Protein AF-0000000074617019 (afdb_homodimer)

Secondary structure (DSSP, 8-state):
--HHHHHHHHHHHT--HHHHHHHHHHHHHHHHTT----TTS------------THHHHHS-GGG-SSHHHHHHHHT--HHHHHHHHHHTSSEEEEEE-EE---HHHHHHHHHHHHHTB-GGGTTT--PBP--TTEEEEEEEEEESS-SEEEEEE-TTSPPP--EES-GGG--EEEEEEEEE--EE-TTS-EEE--EEEEEE-EEEEE-SS-BTTB-TT-EEEEE-----HHHHHHHIIIIIHHHHHHHSPTTS-SEEEEEE---TTSPPTT-HHHHHHHTSTT-EEEEEEPPTT-GGG-TIIIIIHHHHHHHHTTS---SHHHHHHHHHHHHHHS-HHHHHHHHHHHHHHHHHHHHTTT-S--------HHHHHHTT----TT-TT-----/--HHHHHHHHHHHT--HHHHHHHHHHHHHHHHTT----TTS------------THHHHHS-GGG-SSHHHHHHHHT--HHHHHHHHHHTSSEEEEEE-EE---HHHHHHHHHHHHTTB-GGGTTT--PBP--TTEEEEEEEEEESS-SEEEEEE-TTSPPP--EES-GGG--EEEEEEEEE--EE-TTS-EEE--EEEEEE-EEEEE-SS-BTTB-TT-EEEEE-----HHHHHHHIIIIIHHHHHHHSPTTS-SEEEEEE---TTSPPTT-HHHHHHHTSTT-EEEEEEPPTT-GGG-TIIIIIHHHHHHHHTTS---SHHHHHHHHHHHHHHS-HHHHHHHHHHHHHHHHHHHHTTT-S--------HHHHHHTT----TT-TT-----

Structure (mmCIF, N/CA/C/O backbone):
data_AF-0000000074617019-model_v1
#
loop_
_entity.id
_entity.type
_entity.pdbx_description
1 polymer Transposase
#
loop_
_atom_site.group_PDB
_atom_site.id
_atom_site.type_symbol
_atom_site.label_atom_id
_atom_site.label_alt_id
_atom_site.label_comp_id
_atom_site.label_asym_id
_atom_site.label_entity_id
_atom_site.label_seq_id
_atom_site.pdbx_PDB_ins_code
_atom_site.Cartn_x
_atom_site.Cartn_y
_atom_site.Cartn_z
_atom_site.occupancy
_atom_site.B_iso_or_equiv
_atom_site.auth_seq_id
_atom_site.auth_comp_id
_atom_site.auth_asym_id
_atom_site.auth_atom_id
_atom_site.pdbx_PDB_model_num
ATOM 1 N N . MET A 1 1 ? 3.76 29.016 -55.156 1 51.97 1 MET A N 1
ATOM 2 C CA . MET A 1 1 ? 2.309 29.062 -54.969 1 51.97 1 MET A CA 1
ATOM 3 C C . MET A 1 1 ? 1.884 30.359 -54.312 1 51.97 1 MET A C 1
ATOM 5 O O . MET A 1 1 ? 2.572 30.859 -53.406 1 51.97 1 MET A O 1
ATOM 9 N N . GLU A 1 2 ? 1.038 31.047 -54.844 1 58.62 2 GLU A N 1
ATOM 10 C CA . GLU A 1 2 ? 0.592 32.344 -54.344 1 58.62 2 GLU A CA 1
ATOM 11 C C . GLU A 1 2 ? 0.128 32.219 -52.875 1 58.62 2 GLU A C 1
ATOM 13 O O . GLU A 1 2 ? -0.5 31.219 -52.5 1 58.62 2 GLU A O 1
ATOM 18 N N . ARG A 1 3 ? 0.625 33.062 -52.094 1 60.56 3 ARG A N 1
ATOM 19 C CA . ARG A 1 3 ? 0.356 33.094 -50.656 1 60.56 3 ARG A CA 1
ATOM 20 C C . ARG A 1 3 ? -1.126 32.875 -50.375 1 60.56 3 ARG A C 1
ATOM 22 O O . ARG A 1 3 ? -1.484 32.156 -49.406 1 60.56 3 ARG A O 1
ATOM 29 N N . GLU A 1 4 ? -1.907 33.531 -51.156 1 61.69 4 GLU A N 1
ATOM 30 C CA . GLU A 1 4 ? -3.354 33.406 -50.969 1 61.69 4 GLU A CA 1
ATOM 31 C C . GLU A 1 4 ? -3.824 31.969 -51.188 1 61.69 4 GLU A C 1
ATOM 33 O O . GLU A 1 4 ? -4.688 31.484 -50.469 1 61.69 4 GLU A O 1
ATOM 38 N N . VAL A 1 5 ? -3.293 31.234 -52.094 1 59.22 5 VAL A N 1
ATOM 39 C CA . VAL A 1 5 ? -3.635 29.844 -52.406 1 59.22 5 VAL A CA 1
ATOM 40 C C . VAL A 1 5 ? -3.111 28.938 -51.281 1 59.22 5 VAL A C 1
ATOM 42 O O . VAL A 1 5 ? -3.803 28.016 -50.844 1 59.22 5 VAL A O 1
ATOM 45 N N . MET A 1 6 ? -1.939 29.281 -50.812 1 59.38 6 MET A N 1
ATOM 46 C CA . MET A 1 6 ? -1.361 28.531 -49.688 1 59.38 6 MET A CA 1
ATOM 47 C C . MET A 1 6 ? -2.201 28.688 -48.438 1 59.38 6 MET A C 1
ATOM 49 O O . MET A 1 6 ? -2.438 27.703 -47.719 1 59.38 6 MET A O 1
ATOM 53 N N . ASN A 1 7 ? -2.672 29.922 -48.188 1 65 7 ASN A N 1
ATOM 54 C CA . ASN A 1 7 ? -3.555 30.172 -47.062 1 65 7 ASN A CA 1
ATOM 55 C C . ASN A 1 7 ? -4.875 29.422 -47.219 1 65 7 ASN A C 1
ATOM 57 O O . ASN A 1 7 ? -5.379 28.844 -46.25 1 65 7 ASN A O 1
ATOM 61 N N . LYS A 1 8 ? -5.441 29.391 -48.344 1 62.59 8 LYS A N 1
ATOM 62 C CA . LYS A 1 8 ? -6.684 28.688 -48.625 1 62.59 8 LYS A CA 1
ATOM 63 C C . LYS A 1 8 ? -6.508 27.188 -48.5 1 62.59 8 LYS A C 1
ATOM 65 O O . LYS A 1 8 ? -7.387 26.5 -47.969 1 62.59 8 LYS A O 1
ATOM 70 N N . MET A 1 9 ? -5.434 26.656 -48.906 1 57.44 9 MET A N 1
ATOM 71 C CA . MET A 1 9 ? -5.141 25.234 -48.75 1 57.44 9 MET A CA 1
ATOM 72 C C . MET A 1 9 ? -4.895 24.859 -47.312 1 57.44 9 MET A C 1
ATOM 74 O O . MET A 1 9 ? -5.359 23.812 -46.844 1 57.44 9 MET A O 1
ATOM 78 N N . ALA A 1 10 ? -4.152 25.719 -46.625 1 62.56 10 ALA A N 1
ATOM 79 C CA . ALA A 1 10 ? -3.895 25.5 -45.219 1 62.56 10 ALA A CA 1
ATOM 80 C C . ALA A 1 10 ? -5.195 25.453 -44.406 1 62.56 10 ALA A C 1
ATOM 82 O O . ALA A 1 10 ? -5.363 24.594 -43.531 1 62.56 10 ALA A O 1
ATOM 83 N N . GLU A 1 11 ? -6.086 26.344 -44.688 1 65.75 11 GLU A N 1
ATOM 84 C CA . GLU A 1 11 ? -7.41 26.375 -44.094 1 65.75 11 GLU A CA 1
ATOM 85 C C . GLU A 1 11 ? -8.242 25.156 -44.5 1 65.75 11 GLU A C 1
ATOM 87 O O . GLU A 1 11 ? -8.938 24.562 -43.688 1 65.75 11 GLU A O 1
ATOM 92 N N . GLU A 1 12 ? -8.195 24.812 -45.75 1 59.09 12 GLU A N 1
ATOM 93 C CA . GLU A 1 12 ? -9.023 23.75 -46.312 1 59.09 12 GLU A CA 1
ATOM 94 C C . GLU A 1 12 ? -8.539 22.375 -45.844 1 59.09 12 GLU A C 1
ATOM 96 O O . GLU A 1 12 ? -9.352 21.5 -45.531 1 59.09 12 GLU A O 1
ATOM 101 N N . PHE A 1 13 ? -7.254 22.266 -45.75 1 58.31 13 PHE A N 1
ATOM 102 C CA . PHE A 1 13 ? -6.711 20.938 -45.438 1 58.31 13 PHE A CA 1
ATOM 103 C C . PHE A 1 13 ? -6.23 20.875 -43.969 1 58.31 13 PHE A C 1
ATOM 105 O O . PHE A 1 13 ? -5.738 19.844 -43.531 1 58.31 13 PHE A O 1
ATOM 112 N N . LYS A 1 14 ? -6.578 22.078 -43.188 1 58.25 14 LYS A N 1
ATOM 113 C CA . LYS A 1 14 ? -6.25 22.219 -41.75 1 58.25 14 LYS A CA 1
ATOM 114 C C . LYS A 1 14 ? -4.809 21.797 -41.469 1 58.25 14 LYS A C 1
ATOM 116 O O . LYS A 1 14 ? -4.547 21.031 -40.531 1 58.25 14 LYS A O 1
ATOM 121 N N . ILE A 1 15 ? -3.918 22.109 -42.344 1 58.84 15 ILE A N 1
ATOM 122 C CA . ILE A 1 15 ? -2.477 21.922 -42.25 1 58.84 15 ILE A CA 1
ATOM 123 C C . ILE A 1 15 ? -1.772 23.266 -42.219 1 58.84 15 ILE A C 1
ATOM 125 O O . ILE A 1 15 ? -2.316 24.266 -42.719 1 58.84 15 ILE A O 1
ATOM 129 N N . SER A 1 16 ? -0.765 23.391 -41.5 1 63.22 16 SER A N 1
ATOM 130 C CA . SER A 1 16 ? -0.048 24.656 -41.406 1 63.22 16 SER A CA 1
ATOM 131 C C . SER A 1 16 ? 0.507 25.078 -42.75 1 63.22 16 SER A C 1
ATOM 133 O O . SER A 1 16 ? 0.756 24.25 -43.625 1 63.22 16 SER A O 1
ATOM 135 N N . ARG A 1 17 ? 0.601 26.281 -43.031 1 65.75 17 ARG A N 1
ATOM 136 C CA . ARG A 1 17 ? 1.144 26.875 -44.25 1 65.75 17 ARG A CA 1
ATOM 137 C C . ARG A 1 17 ? 2.547 26.359 -44.531 1 65.75 17 ARG A C 1
ATOM 139 O O . ARG A 1 17 ? 2.916 26.156 -45.688 1 65.75 17 ARG A O 1
ATOM 146 N N . VAL A 1 18 ? 3.203 26.031 -43.562 1 65.12 18 VAL A N 1
ATOM 147 C CA . VAL A 1 18 ? 4.574 25.547 -43.656 1 65.12 18 VAL A CA 1
ATOM 148 C C . VAL A 1 18 ? 4.578 24.125 -44.219 1 65.12 18 VAL A C 1
ATOM 150 O O . VAL A 1 18 ? 5.387 23.812 -45.094 1 65.12 18 VAL A O 1
ATOM 153 N N . SER A 1 19 ? 3.646 23.312 -43.781 1 63.5 19 SER A N 1
ATOM 154 C CA . SER A 1 19 ? 3.508 21.953 -44.312 1 63.5 19 SER A CA 1
ATOM 155 C C . SER A 1 19 ? 3.129 21.969 -45.781 1 63.5 19 SER A C 1
ATOM 157 O O . SER A 1 19 ? 3.631 21.156 -46.562 1 63.5 19 SER A O 1
ATOM 159 N N . ILE A 1 20 ? 2.275 22.906 -46.125 1 61.31 20 ILE A N 1
ATOM 160 C CA . ILE A 1 20 ? 1.859 23.047 -47.5 1 61.31 20 ILE A CA 1
ATOM 161 C C . ILE A 1 20 ? 3.049 23.469 -48.375 1 61.31 20 ILE A C 1
ATOM 163 O O . ILE A 1 20 ? 3.266 22.922 -49.469 1 61.31 20 ILE A O 1
ATOM 167 N N . ASN A 1 21 ? 3.693 24.359 -47.844 1 62.78 21 ASN A N 1
ATOM 168 C CA . ASN A 1 21 ? 4.855 24.875 -48.562 1 62.78 21 ASN A CA 1
ATOM 169 C C . ASN A 1 21 ? 5.926 23.797 -48.719 1 62.78 21 ASN A C 1
ATOM 171 O O . ASN A 1 21 ? 6.551 23.688 -49.781 1 62.78 21 ASN A O 1
ATOM 175 N N . LYS A 1 22 ? 6.125 22.953 -47.781 1 65.44 22 LYS A N 1
ATOM 176 C CA . LYS A 1 22 ? 7.055 21.828 -47.875 1 65.44 22 LYS A CA 1
ATOM 177 C C . LYS A 1 22 ? 6.613 20.812 -48.906 1 65.44 22 LYS A C 1
ATOM 179 O O . LYS A 1 22 ? 7.438 20.312 -49.688 1 65.44 22 LYS A O 1
ATOM 184 N N . PHE A 1 23 ? 5.328 20.547 -48.906 1 60.81 23 PHE A N 1
ATOM 185 C CA . PHE A 1 23 ? 4.766 19.656 -49.906 1 60.81 23 PHE A CA 1
ATOM 186 C C . PHE A 1 23 ? 4.973 20.203 -51.281 1 60.81 23 PHE A C 1
ATOM 188 O O . PHE A 1 23 ? 5.387 19.469 -52.188 1 60.81 23 PHE A O 1
ATOM 195 N N . TRP A 1 24 ? 4.691 21.438 -51.312 1 59.81 24 TRP A N 1
ATOM 196 C CA . TRP A 1 24 ? 4.773 22.109 -52.594 1 59.81 24 TRP A CA 1
ATOM 197 C C . TRP A 1 24 ? 6.215 22.141 -53.094 1 59.81 24 TRP A C 1
ATOM 199 O O . TRP A 1 24 ? 6.477 21.906 -54.281 1 59.81 24 TRP A O 1
ATOM 209 N N . THR A 1 25 ? 7.023 22.391 -52.281 1 63.56 25 THR A N 1
ATOM 210 C CA . THR A 1 25 ? 8.438 22.438 -52.656 1 63.56 25 THR A CA 1
ATOM 211 C C . THR A 1 25 ? 8.945 21.047 -53.031 1 63.56 25 THR A C 1
ATOM 213 O O . THR A 1 25 ? 9.719 20.906 -53.969 1 63.56 25 THR A O 1
ATOM 216 N N . GLY A 1 26 ? 8.461 20.031 -52.344 1 60.09 26 GLY A N 1
ATOM 217 C CA . GLY A 1 26 ? 8.766 18.656 -52.719 1 60.09 26 GLY A CA 1
ATOM 218 C C . GLY A 1 26 ? 8.203 18.281 -54.062 1 60.09 26 GLY A C 1
ATOM 219 O O . GLY A 1 26 ? 8.883 17.625 -54.875 1 60.09 26 GLY A O 1
ATOM 220 N N . LEU A 1 27 ? 7.035 18.703 -54.188 1 57.81 27 LEU A N 1
ATOM 221 C CA . LEU A 1 27 ? 6.383 18.438 -55.469 1 57.81 27 LEU A CA 1
ATOM 222 C C . LEU A 1 27 ? 7.129 19.125 -56.625 1 57.81 27 LEU A C 1
ATOM 224 O O . LEU A 1 27 ? 7.324 18.531 -57.688 1 57.81 27 LEU A O 1
ATOM 228 N N . LYS A 1 28 ? 7.461 20.312 -56.406 1 59.62 28 LYS A N 1
ATOM 229 C CA . LYS A 1 28 ? 8.188 21.062 -57.438 1 59.62 28 LYS A CA 1
ATOM 230 C C . LYS A 1 28 ? 9.523 20.406 -57.75 1 59.62 28 LYS A C 1
ATOM 232 O O . LYS A 1 28 ? 9.906 20.328 -58.938 1 59.62 28 LYS A O 1
ATOM 237 N N . ALA A 1 29 ? 10.117 19.938 -56.781 1 59.78 29 ALA A N 1
ATOM 238 C CA . ALA A 1 29 ? 11.391 19.266 -57 1 59.78 29 ALA A CA 1
ATOM 239 C C . ALA A 1 29 ? 11.203 17.969 -57.781 1 59.78 29 ALA A C 1
ATOM 241 O O . ALA A 1 29 ? 12 17.672 -58.688 1 59.78 29 ALA A O 1
ATOM 242 N N . HIS A 1 30 ? 10.141 17.297 -57.469 1 55.22 30 HIS A N 1
ATOM 243 C CA . HIS A 1 30 ? 9.812 16.094 -58.219 1 55.22 30 HIS A CA 1
ATOM 244 C C . HIS A 1 30 ? 9.5 16.422 -59.688 1 55.22 30 HIS A C 1
ATOM 246 O O . HIS A 1 30 ? 9.914 15.695 -60.594 1 55.22 30 HIS A O 1
ATOM 252 N N . ILE A 1 31 ? 8.836 17.469 -59.812 1 55.59 31 ILE A N 1
ATOM 253 C CA . ILE A 1 31 ? 8.484 17.906 -61.156 1 55.59 31 ILE A CA 1
ATOM 254 C C . ILE A 1 31 ? 9.742 18.281 -61.938 1 55.59 31 ILE A C 1
ATOM 256 O O . ILE A 1 31 ? 9.898 17.938 -63.094 1 55.59 31 ILE A O 1
ATOM 260 N N . ASN A 1 32 ? 10.531 19 -61.375 1 55.78 32 ASN A N 1
ATOM 261 C CA . ASN A 1 32 ? 11.734 19.453 -62.031 1 55.78 32 ASN A CA 1
ATOM 262 C C . ASN A 1 32 ? 12.648 18.281 -62.406 1 55.78 32 ASN A C 1
ATOM 264 O O . ASN A 1 32 ? 13.375 18.359 -63.406 1 55.78 32 ASN A O 1
ATOM 268 N N . GLU A 1 33 ? 12.727 17.25 -61.594 1 54.41 33 GLU A N 1
ATOM 269 C CA . GLU A 1 33 ? 13.531 16.078 -61.938 1 54.41 33 GLU A CA 1
ATOM 270 C C . GLU A 1 33 ? 12.836 15.195 -62.969 1 54.41 33 GLU A C 1
ATOM 272 O O . GLU A 1 33 ? 13.398 14.195 -63.406 1 54.41 33 GLU A O 1
ATOM 277 N N . GLY A 1 34 ? 11.93 15.68 -63.656 1 49.28 34 GLY A N 1
ATOM 278 C CA . GLY A 1 34 ? 11.234 15.055 -64.812 1 49.28 34 GLY A CA 1
ATOM 279 C C . GLY A 1 34 ? 10.438 13.828 -64.375 1 49.28 34 GLY A C 1
ATOM 280 O O . GLY A 1 34 ? 10.039 13.031 -65.25 1 49.28 34 GLY A O 1
ATOM 281 N N . LYS A 1 35 ? 10.688 13.375 -63.25 1 48.94 35 LYS A N 1
ATOM 282 C CA . LYS A 1 35 ? 9.93 12.195 -62.844 1 48.94 35 LYS A CA 1
ATOM 283 C C . LYS A 1 35 ? 8.445 12.523 -62.719 1 48.94 35 LYS A C 1
ATOM 285 O O . LYS A 1 35 ? 8.078 13.641 -62.344 1 48.94 35 LYS A O 1
ATOM 290 N N . LEU A 1 36 ? 7.656 11.977 -63.656 1 39.28 36 LEU A N 1
ATOM 291 C CA . LEU A 1 36 ? 6.211 12.148 -63.625 1 39.28 36 LEU A CA 1
ATOM 292 C C . LEU A 1 36 ? 5.672 12.016 -62.188 1 39.28 36 LEU A C 1
ATOM 294 O O . LEU A 1 36 ? 5.977 11.047 -61.5 1 39.28 36 LEU A O 1
ATOM 298 N N . PHE A 1 37 ? 5.738 13.102 -61.5 1 38.38 37 PHE A N 1
ATOM 299 C CA . PHE A 1 37 ? 5.012 13.023 -60.25 1 38.38 37 PHE A CA 1
ATOM 300 C C . PHE A 1 37 ? 3.67 12.328 -60.438 1 38.38 37 PHE A C 1
ATOM 302 O O . PHE A 1 37 ? 2.865 12.734 -61.281 1 38.38 37 PHE A O 1
ATOM 309 N N . ASN A 1 38 ? 3.693 10.977 -60.562 1 34.66 38 ASN A N 1
ATOM 310 C CA . ASN A 1 38 ? 2.371 10.352 -60.594 1 34.66 38 ASN A CA 1
ATOM 311 C C . ASN A 1 38 ? 1.449 10.969 -59.531 1 34.66 38 ASN A C 1
ATOM 313 O O . ASN A 1 38 ? 1.648 10.766 -58.344 1 34.66 38 ASN A O 1
ATOM 317 N N . ALA A 1 39 ? 1.052 12.164 -59.812 1 35.28 39 ALA A N 1
ATOM 318 C CA . ALA A 1 39 ? 0.02 12.82 -59 1 35.28 39 ALA A CA 1
ATOM 319 C C . ALA A 1 39 ? -0.986 11.805 -58.469 1 35.28 39 ALA A C 1
ATOM 321 O O . ALA A 1 39 ? -1.787 12.125 -57.594 1 35.28 39 ALA A O 1
ATOM 322 N N . ASN A 1 40 ? -1.218 10.797 -59.406 1 32.28 40 ASN A N 1
ATOM 323 C CA . ASN A 1 40 ? -2.232 9.812 -59.031 1 32.28 40 ASN A CA 1
ATOM 324 C C . ASN A 1 40 ? -1.771 8.945 -57.875 1 32.28 40 ASN A C 1
ATOM 326 O O . ASN A 1 40 ? -2.357 7.891 -57.594 1 32.28 40 ASN A O 1
ATOM 330 N N . ARG A 1 41 ? -0.417 8.922 -57.75 1 34.84 41 ARG A N 1
ATOM 331 C CA . ARG A 1 41 ? -0.213 8.117 -56.531 1 34.84 41 ARG A CA 1
ATOM 332 C C . ARG A 1 41 ? -1.091 8.609 -55.406 1 34.84 41 ARG A C 1
ATOM 334 O O . ARG A 1 41 ? -1 9.766 -55 1 34.84 41 ARG A O 1
ATOM 341 N N . LYS A 1 42 ? -2.289 8.266 -55.531 1 30.78 42 LYS A N 1
ATOM 342 C CA . LYS A 1 42 ? -3.145 8.477 -54.344 1 30.78 42 LYS A CA 1
ATOM 343 C C . LYS A 1 42 ? -2.324 8.516 -53.062 1 30.78 42 LYS A C 1
ATOM 345 O O . LYS A 1 42 ? -1.588 7.57 -52.781 1 30.78 42 LYS A O 1
ATOM 350 N N . TYR A 1 43 ? -1.443 9.586 -52.906 1 30.67 43 TYR A N 1
ATOM 351 C CA . TYR A 1 43 ? -1.02 9.641 -51.5 1 30.67 43 TYR A CA 1
ATOM 352 C C . TYR A 1 43 ? -2.025 8.938 -50.594 1 30.67 43 TYR A C 1
ATOM 354 O O . TYR A 1 43 ? -3.221 9.234 -50.625 1 30.67 43 TYR A O 1
ATOM 362 N N . LEU A 1 44 ? -2.1 7.637 -50.719 1 31.27 44 LEU A N 1
ATOM 363 C CA . LEU A 1 44 ? -2.916 7.098 -49.625 1 31.27 44 LEU A CA 1
ATOM 364 C C . LEU A 1 44 ? -2.877 8.016 -48.406 1 31.27 44 LEU A C 1
ATOM 366 O O . LEU A 1 44 ? -1.818 8.211 -47.812 1 31.27 44 LEU A O 1
ATOM 370 N N . GLY A 1 45 ? -3.252 9.281 -48.562 1 32.25 45 GLY A N 1
ATOM 371 C CA . GLY A 1 45 ? -3.488 10.125 -47.406 1 32.25 45 GLY A CA 1
ATOM 372 C C . GLY A 1 45 ? -3.43 9.367 -46.094 1 32.25 45 GLY A C 1
ATOM 373 O O . GLY A 1 45 ? -3.559 8.141 -46.062 1 32.25 45 GLY A O 1
ATOM 374 N N . TYR A 1 46 ? -2.449 9.797 -45.219 1 34.25 46 TYR A N 1
ATOM 375 C CA . TYR A 1 46 ? -2.6 9.258 -43.875 1 34.25 46 TYR A CA 1
ATOM 376 C C . TYR A 1 46 ? -4.055 8.906 -43.594 1 34.25 46 TYR A C 1
ATOM 378 O O . TYR A 1 46 ? -4.965 9.648 -43.969 1 34.25 46 TYR A O 1
ATOM 386 N N . GLN A 1 47 ? -4.527 7.754 -44.031 1 35.69 47 GLN A N 1
ATOM 387 C CA . GLN A 1 47 ? -5.855 7.484 -43.5 1 35.69 47 GLN A CA 1
ATOM 388 C C . GLN A 1 47 ? -6.176 8.43 -42.344 1 35.69 47 GLN A C 1
ATOM 390 O O . GLN A 1 47 ? -5.312 8.719 -41.531 1 35.69 47 GLN A O 1
ATOM 395 N N . PRO A 1 48 ? -6.984 9.391 -42.562 1 39.72 48 PRO A N 1
ATOM 396 C CA . PRO A 1 48 ? -7.422 10.172 -41.375 1 39.72 48 PRO A CA 1
ATOM 397 C C . PRO A 1 48 ? -7.254 9.414 -40.062 1 39.72 48 PRO A C 1
ATOM 399 O O . PRO A 1 48 ? -7.309 8.18 -40.062 1 39.72 48 PRO A O 1
ATOM 402 N N . HIS A 1 49 ? -6.414 9.93 -39.156 1 45.62 49 HIS A N 1
ATOM 403 C CA . HIS A 1 49 ? -6.387 9.414 -37.781 1 45.62 49 HIS A CA 1
ATOM 404 C C . HIS A 1 49 ? -7.707 8.75 -37.438 1 45.62 49 HIS A C 1
ATOM 406 O O . HIS A 1 49 ? -8.773 9.172 -37.875 1 45.62 49 HIS A O 1
ATOM 412 N N . LEU A 1 50 ? -7.734 7.5 -37.531 1 51.75 50 LEU A N 1
ATOM 413 C CA . LEU A 1 50 ? -8.898 6.883 -36.906 1 51.75 50 LEU A CA 1
ATOM 414 C C . LEU A 1 50 ? -9.602 7.871 -36 1 51.75 50 LEU A C 1
ATOM 416 O O . LEU A 1 50 ? -8.977 8.438 -35.094 1 51.75 50 LEU A O 1
ATOM 420 N N . SER A 1 51 ? -10.484 8.648 -36.5 1 67.19 51 SER A N 1
ATOM 421 C CA . SER A 1 51 ? -11.32 9.477 -35.656 1 67.19 51 SER A CA 1
ATOM 422 C C . SER A 1 51 ? -11.766 8.719 -34.406 1 67.19 51 SER A C 1
ATOM 424 O O . SER A 1 51 ? -12.578 7.793 -34.5 1 67.19 51 SER A O 1
ATOM 426 N N . ILE A 1 52 ? -10.898 8.578 -33.5 1 79 52 ILE A N 1
ATOM 427 C CA . ILE A 1 52 ? -11.234 7.922 -32.25 1 79 52 ILE A CA 1
ATOM 428 C C . ILE A 1 52 ? -12.352 8.695 -31.562 1 79 52 ILE A C 1
ATOM 430 O O . ILE A 1 52 ? -12.258 9.914 -31.375 1 79 52 ILE A O 1
ATOM 434 N N . ASP A 1 53 ? -13.461 8.086 -31.453 1 85.38 53 ASP A N 1
ATOM 435 C CA . ASP A 1 53 ? -14.555 8.648 -30.688 1 85.38 53 ASP A CA 1
ATOM 436 C C . ASP A 1 53 ? -14.234 8.641 -29.188 1 85.38 53 ASP A C 1
ATOM 438 O O . ASP A 1 53 ? -14.43 7.633 -28.516 1 85.38 53 ASP A O 1
ATOM 442 N N . LEU A 1 54 ? -13.859 9.727 -28.734 1 88.88 54 LEU A N 1
ATOM 443 C CA . LEU A 1 54 ? -13.453 9.852 -27.344 1 88.88 54 LEU A CA 1
ATOM 444 C C . LEU A 1 54 ? -14.648 9.664 -26.422 1 88.88 54 LEU A C 1
ATOM 446 O O . LEU A 1 54 ? -14.484 9.367 -25.234 1 88.88 54 LEU A O 1
ATOM 450 N N . GLU A 1 55 ? -15.789 9.828 -26.938 1 88.31 55 GLU A N 1
ATOM 451 C CA . GLU A 1 55 ? -16.984 9.688 -26.125 1 88.31 55 GLU A CA 1
ATOM 452 C C . GLU A 1 55 ? -17.188 8.242 -25.672 1 88.31 55 GLU A C 1
ATOM 454 O O . GLU A 1 55 ? -17.891 7.98 -24.703 1 88.31 55 GLU A O 1
ATOM 459 N N . LYS A 1 56 ? -16.547 7.398 -26.375 1 90.69 56 LYS A N 1
ATOM 460 C CA . LYS A 1 56 ? -16.609 5.992 -25.984 1 90.69 56 LYS A CA 1
ATOM 461 C C . LYS A 1 56 ? -16.016 5.785 -24.594 1 90.69 56 LYS A C 1
ATOM 463 O O . LYS A 1 56 ? -16.438 4.879 -23.859 1 90.69 56 LYS A O 1
ATOM 468 N N . VAL A 1 57 ? -15.117 6.648 -24.203 1 93.38 57 VAL A N 1
ATOM 469 C CA . VAL A 1 57 ? -14.508 6.559 -22.891 1 93.38 57 VAL A CA 1
ATOM 470 C C . VAL A 1 57 ? -15.57 6.715 -21.812 1 93.38 57 VAL A C 1
ATOM 472 O O . VAL A 1 57 ? -15.562 5.996 -20.797 1 93.38 57 VAL A O 1
ATOM 475 N N . ARG A 1 58 ? -16.5 7.516 -22.078 1 93.12 58 ARG A N 1
ATOM 476 C CA . ARG A 1 58 ? -17.547 7.824 -21.109 1 93.12 58 ARG A CA 1
ATOM 477 C C . ARG A 1 58 ? -18.453 6.617 -20.875 1 93.12 58 ARG A C 1
ATOM 479 O O . ARG A 1 58 ? -19.016 6.461 -19.781 1 93.12 58 ARG A O 1
ATOM 486 N N . SER A 1 59 ? -18.531 5.836 -21.875 1 93 59 SER A N 1
ATOM 487 C CA . SER A 1 59 ? -19.422 4.691 -21.797 1 93 59 SER A CA 1
ATOM 488 C C . SER A 1 59 ? -18.781 3.527 -21.062 1 93 59 SER A C 1
ATOM 490 O O . SER A 1 59 ? -19.453 2.594 -20.641 1 93 59 SER A O 1
ATOM 492 N N . ILE A 1 60 ? -17.531 3.568 -20.922 1 95.56 60 ILE A N 1
ATOM 493 C CA . ILE A 1 60 ? -16.812 2.504 -20.234 1 95.56 60 ILE A CA 1
ATOM 494 C C . ILE A 1 60 ? -16.891 2.729 -18.734 1 95.56 60 ILE A C 1
ATOM 496 O O . ILE A 1 60 ? -16.594 3.824 -18.25 1 95.56 60 ILE A O 1
ATOM 500 N N . PRO A 1 61 ? -17.312 1.705 -18 1 94.69 61 PRO A N 1
ATOM 501 C CA . PRO A 1 61 ? -17.328 1.85 -16.547 1 94.69 61 PRO A CA 1
ATOM 502 C C . PRO A 1 61 ? -15.977 2.236 -15.969 1 94.69 61 PRO A C 1
ATOM 504 O O . PRO A 1 61 ? -14.938 1.809 -16.484 1 94.69 61 PRO A O 1
ATOM 507 N N . LEU A 1 62 ? -15.93 3.01 -14.906 1 94.25 62 LEU A N 1
ATOM 508 C CA . LEU A 1 62 ? -14.703 3.518 -14.289 1 94.25 62 LEU A CA 1
ATOM 509 C C . LEU A 1 62 ? -13.773 2.373 -13.914 1 94.25 62 LEU A C 1
ATOM 511 O O . LEU A 1 62 ? -12.555 2.488 -14.062 1 94.25 62 LEU A O 1
ATOM 515 N N . SER A 1 63 ? -14.359 1.261 -13.469 1 93.38 63 SER A N 1
ATOM 516 C CA . SER A 1 63 ? -13.562 0.124 -13.016 1 93.38 63 SER A CA 1
ATOM 517 C C . SER A 1 63 ? -12.766 -0.489 -14.164 1 93.38 63 SER A C 1
ATOM 519 O O . SER A 1 63 ? -11.805 -1.223 -13.938 1 93.38 63 SER A O 1
ATOM 521 N N . LYS A 1 64 ? -13.086 -0.216 -15.383 1 95.75 64 LYS A N 1
ATOM 522 C CA . LYS A 1 64 ? -12.43 -0.766 -16.562 1 95.75 64 LYS A CA 1
ATOM 523 C C . LYS A 1 64 ? -11.5 0.261 -17.203 1 95.75 64 LYS A C 1
ATOM 525 O O . LYS A 1 64 ? -11.031 0.067 -18.328 1 95.75 64 LYS A O 1
ATOM 530 N N . ARG A 1 65 ? -11.266 1.396 -16.5 1 95.12 65 ARG A N 1
ATOM 531 C CA . ARG A 1 65 ? -10.398 2.473 -16.969 1 95.12 65 ARG A CA 1
ATOM 532 C C . ARG A 1 65 ? -9.289 2.76 -15.961 1 95.12 65 ARG A C 1
ATOM 534 O O . ARG A 1 65 ? -8.867 3.906 -15.812 1 95.12 65 ARG A O 1
ATOM 541 N N . SER A 1 66 ? -8.914 1.779 -15.211 1 94.62 66 SER A N 1
ATOM 542 C CA . SER A 1 66 ? -7.961 2.016 -14.133 1 94.62 66 SER A CA 1
ATOM 543 C C . SER A 1 66 ? -6.523 1.989 -14.641 1 94.62 66 SER A C 1
ATOM 545 O O . SER A 1 66 ? -5.617 2.492 -13.977 1 94.62 66 SER A O 1
ATOM 547 N N . THR A 1 67 ? -6.32 1.317 -15.734 1 94.75 67 THR A N 1
ATOM 548 C CA . THR A 1 67 ? -5.008 1.297 -16.375 1 94.75 67 THR A CA 1
ATOM 549 C C . THR A 1 67 ? -5.133 1.594 -17.859 1 94.75 67 THR A C 1
ATOM 551 O O . THR A 1 67 ? -6.223 1.501 -18.438 1 94.75 67 THR A O 1
ATOM 554 N N . LEU A 1 68 ? -4.055 1.928 -18.453 1 94.94 68 LEU A N 1
ATOM 555 C CA . LEU A 1 68 ? -4.043 2.199 -19.891 1 94.94 68 LEU A CA 1
ATOM 556 C C . LEU A 1 68 ? -4.395 0.947 -20.688 1 94.94 68 LEU A C 1
ATOM 558 O O . LEU A 1 68 ? -5.133 1.019 -21.672 1 94.94 68 LEU A O 1
ATOM 562 N N . THR A 1 69 ? -3.912 -0.161 -20.203 1 93.31 69 THR A N 1
ATOM 563 C CA . THR A 1 69 ? -4.164 -1.422 -20.891 1 93.31 69 THR A CA 1
ATOM 564 C C . THR A 1 69 ? -5.648 -1.77 -20.859 1 93.31 69 THR A C 1
ATOM 566 O O . THR A 1 69 ? -6.23 -2.15 -21.875 1 93.31 69 THR A O 1
ATOM 569 N N . LYS A 1 70 ? -6.273 -1.63 -19.703 1 94.81 70 LYS A N 1
ATOM 570 C CA . LYS A 1 70 ? -7.699 -1.912 -19.578 1 94.81 70 LYS A CA 1
ATOM 571 C C . LYS A 1 70 ? -8.523 -0.976 -20.453 1 94.81 70 LYS A C 1
ATOM 573 O O . LYS A 1 70 ? -9.43 -1.421 -21.156 1 94.81 70 LYS A O 1
ATOM 578 N N . LEU A 1 71 ? -8.164 0.319 -20.359 1 95.56 71 LEU A N 1
ATOM 579 C CA . LEU A 1 71 ? -8.891 1.288 -21.172 1 95.56 71 LEU A CA 1
ATOM 580 C C . LEU A 1 71 ? -8.766 0.958 -22.656 1 95.56 71 LEU A C 1
ATOM 582 O O . LEU A 1 71 ? -9.758 0.959 -23.391 1 95.56 71 LEU A O 1
ATOM 586 N N . ALA A 1 72 ? -7.539 0.66 -23.125 1 95.38 72 ALA A N 1
ATOM 587 C CA . ALA A 1 72 ? -7.289 0.32 -24.516 1 95.38 72 ALA A CA 1
ATOM 588 C C . ALA A 1 72 ? -8.109 -0.896 -24.938 1 95.38 72 ALA A C 1
ATOM 590 O O . ALA A 1 72 ? -8.727 -0.894 -26.016 1 95.38 72 ALA A O 1
ATOM 591 N N . THR A 1 73 ? -8.102 -1.916 -24.109 1 93.69 73 THR A N 1
ATOM 592 C CA . THR A 1 73 ? -8.828 -3.15 -24.391 1 93.69 73 THR A CA 1
ATOM 593 C C . THR A 1 73 ? -10.32 -2.873 -24.562 1 93.69 73 THR A C 1
ATOM 595 O O . THR A 1 73 ? -10.938 -3.332 -25.531 1 93.69 73 THR A O 1
ATOM 598 N N . HIS A 1 74 ? -10.922 -2.086 -23.672 1 94.81 74 HIS A N 1
ATOM 599 C CA . HIS A 1 74 ? -12.359 -1.865 -23.688 1 94.81 74 HIS A CA 1
ATOM 600 C C . HIS A 1 74 ? -12.75 -0.832 -24.734 1 94.81 74 HIS A C 1
ATOM 602 O O . HIS A 1 74 ? -13.914 -0.762 -25.141 1 94.81 74 HIS A O 1
ATOM 608 N N . MET A 1 75 ? -11.797 -0.015 -25.172 1 93.94 75 MET A N 1
ATOM 609 C CA . MET A 1 75 ? -12.016 0.892 -26.297 1 93.94 75 MET A CA 1
ATOM 610 C C . MET A 1 75 ? -11.758 0.187 -27.625 1 93.94 75 MET A C 1
ATOM 612 O O . MET A 1 75 ? -12.039 0.736 -28.688 1 93.94 75 MET A O 1
ATOM 616 N N . ASN A 1 76 ? -11.18 -1.028 -27.547 1 92.12 76 ASN A N 1
ATOM 617 C CA . ASN A 1 76 ? -10.781 -1.775 -28.734 1 92.12 76 ASN A CA 1
ATOM 618 C C . ASN A 1 76 ? -9.75 -1.004 -29.562 1 92.12 76 ASN A C 1
ATOM 620 O O . ASN A 1 76 ? -9.922 -0.838 -30.781 1 92.12 76 ASN A O 1
ATOM 624 N N . LEU A 1 77 ? -8.828 -0.425 -28.844 1 92.88 77 LEU A N 1
ATOM 625 C CA . LEU A 1 77 ? -7.711 0.291 -29.453 1 92.88 77 LEU A CA 1
ATOM 626 C C . LEU A 1 77 ? -6.379 -0.298 -28.984 1 92.88 77 LEU A C 1
ATOM 628 O O . LEU A 1 77 ? -6.324 -1.014 -27.984 1 92.88 77 LEU A O 1
ATOM 632 N N . HIS A 1 78 ? -5.375 -0.081 -29.719 1 93 78 HIS A N 1
ATOM 633 C CA . HIS A 1 78 ? -4.031 -0.438 -29.281 1 93 78 HIS A CA 1
ATOM 634 C C . HIS A 1 78 ? -3.562 0.464 -28.141 1 93 78 HIS A C 1
ATOM 636 O O . HIS A 1 78 ? -3.887 1.653 -28.125 1 93 78 HIS A O 1
ATOM 642 N N . ILE A 1 79 ? -2.787 -0.086 -27.312 1 93.62 79 ILE A N 1
ATOM 643 C CA . ILE A 1 79 ? -2.32 0.619 -26.109 1 93.62 79 ILE A CA 1
ATOM 644 C C . ILE A 1 79 ? -1.539 1.864 -26.531 1 93.62 79 ILE A C 1
ATOM 646 O O . ILE A 1 79 ? -1.619 2.902 -25.859 1 93.62 79 ILE A O 1
ATOM 650 N N . SER A 1 80 ? -0.794 1.796 -27.625 1 93.06 80 SER A N 1
ATOM 651 C CA . SER A 1 80 ? 0.005 2.93 -28.078 1 93.06 80 SER A CA 1
ATOM 652 C C . SER A 1 80 ? -0.879 4.109 -28.469 1 93.06 80 SER A C 1
ATOM 654 O O . SER A 1 80 ? -0.508 5.266 -28.266 1 93.06 80 SER A O 1
ATOM 656 N N . THR A 1 81 ? -1.991 3.803 -29.031 1 91.56 81 THR A N 1
ATOM 657 C CA . THR A 1 81 ? -2.941 4.84 -29.422 1 91.56 81 THR A CA 1
ATOM 658 C C . THR A 1 81 ? -3.482 5.559 -28.188 1 91.56 81 THR A C 1
ATOM 660 O O . THR A 1 81 ? -3.527 6.789 -28.141 1 91.56 81 THR A O 1
ATOM 663 N N . VAL A 1 82 ? -3.859 4.805 -27.203 1 94.25 82 VAL A N 1
ATOM 664 C CA . VAL A 1 82 ? -4.402 5.375 -25.984 1 94.25 82 VAL A CA 1
ATOM 665 C C . VAL A 1 82 ? -3.324 6.184 -25.266 1 94.25 82 VAL A C 1
ATOM 667 O O . VAL A 1 82 ? -3.602 7.262 -24.734 1 94.25 82 VAL A O 1
ATOM 670 N N . THR A 1 83 ? -2.148 5.652 -25.234 1 94.19 83 THR A N 1
ATOM 671 C CA . THR A 1 83 ? -1.021 6.359 -24.625 1 94.19 83 THR A CA 1
ATOM 672 C C . THR A 1 83 ? -0.804 7.707 -25.312 1 94.19 83 THR A C 1
ATOM 674 O O . THR A 1 83 ? -0.526 8.703 -24.641 1 94.19 83 THR A O 1
ATOM 677 N N . ARG A 1 84 ? -0.909 7.762 -26.625 1 92.19 84 ARG A N 1
ATOM 678 C CA . ARG A 1 84 ? -0.782 9.008 -27.375 1 92.19 84 ARG A CA 1
ATOM 679 C C . ARG A 1 84 ? -1.88 9.992 -26.984 1 92.19 84 ARG A C 1
ATOM 681 O O . ARG A 1 84 ? -1.633 11.195 -26.875 1 92.19 84 ARG A O 1
ATOM 688 N N . LEU A 1 85 ? -3.066 9.477 -26.812 1 92.94 85 LEU A N 1
ATOM 689 C CA . LEU A 1 85 ? -4.195 10.312 -26.422 1 92.94 85 LEU A CA 1
ATOM 690 C C . LEU A 1 85 ? -3.955 10.93 -25.047 1 92.94 85 LEU A C 1
ATOM 692 O O . LEU A 1 85 ? -4.332 12.078 -24.812 1 92.94 85 LEU A O 1
ATOM 696 N N . VAL A 1 86 ? -3.375 10.188 -24.141 1 94.25 86 VAL A N 1
ATOM 697 C CA . VAL A 1 86 ? -3.057 10.68 -22.812 1 94.25 86 VAL A CA 1
ATOM 698 C C . VAL A 1 86 ? -1.97 11.75 -22.891 1 94.25 86 VAL A C 1
ATOM 700 O O . VAL A 1 86 ? -2.068 12.797 -22.266 1 94.25 86 VAL A O 1
ATOM 703 N N . LYS A 1 87 ? -0.961 11.492 -23.734 1 90.5 87 LYS A N 1
ATOM 704 C CA . LYS A 1 87 ? 0.13 12.445 -23.922 1 90.5 87 LYS A CA 1
ATOM 705 C C . LYS A 1 87 ? -0.378 13.75 -24.531 1 90.5 87 LYS A C 1
ATOM 707 O O . LYS A 1 87 ? 0.097 14.828 -24.172 1 90.5 87 LYS A O 1
ATOM 712 N N . LYS A 1 88 ? -1.342 13.664 -25.422 1 91.12 88 LYS A N 1
ATOM 713 C CA . LYS A 1 88 ? -1.911 14.82 -26.094 1 91.12 88 LYS A CA 1
ATOM 714 C C . LYS A 1 88 ? -2.855 15.594 -25.188 1 91.12 88 LYS A C 1
ATOM 716 O O . LYS A 1 88 ? -3.244 16.719 -25.484 1 91.12 88 LYS A O 1
ATOM 721 N N . GLY A 1 89 ? -3.293 14.906 -24.047 1 92.38 89 GLY A N 1
ATOM 722 C CA . GLY A 1 89 ? -4.176 15.57 -23.109 1 92.38 89 GLY A CA 1
ATOM 723 C C . GLY A 1 89 ? -5.645 15.297 -23.375 1 92.38 89 GLY A C 1
ATOM 724 O O . GLY A 1 89 ? -6.516 15.828 -22.672 1 92.38 89 GLY A O 1
ATOM 725 N N . SER A 1 90 ? -5.918 14.469 -24.375 1 93.12 90 SER A N 1
ATOM 726 C CA . SER A 1 90 ? -7.301 14.109 -24.672 1 93.12 90 SER A CA 1
ATOM 727 C C . SER A 1 90 ? -7.887 13.211 -23.578 1 93.12 90 SER A C 1
ATOM 729 O O . SER A 1 90 ? -9.102 13.18 -23.391 1 93.12 90 SER A O 1
ATOM 731 N N . ILE A 1 91 ? -7.02 12.469 -22.984 1 95.81 91 ILE A N 1
ATOM 732 C CA . ILE A 1 91 ? -7.34 11.633 -21.828 1 95.81 91 ILE A CA 1
ATOM 733 C C . ILE A 1 91 ? -6.383 11.953 -20.688 1 95.81 91 ILE A C 1
ATOM 735 O O . ILE A 1 91 ? -5.191 12.18 -20.906 1 95.81 91 ILE A O 1
ATOM 739 N N . ARG A 1 92 ? -6.93 12.023 -19.5 1 95.5 92 ARG A N 1
ATOM 740 C CA . ARG A 1 92 ? -6.066 12.344 -18.375 1 95.5 92 ARG A CA 1
ATOM 741 C C . ARG A 1 92 ? -6.125 11.25 -17.312 1 95.5 92 ARG A C 1
ATOM 743 O O . ARG A 1 92 ? -7.16 10.609 -17.125 1 95.5 92 ARG A O 1
ATOM 750 N N . ARG A 1 93 ? -5.023 11.078 -16.688 1 95.12 93 ARG A N 1
ATOM 751 C CA . ARG A 1 93 ? -4.934 10.156 -15.562 1 95.12 93 ARG A CA 1
ATOM 752 C C . ARG A 1 93 ? -5.355 10.828 -14.258 1 95.12 93 ARG A C 1
ATOM 754 O O . ARG A 1 93 ? -4.98 11.977 -14 1 95.12 93 ARG A O 1
ATOM 761 N N . HIS A 1 94 ? -6.18 10.195 -13.508 1 94.44 94 HIS A N 1
ATOM 762 C CA . HIS A 1 94 ? -6.621 10.703 -12.219 1 94.44 94 HIS A CA 1
ATOM 763 C C . HIS A 1 94 ? -6.328 9.711 -11.102 1 94.44 94 HIS A C 1
ATOM 765 O O . HIS A 1 94 ? -6.805 8.57 -11.141 1 94.44 94 HIS A O 1
ATOM 771 N N . SER A 1 95 ? -5.477 10.156 -10.18 1 92.06 95 SER A N 1
ATOM 772 C CA . SER A 1 95 ? -5.266 9.359 -8.977 1 92.06 95 SER A CA 1
ATOM 773 C C . SER A 1 95 ? -6.402 9.555 -7.98 1 92.06 95 SER A C 1
ATOM 775 O O . SER A 1 95 ? -6.711 10.688 -7.598 1 92.06 95 SER A O 1
ATOM 777 N N . ASN A 1 96 ? -6.961 8.531 -7.574 1 90.94 96 ASN A N 1
ATOM 778 C CA . ASN A 1 96 ? -8.148 8.602 -6.734 1 90.94 96 ASN A CA 1
ATOM 779 C C . ASN A 1 96 ? -7.961 7.836 -5.426 1 90.94 96 ASN A C 1
ATOM 781 O O . ASN A 1 96 ? -7.738 6.625 -5.438 1 90.94 96 ASN A O 1
ATOM 785 N N . ALA A 1 97 ? -8 8.578 -4.297 1 92.25 97 ALA A N 1
ATOM 786 C CA . ALA A 1 97 ? -7.953 7.965 -2.973 1 92.25 97 ALA A CA 1
ATOM 787 C C . ALA A 1 97 ? -9.344 7.887 -2.35 1 92.25 97 ALA A C 1
ATOM 789 O O . ALA A 1 97 ? -10.141 8.82 -2.475 1 92.25 97 ALA A O 1
ATOM 790 N N . ILE A 1 98 ? -9.594 6.852 -1.708 1 93.25 98 ILE A N 1
ATOM 791 C CA . ILE A 1 98 ? -10.875 6.691 -1.022 1 93.25 98 ILE A CA 1
ATOM 792 C C . ILE A 1 98 ? -10.961 7.676 0.141 1 93.25 98 ILE A C 1
ATOM 794 O O . ILE A 1 98 ? -9.977 7.895 0.852 1 93.25 98 ILE A O 1
ATOM 798 N N . LYS A 1 99 ? -12.102 8.32 0.294 1 94.19 99 LYS A N 1
ATOM 799 C CA . LYS A 1 99 ? -12.352 9.258 1.385 1 94.19 99 LYS A CA 1
ATOM 800 C C . LYS A 1 99 ? -13.305 8.656 2.412 1 94.19 99 LYS A C 1
ATOM 802 O O . LYS A 1 99 ? -14.039 7.711 2.113 1 94.19 99 LYS A O 1
ATOM 807 N N . PRO A 1 100 ? -13.273 9.211 3.615 1 94.25 100 PRO A N 1
ATOM 808 C CA . PRO A 1 100 ? -14.242 8.719 4.598 1 94.25 100 PRO A CA 1
ATOM 809 C C . PRO A 1 100 ? -15.688 8.992 4.191 1 94.25 100 PRO A C 1
ATOM 811 O O . PRO A 1 100 ? -16 10.078 3.703 1 94.25 100 PRO A O 1
ATOM 814 N N . ALA A 1 101 ? -16.531 8.008 4.398 1 95.19 101 ALA A N 1
ATOM 815 C CA . ALA A 1 101 ? -17.953 8.195 4.172 1 95.19 101 ALA A CA 1
ATOM 816 C C . ALA A 1 101 ? -18.562 9.102 5.242 1 95.19 101 ALA A C 1
ATOM 818 O O . ALA A 1 101 ? -18.297 8.93 6.434 1 95.19 101 ALA A O 1
ATOM 819 N N . LEU A 1 102 ? -19.359 10.023 4.812 1 96.62 102 LEU A N 1
ATOM 820 C CA . LEU A 1 102 ? -19.953 10.992 5.734 1 96.62 102 LEU A CA 1
ATOM 821 C C . LEU A 1 102 ? -21.469 10.859 5.762 1 96.62 102 LEU A C 1
ATOM 823 O O . LEU A 1 102 ? -22.109 10.828 4.711 1 96.62 102 LEU A O 1
ATOM 827 N N . THR A 1 103 ? -22.016 10.742 6.918 1 96.31 103 THR A N 1
ATOM 828 C CA . THR A 1 103 ? -23.453 10.852 7.102 1 96.31 103 THR A CA 1
ATOM 829 C C . THR A 1 103 ? -23.891 12.32 7.109 1 96.31 103 THR A C 1
ATOM 831 O O . THR A 1 103 ? -23.047 13.219 7.133 1 96.31 103 THR A O 1
ATOM 834 N N . ASP A 1 104 ? -25.109 12.531 7.07 1 96.75 104 ASP A N 1
ATOM 835 C CA . ASP A 1 104 ? -25.609 13.898 7.156 1 96.75 104 ASP A CA 1
ATOM 836 C C . ASP A 1 104 ? -25.203 14.555 8.477 1 96.75 104 ASP A C 1
ATOM 838 O O . ASP A 1 104 ? -24.891 15.742 8.523 1 96.75 104 ASP A O 1
ATOM 842 N N . ALA A 1 105 ? -25.25 13.766 9.492 1 97.5 105 ALA A N 1
ATOM 843 C CA . ALA A 1 105 ? -24.828 14.273 10.797 1 97.5 105 ALA A CA 1
ATOM 844 C C . ALA A 1 105 ? -23.359 14.688 10.789 1 97.5 105 ALA A C 1
ATOM 846 O O . ALA A 1 105 ? -23 15.703 11.383 1 97.5 105 ALA A O 1
ATOM 847 N N . ASN A 1 106 ? -22.578 13.898 10.125 1 97.06 106 ASN A N 1
ATOM 848 C CA . ASN A 1 106 ? -21.172 14.25 9.992 1 97.06 106 ASN A CA 1
ATOM 849 C C . ASN A 1 106 ? -20.984 15.578 9.273 1 97.06 106 ASN A C 1
ATOM 851 O O . ASN A 1 106 ? -20.203 16.422 9.703 1 97.06 106 ASN A O 1
ATOM 855 N N . LYS A 1 107 ? -21.719 15.727 8.227 1 98.12 107 LYS A N 1
ATOM 856 C CA . LYS A 1 107 ? -21.609 16.938 7.414 1 98.12 107 LYS A CA 1
ATOM 857 C C . LYS A 1 107 ? -22.016 18.172 8.211 1 98.12 107 LYS A C 1
ATOM 859 O O . LYS A 1 107 ? -21.328 19.203 8.164 1 98.12 107 LYS A O 1
ATOM 864 N N . ILE A 1 108 ? -23.047 18.031 8.922 1 98.31 108 ILE A N 1
ATOM 865 C CA . ILE A 1 108 ? -23.516 19.141 9.742 1 98.31 108 ILE A CA 1
ATOM 866 C C . ILE A 1 108 ? -22.469 19.484 10.797 1 98.31 108 ILE A C 1
ATOM 868 O O . ILE A 1 108 ? -22.172 20.656 11.008 1 98.31 108 ILE A O 1
ATOM 872 N N . ALA A 1 109 ? -21.953 18.484 11.438 1 98.25 109 ALA A N 1
ATOM 873 C CA . ALA A 1 109 ? -20.922 18.688 12.453 1 98.25 109 ALA A CA 1
ATOM 874 C C . ALA A 1 109 ? -19.703 19.406 11.859 1 98.25 109 ALA A C 1
ATOM 876 O O . ALA A 1 109 ? -19.109 20.281 12.5 1 98.25 109 ALA A O 1
ATOM 877 N N . ARG A 1 110 ? -19.391 19.047 10.656 1 98.25 110 ARG A N 1
ATOM 878 C CA . ARG A 1 110 ? -18.25 19.656 9.969 1 98.25 110 ARG A CA 1
ATOM 879 C C . ARG A 1 110 ? -18.516 21.125 9.664 1 98.25 110 ARG A C 1
ATOM 881 O O . ARG A 1 110 ? -17.641 21.969 9.859 1 98.25 110 ARG A O 1
ATOM 888 N N . VAL A 1 111 ? -19.672 21.422 9.219 1 97.88 111 VAL A N 1
ATOM 889 C CA . VAL A 1 111 ? -20.062 22.797 8.938 1 97.88 111 VAL A CA 1
ATOM 890 C C . VAL A 1 111 ? -20.047 23.609 10.227 1 97.88 111 VAL A C 1
ATOM 892 O O . VAL A 1 111 ? -19.469 24.703 10.273 1 97.88 111 VAL A O 1
ATOM 895 N N . LYS A 1 112 ? -20.641 23.078 11.234 1 97.56 112 LYS A N 1
ATOM 896 C CA . LYS A 1 112 ? -20.688 23.766 12.523 1 97.56 112 LYS A CA 1
ATOM 897 C C . LYS A 1 112 ? -19.281 24.031 13.047 1 97.56 112 LYS A C 1
ATOM 899 O O . LYS A 1 112 ? -19 25.109 13.578 1 97.56 112 LYS A O 1
ATOM 904 N N . TRP A 1 113 ? -18.469 23.031 12.914 1 97.5 113 TRP A N 1
ATOM 905 C CA . TRP A 1 113 ? -17.078 23.172 13.344 1 97.5 113 TRP A CA 1
ATOM 906 C C . TRP A 1 113 ? -16.406 24.344 12.648 1 97.5 113 TRP A C 1
ATOM 908 O O . TRP A 1 113 ? -15.789 25.188 13.305 1 97.5 113 TRP A O 1
ATOM 918 N N . CYS A 1 114 ? -16.562 24.422 11.367 1 95.62 114 CYS A N 1
ATOM 919 C CA . CYS A 1 114 ? -15.922 25.469 10.578 1 95.62 114 CYS A CA 1
ATOM 920 C C . CYS A 1 114 ? -16.531 26.828 10.883 1 95.62 114 CYS A C 1
ATOM 922 O O . CYS A 1 114 ? -15.812 27.812 11 1 95.62 114 CYS A O 1
ATOM 924 N N . LEU A 1 115 ? -17.797 26.891 11.07 1 93.25 115 LEU A N 1
ATOM 925 C CA . LEU A 1 115 ? -18.469 28.141 11.398 1 93.25 115 LEU A CA 1
ATOM 926 C C . LEU A 1 115 ? -18 28.656 12.758 1 93.25 115 LEU A C 1
ATOM 928 O O . LEU A 1 115 ? -17.875 29.875 12.953 1 93.25 115 LEU A O 1
ATOM 932 N N . GLY A 1 116 ? -17.797 27.719 13.609 1 92.31 116 GLY A N 1
ATOM 933 C CA . GLY A 1 116 ? -17.359 28.078 14.945 1 92.31 116 GLY A CA 1
ATOM 934 C C . GLY A 1 116 ? -15.961 28.672 14.961 1 92.31 116 GLY A C 1
ATOM 935 O O . GLY A 1 116 ? -15.562 29.312 15.945 1 92.31 116 GLY A O 1
ATOM 936 N N . LYS A 1 117 ? -15.273 28.531 13.922 1 91.88 117 LYS A N 1
ATOM 937 C CA . LYS A 1 117 ? -13.898 29.016 13.859 1 91.88 117 LYS A CA 1
ATOM 938 C C . LYS A 1 117 ? -13.82 30.344 13.109 1 91.88 117 LYS A C 1
ATOM 940 O O . LYS A 1 117 ? -12.734 30.906 12.938 1 91.88 117 LYS A O 1
ATOM 945 N N . ILE A 1 118 ? -14.891 30.828 12.672 1 88.25 118 ILE A N 1
ATOM 946 C CA . ILE A 1 118 ? -14.922 32.094 11.953 1 88.25 118 ILE A CA 1
ATOM 947 C C . ILE A 1 118 ? -14.914 33.25 12.938 1 88.25 118 ILE A C 1
ATOM 949 O O . ILE A 1 118 ? -15.594 33.219 13.969 1 88.25 118 ILE A O 1
ATOM 953 N N . VAL A 1 119 ? -14.164 34.25 12.547 1 82.25 119 VAL A N 1
ATOM 954 C CA . VAL A 1 119 ? -14.148 35.469 13.344 1 82.25 119 VAL A CA 1
ATOM 955 C C . VAL A 1 119 ? -15.453 36.25 13.156 1 82.25 119 VAL A C 1
ATOM 957 O O . VAL A 1 119 ? -15.789 36.656 12.039 1 82.25 119 VAL A O 1
ATOM 960 N N . LYS A 1 120 ? -16.172 36.469 14.164 1 75.12 120 LYS A N 1
ATOM 961 C CA . LYS A 1 120 ? -17.531 37 14.141 1 75.12 120 LYS A CA 1
ATOM 962 C C . LYS A 1 120 ? -17.547 38.406 13.531 1 75.12 120 LYS A C 1
ATOM 964 O O . LYS A 1 120 ? -18.5 38.75 12.82 1 75.12 120 LYS A O 1
ATOM 969 N N . SER A 1 121 ? -16.531 39.094 13.82 1 69.62 121 SER A N 1
ATOM 970 C CA . SER A 1 121 ? -16.547 40.469 13.391 1 69.62 121 SER A CA 1
ATOM 971 C C . SER A 1 121 ? -16.406 40.594 11.875 1 69.62 121 SER A C 1
ATOM 973 O O . SER A 1 121 ? -16.719 41.625 11.289 1 69.62 121 SER A O 1
ATOM 975 N N . THR A 1 122 ? -16 39.469 11.211 1 62.22 122 THR A N 1
ATOM 976 C CA . THR A 1 122 ? -15.727 39.531 9.781 1 62.22 122 THR A CA 1
ATOM 977 C C . THR A 1 122 ? -16.875 38.938 8.977 1 62.22 122 THR A C 1
ATOM 979 O O . THR A 1 122 ? -16.766 38.781 7.754 1 62.22 122 THR A O 1
ATOM 982 N N . LEU A 1 123 ? -17.859 38.562 9.555 1 61.47 123 LEU A N 1
ATOM 983 C CA . LEU A 1 123 ? -18.953 37.875 8.898 1 61.47 123 LEU A CA 1
ATOM 984 C C . LEU A 1 123 ? -19.469 38.656 7.707 1 61.47 123 LEU A C 1
ATOM 986 O O . LEU A 1 123 ? -19.906 38.094 6.707 1 61.47 123 LEU A O 1
ATOM 990 N N . ASN A 1 124 ? -19.297 39.969 7.805 1 57.03 124 ASN A N 1
ATOM 991 C CA . ASN A 1 124 ? -19.859 40.812 6.754 1 57.03 124 ASN A CA 1
ATOM 992 C C . ASN A 1 124 ? -18.859 41.031 5.625 1 57.03 124 ASN A C 1
ATOM 994 O O . ASN A 1 124 ? -19.25 41.375 4.504 1 57.03 124 ASN A O 1
ATOM 998 N N . ASP A 1 125 ? -17.578 41.062 5.859 1 54.56 125 ASP A N 1
ATOM 999 C CA . ASP A 1 125 ? -16.609 41.562 4.879 1 54.56 125 ASP A CA 1
ATOM 1000 C C . ASP A 1 125 ? -15.766 40.406 4.316 1 54.56 125 ASP A C 1
ATOM 1002 O O . ASP A 1 125 ? -14.812 40.656 3.574 1 54.56 125 ASP A O 1
ATOM 1006 N N . GLY A 1 126 ? -16.094 39.094 4.66 1 61.06 126 GLY A N 1
ATOM 1007 C CA . GLY A 1 126 ? -15.312 37.969 4.207 1 61.06 126 GLY A CA 1
ATOM 1008 C C . GLY A 1 126 ? -15.047 36.938 5.297 1 61.06 126 GLY A C 1
ATOM 1009 O O . GLY A 1 126 ? -15.031 37.281 6.484 1 61.06 126 GLY A O 1
ATOM 1010 N N . LEU A 1 127 ? -15.344 35.812 5.051 1 67.94 127 LEU A N 1
ATOM 1011 C CA . LEU A 1 127 ? -15.203 34.75 6.031 1 67.94 127 LEU A CA 1
ATOM 1012 C C . LEU A 1 127 ? -13.742 34.531 6.41 1 67.94 127 LEU A C 1
ATOM 1014 O O . LEU A 1 127 ? -12.914 34.188 5.559 1 67.94 127 LEU A O 1
ATOM 1018 N N . LEU A 1 128 ? -13.367 35.156 7.578 1 80.62 128 LEU A N 1
ATOM 1019 C CA . LEU A 1 128 ? -12.016 34.938 8.086 1 80.62 128 LEU A CA 1
ATOM 1020 C C . LEU A 1 128 ? -12.023 33.938 9.258 1 80.62 128 LEU A C 1
ATOM 1022 O O . LEU A 1 128 ? -12.883 34.031 10.133 1 80.62 128 LEU A O 1
ATOM 1026 N N . PHE A 1 129 ? -11.164 33.062 9.141 1 87.69 129 PHE A N 1
ATOM 1027 C CA . PHE A 1 129 ? -11.055 32.094 10.227 1 87.69 129 PHE A CA 1
ATOM 1028 C C . PHE A 1 129 ? -10.109 32.594 11.312 1 87.69 129 PHE A C 1
ATOM 1030 O O . PHE A 1 129 ? -9.195 33.375 11.031 1 87.69 129 PHE A O 1
ATOM 1037 N N . GLU A 1 130 ? -10.391 32.125 12.516 1 88.06 130 GLU A N 1
ATOM 1038 C CA . GLU A 1 130 ? -9.484 32.375 13.625 1 88.06 130 GLU A CA 1
ATOM 1039 C C . GLU A 1 130 ? -8.062 31.938 13.297 1 88.06 130 GLU A C 1
ATOM 1041 O O . GLU A 1 130 ? -7.875 30.906 12.641 1 88.06 130 GLU A O 1
ATOM 1046 N N . PRO A 1 131 ? -7.059 32.688 13.711 1 87 131 PRO A N 1
ATOM 1047 C CA . PRO A 1 131 ? -5.68 32.312 13.414 1 87 131 PRO A CA 1
ATOM 1048 C C . PRO A 1 131 ? -5.27 31.016 14.117 1 87 131 PRO A C 1
ATOM 1050 O O . PRO A 1 131 ? -4.363 30.312 13.656 1 87 131 PRO A O 1
ATOM 1053 N N . MET A 1 132 ? -5.879 30.719 15.242 1 92.75 132 MET A N 1
ATOM 1054 C CA . MET A 1 132 ? -5.703 29.453 15.945 1 92.75 132 MET A CA 1
ATOM 1055 C C . MET A 1 132 ? -4.297 29.344 16.531 1 92.75 132 MET A C 1
ATOM 1057 O O . MET A 1 132 ? -3.668 28.297 16.453 1 92.75 132 MET A O 1
ATOM 1061 N N . TYR A 1 133 ? -3.791 30.406 17.062 1 94 133 TYR A N 1
ATOM 1062 C CA . TYR A 1 133 ? -2.465 30.422 17.672 1 94 133 TYR A CA 1
ATOM 1063 C C . TYR A 1 133 ? -2.469 29.688 19.016 1 94 133 TYR A C 1
ATOM 1065 O O . TYR A 1 133 ? -1.408 29.344 19.531 1 94 133 TYR A O 1
ATOM 1073 N N . ASN A 1 134 ? -3.633 29.516 19.547 1 96.31 134 ASN A N 1
ATOM 1074 C CA . ASN A 1 134 ? -3.725 28.844 20.859 1 96.31 134 ASN A CA 1
ATOM 1075 C C . ASN A 1 134 ? -4.199 27.406 20.719 1 96.31 134 ASN A C 1
ATOM 1077 O O . ASN A 1 134 ? -4.781 26.844 21.641 1 96.31 134 ASN A O 1
ATOM 1081 N N . VAL A 1 135 ? -4.004 26.828 19.562 1 97.69 135 VAL A N 1
ATOM 1082 C CA . VAL A 1 135 ? -4.453 25.453 19.297 1 97.69 135 VAL A CA 1
ATOM 1083 C C . VAL A 1 135 ? -3.248 24.562 19.047 1 97.69 135 VAL A C 1
ATOM 1085 O O . VAL A 1 135 ? -2.32 24.938 18.328 1 97.69 135 VAL A O 1
ATOM 1088 N N . VAL A 1 136 ? -3.242 23.391 19.609 1 98.56 136 VAL A N 1
ATOM 1089 C CA . VAL A 1 136 ? -2.256 22.344 19.375 1 98.56 136 VAL A CA 1
ATOM 1090 C C . VAL A 1 136 ? -2.939 21.109 18.781 1 98.56 136 VAL A C 1
ATOM 1092 O O . VAL A 1 136 ? -3.877 20.578 19.359 1 98.56 136 VAL A O 1
ATOM 1095 N N . HIS A 1 137 ? -2.523 20.734 17.594 1 98.75 137 HIS A N 1
ATOM 1096 C CA . HIS A 1 137 ? -3.041 19.516 17 1 98.75 137 HIS A CA 1
ATOM 1097 C C . HIS A 1 137 ? -2.215 18.312 17.422 1 98.75 137 HIS A C 1
ATOM 1099 O O . HIS A 1 137 ? -0.984 18.359 17.422 1 98.75 137 HIS A O 1
ATOM 1105 N N . ILE A 1 138 ? -2.893 17.219 17.766 1 98.56 138 ILE A N 1
ATOM 1106 C CA . ILE A 1 138 ? -2.201 15.961 18.031 1 98.56 138 ILE A CA 1
ATOM 1107 C C . ILE A 1 138 ? -2.793 14.852 17.172 1 98.56 138 ILE A C 1
ATOM 1109 O O . ILE A 1 138 ? -3.965 14.914 16.781 1 98.56 138 ILE A O 1
ATOM 1113 N N . ASP A 1 139 ? -2.035 13.945 16.766 1 97.88 139 ASP A N 1
ATOM 1114 C CA . ASP A 1 139 ? -2.434 12.75 16.031 1 97.88 139 ASP A CA 1
ATOM 1115 C C . ASP A 1 139 ? -1.352 11.672 16.094 1 97.88 139 ASP A C 1
ATOM 1117 O O . ASP A 1 139 ? -0.208 11.961 16.453 1 97.88 139 ASP A O 1
ATOM 1121 N N . GLU A 1 140 ? -1.769 10.484 15.867 1 96.75 140 GLU A N 1
ATOM 1122 C CA . GLU A 1 140 ? -0.834 9.359 15.93 1 96.75 140 GLU A CA 1
ATOM 1123 C C . GLU A 1 140 ? -0.563 8.789 14.539 1 96.75 140 GLU A C 1
ATOM 1125 O O . GLU A 1 140 ? -1.417 8.867 13.648 1 96.75 140 GLU A O 1
ATOM 1130 N N . LYS A 1 141 ? 0.566 8.227 14.352 1 96.75 141 LYS A N 1
ATOM 1131 C CA . LYS A 1 141 ? 0.951 7.59 13.094 1 96.75 141 LYS A CA 1
ATOM 1132 C C . LYS A 1 141 ? 1.953 6.461 13.336 1 96.75 141 LYS A C 1
ATOM 1134 O O . LYS A 1 141 ? 2.838 6.578 14.18 1 96.75 141 LYS A O 1
ATOM 1139 N N . TRP A 1 142 ? 1.799 5.395 12.594 1 95.94 142 TRP A N 1
ATOM 1140 C CA . TRP A 1 142 ? 2.768 4.305 12.578 1 95.94 142 TRP A CA 1
ATOM 1141 C C . TRP A 1 142 ? 3.928 4.617 11.641 1 95.94 142 TRP A C 1
ATOM 1143 O O . TRP A 1 142 ? 3.713 5 10.484 1 95.94 142 TRP A O 1
ATOM 1153 N N . PHE A 1 143 ? 5.086 4.543 12.117 1 97.5 143 PHE A N 1
ATOM 1154 C CA . PHE A 1 143 ? 6.285 4.598 11.289 1 97.5 143 PHE A CA 1
ATOM 1155 C C . PHE A 1 143 ? 6.945 3.227 11.203 1 97.5 143 PHE A C 1
ATOM 1157 O O . PHE A 1 143 ? 7.102 2.543 12.219 1 97.5 143 PHE A O 1
ATOM 1164 N N . LEU A 1 144 ? 7.305 2.826 10.023 1 96.06 144 LEU A N 1
ATOM 1165 C CA . LEU A 1 144 ? 7.797 1.476 9.766 1 96.06 144 LEU A CA 1
ATOM 1166 C C . LEU A 1 144 ? 9.312 1.467 9.617 1 96.06 144 LEU A C 1
ATOM 1168 O O . LEU A 1 144 ? 9.914 2.473 9.234 1 96.06 144 LEU A O 1
ATOM 1172 N N . MET A 1 145 ? 9.906 0.31 9.906 1 95.25 145 MET A N 1
ATOM 1173 C CA . MET A 1 145 ? 11.344 0.093 9.758 1 95.25 145 MET A CA 1
ATOM 1174 C C . MET A 1 145 ? 11.766 0.257 8.305 1 95.25 145 MET A C 1
ATOM 1176 O O . MET A 1 145 ? 12.844 0.79 8.023 1 95.25 145 MET A O 1
ATOM 1180 N N . THR A 1 146 ? 10.93 -0.203 7.469 1 93.44 146 THR A N 1
ATOM 1181 C CA . THR A 1 146 ? 11.188 -0.131 6.035 1 93.44 146 THR A CA 1
ATOM 1182 C C . THR A 1 146 ? 9.891 -0.288 5.242 1 93.44 146 THR A C 1
ATOM 1184 O O . THR A 1 146 ? 8.859 -0.655 5.801 1 93.44 146 THR A O 1
ATOM 1187 N N . LYS A 1 147 ? 9.992 0.11 4 1 92.81 147 LYS A N 1
ATOM 1188 C CA . LYS A 1 147 ? 8.852 -0.072 3.1 1 92.81 147 LYS A CA 1
ATOM 1189 C C . LYS A 1 147 ? 8.938 -1.41 2.371 1 92.81 147 LYS A C 1
ATOM 1191 O O . LYS A 1 147 ? 10.039 -1.896 2.082 1 92.81 147 LYS A O 1
ATOM 1196 N N . THR A 1 148 ? 7.812 -1.969 2.057 1 93.06 148 THR A N 1
ATOM 1197 C CA . THR A 1 148 ? 7.773 -3.25 1.362 1 93.06 148 THR A CA 1
ATOM 1198 C C . THR A 1 148 ? 8.242 -3.098 -0.083 1 93.06 148 THR A C 1
ATOM 1200 O O . THR A 1 148 ? 8.727 -4.055 -0.688 1 93.06 148 THR A O 1
ATOM 1203 N N . ALA A 1 149 ? 7.977 -1.959 -0.59 1 92.94 149 ALA A N 1
ATOM 1204 C CA . ALA A 1 149 ? 8.414 -1.64 -1.945 1 92.94 149 ALA A CA 1
ATOM 1205 C C . ALA A 1 149 ? 8.828 -0.174 -2.059 1 92.94 149 ALA A C 1
ATOM 1207 O O . ALA A 1 149 ? 8.195 0.701 -1.464 1 92.94 149 ALA A O 1
ATOM 1208 N N . GLN A 1 150 ? 9.883 0.082 -2.744 1 92.25 150 GLN A N 1
ATOM 1209 C CA . GLN A 1 150 ? 10.305 1.456 -2.992 1 92.25 150 GLN A CA 1
ATOM 1210 C C . GLN A 1 150 ? 11.148 1.55 -4.258 1 92.25 150 GLN A C 1
ATOM 1212 O O . GLN A 1 150 ? 11.617 0.533 -4.777 1 92.25 150 GLN A O 1
ATOM 1217 N N . ASN A 1 151 ? 11.289 2.729 -4.746 1 94.56 151 ASN A N 1
ATOM 1218 C CA . ASN A 1 151 ? 12.078 2.979 -5.949 1 94.56 151 ASN A CA 1
ATOM 1219 C C . ASN A 1 151 ? 13.469 3.5 -5.602 1 94.56 151 ASN A C 1
ATOM 1221 O O . ASN A 1 151 ? 13.656 4.129 -4.559 1 94.56 151 ASN A O 1
ATOM 1225 N N . TYR A 1 152 ? 14.359 3.188 -6.449 1 95.75 152 TYR A N 1
ATOM 1226 C CA . TYR A 1 152 ? 15.703 3.758 -6.406 1 95.75 152 TYR A CA 1
ATOM 1227 C C . TYR A 1 152 ? 16.125 4.266 -7.777 1 95.75 152 TYR A C 1
ATOM 1229 O O . TYR A 1 152 ? 15.789 3.658 -8.797 1 95.75 152 TYR A O 1
ATOM 1237 N N . TYR A 1 153 ? 16.75 5.305 -7.781 1 96.75 153 TYR A N 1
ATOM 1238 C CA . TYR A 1 153 ? 17.391 5.781 -9 1 96.75 153 TYR A CA 1
ATOM 1239 C C . TYR A 1 153 ? 18.859 5.402 -9.023 1 96.75 153 TYR A C 1
ATOM 1241 O O . TYR A 1 153 ? 19.609 5.738 -8.102 1 96.75 153 TYR A O 1
ATOM 1249 N N . LEU A 1 154 ? 19.234 4.648 -10.055 1 96.75 154 LEU A N 1
ATOM 1250 C CA . LEU A 1 154 ? 20.562 4.043 -10.164 1 96.75 154 LEU A CA 1
ATOM 1251 C C . LEU A 1 154 ? 21.234 4.43 -11.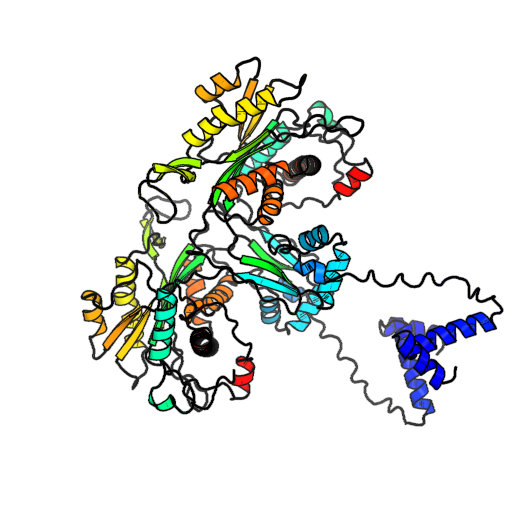477 1 96.75 154 LEU A C 1
ATOM 1253 O O . LEU A 1 154 ? 20.562 4.852 -12.422 1 96.75 154 LEU A O 1
ATOM 1257 N N . LEU A 1 155 ? 22.531 4.301 -11.469 1 95.81 155 LEU A N 1
ATOM 1258 C CA . LEU A 1 155 ? 23.25 4.328 -12.734 1 95.81 155 LEU A CA 1
ATOM 1259 C C . LEU A 1 155 ? 23 3.055 -13.531 1 95.81 155 LEU A C 1
ATOM 1261 O O . LEU A 1 155 ? 22.656 2.012 -12.961 1 95.81 155 LEU A O 1
ATOM 1265 N N . PRO A 1 156 ? 23.109 3.109 -14.875 1 93.25 156 PRO A N 1
ATOM 1266 C CA . PRO A 1 156 ? 22.812 1.952 -15.719 1 93.25 156 PRO A CA 1
ATOM 1267 C C . PRO A 1 156 ? 23.641 0.722 -15.352 1 93.25 156 PRO A C 1
ATOM 1269 O O . PRO A 1 156 ? 23.141 -0.407 -15.453 1 93.25 156 PRO A O 1
ATOM 1272 N N . ASP A 1 157 ? 24.844 0.902 -14.852 1 92.25 157 ASP A N 1
ATOM 1273 C CA . ASP A 1 157 ? 25.734 -0.218 -14.594 1 92.25 157 ASP A CA 1
ATOM 1274 C C . ASP A 1 157 ? 25.703 -0.629 -13.125 1 92.25 157 ASP A C 1
ATOM 1276 O O . ASP A 1 157 ? 26.375 -1.58 -12.727 1 92.25 157 ASP A O 1
ATOM 1280 N N . GLU A 1 158 ? 24.922 0.063 -12.344 1 94.19 158 GLU A N 1
ATOM 1281 C CA . GLU A 1 158 ? 24.875 -0.255 -10.914 1 94.19 158 GLU A CA 1
ATOM 1282 C C . GLU A 1 158 ? 24.078 -1.537 -10.664 1 94.19 158 GLU A C 1
ATOM 1284 O O . GLU A 1 158 ? 23.078 -1.793 -11.336 1 94.19 158 GLU A O 1
ATOM 1289 N N . ILE A 1 159 ? 24.547 -2.221 -9.688 1 91.88 159 ILE A N 1
ATOM 1290 C CA . ILE A 1 159 ? 23.859 -3.445 -9.289 1 91.88 159 ILE A CA 1
ATOM 1291 C C . ILE A 1 159 ? 22.578 -3.098 -8.562 1 91.88 159 ILE A C 1
ATOM 1293 O O . ILE A 1 159 ? 22.547 -2.189 -7.727 1 91.88 159 ILE A O 1
ATOM 1297 N N . GLU A 1 160 ? 21.531 -3.789 -8.883 1 92.69 160 GLU A N 1
ATOM 1298 C CA . GLU A 1 160 ? 20.25 -3.559 -8.227 1 92.69 160 GLU A CA 1
ATOM 1299 C C . GLU A 1 160 ? 20.297 -3.932 -6.75 1 92.69 160 GLU A C 1
ATOM 1301 O O . GLU A 1 160 ? 20.906 -4.938 -6.379 1 92.69 160 GLU A O 1
ATOM 1306 N N . PRO A 1 161 ? 19.75 -3.07 -5.953 1 93.25 161 PRO A N 1
ATOM 1307 C CA . PRO A 1 161 ? 19.766 -3.361 -4.52 1 93.25 161 PRO A CA 1
ATOM 1308 C C . PRO A 1 161 ? 18.969 -4.617 -4.164 1 93.25 161 PRO A C 1
ATOM 1310 O O . PRO A 1 161 ? 17.922 -4.887 -4.766 1 93.25 161 PRO A O 1
ATOM 1313 N N . HIS A 1 162 ? 19.516 -5.441 -3.223 1 94.06 162 HIS A N 1
ATOM 1314 C CA . HIS A 1 162 ? 18.859 -6.621 -2.682 1 94.06 162 HIS A CA 1
ATOM 1315 C C . HIS A 1 162 ? 18.359 -6.371 -1.262 1 94.06 162 HIS A C 1
ATOM 1317 O O . HIS A 1 162 ? 19.156 -6.324 -0.321 1 94.06 162 HIS A O 1
ATOM 1323 N N . ARG A 1 163 ? 17.109 -6.141 -1.117 1 92.69 163 ARG A N 1
ATOM 1324 C CA . ARG A 1 163 ? 16.5 -5.898 0.186 1 92.69 163 ARG A CA 1
ATOM 1325 C C . ARG A 1 163 ? 15.711 -7.117 0.653 1 92.69 163 ARG A C 1
ATOM 1327 O O . ARG A 1 163 ? 14.906 -7.668 -0.101 1 92.69 163 ARG A O 1
ATOM 1334 N N . THR A 1 164 ? 15.961 -7.551 1.832 1 93.5 164 THR A N 1
ATOM 1335 C CA . THR A 1 164 ? 15.266 -8.711 2.379 1 93.5 164 THR A CA 1
ATOM 1336 C C . THR A 1 164 ? 14.727 -8.406 3.773 1 93.5 164 THR A C 1
ATOM 1338 O O . THR A 1 164 ? 15.188 -7.477 4.438 1 93.5 164 THR A O 1
ATOM 1341 N N . TYR A 1 165 ? 13.742 -9.055 4.129 1 92.56 165 TYR A N 1
ATOM 1342 C CA . TYR A 1 165 ? 13.133 -8.977 5.449 1 92.56 165 TYR A CA 1
ATOM 1343 C C . TYR A 1 165 ? 12.555 -10.32 5.863 1 92.56 165 TYR A C 1
ATOM 1345 O O . TYR A 1 165 ? 12.133 -11.109 5.012 1 92.56 165 TYR A O 1
ATOM 1353 N N . LYS A 1 166 ? 12.57 -10.633 7.102 1 88.44 166 LYS A N 1
ATOM 1354 C CA . LYS A 1 166 ? 12.102 -11.93 7.594 1 88.44 166 LYS A CA 1
ATOM 1355 C C . LYS A 1 166 ? 10.656 -12.188 7.176 1 88.44 166 LYS A C 1
ATOM 1357 O O . LYS A 1 166 ? 10.336 -13.266 6.676 1 88.44 166 LYS A O 1
ATOM 1362 N N . SER A 1 167 ? 9.828 -11.227 7.449 1 85.81 167 SER A N 1
ATOM 1363 C CA . SER A 1 167 ? 8.43 -11.328 7.039 1 85.81 167 SER A CA 1
ATOM 1364 C C . SER A 1 167 ? 7.891 -9.969 6.59 1 85.81 167 SER A C 1
ATOM 1366 O O . SER A 1 167 ? 7.926 -9 7.348 1 85.81 167 SER A O 1
ATOM 1368 N N . LYS A 1 168 ? 7.359 -9.953 5.387 1 83.12 168 LYS A N 1
ATOM 1369 C CA . LYS A 1 168 ? 6.773 -8.719 4.859 1 83.12 168 LYS A CA 1
ATOM 1370 C C . LYS A 1 168 ? 5.547 -8.305 5.668 1 83.12 168 LYS A C 1
ATOM 1372 O O . LYS A 1 168 ? 5.18 -7.129 5.688 1 83.12 168 LYS A O 1
ATOM 1377 N N . ARG A 1 169 ? 4.926 -9.312 6.27 1 79.69 169 ARG A N 1
ATOM 1378 C CA . ARG A 1 169 ? 3.686 -9.062 7 1 79.69 169 ARG A CA 1
ATOM 1379 C C . ARG A 1 169 ? 3.969 -8.461 8.375 1 79.69 169 ARG A C 1
ATOM 1381 O O . ARG A 1 169 ? 3.078 -7.879 9 1 79.69 169 ARG A O 1
ATOM 1388 N N . PHE A 1 170 ? 5.23 -8.625 8.812 1 84.62 170 PHE A N 1
ATOM 1389 C CA . PHE A 1 170 ? 5.547 -8.195 10.164 1 84.62 170 PHE A CA 1
ATOM 1390 C C . PHE A 1 170 ? 6.734 -7.246 10.172 1 84.62 170 PHE A C 1
ATOM 1392 O O . PHE A 1 170 ? 7.699 -7.449 10.914 1 84.62 170 PHE A O 1
ATOM 1399 N N . ILE A 1 171 ? 6.617 -6.254 9.367 1 91.38 171 ILE A N 1
ATOM 1400 C CA . ILE A 1 171 ? 7.637 -5.211 9.422 1 91.38 171 ILE A CA 1
ATOM 1401 C C . ILE A 1 171 ? 7.512 -4.434 10.727 1 91.38 171 ILE A C 1
ATOM 1403 O O . ILE A 1 171 ? 6.414 -4.016 11.109 1 91.38 171 ILE A O 1
ATOM 1407 N N . THR A 1 172 ? 8.586 -4.258 11.43 1 92.94 172 THR A N 1
ATOM 1408 C CA . THR A 1 172 ? 8.586 -3.539 12.695 1 92.94 172 THR A CA 1
ATOM 1409 C C . THR A 1 172 ? 8.023 -2.129 12.516 1 92.94 172 THR A C 1
ATOM 1411 O O . THR A 1 172 ? 8.406 -1.42 11.586 1 92.94 172 THR A O 1
ATOM 1414 N N . LYS A 1 173 ? 7.109 -1.835 13.312 1 94.38 173 LYS A N 1
ATOM 1415 C CA . LYS A 1 173 ? 6.5 -0.508 13.281 1 94.38 173 LYS A CA 1
ATOM 1416 C C . LYS A 1 173 ? 6.324 0.051 14.688 1 94.38 173 LYS A C 1
ATOM 1418 O O . LYS A 1 173 ? 6.129 -0.705 15.641 1 94.38 173 LYS A O 1
ATOM 1423 N N . ILE A 1 174 ? 6.461 1.349 14.805 1 96.88 174 ILE A N 1
ATOM 1424 C CA . ILE A 1 174 ? 6.281 2.023 16.094 1 96.88 174 ILE A CA 1
ATOM 1425 C C . ILE A 1 174 ? 5.316 3.195 15.922 1 96.88 174 ILE A C 1
ATOM 1427 O O . ILE A 1 174 ? 5.402 3.943 14.945 1 96.88 174 ILE A O 1
ATOM 1431 N N . MET A 1 175 ? 4.363 3.248 16.844 1 97.5 175 MET A N 1
ATOM 1432 C CA . MET A 1 175 ? 3.416 4.359 16.828 1 97.5 175 MET A CA 1
ATOM 1433 C C . MET A 1 175 ? 4.016 5.586 17.516 1 97.5 175 MET A C 1
ATOM 1435 O O . MET A 1 175 ? 4.66 5.473 18.562 1 97.5 175 MET A O 1
ATOM 1439 N N . PHE A 1 176 ? 3.865 6.73 16.875 1 98.19 176 PHE A N 1
ATOM 1440 C CA . PHE A 1 176 ? 4.262 8.023 17.438 1 98.19 176 PHE A CA 1
ATOM 1441 C C . PHE A 1 176 ? 3.059 8.953 17.547 1 98.19 176 PHE A C 1
ATOM 1443 O O . PHE A 1 176 ? 2.119 8.859 16.766 1 98.19 176 PHE A O 1
ATOM 1450 N N . MET A 1 177 ? 3.068 9.805 18.516 1 98.19 177 MET A N 1
ATOM 1451 C CA . MET A 1 177 ? 2.16 10.938 18.609 1 98.19 177 MET A CA 1
ATOM 1452 C C . MET A 1 177 ? 2.898 12.25 18.328 1 98.19 177 MET A C 1
ATOM 1454 O O . MET A 1 177 ? 3.91 12.539 18.969 1 98.19 177 MET A O 1
ATOM 1458 N N . ALA A 1 178 ? 2.41 12.922 17.359 1 98.75 178 ALA A N 1
ATOM 1459 C CA . ALA A 1 178 ? 2.977 14.234 17.078 1 98.75 178 ALA A CA 1
ATOM 1460 C C . ALA A 1 178 ? 2.066 15.352 17.594 1 98.75 178 ALA A C 1
ATOM 1462 O O . ALA A 1 178 ? 0.842 15.203 17.594 1 98.75 178 ALA A O 1
ATOM 1463 N N . ALA A 1 179 ? 2.637 16.391 18.094 1 98.81 179 ALA A N 1
ATOM 1464 C CA . ALA A 1 179 ? 1.938 17.594 18.562 1 98.81 179 ALA A CA 1
ATOM 1465 C C . ALA A 1 179 ? 2.539 18.859 17.953 1 98.81 179 ALA A C 1
ATOM 1467 O O . ALA A 1 179 ? 3.75 19.078 18.031 1 98.81 179 ALA A O 1
ATOM 1468 N N . VAL A 1 180 ? 1.675 19.625 17.312 1 98.75 180 VAL A N 1
ATOM 1469 C CA . VAL A 1 180 ? 2.174 20.844 16.656 1 98.75 180 VAL A CA 1
ATOM 1470 C C . VAL A 1 180 ? 1.191 21.984 16.875 1 98.75 180 VAL A C 1
ATOM 1472 O O . VAL A 1 180 ? -0.021 21.766 16.938 1 98.75 180 VAL A O 1
ATOM 1475 N N . ALA A 1 181 ? 1.704 23.141 17.047 1 98.31 181 ALA A N 1
ATOM 1476 C CA . ALA A 1 181 ? 0.974 24.406 17.062 1 98.31 181 ALA A CA 1
ATOM 1477 C C . ALA A 1 181 ? 1.345 25.25 15.844 1 98.31 181 ALA A C 1
ATOM 1479 O O . ALA A 1 181 ? 2.182 24.859 15.031 1 98.31 181 ALA A O 1
ATOM 1480 N N . ARG A 1 182 ? 0.697 26.281 15.711 1 96.38 182 ARG A N 1
ATOM 1481 C CA . ARG A 1 182 ? 0.98 27.172 14.594 1 96.3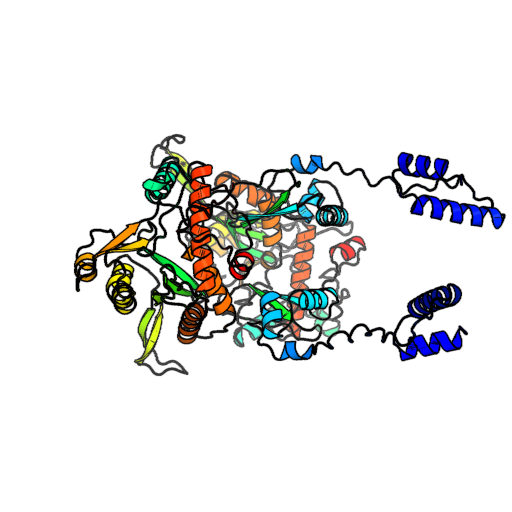8 182 ARG A CA 1
ATOM 1482 C C . ARG A 1 182 ? 2.25 27.984 14.844 1 96.38 182 ARG A C 1
ATOM 1484 O O . ARG A 1 182 ? 2.393 28.609 15.891 1 96.38 182 ARG A O 1
ATOM 1491 N N . PRO A 1 183 ? 3.133 27.938 13.859 1 96.12 183 PRO A N 1
ATOM 1492 C CA . PRO A 1 183 ? 4.34 28.75 14.047 1 96.12 183 PRO A CA 1
ATOM 1493 C C . PRO A 1 183 ? 4.059 30.25 14.016 1 96.12 183 PRO A C 1
ATOM 1495 O O . PRO A 1 183 ? 3.082 30.688 13.398 1 96.12 183 PRO A O 1
ATOM 1498 N N . VAL A 1 184 ? 4.902 30.969 14.734 1 93.19 184 VAL A N 1
ATOM 1499 C CA . VAL A 1 184 ? 4.785 32.406 14.805 1 93.19 184 VAL A CA 1
ATOM 1500 C C . VAL A 1 184 ? 6.074 33.062 14.297 1 93.19 184 VAL A C 1
ATOM 1502 O O . VAL A 1 184 ? 7.168 32.719 14.766 1 93.19 184 VAL A O 1
ATOM 1505 N N . PHE A 1 185 ? 5.883 33.906 13.367 1 89.19 185 PHE A N 1
ATOM 1506 C CA . PHE A 1 185 ? 6.996 34.656 12.82 1 89.19 185 PHE A CA 1
ATOM 1507 C C . PHE A 1 185 ? 6.824 36.156 13.102 1 89.19 185 PHE A C 1
ATOM 1509 O O . PHE A 1 185 ? 5.703 36.656 13.117 1 89.19 185 PHE A O 1
ATOM 1516 N N . SER A 1 186 ? 7.902 36.844 13.344 1 87.06 186 SER A N 1
ATOM 1517 C CA . SER A 1 186 ? 7.855 38.312 13.516 1 87.06 186 SER A CA 1
ATOM 1518 C C . SER A 1 186 ? 7.598 39 12.195 1 87.06 186 SER A C 1
ATOM 1520 O O . SER A 1 186 ? 7.621 38.375 11.133 1 87.06 186 SER A O 1
ATOM 1522 N N . SER A 1 187 ? 7.395 40.281 12.375 1 80.38 187 SER A N 1
ATOM 1523 C CA . SER A 1 187 ? 7.141 41.125 11.188 1 80.38 187 SER A CA 1
ATOM 1524 C C . SER A 1 187 ? 8.344 41.125 10.25 1 80.38 187 SER A C 1
ATOM 1526 O O . SER A 1 187 ? 8.188 41.25 9.039 1 80.38 187 SER A O 1
ATOM 1528 N N . ASN A 1 188 ? 9.547 40.875 10.805 1 81.38 188 ASN A N 1
ATOM 1529 C CA . ASN A 1 188 ? 10.773 40.875 10.016 1 81.38 188 ASN A CA 1
ATOM 1530 C C . ASN A 1 188 ? 11.078 39.469 9.461 1 81.38 188 ASN A C 1
ATOM 1532 O O . ASN A 1 188 ? 12.102 39.281 8.797 1 81.38 188 ASN A O 1
ATOM 1536 N N . GLY A 1 189 ? 10.203 38.562 9.781 1 81.62 189 GLY A N 1
ATOM 1537 C CA . GLY A 1 189 ? 10.383 37.25 9.234 1 81.62 189 GLY A CA 1
ATOM 1538 C C . GLY A 1 189 ? 11.164 36.312 10.156 1 81.62 189 GLY A C 1
ATOM 1539 O O . GLY A 1 189 ? 11.438 35.156 9.812 1 81.62 189 GLY A O 1
ATOM 1540 N N . SER A 1 190 ? 11.469 36.812 11.266 1 88.88 190 SER A N 1
ATOM 1541 C CA . SER A 1 190 ? 12.219 35.969 12.211 1 88.88 190 SER A CA 1
ATOM 1542 C C . SER A 1 190 ? 11.297 35 12.945 1 88.88 190 SER A C 1
ATOM 1544 O O . SER A 1 190 ? 10.164 35.375 13.297 1 88.88 190 SER A O 1
ATOM 1546 N N . LEU A 1 191 ? 11.805 33.844 13.164 1 92.75 191 LEU A N 1
ATOM 1547 C CA . LEU A 1 191 ? 11.023 32.812 13.836 1 92.75 191 LEU A CA 1
ATOM 1548 C C . LEU A 1 191 ? 10.953 33.094 15.336 1 92.75 191 LEU A C 1
ATOM 1550 O O . LEU A 1 191 ? 11.984 33.188 16 1 92.75 191 LEU A O 1
ATOM 1554 N N . LEU A 1 192 ? 9.734 33.25 15.891 1 92.62 192 LEU A N 1
ATOM 1555 C CA . LEU A 1 192 ? 9.531 33.469 17.312 1 92.62 192 LEU A CA 1
ATOM 1556 C C . LEU A 1 192 ? 9.148 32.156 18.031 1 92.62 192 LEU A C 1
ATOM 1558 O O . LEU A 1 192 ? 9.586 31.922 19.156 1 92.62 192 LEU A O 1
ATOM 1562 N N . PHE A 1 193 ? 8.375 31.438 17.391 1 95.88 193 PHE A N 1
ATOM 1563 C CA . PHE A 1 193 ? 7.867 30.156 17.859 1 95.88 193 PHE A CA 1
ATOM 1564 C C . PHE A 1 193 ? 7.699 29.172 16.719 1 95.88 193 PHE A C 1
ATOM 1566 O O . PHE A 1 193 ? 7 29.469 15.742 1 95.88 193 PHE A O 1
ATOM 1573 N N . ASP A 1 194 ? 8.297 27.984 16.75 1 96.5 194 ASP A N 1
ATOM 1574 C CA . ASP A 1 194 ? 8.32 27.094 15.586 1 96.5 194 ASP A CA 1
ATOM 1575 C C . ASP A 1 194 ? 7.059 26.234 15.523 1 96.5 194 ASP A C 1
ATOM 1577 O O . ASP A 1 194 ? 6.789 25.594 14.508 1 96.5 194 ASP A O 1
ATOM 1581 N N . GLY A 1 195 ? 6.328 26.219 16.656 1 97.12 195 GLY A N 1
ATOM 1582 C CA . GLY A 1 195 ? 5.066 25.5 16.672 1 97.12 195 GLY A CA 1
ATOM 1583 C C . GLY A 1 195 ? 5.238 24 16.859 1 97.12 195 GLY A C 1
ATOM 1584 O O . GLY A 1 195 ? 4.25 23.266 16.969 1 97.12 195 GLY A O 1
ATOM 1585 N N . LYS A 1 196 ? 6.48 23.531 16.906 1 98.25 196 LYS A N 1
ATOM 1586 C CA . LYS A 1 196 ? 6.75 22.109 17.078 1 98.25 196 LYS A CA 1
ATOM 1587 C C . LYS A 1 196 ? 6.863 21.734 18.547 1 98.25 196 LYS A C 1
ATOM 1589 O O . LYS A 1 196 ? 7.914 21.922 19.156 1 98.25 196 LYS A O 1
ATOM 1594 N N . ILE A 1 197 ? 5.809 21.25 19.078 1 98.25 197 ILE A N 1
ATOM 1595 C CA . ILE A 1 197 ? 5.766 20.859 20.484 1 98.25 197 ILE A CA 1
ATOM 1596 C C . ILE A 1 197 ? 6.625 19.625 20.703 1 98.25 197 ILE A C 1
ATOM 1598 O O . ILE A 1 197 ? 7.535 19.625 21.547 1 98.25 197 ILE A O 1
ATOM 1602 N N . GLY A 1 198 ? 6.238 18.562 19.875 1 98.5 198 GLY A N 1
ATOM 1603 C CA . GLY A 1 198 ? 7.055 17.375 20.016 1 98.5 198 GLY A CA 1
ATOM 1604 C C . GLY A 1 198 ? 6.469 16.172 19.297 1 98.5 198 GLY A C 1
ATOM 1605 O O . GLY A 1 198 ? 5.336 16.219 18.812 1 98.5 198 GLY A O 1
ATOM 1606 N N . ILE A 1 199 ? 7.285 15.164 19.156 1 98.75 199 ILE A N 1
ATOM 1607 C CA . ILE A 1 199 ? 6.867 13.852 18.688 1 98.75 199 ILE A CA 1
ATOM 1608 C C . ILE A 1 199 ? 7.27 12.789 19.719 1 98.75 199 ILE A C 1
ATOM 1610 O O . ILE A 1 199 ? 8.398 12.789 20.203 1 98.75 199 ILE A O 1
ATOM 1614 N N . PHE A 1 200 ? 6.332 11.977 20.078 1 98.44 200 PHE A N 1
ATOM 1615 C CA . PHE A 1 200 ? 6.492 11.07 21.219 1 98.44 200 PHE A CA 1
ATOM 1616 C C . PHE A 1 200 ? 6.227 9.625 20.797 1 98.44 200 PHE A C 1
ATOM 1618 O O . PHE A 1 200 ? 5.219 9.344 20.141 1 98.44 200 PHE A O 1
ATOM 1625 N N . HIS A 1 201 ? 7.18 8.758 21.109 1 97.88 201 HIS A N 1
ATOM 1626 C CA . HIS A 1 201 ? 7.047 7.363 20.688 1 97.88 201 HIS A CA 1
ATOM 1627 C C . HIS A 1 201 ? 6.355 6.527 21.766 1 97.88 201 HIS A C 1
ATOM 1629 O O . HIS A 1 201 ? 6.52 6.785 22.953 1 97.88 201 HIS A O 1
ATOM 1635 N N . PHE A 1 202 ? 5.574 5.582 21.375 1 97.81 202 PHE A N 1
ATOM 1636 C CA . PHE A 1 202 ? 4.91 4.648 22.281 1 97.81 202 PHE A CA 1
ATOM 1637 C C . PHE A 1 202 ? 5.719 3.361 22.406 1 97.81 202 PHE A C 1
ATOM 1639 O O . PHE A 1 202 ? 5.41 2.361 21.75 1 97.81 202 PHE A O 1
ATOM 1646 N N . THR A 1 203 ? 6.711 3.404 23.219 1 96.38 203 THR A N 1
ATOM 1647 C CA . THR A 1 203 ? 7.586 2.27 23.5 1 96.38 203 THR A CA 1
ATOM 1648 C C . THR A 1 203 ? 7.816 2.125 25 1 96.38 203 THR A C 1
ATOM 1650 O O . THR A 1 203 ? 7.441 3.004 25.781 1 96.38 203 THR A O 1
ATOM 1653 N N . TYR A 1 204 ? 8.242 1.006 25.422 1 92.62 204 TYR A N 1
ATOM 1654 C CA . TYR A 1 204 ? 8.648 0.766 26.797 1 92.62 204 TYR A CA 1
ATOM 1655 C C . TYR A 1 204 ? 9.945 -0.03 26.859 1 92.62 204 TYR A C 1
ATOM 1657 O O . TYR A 1 204 ? 10.359 -0.627 25.859 1 92.62 204 TYR A O 1
ATOM 1665 N N . GLU A 1 205 ? 10.602 0.074 27.906 1 90.94 205 GLU A N 1
ATOM 1666 C CA . GLU A 1 205 ? 11.852 -0.662 28.094 1 90.94 205 GLU A CA 1
ATOM 1667 C C . GLU A 1 205 ? 11.609 -1.963 28.859 1 90.94 205 GLU A C 1
ATOM 1669 O O . GLU A 1 205 ? 10.82 -2 29.797 1 90.94 205 GLU A O 1
ATOM 1674 N N . GLN A 1 206 ? 12.172 -2.979 28.281 1 88.44 206 GLN A N 1
ATOM 1675 C CA . GLN A 1 206 ? 12.062 -4.281 28.938 1 88.44 206 GLN A CA 1
ATOM 1676 C C . GLN A 1 206 ? 13.398 -5.012 28.922 1 88.44 206 GLN A C 1
ATOM 1678 O O . GLN A 1 206 ? 14.141 -4.945 27.938 1 88.44 206 GLN A O 1
ATOM 1683 N N . ALA A 1 207 ? 13.781 -5.594 30.125 1 85.25 207 ALA A N 1
ATOM 1684 C CA . ALA A 1 207 ? 15.008 -6.383 30.203 1 85.25 207 ALA A CA 1
ATOM 1685 C C . ALA A 1 207 ? 14.906 -7.637 29.344 1 85.25 207 ALA A C 1
ATOM 1687 O O . ALA A 1 207 ? 13.875 -8.312 29.328 1 85.25 207 ALA A O 1
ATOM 1688 N N . ALA A 1 208 ? 15.992 -7.91 28.594 1 80.75 208 ALA A N 1
ATOM 1689 C CA . ALA A 1 208 ? 16.031 -9.109 27.766 1 80.75 208 ALA A CA 1
ATOM 1690 C C . ALA A 1 208 ? 15.82 -10.367 28.609 1 80.75 208 ALA A C 1
ATOM 1692 O O . ALA A 1 208 ? 16.5 -10.578 29.609 1 80.75 208 ALA A O 1
ATOM 1693 N N . ARG A 1 209 ? 14.875 -11.172 28.25 1 76.06 209 ARG A N 1
ATOM 1694 C CA . ARG A 1 209 ? 14.523 -12.375 28.984 1 76.06 209 ARG A CA 1
ATOM 1695 C C . ARG A 1 209 ? 15.516 -13.5 28.719 1 76.06 209 ARG A C 1
ATOM 1697 O O . ARG A 1 209 ? 15.758 -14.344 29.578 1 76.06 209 ARG A O 1
ATOM 1704 N N . ARG A 1 210 ? 15.961 -13.555 27.594 1 75.25 210 ARG A N 1
ATOM 1705 C CA . ARG A 1 210 ? 16.859 -14.625 27.172 1 75.25 210 ARG A CA 1
ATOM 1706 C C . ARG A 1 210 ? 18.172 -14.062 26.625 1 75.25 210 ARG A C 1
ATOM 1708 O O . ARG A 1 210 ? 18.203 -12.922 26.172 1 75.25 210 ARG A O 1
ATOM 1715 N N . GLN A 1 211 ? 19.297 -14.797 26.906 1 73.06 211 GLN A N 1
ATOM 1716 C CA . GLN A 1 211 ? 20.594 -14.477 26.328 1 73.06 211 GLN A CA 1
ATOM 1717 C C . GLN A 1 211 ? 20.609 -14.703 24.828 1 73.06 211 GLN A C 1
ATOM 1719 O O . GLN A 1 211 ? 19.953 -15.617 24.328 1 73.06 211 GLN A O 1
ATOM 1724 N N . SER A 1 212 ? 20.781 -13.656 24.141 1 72.38 212 SER A N 1
ATOM 1725 C CA . SER A 1 212 ? 21 -13.859 22.719 1 72.38 212 SER A CA 1
ATOM 1726 C C . SER A 1 212 ? 22.469 -13.711 22.359 1 72.38 212 SER A C 1
ATOM 1728 O O . SER A 1 212 ? 23.281 -13.32 23.203 1 72.38 212 SER A O 1
ATOM 1730 N N . LYS A 1 213 ? 22.844 -14.289 21.188 1 67 213 LYS A N 1
ATOM 1731 C CA . LYS A 1 213 ? 24.234 -14.242 20.75 1 67 213 LYS A CA 1
ATOM 1732 C C . LYS A 1 213 ? 24.844 -12.867 20.984 1 67 213 LYS A C 1
ATOM 1734 O O . LYS A 1 213 ? 26 -12.758 21.391 1 67 213 LYS A O 1
ATOM 1739 N N . ASN A 1 214 ? 24.094 -11.836 20.703 1 64.81 214 ASN A N 1
ATOM 1740 C CA . ASN A 1 214 ? 24.703 -10.508 20.766 1 64.81 214 ASN A CA 1
ATOM 1741 C C . ASN A 1 214 ? 24.172 -9.695 21.938 1 64.81 214 ASN A C 1
ATOM 1743 O O . ASN A 1 214 ? 24.359 -8.477 21.984 1 64.81 214 ASN A O 1
ATOM 1747 N N . ARG A 1 215 ? 23.344 -10.398 22.781 1 68.75 215 ARG A N 1
ATOM 1748 C CA . ARG A 1 215 ? 22.75 -9.602 23.859 1 68.75 215 ARG A CA 1
ATOM 1749 C C . ARG A 1 215 ? 22.625 -10.43 25.141 1 68.75 215 ARG A C 1
ATOM 1751 O O . ARG A 1 215 ? 21.922 -11.438 25.156 1 68.75 215 ARG A O 1
ATOM 1758 N N . PRO A 1 216 ? 23.422 -10.016 26.172 1 77.12 216 PRO A N 1
ATOM 1759 C CA . PRO A 1 216 ? 23.281 -10.727 27.438 1 77.12 216 PRO A CA 1
ATOM 1760 C C . PRO A 1 216 ? 21.891 -10.602 28.047 1 77.12 216 PRO A C 1
ATOM 1762 O O . PRO A 1 216 ? 21.172 -9.648 27.766 1 77.12 216 PRO A O 1
ATOM 1765 N N . LYS A 1 217 ? 21.531 -11.609 28.625 1 80.94 217 LYS A N 1
ATOM 1766 C CA . LYS A 1 217 ? 20.297 -11.578 29.406 1 80.94 217 LYS A CA 1
ATOM 1767 C C . LYS A 1 217 ? 20.266 -10.375 30.344 1 80.94 217 LYS A C 1
ATOM 1769 O O . LYS A 1 217 ? 21.281 -10.031 30.953 1 80.94 217 LYS A O 1
ATOM 1774 N N . GLY A 1 218 ? 19.141 -9.664 30.375 1 80.19 218 GLY A N 1
ATOM 1775 C CA . GLY A 1 218 ? 18.984 -8.547 31.281 1 80.19 218 GLY A CA 1
ATOM 1776 C C . GLY A 1 218 ? 19.219 -7.199 30.625 1 80.19 218 GLY A C 1
ATOM 1777 O O . GLY A 1 218 ? 18.938 -6.156 31.219 1 80.19 218 GLY A O 1
ATOM 1778 N N . THR A 1 219 ? 19.766 -7.281 29.344 1 82.69 219 THR A N 1
ATOM 1779 C CA . THR A 1 219 ? 19.984 -6.023 28.641 1 82.69 219 THR A CA 1
ATOM 1780 C C . THR A 1 219 ? 18.656 -5.328 28.344 1 82.69 219 THR A C 1
ATOM 1782 O O . THR A 1 219 ? 17.688 -5.969 27.922 1 82.69 219 THR A O 1
ATOM 1785 N N . MET A 1 220 ? 18.641 -4.035 28.766 1 86.25 220 MET A N 1
ATOM 1786 C CA . MET A 1 220 ? 17.406 -3.281 28.547 1 86.25 220 MET A CA 1
ATOM 1787 C C . MET A 1 220 ? 17.156 -3.066 27.047 1 86.25 220 MET A C 1
ATOM 1789 O O . MET A 1 220 ? 18.047 -2.584 26.328 1 86.25 220 MET A O 1
ATOM 1793 N N . GLU A 1 221 ? 15.961 -3.555 26.641 1 86.75 221 GLU A N 1
ATOM 1794 C CA . GLU A 1 221 ? 15.586 -3.385 25.234 1 86.75 221 GLU A CA 1
ATOM 1795 C C . GLU A 1 221 ? 14.312 -2.543 25.109 1 86.75 221 GLU A C 1
ATOM 1797 O O . GLU A 1 221 ? 13.414 -2.631 25.953 1 86.75 221 GLU A O 1
ATOM 1802 N N . VAL A 1 222 ? 14.336 -1.722 24.125 1 91.44 222 VAL A N 1
ATOM 1803 C CA . VAL A 1 222 ? 13.156 -0.907 23.828 1 91.44 222 VAL A CA 1
ATOM 1804 C C . VAL A 1 222 ? 12.164 -1.709 23 1 91.44 222 VAL A C 1
ATOM 1806 O O . VAL A 1 222 ? 12.531 -2.311 21.984 1 91.44 222 VAL A O 1
ATOM 1809 N N . LYS A 1 223 ? 10.93 -1.821 23.438 1 92.25 223 LYS A N 1
ATOM 1810 C CA . LYS A 1 223 ? 9.875 -2.551 22.75 1 92.25 223 LYS A CA 1
ATOM 1811 C C . LYS A 1 223 ? 8.695 -1.642 22.438 1 92.25 223 LYS A C 1
ATOM 1813 O O . LYS A 1 223 ? 8.383 -0.731 23.203 1 92.25 223 LYS A O 1
ATOM 1818 N N . PRO A 1 224 ? 8.094 -1.903 21.297 1 93 224 PRO A N 1
ATOM 1819 C CA . PRO A 1 224 ? 6.918 -1.101 20.953 1 93 224 PRO A CA 1
ATOM 1820 C C . PRO A 1 224 ? 5.691 -1.467 21.797 1 93 224 PRO A C 1
ATOM 1822 O O . PRO A 1 224 ? 5.512 -2.633 22.156 1 93 224 PRO A O 1
ATOM 1825 N N . ILE A 1 225 ? 4.926 -0.469 22.141 1 91.44 225 ILE A N 1
ATOM 1826 C CA . ILE A 1 225 ? 3.596 -0.715 22.688 1 91.44 225 ILE A CA 1
ATOM 1827 C C . ILE A 1 225 ? 2.631 -1.078 21.562 1 91.44 225 ILE A C 1
ATOM 1829 O O . ILE A 1 225 ? 2.357 -0.259 20.688 1 91.44 225 ILE A O 1
ATOM 1833 N N . GLU A 1 226 ? 2.125 -2.229 21.547 1 84.38 226 GLU A N 1
ATOM 1834 C CA . GLU A 1 226 ? 1.343 -2.73 20.422 1 84.38 226 GLU A CA 1
ATOM 1835 C C . GLU A 1 226 ? -0.107 -2.26 20.5 1 84.38 226 GLU A C 1
ATOM 1837 O O . GLU A 1 226 ? -0.745 -2.016 19.469 1 84.38 226 GLU A O 1
ATOM 1842 N N . SER A 1 227 ? -0.603 -2.133 21.719 1 88.44 227 SER A N 1
ATOM 1843 C CA . SER A 1 227 ? -1.989 -1.712 21.891 1 88.44 227 SER A CA 1
ATOM 1844 C C . SER A 1 227 ? -2.068 -0.311 22.484 1 88.44 227 SER A C 1
ATOM 1846 O O . SER A 1 227 ? -1.791 -0.118 23.672 1 88.44 227 SER A O 1
ATOM 1848 N N . ILE A 1 228 ? -2.439 0.591 21.719 1 91.5 228 ILE A N 1
ATOM 1849 C CA . ILE A 1 228 ? -2.562 1.973 22.172 1 91.5 228 ILE A CA 1
ATOM 1850 C C . ILE A 1 228 ? -3.947 2.195 22.766 1 91.5 228 ILE A C 1
ATOM 1852 O O . ILE A 1 228 ? -4.91 2.467 22.047 1 91.5 228 ILE A O 1
ATOM 1856 N N . THR A 1 229 ? -4.008 2.152 24.047 1 93.75 229 THR A N 1
ATOM 1857 C CA . THR A 1 229 ? -5.258 2.295 24.781 1 93.75 229 THR A CA 1
ATOM 1858 C C . THR A 1 229 ? -5.441 3.73 25.266 1 93.75 229 THR A C 1
ATOM 1860 O O . THR A 1 229 ? -4.535 4.559 25.125 1 93.75 229 THR A O 1
ATOM 1863 N N . LYS A 1 230 ? -6.574 3.926 25.828 1 94.44 230 LYS A N 1
ATOM 1864 C CA . LYS A 1 230 ? -6.891 5.234 26.406 1 94.44 230 LYS A CA 1
ATOM 1865 C C . LYS A 1 230 ? -5.902 5.602 27.516 1 94.44 230 LYS A C 1
ATOM 1867 O O . LYS A 1 230 ? -5.488 6.758 27.609 1 94.44 230 LYS A O 1
ATOM 1872 N N . VAL A 1 231 ? -5.57 4.66 28.266 1 94.69 231 VAL A N 1
ATOM 1873 C CA . VAL A 1 231 ? -4.648 4.879 29.375 1 94.69 231 VAL A CA 1
ATOM 1874 C C . VAL A 1 231 ? -3.283 5.305 28.844 1 94.69 231 VAL A C 1
ATOM 1876 O O . VAL A 1 231 ? -2.66 6.227 29.375 1 94.69 231 VAL A O 1
ATOM 1879 N N . VAL A 1 232 ? -2.844 4.664 27.797 1 95.44 232 VAL A N 1
ATOM 1880 C CA . VAL A 1 232 ? -1.544 4.953 27.203 1 95.44 232 VAL A CA 1
ATOM 1881 C C . VAL A 1 232 ? -1.541 6.371 26.625 1 95.44 232 VAL A C 1
ATOM 1883 O O . VAL A 1 232 ? -0.585 7.125 26.828 1 95.44 232 VAL A O 1
ATOM 1886 N N . ILE A 1 233 ? -2.596 6.727 25.969 1 96.5 233 ILE A N 1
ATOM 1887 C CA . ILE A 1 233 ? -2.705 8.055 25.359 1 96.5 233 ILE A CA 1
ATOM 1888 C C . ILE A 1 233 ? -2.777 9.109 26.469 1 96.5 233 ILE A C 1
ATOM 1890 O O . ILE A 1 233 ? -2.113 10.148 26.391 1 96.5 233 ILE A O 1
ATOM 1894 N N . LYS A 1 234 ? -3.588 8.852 27.484 1 96.31 234 LYS A N 1
ATOM 1895 C CA . LYS A 1 234 ? -3.713 9.773 28.609 1 96.31 234 LYS A CA 1
ATOM 1896 C C . LYS A 1 234 ? -2.359 10.031 29.266 1 96.31 234 LYS A C 1
ATOM 1898 O O . LYS A 1 234 ? -2.008 11.18 29.547 1 96.31 234 LYS A O 1
ATOM 1903 N N . GLN A 1 235 ? -1.642 8.969 29.469 1 96.44 235 GLN A N 1
ATOM 1904 C CA . GLN A 1 235 ? -0.325 9.094 30.078 1 96.44 235 GLN A CA 1
ATOM 1905 C C . GLN A 1 235 ? 0.616 9.914 29.203 1 96.44 235 GLN A C 1
ATOM 1907 O O . GLN A 1 235 ? 1.391 10.727 29.719 1 96.44 235 GLN A O 1
ATOM 1912 N N . CYS A 1 236 ? 0.573 9.688 27.953 1 97.25 236 CYS A N 1
ATOM 1913 C CA . CYS A 1 236 ? 1.41 10.445 27.031 1 97.25 236 CYS A CA 1
ATOM 1914 C C . CYS A 1 236 ? 1.077 11.93 27.094 1 97.25 236 CYS A C 1
ATOM 1916 O O . CYS A 1 236 ? 1.978 12.773 27.141 1 97.25 236 CYS A O 1
ATOM 1918 N N . LEU A 1 237 ? -0.213 12.273 27.125 1 97.5 237 LEU A N 1
ATOM 1919 C CA . LEU A 1 237 ? -0.651 13.664 27.188 1 97.5 237 LEU A CA 1
ATOM 1920 C C . LEU A 1 237 ? -0.176 14.328 28.469 1 97.5 237 LEU A C 1
ATOM 1922 O O . LEU A 1 237 ? 0.424 15.398 28.438 1 97.5 237 LEU A O 1
ATOM 1926 N N . ILE A 1 238 ? -0.371 13.641 29.562 1 97.31 238 ILE A N 1
ATOM 1927 C CA . ILE A 1 238 ? -0.142 14.211 30.891 1 97.31 238 ILE A CA 1
ATOM 1928 C C . ILE A 1 238 ? 1.357 14.289 31.156 1 97.31 238 ILE A C 1
ATOM 1930 O O . ILE A 1 238 ? 1.849 15.297 31.672 1 97.31 238 ILE A O 1
ATOM 1934 N N . GLU A 1 239 ? 2.08 13.266 30.75 1 97.38 239 GLU A N 1
ATOM 1935 C CA . GLU A 1 239 ? 3.471 13.148 31.172 1 97.38 239 GLU A CA 1
ATOM 1936 C C . GLU A 1 239 ? 4.418 13.734 30.125 1 97.38 239 GLU A C 1
ATOM 1938 O O . GLU A 1 239 ? 5.566 14.062 30.438 1 97.38 239 GLU A O 1
ATOM 1943 N N . LYS A 1 240 ? 3.959 13.836 28.938 1 97.75 240 LYS A N 1
ATOM 1944 C CA . LYS A 1 240 ? 4.902 14.234 27.891 1 97.75 240 LYS A CA 1
ATOM 1945 C C . LYS A 1 240 ? 4.41 15.484 27.156 1 97.75 240 LYS A C 1
ATOM 1947 O O . LYS A 1 240 ? 5.062 16.531 27.203 1 97.75 240 LYS A O 1
ATOM 1952 N N . VAL A 1 241 ? 3.236 15.492 26.625 1 98.19 241 VAL A N 1
ATOM 1953 C CA . VAL A 1 241 ? 2.76 16.547 25.75 1 98.19 241 VAL A CA 1
ATOM 1954 C C . VAL A 1 241 ? 2.564 17.844 26.547 1 98.19 241 VAL A C 1
ATOM 1956 O O . VAL A 1 241 ? 3.1 18.891 26.172 1 98.19 241 VAL A O 1
ATOM 1959 N N . ILE A 1 242 ? 1.83 17.812 27.672 1 98 242 ILE A N 1
ATOM 1960 C CA . ILE A 1 242 ? 1.466 19 28.438 1 98 242 ILE A CA 1
ATOM 1961 C C . ILE A 1 242 ? 2.725 19.672 29 1 98 242 ILE A C 1
ATOM 1963 O O . ILE A 1 242 ? 2.916 20.875 28.844 1 98 242 ILE A O 1
ATOM 1967 N N . PRO A 1 243 ? 3.615 18.875 29.609 1 97.88 243 PRO A N 1
ATOM 1968 C CA . PRO A 1 243 ? 4.832 19.516 30.125 1 97.88 243 PRO A CA 1
ATOM 1969 C C . PRO A 1 243 ? 5.621 20.25 29.031 1 97.88 243 PRO A C 1
ATOM 1971 O O . PRO A 1 243 ? 6.152 21.328 29.266 1 97.88 243 PRO A O 1
ATOM 1974 N N . VAL A 1 244 ? 5.652 19.672 27.859 1 98.19 244 VAL A N 1
ATOM 1975 C CA . VAL A 1 244 ? 6.41 20.297 26.781 1 98.19 244 VAL A CA 1
ATOM 1976 C C . VAL A 1 244 ? 5.684 21.547 26.297 1 98.19 244 VAL A C 1
ATOM 1978 O O . VAL A 1 244 ? 6.316 22.562 25.984 1 98.19 244 VAL A O 1
ATOM 1981 N N . ILE A 1 245 ? 4.367 21.5 26.203 1 98 245 ILE A N 1
ATOM 1982 C CA . ILE A 1 245 ? 3.588 22.688 25.844 1 98 245 ILE A CA 1
ATOM 1983 C C . ILE A 1 245 ? 3.92 23.812 26.812 1 98 245 ILE A C 1
ATOM 1985 O O . ILE A 1 245 ? 4.254 24.922 26.391 1 98 245 ILE A O 1
ATOM 1989 N N . LYS A 1 246 ? 3.891 23.547 28.125 1 97.19 246 LYS A N 1
ATOM 1990 C CA . LYS A 1 246 ? 4.113 24.562 29.141 1 97.19 246 LYS A CA 1
ATOM 1991 C C . LYS A 1 246 ? 5.523 25.141 29.031 1 97.19 246 LYS A C 1
ATOM 1993 O O . LYS A 1 246 ? 5.723 26.344 29.219 1 97.19 246 LYS A O 1
ATOM 1998 N N . ALA A 1 247 ? 6.445 24.297 28.719 1 96.56 247 ALA A N 1
ATOM 1999 C CA . ALA A 1 247 ? 7.848 24.719 28.656 1 96.56 247 ALA A CA 1
ATOM 2000 C C . ALA A 1 247 ? 8.125 25.562 27.422 1 96.56 247 ALA A C 1
ATOM 2002 O O . ALA A 1 247 ? 8.922 26.516 27.484 1 96.56 247 ALA A O 1
ATOM 2003 N N . LYS A 1 248 ? 7.438 25.25 26.328 1 96.5 248 LYS A N 1
ATOM 2004 C CA . LYS A 1 248 ? 7.789 25.875 25.047 1 96.5 248 LYS A CA 1
ATOM 2005 C C . LYS A 1 248 ? 6.848 27.031 24.719 1 96.5 248 LYS A C 1
ATOM 2007 O O . LYS A 1 248 ? 7.141 27.859 23.859 1 96.5 248 LYS A O 1
ATOM 2012 N N . TRP A 1 249 ? 5.742 27.094 25.391 1 96.12 249 TRP A N 1
ATOM 2013 C CA . TRP A 1 249 ? 4.703 28.047 25 1 96.12 249 TRP A CA 1
ATOM 2014 C C . TRP A 1 249 ? 5.219 29.484 25.094 1 96.12 249 TRP A C 1
ATOM 2016 O O . TRP A 1 249 ? 5.879 29.859 26.062 1 96.12 249 TRP A O 1
ATOM 2026 N N . PRO A 1 250 ? 5 30.234 24.016 1 92.19 250 PRO A N 1
ATOM 2027 C CA . PRO A 1 250 ? 5.547 31.594 24 1 92.19 250 PRO A CA 1
ATOM 2028 C C . PRO A 1 250 ? 5.062 32.438 25.188 1 92.19 250 PRO A C 1
ATOM 2030 O O . PRO A 1 250 ? 3.898 32.344 25.578 1 92.19 250 PRO A O 1
ATOM 2033 N N . GLU A 1 251 ? 5.969 33.344 25.531 1 89.12 251 GLU A N 1
ATOM 2034 C CA . GLU A 1 251 ? 5.621 34.281 26.594 1 89.12 251 GLU A CA 1
ATOM 2035 C C . GLU A 1 251 ? 4.586 35.281 26.125 1 89.12 251 GLU A C 1
ATOM 2037 O O . GLU A 1 251 ? 4.676 35.812 25 1 89.12 251 GLU A O 1
ATOM 2042 N N . GLY A 1 252 ? 3.561 35.531 26.828 1 87.56 252 GLY A N 1
ATOM 2043 C CA . GLY A 1 252 ? 2.559 36.531 26.5 1 87.56 252 GLY A CA 1
ATOM 2044 C C . GLY A 1 252 ? 1.386 35.969 25.719 1 87.56 252 GLY A C 1
ATOM 2045 O O . GLY A 1 252 ? 0.382 36.656 25.5 1 87.56 252 GLY A O 1
ATOM 2046 N N . ALA A 1 253 ? 1.623 34.75 25.25 1 89.69 253 ALA A N 1
ATOM 2047 C CA . ALA A 1 253 ? 0.521 34.125 24.531 1 89.69 253 ALA A CA 1
ATOM 2048 C C . ALA A 1 253 ? -0.584 33.688 25.5 1 89.69 253 ALA A C 1
ATOM 2050 O O . ALA A 1 253 ? -0.381 33.688 26.719 1 89.69 253 ALA A O 1
ATOM 2051 N N . SER A 1 254 ? -1.723 33.469 24.906 1 90.5 254 SER A N 1
ATOM 2052 C CA . SER A 1 254 ? -2.854 33 25.703 1 90.5 254 SER A CA 1
ATOM 2053 C C . SER A 1 254 ? -2.508 31.734 26.484 1 90.5 254 SER A C 1
ATOM 2055 O O . SER A 1 254 ? -1.873 30.828 25.938 1 90.5 254 SER A O 1
ATOM 2057 N N . LYS A 1 255 ? -2.943 31.703 27.688 1 92.81 255 LYS A N 1
ATOM 2058 C CA . LYS A 1 255 ? -2.693 30.531 28.5 1 92.81 255 LYS A CA 1
ATOM 2059 C C . LYS A 1 255 ? -3.859 29.547 28.406 1 92.81 255 LYS A C 1
ATOM 2061 O O . LYS A 1 255 ? -3.793 28.438 28.953 1 92.81 255 LYS A O 1
ATOM 2066 N N . THR A 1 256 ? -4.855 30 27.703 1 96.5 256 THR A N 1
ATOM 2067 C CA . THR A 1 256 ? -5.887 29.031 27.312 1 96.5 256 THR A CA 1
ATOM 2068 C C . THR A 1 256 ? -5.508 28.344 26 1 96.5 256 THR A C 1
ATOM 2070 O O . THR A 1 256 ? -5.414 28.984 24.953 1 96.5 256 THR A O 1
ATOM 2073 N N . ILE A 1 257 ? -5.207 27.094 26.078 1 97.56 257 ILE A N 1
ATOM 2074 C CA . ILE A 1 257 ? -4.719 26.312 24.953 1 97.56 257 ILE A CA 1
ATOM 2075 C C . ILE A 1 257 ? -5.676 25.156 24.672 1 97.56 257 ILE A C 1
ATOM 2077 O O . ILE A 1 257 ? -6.156 24.5 25.609 1 97.56 257 ILE A O 1
ATOM 2081 N N . TYR A 1 258 ? -5.977 24.938 23.453 1 97.69 258 TYR A N 1
ATOM 2082 C CA . TYR A 1 258 ? -6.828 23.812 23.078 1 97.69 258 TYR A CA 1
ATOM 2083 C C . TYR A 1 258 ? -6.027 22.734 22.359 1 97.69 258 TYR A C 1
ATOM 2085 O O . TYR A 1 258 ? -5.406 23 21.328 1 97.69 258 TYR A O 1
ATOM 2093 N N . ILE A 1 259 ? -6.016 21.562 22.875 1 98.31 259 ILE A N 1
ATOM 2094 C CA . ILE A 1 259 ? -5.449 20.391 22.203 1 98.31 259 ILE A CA 1
ATOM 2095 C C . ILE A 1 259 ? -6.527 19.719 21.359 1 98.31 259 ILE A C 1
ATOM 2097 O O . ILE A 1 259 ? -7.516 19.219 21.891 1 98.31 259 ILE A O 1
ATOM 2101 N N . GLN A 1 260 ? -6.309 19.766 20.078 1 98.31 260 GLN A N 1
ATOM 2102 C CA . GLN A 1 260 ? -7.273 19.172 19.156 1 98.31 260 GLN A CA 1
ATOM 2103 C C . GLN A 1 260 ? -6.883 17.75 18.797 1 98.31 260 GLN A C 1
ATOM 2105 O O . GLN A 1 260 ? -5.754 17.484 18.359 1 98.31 260 GLN A O 1
ATOM 2110 N N . GLN A 1 261 ? -7.762 16.812 18.984 1 97.56 261 GLN A N 1
ATOM 2111 C CA . GLN A 1 261 ? -7.582 15.398 18.656 1 97.56 261 GLN A CA 1
ATOM 2112 C C . GLN A 1 261 ? -8.758 14.867 17.844 1 97.56 261 GLN A C 1
ATOM 2114 O O . GLN A 1 261 ? -9.789 15.523 17.719 1 97.56 261 GLN A O 1
ATOM 2119 N N . ASP A 1 262 ? -8.555 13.734 17.156 1 94.12 262 ASP A N 1
ATOM 2120 C CA . ASP A 1 262 ? -9.688 13.125 16.484 1 94.12 262 ASP A CA 1
ATOM 2121 C C . ASP A 1 262 ? -10.562 12.352 17.469 1 94.12 262 ASP A C 1
ATOM 2123 O O . ASP A 1 262 ? -10.367 12.438 18.672 1 94.12 262 ASP A O 1
ATOM 2127 N N . ASN A 1 263 ? -11.609 11.664 17.016 1 89.75 263 ASN A N 1
ATOM 2128 C CA . ASN A 1 263 ? -12.594 11 17.859 1 89.75 263 ASN A CA 1
ATOM 2129 C C . ASN A 1 263 ? -12.305 9.516 18.016 1 89.75 263 ASN A C 1
ATOM 2131 O O . ASN A 1 263 ? -13.203 8.719 18.297 1 89.75 263 ASN A O 1
ATOM 2135 N N . ALA A 1 264 ? -11.062 9.148 17.797 1 89.25 264 ALA A N 1
ATOM 2136 C CA . ALA A 1 264 ? -10.727 7.727 17.922 1 89.25 264 ALA A CA 1
ATOM 2137 C C . ALA A 1 264 ? -10.977 7.227 19.344 1 89.25 264 ALA A C 1
ATOM 2139 O O . ALA A 1 264 ? -10.828 7.98 20.312 1 89.25 264 ALA A O 1
ATOM 2140 N N . THR A 1 265 ? -11.211 6.004 19.547 1 86.44 265 THR A N 1
ATOM 2141 C CA . THR A 1 265 ? -11.633 5.375 20.781 1 86.44 265 THR A CA 1
ATOM 2142 C C . THR A 1 265 ? -10.57 5.551 21.859 1 86.44 265 THR A C 1
ATOM 2144 O O . THR A 1 265 ? -10.891 5.805 23.031 1 86.44 265 THR A O 1
ATOM 2147 N N . PRO A 1 266 ? -9.352 5.488 21.547 1 91 266 PRO A N 1
ATOM 2148 C CA . PRO A 1 266 ? -8.32 5.57 22.578 1 91 266 PRO A CA 1
ATOM 2149 C C . PRO A 1 266 ? -8.133 6.988 23.109 1 91 266 PRO A C 1
ATOM 2151 O O . PRO A 1 266 ? -7.465 7.188 24.125 1 91 266 PRO A O 1
ATOM 2154 N N . HIS A 1 267 ? -8.688 7.973 22.516 1 92.81 267 HIS A N 1
ATOM 2155 C CA . HIS A 1 267 ? -8.492 9.352 22.953 1 92.81 267 HIS A CA 1
ATOM 2156 C C . HIS A 1 267 ? -9.328 9.656 24.188 1 92.81 267 HIS A C 1
ATOM 2158 O O . HIS A 1 267 ? -10.375 9.039 24.406 1 92.81 267 HIS A O 1
ATOM 2164 N N . ILE A 1 268 ? -8.891 10.609 24.953 1 90.81 268 ILE A N 1
ATOM 2165 C CA . ILE A 1 268 ? -9.531 10.906 26.234 1 90.81 268 ILE A CA 1
ATOM 2166 C C . ILE A 1 268 ? -10.633 11.945 26.031 1 90.81 268 ILE A C 1
ATOM 2168 O O . ILE A 1 268 ? -10.578 12.727 25.078 1 90.81 268 ILE A O 1
ATOM 2172 N N . ALA A 1 269 ? -11.539 11.93 27 1 89.31 269 ALA A N 1
ATOM 2173 C CA . ALA A 1 269 ? -12.578 12.953 27.016 1 89.31 269 ALA A CA 1
ATOM 2174 C C . ALA A 1 269 ? -12.047 14.25 27.641 1 89.31 269 ALA A C 1
ATOM 2176 O O . ALA A 1 269 ? -11.109 14.227 28.438 1 89.31 269 ALA A O 1
ATOM 2177 N N . GLY A 1 270 ? -12.703 15.336 27.266 1 88.5 270 GLY A N 1
ATOM 2178 C CA . GLY A 1 270 ? -12.273 16.641 27.734 1 88.5 270 GLY A CA 1
ATOM 2179 C C . GLY A 1 270 ? -12.43 16.812 29.234 1 88.5 270 GLY A C 1
ATOM 2180 O O . GLY A 1 270 ? -11.766 17.656 29.844 1 88.5 270 GLY A O 1
ATOM 2181 N N . ASN A 1 271 ? -13.25 15.984 29.875 1 89.75 271 ASN A N 1
ATOM 2182 C CA . ASN A 1 271 ? -13.516 16.156 31.297 1 89.75 271 ASN A CA 1
ATOM 2183 C C . ASN A 1 271 ? -12.742 15.141 32.156 1 89.75 271 ASN A C 1
ATOM 2185 O O . ASN A 1 271 ? -13.078 14.898 33.312 1 89.75 271 ASN A O 1
ATOM 2189 N N . ASP A 1 272 ? -11.742 14.531 31.562 1 93.25 272 ASP A N 1
ATOM 2190 C CA . ASP A 1 272 ? -10.922 13.602 32.344 1 93.25 272 ASP A CA 1
ATOM 2191 C C . ASP A 1 272 ? -10.266 14.297 33.531 1 93.25 272 ASP A C 1
ATOM 2193 O O . ASP A 1 272 ? -9.539 15.273 33.344 1 93.25 272 ASP A O 1
ATOM 2197 N N . THR A 1 273 ? -10.406 13.805 34.656 1 93.69 273 THR A N 1
ATOM 2198 C CA . THR A 1 273 ? -10.016 14.477 35.906 1 93.69 273 THR A CA 1
ATOM 2199 C C . THR A 1 273 ? -8.492 14.555 36 1 93.69 273 THR A C 1
ATOM 2201 O O . THR A 1 273 ? -7.949 15.594 36.406 1 93.69 273 THR A O 1
ATOM 2204 N N . ASP A 1 274 ? -7.824 13.469 35.75 1 94.75 274 ASP A N 1
ATOM 2205 C CA . ASP A 1 274 ? -6.367 13.438 35.844 1 94.75 274 ASP A CA 1
ATOM 2206 C C . ASP A 1 274 ? -5.746 14.43 34.875 1 94.75 274 ASP A C 1
ATOM 2208 O O . ASP A 1 274 ? -4.801 15.141 35.219 1 94.75 274 ASP A O 1
ATOM 2212 N N . PHE A 1 275 ? -6.336 14.43 33.719 1 95.44 275 PHE A N 1
ATOM 2213 C CA . PHE A 1 275 ? -5.859 15.344 32.688 1 95.44 275 PHE A CA 1
ATOM 2214 C C . PHE A 1 275 ? -6.062 16.797 33.125 1 95.44 275 PHE A C 1
ATOM 2216 O O . PHE A 1 275 ? -5.141 17.609 33.031 1 95.44 275 PHE A O 1
ATOM 2223 N N . LEU A 1 276 ? -7.223 17.125 33.625 1 95.56 276 LEU A N 1
ATOM 2224 C CA . LEU A 1 276 ? -7.57 18.5 33.969 1 95.56 276 LEU A CA 1
ATOM 2225 C C . LEU A 1 276 ? -6.703 19 35.125 1 95.56 276 LEU A C 1
ATOM 2227 O O . LEU A 1 276 ? -6.344 20.172 35.188 1 95.56 276 LEU A O 1
ATOM 2231 N N . HIS A 1 277 ? -6.395 18.094 36 1 96.19 277 HIS A N 1
ATOM 2232 C CA . HIS A 1 277 ? -5.566 18.453 37.156 1 96.19 277 HIS A CA 1
ATOM 2233 C C . HIS A 1 277 ? -4.219 19.016 36.719 1 96.19 277 HIS A C 1
ATOM 2235 O O . HIS A 1 277 ? -3.768 20.047 37.219 1 96.19 277 HIS A O 1
ATOM 2241 N N . VAL A 1 278 ? -3.637 18.375 35.75 1 96.44 278 VAL A N 1
ATOM 2242 C CA . VAL A 1 278 ? -2.32 18.781 35.25 1 96.44 278 VAL A CA 1
ATOM 2243 C C . VAL A 1 278 ? -2.469 19.922 34.25 1 96.44 278 VAL A C 1
ATOM 2245 O O . VAL A 1 278 ? -1.672 20.859 34.281 1 96.44 278 VAL A O 1
ATOM 2248 N N . ALA A 1 279 ? -3.496 19.922 33.5 1 95.75 279 ALA A N 1
ATOM 2249 C CA . ALA A 1 279 ? -3.729 20.859 32.406 1 95.75 279 ALA A CA 1
ATOM 2250 C C . ALA A 1 279 ? -4.055 22.25 32.938 1 95.75 279 ALA A C 1
ATOM 2252 O O . ALA A 1 279 ? -3.762 23.25 32.281 1 95.75 279 ALA A O 1
ATOM 2253 N N . GLN A 1 280 ? -4.625 22.312 34.125 1 95.56 280 GLN A N 1
ATOM 2254 C CA . GLN A 1 280 ? -5.07 23.594 34.656 1 95.56 280 GLN A CA 1
ATOM 2255 C C . GLN A 1 280 ? -4.137 24.094 35.75 1 95.56 280 GLN A C 1
ATOM 2257 O O . GLN A 1 280 ? -4.398 25.125 36.375 1 95.56 280 GLN A O 1
ATOM 2262 N N . ALA A 1 281 ? -3.057 23.453 35.875 1 94.94 281 ALA A N 1
ATOM 2263 C CA . ALA A 1 281 ? -2.064 23.859 36.844 1 94.94 281 ALA A CA 1
ATOM 2264 C C . ALA A 1 281 ? -1.121 24.922 36.281 1 94.94 281 ALA A C 1
ATOM 2266 O O . ALA A 1 281 ? -1.094 25.141 35.062 1 94.94 281 ALA A O 1
ATOM 2267 N N . ASP A 1 282 ? -0.417 25.672 37.156 1 93.62 282 ASP A N 1
ATOM 2268 C CA . ASP A 1 282 ? 0.674 26.578 36.844 1 93.62 282 ASP A CA 1
ATOM 2269 C C . ASP A 1 282 ? 0.179 27.75 36 1 93.62 282 ASP A C 1
ATOM 2271 O O . ASP A 1 282 ? 0.895 28.234 35.125 1 93.62 282 ASP A O 1
ATOM 2275 N N . GLY A 1 283 ? -1.081 28.031 36.062 1 93.56 283 GLY A N 1
ATOM 2276 C CA . GLY A 1 283 ? -1.631 29.203 35.406 1 93.56 283 GLY A CA 1
ATOM 2277 C C . GLY A 1 283 ? -2.131 28.922 34 1 93.56 283 GLY A C 1
ATOM 2278 O O . GLY A 1 283 ? -2.506 29.844 33.25 1 93.56 283 GLY A O 1
ATOM 2279 N N . PHE A 1 284 ? -2.059 27.703 33.594 1 96.5 284 PHE A N 1
ATOM 2280 C CA . PHE A 1 284 ? -2.533 27.328 32.281 1 96.5 284 PHE A CA 1
ATOM 2281 C C . PHE A 1 284 ? -3.973 26.844 32.344 1 96.5 284 PHE A C 1
ATOM 2283 O O . PHE A 1 284 ? -4.441 26.406 33.375 1 96.5 284 PHE A O 1
ATOM 2290 N N . ASP A 1 285 ? -4.609 27 31.266 1 97.25 285 ASP A N 1
ATOM 2291 C CA . ASP A 1 285 ? -5.918 26.422 31 1 97.25 285 ASP A CA 1
ATOM 2292 C C . ASP A 1 285 ? -5.91 25.625 29.688 1 97.25 285 ASP A C 1
ATOM 2294 O O . ASP A 1 285 ? -6.352 26.141 28.641 1 97.25 285 ASP A O 1
ATOM 2298 N N . ILE A 1 286 ? -5.426 24.406 29.797 1 97.62 286 ILE A N 1
ATOM 2299 C CA . ILE A 1 286 ? -5.316 23.547 28.625 1 97.62 286 ILE A CA 1
ATOM 2300 C C . ILE A 1 286 ? -6.527 22.625 28.547 1 97.62 286 ILE A C 1
ATOM 2302 O O . ILE A 1 286 ? -6.867 21.953 29.531 1 97.62 286 ILE A O 1
ATOM 2306 N N . ARG A 1 287 ? -7.172 22.609 27.453 1 96.88 287 ARG A N 1
ATOM 2307 C CA . ARG A 1 287 ? -8.383 21.812 27.25 1 96.88 287 ARG A CA 1
ATOM 2308 C C . ARG A 1 287 ? -8.25 20.922 26.016 1 96.88 287 ARG A C 1
ATOM 2310 O O . ARG A 1 287 ? -7.512 21.25 25.078 1 96.88 287 ARG A O 1
ATOM 2317 N N . VAL A 1 288 ? -8.961 19.812 26.062 1 96.62 288 VAL A N 1
ATOM 2318 C CA . VAL A 1 288 ? -8.969 18.906 24.922 1 96.62 288 VAL A CA 1
ATOM 2319 C C . VAL A 1 288 ? -10.273 19.078 24.141 1 96.62 288 VAL A C 1
ATOM 2321 O O . VAL A 1 288 ? -11.352 19.188 24.734 1 96.62 288 VAL A O 1
ATOM 2324 N N . VAL A 1 289 ? -10.133 19.219 22.844 1 96.06 289 VAL A N 1
ATOM 2325 C CA . VAL A 1 289 ? -11.305 19.297 21.969 1 96.06 289 VAL A CA 1
ATOM 2326 C C . VAL A 1 289 ? -11.195 18.25 20.875 1 96.06 289 VAL A C 1
ATOM 2328 O O . VAL A 1 289 ? -10.094 17.953 20.391 1 96.06 289 VAL A O 1
ATOM 2331 N N . CYS A 1 290 ? -12.328 17.672 20.469 1 96.75 290 CYS A N 1
ATOM 2332 C CA . CYS A 1 290 ? -12.352 16.656 19.422 1 96.75 290 CYS A CA 1
ATOM 2333 C C . CYS A 1 290 ? -12.859 17.25 18.109 1 96.75 290 CYS A C 1
ATOM 2335 O O . CYS A 1 290 ? -13.906 17.906 18.078 1 96.75 290 CYS A O 1
ATOM 2337 N N . GLN A 1 291 ? -12.094 17.109 17.078 1 97.25 291 GLN A N 1
ATOM 2338 C CA . GLN A 1 291 ? -12.586 17.484 15.758 1 97.25 291 GLN A CA 1
ATOM 2339 C C . GLN A 1 291 ? -13.727 16.578 15.32 1 97.25 291 GLN A C 1
ATOM 2341 O O . GLN A 1 291 ? -13.93 15.5 15.883 1 97.25 291 GLN A O 1
ATOM 2346 N N . PRO A 1 292 ? -14.43 17 14.297 1 97.12 292 PRO A N 1
ATOM 2347 C CA . PRO A 1 292 ? -15.531 16.156 13.836 1 97.12 292 PRO A CA 1
ATOM 2348 C C . PRO A 1 292 ? -15.047 14.789 13.344 1 97.12 292 PRO A C 1
ATOM 2350 O O . PRO A 1 292 ? -13.953 14.68 12.789 1 97.12 292 PRO A O 1
ATOM 2353 N N . SER A 1 293 ? -15.922 13.773 13.586 1 94.81 293 SER A N 1
ATOM 2354 C CA . SER A 1 293 ? -15.578 12.43 13.156 1 94.81 293 SER A CA 1
ATOM 2355 C C . SER A 1 293 ? -15.336 12.375 11.648 1 94.81 293 SER A C 1
ATOM 2357 O O . SER A 1 293 ? -15.945 13.125 10.891 1 94.81 293 SER A O 1
ATOM 2359 N N . ASN A 1 294 ? -14.453 11.484 11.234 1 94.38 294 ASN A N 1
ATOM 2360 C CA . ASN A 1 294 ? -14.164 11.242 9.82 1 94.38 294 ASN A CA 1
ATOM 2361 C C . ASN A 1 294 ? -13.719 12.508 9.109 1 94.38 294 ASN A C 1
ATOM 2363 O O . ASN A 1 294 ? -14.156 12.789 7.988 1 94.38 294 ASN A O 1
ATOM 2367 N N . SER A 1 295 ? -12.883 13.305 9.852 1 96.88 295 SER A N 1
ATOM 2368 C CA . SER A 1 295 ? -12.453 14.586 9.289 1 96.88 295 SER A CA 1
ATOM 2369 C C . SER A 1 295 ? -10.938 14.75 9.375 1 96.88 295 SER A C 1
ATOM 2371 O O . SER A 1 295 ? -10.445 15.711 9.977 1 96.88 295 SER A O 1
ATOM 2373 N N . PRO A 1 296 ? -10.25 13.859 8.672 1 95.69 296 PRO A N 1
ATOM 2374 C CA . PRO A 1 296 ? -8.797 14.008 8.68 1 95.69 296 PRO A CA 1
ATOM 2375 C C . PRO A 1 296 ? -8.336 15.32 8.039 1 95.69 296 PRO A C 1
ATOM 2377 O O . PRO A 1 296 ? -7.23 15.797 8.328 1 95.69 296 PRO A O 1
ATOM 2380 N N . ASP A 1 297 ? -9.141 15.914 7.207 1 97 297 ASP A N 1
ATOM 2381 C CA . ASP A 1 297 ? -8.797 17.156 6.52 1 97 297 ASP A CA 1
ATOM 2382 C C . ASP A 1 297 ? -8.906 18.344 7.465 1 97 297 ASP A C 1
ATOM 2384 O O . ASP A 1 297 ? -8.672 19.484 7.062 1 97 297 ASP A O 1
ATOM 2388 N N . LEU A 1 298 ? -9.18 18.141 8.711 1 97.94 298 LEU A N 1
ATOM 2389 C CA . LEU A 1 298 ? -9.258 19.219 9.695 1 97.94 298 LEU A CA 1
ATOM 2390 C C . LEU A 1 298 ? -8.117 19.109 10.703 1 97.94 298 LEU A C 1
ATOM 2392 O O . LEU A 1 298 ? -8.156 19.75 11.766 1 97.94 298 LEU A O 1
ATOM 2396 N N . ASN A 1 299 ? -7.121 18.281 10.414 1 98.25 299 ASN A N 1
ATOM 2397 C CA . ASN A 1 299 ? -5.926 18.125 11.234 1 98.25 299 ASN A CA 1
ATOM 2398 C C . ASN A 1 299 ? -4.652 18.359 10.43 1 98.25 299 ASN A C 1
ATOM 2400 O O . ASN A 1 299 ? -4.402 17.656 9.445 1 98.25 299 ASN A O 1
ATOM 2404 N N . VAL A 1 300 ? -3.869 19.281 10.875 1 98.06 300 VAL A N 1
ATOM 2405 C CA . VAL A 1 300 ? -2.707 19.719 10.109 1 98.06 300 VAL A CA 1
ATOM 2406 C C . VAL A 1 300 ? -1.727 18.562 9.961 1 98.06 300 VAL A C 1
ATOM 2408 O O . VAL A 1 300 ? -0.972 18.484 8.992 1 98.06 300 VAL A O 1
ATOM 2411 N N . LEU A 1 301 ? -1.721 17.625 10.984 1 98.56 301 LEU A N 1
ATOM 2412 C CA . LEU A 1 301 ? -0.826 16.469 10.906 1 98.56 301 LEU A CA 1
ATOM 2413 C C . LEU A 1 301 ? -1.197 15.578 9.734 1 98.56 301 LEU A C 1
ATOM 2415 O O . LEU A 1 301 ? -0.322 14.977 9.102 1 98.56 301 LEU A O 1
ATOM 2419 N N . ASP A 1 302 ? -2.486 15.57 9.336 1 97.12 302 ASP A N 1
ATOM 2420 C CA . ASP A 1 302 ? -2.982 14.742 8.242 1 97.12 302 ASP A CA 1
ATOM 2421 C C . ASP A 1 302 ? -2.955 15.508 6.922 1 97.12 302 ASP A C 1
ATOM 2423 O O . ASP A 1 302 ? -3.125 14.922 5.852 1 97.12 302 ASP A O 1
ATOM 2427 N N . LEU A 1 303 ? -2.785 16.781 6.984 1 95.88 303 LEU A N 1
ATOM 2428 C CA . LEU A 1 303 ? -2.791 17.609 5.781 1 95.88 303 LEU A CA 1
ATOM 2429 C C . LEU A 1 303 ? -1.39 17.703 5.188 1 95.88 303 LEU A C 1
ATOM 2431 O O . LEU A 1 303 ? -1.108 18.625 4.402 1 95.88 303 LEU A O 1
ATOM 2435 N N . GLY A 1 304 ? -0.492 16.781 5.555 1 93.75 304 GLY A N 1
ATOM 2436 C CA . GLY A 1 304 ? 0.793 16.766 4.871 1 93.75 304 GLY A CA 1
ATOM 2437 C C . GLY A 1 304 ? 1.974 16.766 5.824 1 93.75 304 GLY A C 1
ATOM 2438 O O . GLY A 1 304 ? 3.09 16.422 5.438 1 93.75 304 GLY A O 1
ATOM 2439 N N . PHE A 1 305 ? 1.751 17.188 7.07 1 97.25 305 PHE A N 1
ATOM 2440 C CA . PHE A 1 305 ? 2.891 17.281 7.973 1 97.25 305 PHE A CA 1
ATOM 2441 C C . PHE A 1 305 ? 3.467 15.906 8.266 1 97.25 305 PHE A C 1
ATOM 2443 O O . PHE A 1 305 ? 4.684 15.711 8.211 1 97.25 305 PHE A O 1
ATOM 2450 N N . PHE A 1 306 ? 2.625 14.891 8.57 1 98.12 306 PHE A N 1
ATOM 2451 C CA . PHE A 1 306 ? 3.094 13.523 8.766 1 98.12 306 PHE A CA 1
ATOM 2452 C C . PHE A 1 306 ? 3.85 13.031 7.531 1 98.12 306 PHE A C 1
ATOM 2454 O O . PHE A 1 306 ? 4.859 12.336 7.652 1 98.12 306 PHE A O 1
ATOM 2461 N N . ARG A 1 307 ? 3.322 13.359 6.395 1 96.38 307 ARG A N 1
ATOM 2462 C CA . ARG A 1 307 ? 3.982 12.953 5.16 1 96.38 307 ARG A CA 1
ATOM 2463 C C . ARG A 1 307 ? 5.387 13.539 5.066 1 96.38 307 ARG A C 1
ATOM 2465 O O . ARG A 1 307 ? 6.305 12.898 4.562 1 96.38 307 ARG A O 1
ATOM 2472 N N . SER A 1 308 ? 5.516 14.758 5.461 1 96.81 308 SER A N 1
ATOM 2473 C CA . SER A 1 308 ? 6.82 15.414 5.453 1 96.81 308 SER A CA 1
ATOM 2474 C C . SER A 1 308 ? 7.797 14.703 6.387 1 96.81 308 SER A C 1
ATOM 2476 O O . SER A 1 308 ? 8.961 14.484 6.027 1 96.81 308 SER A O 1
ATOM 2478 N N . ILE A 1 309 ? 7.289 14.352 7.574 1 98.12 309 ILE A N 1
ATOM 2479 C CA . ILE A 1 309 ? 8.125 13.617 8.516 1 98.12 309 ILE A CA 1
ATOM 2480 C C . ILE A 1 309 ? 8.539 12.281 7.902 1 98.12 309 ILE A C 1
ATOM 2482 O O . ILE A 1 309 ? 9.719 11.906 7.945 1 98.12 309 ILE A O 1
ATOM 2486 N N . GLN A 1 310 ? 7.59 11.609 7.32 1 97.38 310 GLN A N 1
ATOM 2487 C CA . GLN A 1 310 ? 7.832 10.289 6.746 1 97.38 310 GLN A CA 1
ATOM 2488 C C . GLN A 1 310 ? 8.859 10.367 5.613 1 97.38 310 GLN A C 1
ATOM 2490 O O . GLN A 1 310 ? 9.711 9.492 5.488 1 97.38 310 GLN A O 1
ATOM 2495 N N . SER A 1 311 ? 8.695 11.359 4.789 1 95.69 311 SER A N 1
ATOM 2496 C CA . SER A 1 311 ? 9.625 11.539 3.676 1 95.69 311 SER A CA 1
ATOM 2497 C C . SER A 1 311 ? 11.062 11.664 4.168 1 95.69 311 SER A C 1
ATOM 2499 O O . SER A 1 311 ? 11.969 11.062 3.594 1 95.69 311 SER A O 1
ATOM 2501 N N . LEU A 1 312 ? 11.25 12.414 5.176 1 96.38 312 LEU A N 1
ATOM 2502 C CA . LEU A 1 312 ? 12.578 12.602 5.738 1 96.38 312 LEU A CA 1
ATOM 2503 C C . LEU A 1 312 ? 13.047 11.328 6.445 1 96.38 312 LEU A C 1
ATOM 2505 O O . LEU A 1 312 ? 14.219 10.953 6.332 1 96.38 312 LEU A O 1
ATOM 2509 N N . GLN A 1 313 ? 12.148 10.703 7.125 1 97.12 313 GLN A N 1
ATOM 2510 C CA . GLN A 1 313 ? 12.477 9.453 7.801 1 97.12 313 GLN A CA 1
ATOM 2511 C C . GLN A 1 313 ? 12.914 8.391 6.801 1 97.12 313 GLN A C 1
ATOM 2513 O O . GLN A 1 313 ? 13.836 7.613 7.078 1 97.12 313 GLN A O 1
ATOM 2518 N N . ASP A 1 314 ? 12.281 8.336 5.656 1 94.19 314 ASP A N 1
ATOM 2519 C CA . ASP A 1 314 ? 12.57 7.352 4.613 1 94.19 314 ASP A CA 1
ATOM 2520 C C . ASP A 1 314 ? 14 7.5 4.105 1 94.19 314 ASP A C 1
ATOM 2522 O O . ASP A 1 314 ? 14.531 6.594 3.463 1 94.19 314 ASP A O 1
ATOM 2526 N N . GLU A 1 315 ? 14.594 8.633 4.328 1 94.88 315 GLU A N 1
ATOM 2527 C CA . GLU A 1 315 ? 15.961 8.859 3.879 1 94.88 315 GLU A CA 1
ATOM 2528 C C . GLU A 1 315 ? 16.969 8.242 4.844 1 94.88 315 GLU A C 1
ATOM 2530 O O . GLU A 1 315 ? 18.156 8.18 4.551 1 94.88 315 GLU A O 1
ATOM 2535 N N . LYS A 1 316 ? 16.391 7.859 5.887 1 93.75 316 LYS A N 1
ATOM 2536 C CA . LYS A 1 316 ? 17.219 7.156 6.859 1 93.75 316 LYS A CA 1
ATOM 2537 C C . LYS A 1 316 ? 17.031 5.645 6.75 1 93.75 316 LYS A C 1
ATOM 2539 O O . LYS A 1 316 ? 16.078 5.176 6.137 1 93.75 316 LYS A O 1
ATOM 2544 N N . SER A 1 317 ? 17.969 4.832 7.078 1 90.69 317 SER A N 1
ATOM 2545 C CA . SER A 1 317 ? 17.906 3.377 6.973 1 90.69 317 SER A CA 1
ATOM 2546 C C . SER A 1 317 ? 18.141 2.715 8.328 1 90.69 317 SER A C 1
ATOM 2548 O O . SER A 1 317 ? 19.156 2.053 8.531 1 90.69 317 SER A O 1
ATOM 2550 N N . PRO A 1 318 ? 17.078 2.928 9.125 1 94.62 318 PRO A N 1
ATOM 2551 C CA . PRO A 1 318 ? 17.266 2.303 10.438 1 94.62 318 PRO A CA 1
ATOM 2552 C C . PRO A 1 318 ? 17.266 0.776 10.367 1 94.62 318 PRO A C 1
ATOM 2554 O O . PRO A 1 318 ? 16.547 0.192 9.547 1 94.62 318 PRO A O 1
ATOM 2557 N N . ASN A 1 319 ? 18.016 0.137 11.289 1 91.12 319 ASN A N 1
ATOM 2558 C CA . ASN A 1 319 ? 18.141 -1.318 11.305 1 91.12 319 ASN A CA 1
ATOM 2559 C C . ASN A 1 319 ? 17.609 -1.91 12.602 1 91.12 319 ASN A C 1
ATOM 2561 O O . ASN A 1 319 ? 17.516 -3.131 12.75 1 91.12 319 ASN A O 1
ATOM 2565 N N . ASN A 1 320 ? 17.344 -1.068 13.547 1 92.56 320 ASN A N 1
ATOM 2566 C CA . ASN A 1 320 ? 16.766 -1.492 14.812 1 92.56 320 ASN A CA 1
ATOM 2567 C C . ASN A 1 320 ? 15.82 -0.44 15.383 1 92.56 320 ASN A C 1
ATOM 2569 O O . ASN A 1 320 ? 15.688 0.648 14.82 1 92.56 320 ASN A O 1
ATOM 2573 N N . ILE A 1 321 ? 15.211 -0.724 16.406 1 94.75 321 ILE A N 1
ATOM 2574 C CA . ILE A 1 321 ? 14.156 0.111 16.969 1 94.75 321 ILE A CA 1
ATOM 2575 C C . ILE A 1 321 ? 14.742 1.451 17.406 1 94.75 321 ILE A C 1
ATOM 2577 O O . ILE A 1 321 ? 14.164 2.506 17.141 1 94.75 321 ILE A O 1
ATOM 2581 N N . SER A 1 322 ? 15.867 1.459 18.094 1 94.31 322 SER A N 1
ATOM 2582 C CA . SER A 1 322 ? 16.5 2.689 18.562 1 94.31 322 SER A CA 1
ATOM 2583 C C . SER A 1 322 ? 16.812 3.625 17.391 1 94.31 322 SER A C 1
ATOM 2585 O O . SER A 1 322 ? 16.562 4.832 17.484 1 94.31 322 SER A O 1
ATOM 2587 N N . GLU A 1 323 ? 17.281 3.02 16.359 1 96.31 323 GLU A N 1
ATOM 2588 C CA . GLU A 1 323 ? 17.578 3.814 15.18 1 96.31 323 GLU A CA 1
ATOM 2589 C C . GLU A 1 323 ? 16.312 4.367 14.547 1 96.31 323 GLU A C 1
ATOM 2591 O O . GLU A 1 323 ? 16.312 5.477 14.008 1 96.31 323 GLU A O 1
ATOM 2596 N N . LEU A 1 324 ? 15.258 3.58 14.578 1 97.62 324 LEU A N 1
ATOM 2597 C CA . LEU A 1 324 ? 13.992 4.055 14.039 1 97.62 324 LEU A CA 1
ATOM 2598 C C . LEU A 1 324 ? 13.469 5.238 14.852 1 97.62 324 LEU A C 1
ATOM 2600 O O . LEU A 1 324 ? 13 6.227 14.281 1 97.62 324 LEU A O 1
ATOM 2604 N N . LEU A 1 325 ? 13.578 5.137 16.172 1 98 325 LEU A N 1
ATOM 2605 C CA . LEU A 1 325 ? 13.164 6.234 17.031 1 98 325 LEU A CA 1
ATOM 2606 C C . LEU A 1 325 ? 13.938 7.508 16.703 1 98 325 LEU A C 1
ATOM 2608 O O . LEU A 1 325 ? 13.344 8.578 16.562 1 98 325 LEU A O 1
ATOM 2612 N N . ASP A 1 326 ? 15.195 7.355 16.531 1 97.81 326 ASP A N 1
ATOM 2613 C CA . ASP A 1 326 ? 16.062 8.492 16.203 1 97.81 326 ASP A CA 1
ATOM 2614 C C . ASP A 1 326 ? 15.719 9.07 14.836 1 97.81 326 ASP A C 1
ATOM 2616 O O . ASP A 1 326 ? 15.703 10.289 14.656 1 97.81 326 ASP A O 1
ATOM 2620 N N . ALA A 1 327 ? 15.453 8.141 13.93 1 98.19 327 ALA A N 1
ATOM 2621 C CA . ALA A 1 327 ? 15.141 8.57 12.562 1 98.19 327 ALA A CA 1
ATOM 2622 C C . ALA A 1 327 ? 13.867 9.406 12.531 1 98.19 327 ALA A C 1
ATOM 2624 O O . ALA A 1 327 ? 13.82 10.453 11.883 1 98.19 327 ALA A O 1
ATOM 2625 N N . VAL A 1 328 ? 12.844 9.016 13.234 1 98.56 328 VAL A N 1
ATOM 2626 C CA . VAL A 1 328 ? 11.555 9.711 13.234 1 98.56 328 VAL A CA 1
ATOM 2627 C C . VAL A 1 328 ? 11.68 11.023 13.992 1 98.56 328 VAL A C 1
ATOM 2629 O O . VAL A 1 328 ? 11.211 12.07 13.523 1 98.56 328 VAL A O 1
ATOM 2632 N N . THR A 1 329 ? 12.344 11.008 15.141 1 98.31 329 THR A N 1
ATOM 2633 C CA . THR A 1 329 ? 12.5 12.203 15.953 1 98.31 329 THR A CA 1
ATOM 2634 C C . THR A 1 329 ? 13.328 13.258 15.211 1 98.31 329 THR A C 1
ATOM 2636 O O . THR A 1 329 ? 12.969 14.438 15.188 1 98.31 329 THR A O 1
ATOM 2639 N N . SER A 1 330 ? 14.406 12.781 14.617 1 98 330 SER A N 1
ATOM 2640 C CA . SER A 1 330 ? 15.234 13.703 13.852 1 98 330 SER A CA 1
ATOM 2641 C C . SER A 1 330 ? 14.484 14.258 12.648 1 98 330 SER A C 1
ATOM 2643 O O . SER A 1 330 ? 14.633 15.43 12.305 1 98 330 SER A O 1
ATOM 2645 N N . ALA A 1 331 ? 13.711 13.398 11.984 1 98.19 331 ALA A N 1
ATOM 2646 C CA . ALA A 1 331 ? 12.906 13.836 10.852 1 98.19 331 ALA A CA 1
ATOM 2647 C C . ALA A 1 331 ? 11.906 14.914 11.273 1 98.19 331 ALA A C 1
ATOM 2649 O O . ALA A 1 331 ? 11.742 15.922 10.578 1 98.19 331 ALA A O 1
ATOM 2650 N N . TYR A 1 332 ? 11.25 14.727 12.406 1 98.56 332 TYR A N 1
ATOM 2651 C CA . TYR A 1 332 ? 10.312 15.703 12.953 1 98.56 332 TYR A CA 1
ATOM 2652 C C . TYR A 1 332 ? 11 17.047 13.18 1 98.56 332 TYR A C 1
ATOM 2654 O O . TYR A 1 332 ? 10.469 18.094 12.82 1 98.56 332 TYR A O 1
ATOM 2662 N N . GLU A 1 333 ? 12.172 16.984 13.711 1 97.75 333 GLU A N 1
ATOM 2663 C CA . GLU A 1 333 ? 12.93 18.188 14.016 1 97.75 333 GLU A CA 1
ATOM 2664 C C . GLU A 1 333 ? 13.398 18.891 12.742 1 97.75 333 GLU A C 1
ATOM 2666 O O . GLU A 1 333 ? 13.477 20.125 12.688 1 97.75 333 GLU A O 1
ATOM 2671 N N . GLU A 1 334 ? 13.586 18.094 11.758 1 96.88 334 GLU A N 1
ATOM 2672 C CA . GLU A 1 334 ? 14.156 18.625 10.523 1 96.88 334 GLU A CA 1
ATOM 2673 C C . GLU A 1 334 ? 13.086 19.312 9.68 1 96.88 334 GLU A C 1
ATOM 2675 O O . GLU A 1 334 ? 13.406 20.141 8.82 1 96.88 334 GLU A O 1
ATOM 2680 N N . VAL A 1 335 ? 11.859 19 9.852 1 97.12 335 VAL A N 1
ATOM 2681 C CA . VAL A 1 335 ? 10.82 19.672 9.086 1 97.12 335 VAL A CA 1
ATOM 2682 C C . VAL A 1 335 ? 10.852 21.172 9.375 1 97.12 335 VAL A C 1
ATOM 2684 O O . VAL A 1 335 ? 10.82 21.578 10.531 1 97.12 335 VAL A O 1
ATOM 2687 N N . GLU A 1 336 ? 10.828 21.969 8.383 1 94.88 336 GLU A N 1
ATOM 2688 C CA . GLU A 1 336 ? 10.938 23.406 8.539 1 94.88 336 GLU A CA 1
ATOM 2689 C C . GLU A 1 336 ? 9.625 24.016 9.039 1 94.88 336 GLU A C 1
ATOM 2691 O O . GLU A 1 336 ? 8.547 23.594 8.609 1 94.88 336 GLU A O 1
ATOM 2696 N N . PRO A 1 337 ? 9.758 24.969 9.93 1 94.88 337 PRO A N 1
ATOM 2697 C CA . PRO A 1 337 ? 8.555 25.641 10.43 1 94.88 337 PRO A CA 1
ATOM 2698 C C . PRO A 1 337 ? 7.738 26.281 9.312 1 94.88 337 PRO A C 1
ATOM 2700 O O . PRO A 1 337 ? 6.512 26.375 9.414 1 94.88 337 PRO A O 1
ATOM 2703 N N . GLN A 1 338 ? 8.383 26.688 8.273 1 91.94 338 GLN A N 1
ATOM 2704 C CA . GLN A 1 338 ? 7.68 27.266 7.133 1 91.94 338 GLN A CA 1
ATOM 2705 C C . GLN A 1 338 ? 6.699 26.266 6.527 1 91.94 338 GLN A C 1
ATOM 2707 O O . GLN A 1 338 ? 5.605 26.656 6.098 1 91.94 338 GLN A O 1
ATOM 2712 N N . LYS A 1 339 ? 7.141 25.031 6.457 1 94.06 339 LYS A N 1
ATOM 2713 C CA . LYS A 1 339 ? 6.25 23.984 5.961 1 94.06 339 LYS A CA 1
ATOM 2714 C C . LYS A 1 339 ? 5.008 23.875 6.84 1 94.06 339 LYS A C 1
ATOM 2716 O O . LYS A 1 339 ? 3.895 23.703 6.332 1 94.06 339 LYS A O 1
ATOM 2721 N N . LEU A 1 340 ? 5.246 23.922 8.102 1 95.75 340 LEU A N 1
ATOM 2722 C CA . LEU A 1 340 ? 4.133 23.844 9.039 1 95.75 340 LEU A CA 1
ATOM 2723 C C . LEU A 1 340 ? 3.197 25.047 8.859 1 95.75 340 LEU A C 1
ATOM 2725 O O . LEU A 1 340 ? 1.975 24.891 8.891 1 95.75 340 LEU A O 1
ATOM 2729 N N . LYS A 1 341 ? 3.787 26.203 8.664 1 93.62 341 LYS A N 1
ATOM 2730 C CA . LYS A 1 341 ? 3.004 27.406 8.367 1 93.62 341 LYS A CA 1
ATOM 2731 C C . LYS A 1 341 ? 2.127 27.203 7.137 1 93.62 341 LYS A C 1
ATOM 2733 O O . LYS A 1 341 ? 0.94 27.531 7.148 1 93.62 341 LYS A O 1
ATOM 2738 N N . HIS A 1 342 ? 2.66 26.625 6.105 1 93.12 342 HIS A N 1
ATOM 2739 C CA . HIS A 1 342 ? 1.924 26.344 4.875 1 93.12 342 HIS A CA 1
ATOM 2740 C C . HIS A 1 342 ? 0.785 25.359 5.125 1 93.12 342 HIS A C 1
ATOM 2742 O O . HIS A 1 342 ? -0.295 25.5 4.547 1 93.12 342 HIS A O 1
ATOM 2748 N N . VAL A 1 343 ? 1.04 24.391 5.941 1 95.25 343 VAL A N 1
ATOM 2749 C CA . VAL A 1 343 ? 0.035 23.375 6.223 1 95.25 343 VAL A CA 1
ATOM 2750 C C . VAL A 1 343 ? -1.137 24 6.977 1 95.25 343 VAL A C 1
ATOM 2752 O O . VAL A 1 343 ? -2.295 23.641 6.738 1 95.25 343 VAL A O 1
ATOM 2755 N N . TRP A 1 344 ? -0.846 24.891 7.891 1 94.88 344 TRP A N 1
ATOM 2756 C CA . TRP A 1 344 ? -1.91 25.594 8.602 1 94.88 344 TRP A CA 1
ATOM 2757 C C . TRP A 1 344 ? -2.746 26.422 7.637 1 94.88 344 TRP A C 1
ATOM 2759 O O . TRP A 1 344 ? -3.957 26.562 7.816 1 94.88 344 TRP A O 1
ATOM 2769 N N . LEU A 1 345 ? -2.084 26.984 6.652 1 91.44 345 LEU A N 1
ATOM 2770 C CA . LEU A 1 345 ? -2.822 27.703 5.617 1 91.44 345 LEU A CA 1
ATOM 2771 C C . LEU A 1 345 ? -3.727 26.75 4.84 1 91.44 345 LEU A C 1
ATOM 2773 O O . LEU A 1 345 ? -4.867 27.078 4.523 1 91.44 345 LEU A O 1
ATOM 2777 N N . SER A 1 346 ? -3.201 25.578 4.531 1 94.12 346 SER A N 1
ATOM 2778 C CA . SER A 1 346 ? -4.008 24.562 3.869 1 94.12 346 SER A CA 1
ATOM 2779 C C . SER A 1 346 ? -5.242 24.219 4.691 1 94.12 346 SER A C 1
ATOM 2781 O O . SER A 1 346 ? -6.309 23.938 4.133 1 94.12 346 SER A O 1
ATOM 2783 N N . LEU A 1 347 ? -5.066 24.156 6.004 1 95.94 347 LEU A N 1
ATOM 2784 C CA . LEU A 1 347 ? -6.195 23.891 6.887 1 95.94 347 LEU A CA 1
ATOM 2785 C C . LEU A 1 347 ? -7.309 24.906 6.676 1 95.94 347 LEU A C 1
ATOM 2787 O O . LEU A 1 347 ? -8.484 24.547 6.598 1 95.94 347 LEU A O 1
ATOM 2791 N N . LYS A 1 348 ? -6.949 26.125 6.555 1 91.81 348 LYS A N 1
ATOM 2792 C CA . LYS A 1 348 ? -7.938 27.172 6.332 1 91.81 348 LYS A CA 1
ATOM 2793 C C . LYS A 1 348 ? -8.648 26.984 4.992 1 91.81 348 LYS A C 1
ATOM 2795 O O . LYS A 1 348 ? -9.859 27.188 4.895 1 91.81 348 LYS A O 1
ATOM 2800 N N . TYR A 1 349 ? -7.871 26.609 4.023 1 92.12 349 TYR A N 1
ATOM 2801 C CA . TYR A 1 349 ? -8.477 26.328 2.727 1 92.12 349 TYR A CA 1
ATOM 2802 C C . TYR A 1 349 ? -9.438 25.156 2.818 1 92.12 349 TYR A C 1
ATOM 2804 O O . TYR A 1 349 ? -10.5 25.172 2.182 1 92.12 349 TYR A O 1
ATOM 2812 N N . CYS A 1 350 ? -9.047 24.172 3.559 1 95.88 350 CYS A N 1
ATOM 2813 C CA . CYS A 1 350 ? -9.938 23.031 3.76 1 95.88 350 CYS A CA 1
ATOM 2814 C C . CYS A 1 350 ? -11.25 23.469 4.391 1 95.88 350 CYS A C 1
ATOM 2816 O O . CYS A 1 350 ? -12.328 23.078 3.93 1 95.88 350 CYS A O 1
ATOM 2818 N N . MET A 1 351 ? -11.125 24.281 5.402 1 95.19 351 MET A N 1
ATOM 2819 C CA . MET A 1 351 ? -12.32 24.734 6.098 1 95.19 351 MET A CA 1
ATOM 2820 C C . MET A 1 351 ? -13.219 25.547 5.168 1 95.19 351 MET A C 1
ATOM 2822 O O . MET A 1 351 ? -14.438 25.422 5.199 1 95.19 351 MET A O 1
ATOM 2826 N N . ASN A 1 352 ? -12.578 26.359 4.363 1 91.81 352 ASN A N 1
ATOM 2827 C CA . ASN A 1 352 ? -13.336 27.109 3.367 1 91.81 352 ASN A CA 1
ATOM 2828 C C . ASN A 1 352 ? -14.078 26.172 2.416 1 91.81 352 ASN A C 1
ATOM 2830 O O . ASN A 1 352 ? -15.258 26.391 2.123 1 91.81 352 ASN A O 1
ATOM 2834 N N . GLU A 1 353 ? -13.414 25.188 1.923 1 94.88 353 GLU A N 1
ATOM 2835 C CA . GLU A 1 353 ? -14.016 24.234 0.988 1 94.88 353 GLU A CA 1
ATOM 2836 C C . GLU A 1 353 ? -15.133 23.453 1.651 1 94.88 353 GLU A C 1
ATOM 2838 O O . GLU A 1 353 ? -16.156 23.156 1.021 1 94.88 353 GLU A O 1
ATOM 2843 N N . ILE A 1 354 ? -14.93 23.078 2.889 1 96.62 354 ILE A N 1
ATOM 2844 C CA . ILE A 1 354 ? -15.938 22.328 3.631 1 96.62 354 ILE A CA 1
ATOM 2845 C C . ILE A 1 354 ? -17.234 23.125 3.693 1 96.62 354 ILE A C 1
ATOM 2847 O O . ILE A 1 354 ? -18.328 22.578 3.5 1 96.62 354 ILE A O 1
ATOM 2851 N N . LEU A 1 355 ? -17.094 24.422 3.967 1 94.69 355 LEU A N 1
ATOM 2852 C CA . LEU A 1 355 ? -18.281 25.281 4 1 94.69 355 LEU A CA 1
ATOM 2853 C C . LEU A 1 355 ? -18.922 25.391 2.621 1 94.69 355 LEU A C 1
ATOM 2855 O O . LEU A 1 355 ? -20.141 25.312 2.492 1 94.69 355 LEU A O 1
ATOM 2859 N N . ARG A 1 356 ? -18.094 25.516 1.616 1 93.5 356 ARG A N 1
ATOM 2860 C CA . ARG A 1 356 ? -18.578 25.656 0.247 1 93.5 356 ARG A CA 1
ATOM 2861 C C . ARG A 1 356 ? -19.375 24.438 -0.175 1 93.5 356 ARG A C 1
ATOM 2863 O O . ARG A 1 356 ? -20.438 24.562 -0.806 1 93.5 356 ARG A O 1
ATOM 2870 N N . VAL A 1 357 ? -18.938 23.281 0.209 1 96.25 357 VAL A N 1
ATOM 2871 C CA . VAL A 1 357 ? -19.594 22.047 -0.233 1 96.25 357 VAL A CA 1
ATOM 2872 C C . VAL A 1 357 ? -20.516 21.547 0.862 1 96.25 357 VAL A C 1
ATOM 2874 O O . VAL A 1 357 ? -20.844 20.344 0.911 1 96.25 357 VAL A O 1
ATOM 2877 N N . LYS A 1 358 ? -20.781 22.328 1.798 1 97.12 358 LYS A N 1
ATOM 2878 C CA . LYS A 1 358 ? -21.781 22.094 2.834 1 97.12 358 LYS A CA 1
ATOM 2879 C C . LYS A 1 358 ? -21.422 20.859 3.664 1 97.12 358 LYS A C 1
ATOM 2881 O O . LYS A 1 358 ? -22.266 19.984 3.879 1 97.12 358 LYS A O 1
ATOM 2886 N N . GLY A 1 359 ? -20.203 20.766 4.023 1 97.75 359 GLY A N 1
ATOM 2887 C CA . GLY A 1 359 ? -19.75 19.766 4.969 1 97.75 359 GLY A CA 1
ATOM 2888 C C . GLY A 1 359 ? -19.203 18.516 4.301 1 97.75 359 GLY A C 1
ATOM 2889 O O . GLY A 1 359 ? -18.625 17.656 4.965 1 97.75 359 GLY A O 1
ATOM 2890 N N . ASN A 1 360 ? -19.359 18.344 2.98 1 97.06 360 ASN A N 1
ATOM 2891 C CA . ASN A 1 360 ? -18.859 17.188 2.246 1 97.06 360 ASN A CA 1
ATOM 2892 C C . ASN A 1 360 ? -17.344 17.219 2.107 1 97.06 360 ASN A C 1
ATOM 2894 O O . ASN A 1 360 ? -16.703 18.188 2.51 1 97.06 360 ASN A O 1
ATOM 2898 N N . ASN A 1 361 ? -16.797 16.062 1.713 1 96.19 361 ASN A N 1
ATOM 2899 C CA . ASN A 1 361 ? -15.344 16.016 1.577 1 96.19 361 ASN A CA 1
ATOM 2900 C C . ASN A 1 361 ? -14.922 15.867 0.119 1 96.19 361 ASN A C 1
ATOM 2902 O O . ASN A 1 361 ? -13.766 15.547 -0.166 1 96.19 361 ASN A O 1
ATOM 2906 N N . ASN A 1 362 ? -15.859 15.984 -0.745 1 94.12 362 ASN A N 1
ATOM 2907 C CA . ASN A 1 362 ? -15.562 15.938 -2.174 1 94.12 362 ASN A CA 1
ATOM 2908 C C . ASN A 1 362 ? -15.188 17.312 -2.713 1 94.12 362 ASN A C 1
ATOM 2910 O O . ASN A 1 362 ? -15.992 17.969 -3.381 1 94.12 362 ASN A O 1
ATOM 2914 N N . TYR A 1 363 ? -13.953 17.766 -2.488 1 93.44 363 TYR A N 1
ATOM 2915 C CA . TYR A 1 363 ? -13.438 19.031 -2.992 1 93.44 363 TYR A CA 1
ATOM 2916 C C . TYR A 1 363 ? -11.945 18.922 -3.291 1 93.44 363 TYR A C 1
ATOM 2918 O O . TYR A 1 363 ? -11.289 17.953 -2.898 1 93.44 363 TYR A O 1
ATOM 2926 N N . LYS A 1 364 ? -11.43 19.875 -4.062 1 88.19 364 LYS A N 1
ATOM 2927 C CA . LYS A 1 364 ? -10.008 20 -4.363 1 88.19 364 LYS A CA 1
ATOM 2928 C C . LYS A 1 364 ? -9.453 21.328 -3.848 1 88.19 364 LYS A C 1
ATOM 2930 O O . LYS A 1 364 ? -10.117 22.359 -3.947 1 88.19 364 LYS A O 1
ATOM 2935 N N . LEU A 1 365 ? -8.32 21.141 -3.26 1 88.12 365 LEU A N 1
ATOM 2936 C CA . LEU A 1 365 ? -7.676 22.359 -2.809 1 88.12 365 LEU A CA 1
ATOM 2937 C C . LEU A 1 365 ? -6.934 23.047 -3.959 1 88.12 365 LEU A C 1
ATOM 2939 O O . LEU A 1 365 ? -6.285 22.375 -4.766 1 88.12 365 LEU A O 1
ATOM 2943 N N . PRO A 1 366 ? -7.008 24.219 -4.109 1 77.69 366 PRO A N 1
ATOM 2944 C CA . PRO A 1 366 ? -6.285 24.938 -5.16 1 77.69 366 PRO A CA 1
ATOM 2945 C C . PRO A 1 366 ? -4.777 24.953 -4.934 1 77.69 366 PRO A C 1
ATOM 2947 O O . PRO A 1 366 ? -4.32 25 -3.787 1 77.69 366 PRO A O 1
ATOM 2950 N N . HIS A 1 367 ? -4.059 24.797 -5.996 1 80.19 367 HIS A N 1
ATOM 2951 C CA . HIS A 1 367 ? -2.615 24.984 -5.941 1 80.19 367 HIS A CA 1
ATOM 2952 C C . HIS A 1 367 ? -2.26 26.469 -5.961 1 80.19 367 HIS A C 1
ATOM 2954 O O . HIS A 1 367 ? -2.135 27.062 -7.035 1 80.19 367 HIS A O 1
ATOM 2960 N N . VAL A 1 368 ? -2.037 27.078 -4.84 1 74.88 368 VAL A N 1
ATOM 2961 C CA . VAL A 1 368 ? -1.878 28.531 -4.77 1 74.88 368 VAL A CA 1
ATOM 2962 C C . VAL A 1 368 ? -0.394 28.891 -4.797 1 74.88 368 VAL A C 1
ATOM 2964 O O . VAL A 1 368 ? -0.034 30.062 -4.898 1 74.88 368 VAL A O 1
ATOM 2967 N N . GLY A 1 369 ? 0.493 27.891 -4.824 1 80.31 369 GLY A N 1
ATOM 2968 C CA . GLY A 1 369 ? 1.917 28.188 -4.82 1 80.31 369 GLY A CA 1
ATOM 2969 C C . GLY A 1 369 ? 2.377 28.891 -3.555 1 80.31 369 GLY A C 1
ATOM 2970 O O . GLY A 1 369 ? 2.953 29.984 -3.613 1 80.31 369 GLY A O 1
ATOM 2971 N N . LYS A 1 370 ? 2.234 28.328 -2.504 1 81.44 370 LYS A N 1
ATOM 2972 C CA . LYS A 1 370 ? 2.447 28.938 -1.193 1 81.44 370 LYS A CA 1
ATOM 2973 C C . LYS A 1 370 ? 3.896 29.375 -1.022 1 81.44 370 LYS A C 1
ATOM 2975 O O . LYS A 1 370 ? 4.164 30.453 -0.488 1 81.44 370 LYS A O 1
ATOM 2980 N N . GLN A 1 371 ? 4.785 28.562 -1.468 1 78.81 371 GLN A N 1
ATOM 2981 C CA . GLN A 1 371 ? 6.195 28.922 -1.378 1 78.81 371 GLN A CA 1
ATOM 2982 C C . GLN A 1 371 ? 6.492 30.203 -2.17 1 78.81 371 GLN A C 1
ATOM 2984 O O . GLN A 1 371 ? 7.195 31.094 -1.687 1 78.81 371 GLN A O 1
ATOM 2989 N N . ARG A 1 372 ? 5.926 30.203 -3.324 1 76.31 372 ARG A N 1
ATOM 2990 C CA . ARG A 1 372 ? 6.121 31.375 -4.176 1 76.31 372 ARG A CA 1
ATOM 2991 C C . ARG A 1 372 ? 5.512 32.625 -3.541 1 76.31 372 ARG A C 1
ATOM 2993 O O . ARG A 1 372 ? 6.145 33.688 -3.496 1 76.31 372 ARG A O 1
ATOM 3000 N N . LEU A 1 373 ? 4.344 32.469 -3.029 1 78.25 373 LEU A N 1
ATOM 3001 C CA . LEU A 1 373 ? 3.646 33.594 -2.412 1 78.25 373 LEU A CA 1
ATOM 3002 C C . LEU A 1 373 ? 4.402 34.062 -1.183 1 78.25 373 LEU A C 1
ATOM 3004 O O . LEU A 1 373 ? 4.457 35.281 -0.93 1 78.25 373 LEU A O 1
ATOM 3008 N N . GLU A 1 374 ? 4.969 33.219 -0.513 1 78.69 374 GLU A N 1
ATOM 3009 C CA . GLU A 1 374 ? 5.742 33.562 0.672 1 78.69 374 GLU A CA 1
ATOM 3010 C C . GLU A 1 374 ? 6.984 34.375 0.299 1 78.69 374 GLU A C 1
ATOM 3012 O O . GLU A 1 374 ? 7.297 35.375 0.944 1 78.69 374 GLU A O 1
ATOM 3017 N N . ARG A 1 375 ? 7.633 33.906 -0.725 1 72.5 375 ARG A N 1
ATOM 3018 C CA . ARG A 1 375 ? 8.828 34.594 -1.187 1 72.5 375 ARG A CA 1
ATOM 3019 C C . ARG A 1 375 ? 8.5 36.031 -1.631 1 72.5 375 ARG A C 1
ATOM 3021 O O . ARG A 1 375 ? 9.297 36.938 -1.43 1 72.5 375 ARG A O 1
ATOM 3028 N N . LEU A 1 376 ? 7.297 36.156 -2.137 1 75.44 376 LEU A N 1
ATOM 3029 C CA . LEU A 1 376 ? 6.867 37.469 -2.648 1 75.44 376 LEU A CA 1
ATOM 3030 C C . LEU A 1 376 ? 6.223 38.312 -1.547 1 75.44 376 LEU A C 1
ATOM 3032 O O . LEU A 1 376 ? 5.852 39.469 -1.773 1 75.44 376 LEU A O 1
ATOM 3036 N N . GLY A 1 377 ? 6.098 37.656 -0.357 1 71.88 377 GLY A N 1
ATOM 3037 C CA . GLY A 1 377 ? 5.469 38.375 0.752 1 71.88 377 GLY A CA 1
ATOM 3038 C C . GLY A 1 377 ? 3.963 38.469 0.607 1 71.88 377 GLY A C 1
ATOM 3039 O O . GLY A 1 377 ? 3.346 39.375 1.171 1 71.88 377 GLY A O 1
ATOM 3040 N N . LEU A 1 378 ? 3.365 37.594 -0.23 1 69.12 378 LEU A N 1
ATOM 3041 C CA . LEU A 1 378 ? 1.946 37.688 -0.558 1 69.12 378 LEU A CA 1
ATOM 3042 C C . LEU A 1 378 ? 1.167 36.531 0.071 1 69.12 378 LEU A C 1
ATOM 3044 O O . LEU A 1 378 ? 0.007 36.312 -0.277 1 69.12 378 LEU A O 1
ATOM 3048 N N . LEU A 1 379 ? 1.864 35.844 0.876 1 75.56 379 LEU A N 1
ATOM 3049 C CA . LEU A 1 379 ? 1.163 34.75 1.505 1 75.56 379 LEU A CA 1
ATOM 3050 C C . LEU A 1 379 ? 0.06 35.25 2.43 1 75.56 379 LEU A C 1
ATOM 3052 O O . LEU A 1 379 ? 0.305 36.094 3.291 1 75.56 379 LEU A O 1
ATOM 3056 N N . PRO A 1 380 ? -1.146 34.938 2.064 1 63.78 380 PRO A N 1
ATOM 3057 C CA . PRO A 1 380 ? -2.23 35.469 2.904 1 63.78 380 PRO A CA 1
ATOM 3058 C C . PRO A 1 380 ? -2.033 35.125 4.383 1 63.78 380 PRO A C 1
ATOM 3060 O O . PRO A 1 380 ? -1.54 34.062 4.723 1 63.78 380 PRO A O 1
ATOM 3063 N N . ASP A 1 381 ? -1.781 36.219 5.137 1 58.16 381 ASP A N 1
ATOM 3064 C CA . ASP A 1 381 ? -1.792 36 6.578 1 58.16 381 ASP A CA 1
ATOM 3065 C C . ASP A 1 381 ? -3.172 35.531 7.059 1 58.16 381 ASP A C 1
ATOM 3067 O O . ASP A 1 381 ? -4.188 36.125 6.684 1 58.16 381 ASP A O 1
ATOM 3071 N N . PRO A 1 382 ? -3.225 34.344 7.5 1 53 382 PRO A N 1
ATOM 3072 C CA . PRO A 1 382 ? -4.543 33.844 7.922 1 53 382 PRO A CA 1
ATOM 3073 C C . PRO A 1 382 ? -5.316 34.906 8.734 1 53 382 PRO A C 1
ATOM 3075 O O . PRO A 1 382 ? -6.539 34.781 8.859 1 53 382 PRO A O 1
ATOM 3078 N N . SER A 1 383 ? -4.566 35.75 9.477 1 46.91 383 SER A N 1
ATOM 3079 C CA . SER A 1 383 ? -5.227 36.812 10.25 1 46.91 383 SER A CA 1
ATOM 3080 C C . SER A 1 383 ? -5.633 37.969 9.367 1 46.91 383 SER A C 1
ATOM 3082 O O . SER A 1 383 ? -6.312 38.906 9.828 1 46.91 383 SER A O 1
ATOM 3084 N N . ASP A 1 384 ? -5.059 38 8.195 1 47.69 384 ASP A N 1
ATOM 3085 C CA . ASP A 1 384 ? -5.371 39.125 7.348 1 47.69 384 ASP A CA 1
ATOM 3086 C C . ASP A 1 384 ? -6.742 38.969 6.691 1 47.69 384 ASP A C 1
ATOM 3088 O O . ASP A 1 384 ? -6.977 38 5.965 1 47.69 384 ASP A O 1
ATOM 3092 N N . PRO A 1 385 ? -7.668 39.719 7.105 1 42.31 385 PRO A N 1
ATOM 3093 C CA . PRO A 1 385 ? -8.984 39.719 6.469 1 42.31 385 PRO A CA 1
ATOM 3094 C C . PRO A 1 385 ? -8.906 39.781 4.945 1 42.31 385 PRO A C 1
ATOM 3096 O O . PRO A 1 385 ? -9.781 39.281 4.25 1 42.31 385 PRO A O 1
ATOM 3099 N N . ASN A 1 386 ? -8.062 40.562 4.465 1 38.53 386 ASN A N 1
ATOM 3100 C CA . ASN A 1 386 ? -7.992 40.875 3.035 1 38.53 386 ASN A CA 1
ATOM 3101 C C . ASN A 1 386 ? -7.32 39.719 2.27 1 38.53 386 ASN A C 1
ATOM 3103 O O . ASN A 1 386 ? -7.145 39.812 1.053 1 38.53 386 ASN A O 1
ATOM 3107 N N . GLY A 1 387 ? -6.68 38.875 2.83 1 39.06 387 GLY A N 1
ATOM 3108 C CA . GLY A 1 387 ? -6.168 37.719 2.137 1 39.06 387 GLY A CA 1
ATOM 3109 C C . GLY A 1 387 ? -7.262 36.781 1.666 1 39.06 387 GLY A C 1
ATOM 3110 O O . GLY A 1 387 ? -7.496 35.719 2.275 1 39.06 387 GLY A O 1
ATOM 3111 N N . THR A 1 388 ? -8.219 37.312 1.162 1 36.44 388 THR A N 1
ATOM 3112 C CA . THR A 1 388 ? -9.391 36.719 0.562 1 36.44 388 THR A CA 1
ATOM 3113 C C . THR A 1 388 ? -9 35.5 -0.275 1 36.44 388 THR A C 1
ATOM 3115 O O . THR A 1 388 ? -8.125 35.594 -1.143 1 36.44 388 THR A O 1
ATOM 3118 N N . VAL A 1 389 ? -9.117 34.312 0.305 1 35.38 389 VAL A N 1
ATOM 3119 C CA . VAL A 1 389 ? -9.133 33.188 -0.602 1 35.38 389 VAL A CA 1
ATOM 3120 C C . VAL A 1 389 ? -10.078 33.469 -1.768 1 35.38 389 VAL A C 1
ATOM 3122 O O . VAL A 1 389 ? -11.289 33.594 -1.575 1 35.38 389 VAL A O 1
ATOM 3125 N N . ARG A 1 390 ? -9.836 34.312 -2.777 1 32.97 390 ARG A N 1
ATOM 3126 C CA . ARG A 1 390 ? -10.688 34.406 -3.959 1 32.97 390 ARG A CA 1
ATOM 3127 C C . ARG A 1 390 ? -11.055 33 -4.484 1 32.97 390 ARG A C 1
ATOM 3129 O O . ARG A 1 390 ? -10.172 32.188 -4.789 1 32.97 390 ARG A O 1
ATOM 3136 N N . GLY A 1 391 ? -12.281 32.406 -4.043 1 26.78 391 GLY A N 1
ATOM 3137 C CA . GLY A 1 391 ? -12.977 31.359 -4.789 1 26.78 391 GLY A CA 1
ATOM 3138 C C . GLY A 1 391 ? -13.039 31.641 -6.281 1 26.78 391 GLY A C 1
ATOM 3139 O O . GLY A 1 391 ? -12.984 32.812 -6.703 1 26.78 391 GLY A O 1
ATOM 3140 N N . MET B 1 1 ? 32.906 26.25 -47.125 1 53.09 1 MET B N 1
ATOM 3141 C CA . MET B 1 1 ? 34 25.672 -46.344 1 53.09 1 MET B CA 1
ATOM 3142 C C . MET B 1 1 ? 34.375 24.297 -46.875 1 53.09 1 MET B C 1
ATOM 3144 O O . MET B 1 1 ? 33.5 23.531 -47.281 1 53.09 1 MET B O 1
ATOM 3148 N N . GLU B 1 2 ? 35.562 24.109 -47.156 1 59.88 2 GLU B N 1
ATOM 3149 C CA . GLU B 1 2 ? 36.031 22.844 -47.719 1 59.88 2 GLU B CA 1
A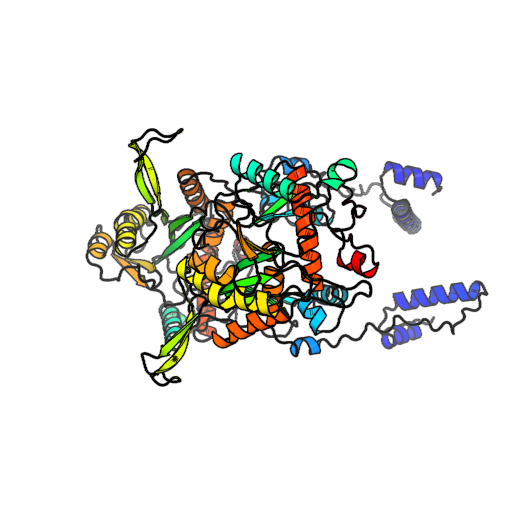TOM 3150 C C . GLU B 1 2 ? 35.625 21.656 -46.844 1 59.88 2 GLU B C 1
ATOM 3152 O O . GLU B 1 2 ? 35.625 21.766 -45.625 1 59.88 2 GLU B O 1
ATOM 3157 N N . ARG B 1 3 ? 35.094 20.703 -47.469 1 61.25 3 ARG B N 1
ATOM 3158 C CA . ARG B 1 3 ? 34.562 19.5 -46.844 1 61.25 3 ARG B CA 1
ATOM 3159 C C . ARG B 1 3 ? 35.531 18.984 -45.781 1 61.25 3 ARG B C 1
ATOM 3161 O O . ARG B 1 3 ? 35.125 18.547 -44.688 1 61.25 3 ARG B O 1
ATOM 3168 N N . GLU B 1 4 ? 36.75 18.984 -46.156 1 61.91 4 GLU B N 1
ATOM 3169 C CA . GLU B 1 4 ? 37.781 18.516 -45.25 1 61.91 4 GLU B CA 1
ATOM 3170 C C . GLU B 1 4 ? 37.875 19.359 -43.969 1 61.91 4 GLU B C 1
ATOM 3172 O O . GLU B 1 4 ? 38.031 18.828 -42.875 1 61.91 4 GLU B O 1
ATOM 3177 N N . VAL B 1 5 ? 37.688 20.625 -44.031 1 59.84 5 VAL B N 1
ATOM 3178 C CA . VAL B 1 5 ? 37.719 21.531 -42.875 1 59.84 5 VAL B CA 1
ATOM 3179 C C . VAL B 1 5 ? 36.438 21.328 -42.062 1 59.84 5 VAL B C 1
ATOM 3181 O O . VAL B 1 5 ? 36.5 21.328 -40.812 1 59.84 5 VAL B O 1
ATOM 3184 N N . MET B 1 6 ? 35.344 21.125 -42.75 1 60.47 6 MET B N 1
ATOM 3185 C CA . MET B 1 6 ? 34.094 20.859 -42.062 1 60.47 6 MET B CA 1
ATOM 3186 C C . MET B 1 6 ? 34.156 19.562 -41.281 1 60.47 6 MET B C 1
ATOM 3188 O O . MET B 1 6 ? 33.688 19.484 -40.156 1 60.47 6 MET B O 1
ATOM 3192 N N . ASN B 1 7 ? 34.781 18.547 -41.906 1 65.94 7 ASN B N 1
ATOM 3193 C CA . ASN B 1 7 ? 34.969 17.266 -41.219 1 65.94 7 ASN B CA 1
ATOM 3194 C C . ASN B 1 7 ? 35.875 17.422 -40.031 1 65.94 7 ASN B C 1
ATOM 3196 O O . ASN B 1 7 ? 35.625 16.844 -38.969 1 65.94 7 ASN B O 1
ATOM 3200 N N . LYS B 1 8 ? 36.906 18.141 -40.125 1 62.94 8 LYS B N 1
ATOM 3201 C CA . LYS B 1 8 ? 37.844 18.406 -39.031 1 62.94 8 LYS B CA 1
ATOM 3202 C C . LYS B 1 8 ? 37.188 19.188 -37.906 1 62.94 8 LYS B C 1
ATOM 3204 O O . LYS B 1 8 ? 37.406 18.906 -36.719 1 62.94 8 LYS B O 1
ATOM 3209 N N . MET B 1 9 ? 36.375 20.141 -38.188 1 58.06 9 MET B N 1
ATOM 3210 C CA . MET B 1 9 ? 35.656 20.922 -37.219 1 58.06 9 MET B CA 1
ATOM 3211 C C . MET B 1 9 ? 34.594 20.078 -36.531 1 58.06 9 MET B C 1
ATOM 3213 O O . MET B 1 9 ? 34.406 20.172 -35.312 1 58.06 9 MET B O 1
ATOM 3217 N N . ALA B 1 10 ? 33.906 19.281 -37.344 1 63.22 10 ALA B N 1
ATOM 3218 C CA . ALA B 1 10 ? 32.906 18.375 -36.781 1 63.22 10 ALA B CA 1
ATOM 3219 C C . ALA B 1 10 ? 33.531 17.422 -35.781 1 63.22 10 ALA B C 1
ATOM 3221 O O . ALA B 1 10 ? 32.938 17.156 -34.719 1 63.22 10 ALA B O 1
ATOM 3222 N N . GLU B 1 11 ? 34.625 16.844 -36.094 1 66.06 11 GLU B N 1
ATOM 3223 C CA . GLU B 1 11 ? 35.375 15.969 -35.188 1 66.06 11 GLU B CA 1
ATOM 3224 C C . GLU B 1 11 ? 35.906 16.734 -33.969 1 66.06 11 GLU B C 1
ATOM 3226 O O . GLU B 1 11 ? 35.844 16.234 -32.844 1 66.06 11 GLU B O 1
ATOM 3231 N N . GLU B 1 12 ? 36.375 17.906 -34.188 1 59.19 12 GLU B N 1
ATOM 3232 C CA . GLU B 1 12 ? 37.031 18.688 -33.125 1 59.19 12 GLU B CA 1
ATOM 3233 C C . GLU B 1 12 ? 36 19.234 -32.156 1 59.19 12 GLU B C 1
ATOM 3235 O O . GLU B 1 12 ? 36.219 19.25 -30.953 1 59.19 12 GLU B O 1
ATOM 3240 N N . PHE B 1 13 ? 34.875 19.609 -32.719 1 59.25 13 PHE B N 1
ATOM 3241 C CA . PHE B 1 13 ? 33.875 20.266 -31.859 1 59.25 13 PHE B CA 1
ATOM 3242 C C . PHE B 1 13 ? 32.719 19.328 -31.547 1 59.25 13 PHE B C 1
ATOM 3244 O O . PHE B 1 13 ? 31.797 19.703 -30.844 1 59.25 13 PHE B O 1
ATOM 3251 N N . LYS B 1 14 ? 32.938 17.922 -31.984 1 58.81 14 LYS B N 1
ATOM 3252 C CA . LYS B 1 14 ? 31.969 16.859 -31.75 1 58.81 14 LYS B CA 1
ATOM 3253 C C . LYS B 1 14 ? 30.547 17.312 -32.094 1 58.81 14 LYS B C 1
ATOM 3255 O O . LYS B 1 14 ? 29.625 17.094 -31.297 1 58.81 14 LYS B O 1
ATOM 3260 N N . ILE B 1 15 ? 30.406 18.078 -33.125 1 59.38 15 ILE B N 1
ATOM 3261 C CA . ILE B 1 15 ? 29.141 18.531 -33.688 1 59.38 15 ILE B CA 1
ATOM 3262 C C . ILE B 1 15 ? 28.969 17.969 -35.094 1 59.38 15 ILE B C 1
ATOM 3264 O O . ILE B 1 15 ? 29.938 17.625 -35.75 1 59.38 15 ILE B O 1
ATOM 3268 N N . SER B 1 16 ? 27.797 17.672 -35.438 1 64.25 16 SER B N 1
ATOM 3269 C CA . SER B 1 16 ? 27.531 17.109 -36.781 1 64.25 16 SER B CA 1
ATOM 3270 C C . SER B 1 16 ? 27.922 18.078 -37.875 1 64.25 16 SER B C 1
ATOM 3272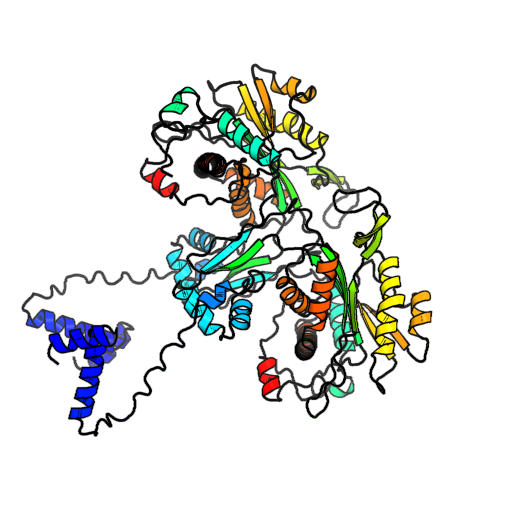 O O . SER B 1 16 ? 27.922 19.297 -37.688 1 64.25 16 SER B O 1
ATOM 3274 N N . ARG B 1 17 ? 28.328 17.594 -38.938 1 66.25 17 ARG B N 1
ATOM 3275 C CA . ARG B 1 17 ? 28.688 18.359 -40.125 1 66.25 17 ARG B CA 1
ATOM 3276 C C . ARG B 1 17 ? 27.562 19.297 -40.562 1 66.25 17 ARG B C 1
ATOM 3278 O O . ARG B 1 17 ? 27.797 20.422 -41 1 66.25 17 ARG B O 1
ATOM 3285 N N . VAL B 1 18 ? 26.422 18.922 -40.312 1 65.62 18 VAL B N 1
ATOM 3286 C CA . VAL B 1 18 ? 25.234 19.688 -40.688 1 65.62 18 VAL B CA 1
ATOM 3287 C C . VAL B 1 18 ? 25.125 20.922 -39.781 1 65.62 18 VAL B C 1
ATOM 3289 O O . VAL B 1 18 ? 24.844 22.016 -40.281 1 65.62 18 VAL B O 1
ATOM 3292 N N . SER B 1 19 ? 25.406 20.766 -38.5 1 64.12 19 SER B N 1
ATOM 3293 C CA . SER B 1 19 ? 25.406 21.891 -37.594 1 64.12 19 SER B CA 1
ATOM 3294 C C . SER B 1 19 ? 26.484 22.906 -37.938 1 64.12 19 SER B C 1
ATOM 3296 O O . SER B 1 19 ? 26.25 24.125 -37.844 1 64.12 19 SER B O 1
ATOM 3298 N N . ILE B 1 20 ? 27.625 22.344 -38.344 1 62.16 20 ILE B N 1
ATOM 3299 C CA . ILE B 1 20 ? 28.719 23.219 -38.75 1 62.16 20 ILE B CA 1
ATOM 3300 C C . ILE B 1 20 ? 28.344 24 -40 1 62.16 20 ILE B C 1
ATOM 3302 O O . ILE B 1 20 ? 28.578 25.203 -40.094 1 62.16 20 ILE B O 1
ATOM 3306 N N . ASN B 1 21 ? 27.797 23.297 -40.812 1 63.16 21 ASN B N 1
ATOM 3307 C CA . ASN B 1 21 ? 27.391 23.906 -42.094 1 63.16 21 ASN B CA 1
ATOM 3308 C C . ASN B 1 21 ? 26.312 24.953 -41.875 1 63.16 21 ASN B C 1
ATOM 3310 O O . ASN B 1 21 ? 26.328 26.016 -42.5 1 63.16 21 ASN B O 1
ATOM 3314 N N . LYS B 1 22 ? 25.422 24.797 -40.969 1 65.88 22 LYS B N 1
ATOM 3315 C CA . LYS B 1 22 ? 24.391 25.766 -40.625 1 65.88 22 LYS B CA 1
ATOM 3316 C C . LYS B 1 22 ? 25 27.016 -40 1 65.88 22 LYS B C 1
ATOM 3318 O O . LYS B 1 22 ? 24.609 28.141 -40.312 1 65.88 22 LYS B O 1
ATOM 3323 N N . PHE B 1 23 ? 25.938 26.75 -39.125 1 61.34 23 PHE B N 1
ATOM 3324 C CA . PHE B 1 23 ? 26.656 27.844 -38.5 1 61.34 23 PHE B CA 1
ATOM 3325 C C . PHE B 1 23 ? 27.391 28.672 -39.531 1 61.34 23 PHE B C 1
ATOM 3327 O O . PHE B 1 23 ? 27.328 29.906 -39.531 1 61.34 23 PHE B O 1
ATOM 3334 N N . TRP B 1 24 ? 27.969 27.875 -40.375 1 60.38 24 TRP B N 1
ATOM 3335 C CA . TRP B 1 24 ? 28.781 28.531 -41.406 1 60.38 24 TRP B CA 1
ATOM 3336 C C . TRP B 1 24 ? 27.891 29.312 -42.344 1 60.38 24 TRP B C 1
ATOM 3338 O O . TRP B 1 24 ? 28.219 30.438 -42.719 1 60.38 24 TRP B O 1
ATOM 3348 N N . THR B 1 25 ? 26.906 28.797 -42.656 1 63.94 25 THR B N 1
ATOM 3349 C CA . THR B 1 25 ? 25.984 29.469 -43.562 1 63.94 25 THR B CA 1
ATOM 3350 C C . THR B 1 25 ? 25.375 30.703 -42.906 1 63.94 25 THR B C 1
ATOM 3352 O O . THR B 1 25 ? 25.203 31.734 -43.531 1 63.94 25 THR B O 1
ATOM 3355 N N . GLY B 1 26 ? 25.078 30.594 -41.625 1 60.5 26 GLY B N 1
ATOM 3356 C CA . GLY B 1 26 ? 24.641 31.75 -40.844 1 60.5 26 GLY B CA 1
ATOM 3357 C C . GLY B 1 26 ? 25.703 32.844 -40.75 1 60.5 26 GLY B C 1
ATOM 3358 O O . GLY B 1 26 ? 25.391 34.031 -40.906 1 60.5 26 GLY B O 1
ATOM 3359 N N . LEU B 1 27 ? 26.828 32.312 -40.531 1 58.19 27 LEU B N 1
ATOM 3360 C CA . LEU B 1 27 ? 27.938 33.25 -40.469 1 58.19 27 LEU B CA 1
ATOM 3361 C C . LEU B 1 27 ? 28.141 33.969 -41.812 1 58.19 27 LEU B C 1
ATOM 3363 O O . LEU B 1 27 ? 28.375 35.188 -41.844 1 58.19 27 LEU B O 1
ATOM 3367 N N . LYS B 1 28 ? 28.094 33.219 -42.812 1 60.19 28 LYS B N 1
ATOM 3368 C CA . LYS B 1 28 ? 28.25 33.812 -44.156 1 60.19 28 LYS B CA 1
ATOM 3369 C C . LYS B 1 28 ? 27.156 34.844 -44.438 1 60.19 28 LYS B C 1
ATOM 3371 O O . LYS B 1 28 ? 27.438 35.875 -45 1 60.19 28 LYS B O 1
ATOM 3376 N N . ALA B 1 29 ? 26.047 34.531 -44.031 1 59.84 29 ALA B N 1
ATOM 3377 C CA . ALA B 1 29 ? 24.953 35.469 -44.25 1 59.84 29 ALA B CA 1
ATOM 3378 C C . ALA B 1 29 ? 25.141 36.75 -43.469 1 59.84 29 ALA B C 1
ATOM 3380 O O . ALA B 1 29 ? 24.891 37.844 -43.969 1 59.84 29 ALA B O 1
ATOM 3381 N N . HIS B 1 30 ? 25.641 36.562 -42.281 1 55.78 30 HIS B N 1
ATOM 3382 C CA . HIS B 1 30 ? 25.953 37.719 -41.469 1 55.78 30 HIS B CA 1
ATOM 3383 C C . HIS B 1 30 ? 27.062 38.562 -42.094 1 55.78 30 HIS B C 1
ATOM 3385 O O . HIS B 1 30 ? 27 39.781 -42.094 1 55.78 30 HIS B O 1
ATOM 3391 N N . ILE B 1 31 ? 27.969 37.812 -42.594 1 56.16 31 ILE B N 1
ATOM 3392 C CA . ILE B 1 31 ? 29.078 38.5 -43.25 1 56.16 31 ILE B CA 1
ATOM 3393 C C . ILE B 1 31 ? 28.578 39.25 -44.5 1 56.16 31 ILE B C 1
ATOM 3395 O O . ILE B 1 31 ? 28.969 40.375 -44.75 1 56.16 31 ILE B O 1
ATOM 3399 N N . ASN B 1 32 ? 27.844 38.625 -45.25 1 56.41 32 ASN B N 1
ATOM 3400 C CA . ASN B 1 32 ? 27.375 39.25 -46.469 1 56.41 32 ASN B CA 1
ATOM 3401 C C . ASN B 1 32 ? 26.5 40.469 -46.188 1 56.41 32 ASN B C 1
ATOM 3403 O O . ASN B 1 32 ? 26.453 41.406 -46.969 1 56.41 32 ASN B O 1
ATOM 3407 N N . GLU B 1 33 ? 25.734 40.469 -45.125 1 54.69 33 GLU B N 1
ATOM 3408 C CA . GLU B 1 33 ? 24.922 41.625 -44.75 1 54.69 33 GLU B CA 1
ATOM 3409 C C . GLU B 1 33 ? 25.766 42.688 -44.094 1 54.69 33 GLU B C 1
ATOM 3411 O O . GLU B 1 33 ? 25.266 43.781 -43.781 1 54.69 33 GLU B O 1
ATOM 3416 N N . GLY B 1 34 ? 27 42.688 -44.25 1 49.62 34 GLY B N 1
ATOM 3417 C CA . GLY B 1 34 ? 27.953 43.688 -43.812 1 49.62 34 GLY B CA 1
ATOM 3418 C C . GLY B 1 34 ? 27.984 43.844 -42.281 1 49.62 34 GLY B C 1
ATOM 3419 O O . GLY B 1 34 ? 28.5 44.844 -41.781 1 49.62 34 GLY B O 1
ATOM 3420 N N . LYS B 1 35 ? 27.047 43.312 -41.688 1 49.38 35 LYS B N 1
ATOM 3421 C CA . LYS B 1 35 ? 27.078 43.438 -40.25 1 49.38 35 LYS B CA 1
ATOM 3422 C C . LYS B 1 35 ? 28.281 42.719 -39.656 1 49.38 35 LYS B C 1
ATOM 3424 O O . LYS B 1 35 ? 28.719 41.688 -40.188 1 49.38 35 LYS B O 1
ATOM 3429 N N . LEU B 1 36 ? 29.266 43.5 -39.156 1 39.5 36 LEU B N 1
ATOM 3430 C CA . LEU B 1 36 ? 30.453 42.938 -38.5 1 39.5 36 LEU B CA 1
ATOM 3431 C C . LEU B 1 36 ? 30.094 41.781 -37.625 1 39.5 36 LEU B C 1
ATOM 3433 O O . LEU B 1 36 ? 29.188 41.875 -36.781 1 39.5 36 LEU B O 1
ATOM 3437 N N . PHE B 1 37 ? 29.969 40.625 -38.25 1 38.53 37 PHE B N 1
ATOM 3438 C CA . PHE B 1 37 ? 29.859 39.5 -37.344 1 38.53 37 PHE B CA 1
ATOM 3439 C C . PHE B 1 37 ? 30.812 39.656 -36.156 1 38.53 37 PHE B C 1
ATOM 3441 O O . PHE B 1 37 ? 32 39.875 -36.344 1 38.53 37 PHE B O 1
ATOM 3448 N N . ASN B 1 38 ? 30.438 40.562 -35.188 1 34.75 38 ASN B N 1
ATOM 3449 C CA . ASN B 1 38 ? 31.312 40.594 -34.031 1 34.75 38 ASN B CA 1
ATOM 3450 C C . ASN B 1 38 ? 31.688 39.156 -33.594 1 34.75 38 ASN B C 1
ATOM 3452 O O . ASN B 1 38 ? 30.859 38.406 -33.125 1 34.75 38 ASN B O 1
ATOM 3456 N N . ALA B 1 39 ? 32.531 38.562 -34.438 1 35.66 39 ALA B N 1
ATOM 3457 C CA . ALA B 1 39 ? 33.156 37.281 -34.062 1 35.66 39 ALA B CA 1
ATOM 3458 C C . ALA B 1 39 ? 33.344 37.188 -32.562 1 35.66 39 ALA B C 1
ATOM 3460 O O . ALA B 1 39 ? 33.625 36.094 -32.031 1 35.66 39 ALA B O 1
ATOM 3461 N N . ASN B 1 40 ? 33.688 38.438 -32.031 1 32.5 40 ASN B N 1
ATOM 3462 C CA . ASN B 1 40 ? 33.969 38.438 -30.594 1 32.5 40 ASN B CA 1
ATOM 3463 C C . ASN B 1 40 ? 32.719 38.188 -29.75 1 32.5 40 ASN B C 1
ATOM 3465 O O . ASN B 1 40 ? 32.719 38.438 -28.547 1 32.5 40 ASN B O 1
ATOM 3469 N N . ARG B 1 41 ? 31.594 38.469 -30.438 1 35.53 41 ARG B N 1
ATOM 3470 C CA . ARG B 1 41 ? 30.547 38.062 -29.484 1 35.53 41 ARG B CA 1
ATOM 3471 C C . ARG B 1 41 ? 30.812 36.656 -28.953 1 35.53 41 ARG B C 1
ATOM 3473 O O . ARG B 1 41 ? 30.906 35.688 -29.719 1 35.53 41 ARG B O 1
ATOM 3480 N N . LYS B 1 42 ? 31.703 36.625 -28.094 1 31.31 42 LYS B N 1
ATOM 3481 C CA . LYS B 1 42 ? 31.875 35.375 -27.344 1 31.31 42 LYS B CA 1
ATOM 3482 C C . LYS B 1 42 ? 30.578 34.562 -27.328 1 31.31 42 LYS B C 1
ATOM 3484 O O . LYS B 1 42 ? 29.531 35.094 -26.922 1 31.31 42 LYS B O 1
ATOM 3489 N N . TYR B 1 43 ? 30.125 34.031 -28.562 1 31.14 43 TYR B N 1
ATOM 3490 C CA . TYR B 1 43 ? 29.094 33.031 -28.312 1 31.14 43 TYR B CA 1
ATOM 3491 C C . TYR B 1 43 ? 29.203 32.5 -26.891 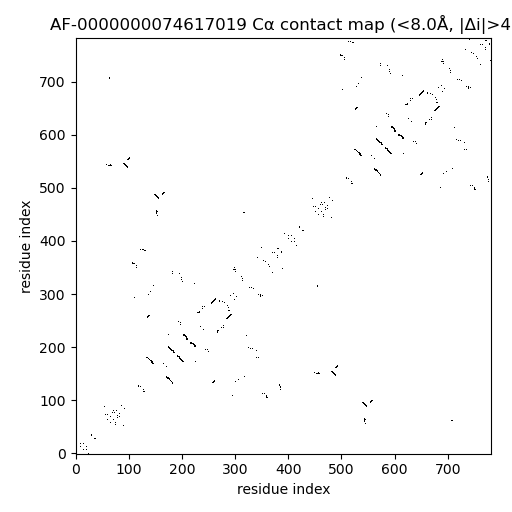1 31.14 43 TYR B C 1
ATOM 3493 O O . TYR B 1 43 ? 30.281 32.062 -26.469 1 31.14 43 TYR B O 1
ATOM 3501 N N . LEU B 1 44 ? 28.906 33.312 -25.922 1 31.3 44 LEU B N 1
ATOM 3502 C CA . LEU B 1 44 ? 28.844 32.594 -24.672 1 31.3 44 LEU B CA 1
ATOM 3503 C C . LEU B 1 44 ? 28.438 31.141 -24.922 1 31.3 44 LEU B C 1
ATOM 3505 O O . LEU B 1 44 ? 27.328 30.859 -25.375 1 31.3 44 LEU B O 1
ATOM 3509 N N . GLY B 1 45 ? 29.172 30.406 -25.781 1 32.34 45 GLY B N 1
ATOM 3510 C CA . GLY B 1 45 ? 29 28.969 -25.859 1 32.34 45 GLY B CA 1
ATOM 3511 C C . GLY B 1 45 ? 28.078 28.406 -24.797 1 32.34 45 GLY B C 1
ATOM 3512 O O . GLY B 1 45 ? 27.812 29.062 -23.781 1 32.34 45 GLY B O 1
ATOM 3513 N N . TYR B 1 46 ? 26.953 27.781 -25.297 1 34.69 46 TYR B N 1
ATOM 3514 C CA . TYR B 1 46 ? 26.25 27.016 -24.281 1 34.69 46 TYR B CA 1
ATOM 3515 C C . TYR B 1 46 ? 27.203 26.578 -23.172 1 34.69 46 TYR B C 1
ATOM 3517 O O . TYR B 1 46 ? 28.344 26.203 -23.438 1 34.69 46 TYR B O 1
ATOM 3525 N N . GLN B 1 47 ? 27.5 27.453 -22.219 1 36.28 47 GLN B N 1
ATOM 3526 C CA . GLN B 1 47 ? 28.25 26.828 -21.141 1 36.28 47 GLN B CA 1
ATOM 3527 C C . GLN B 1 47 ? 28.203 25.297 -21.266 1 36.28 47 GLN B C 1
ATOM 3529 O O . GLN B 1 47 ? 27.156 24.734 -21.578 1 36.28 47 GLN B O 1
ATOM 3534 N N . PRO B 1 48 ? 29.234 24.688 -21.719 1 39.84 48 PRO B N 1
ATOM 3535 C CA . PRO B 1 48 ? 29.219 23.234 -21.641 1 39.84 48 PRO B CA 1
ATOM 3536 C C . PRO B 1 48 ? 28.219 22.688 -20.609 1 39.84 48 PRO B C 1
ATOM 3538 O O . PRO B 1 48 ? 27.922 23.375 -19.625 1 39.84 48 PRO B O 1
ATOM 3541 N N . HIS B 1 49 ? 27.203 21.922 -21.062 1 45.91 49 HIS B N 1
ATOM 3542 C CA . HIS B 1 49 ? 26.375 21.172 -20.125 1 45.91 49 HIS B CA 1
ATOM 3543 C C . HIS B 1 49 ? 27.109 20.922 -18.812 1 45.91 49 HIS B C 1
ATOM 3545 O O . HIS B 1 49 ? 28.328 20.75 -18.797 1 45.91 49 HIS B O 1
ATOM 3551 N N . LEU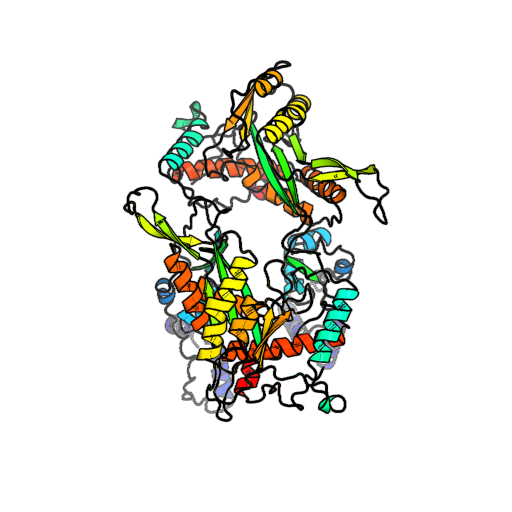 B 1 50 ? 26.875 21.75 -17.891 1 51.62 50 LEU B N 1
ATOM 3552 C CA . LEU B 1 50 ? 27.375 21.312 -16.578 1 51.62 50 LEU B CA 1
ATOM 3553 C C . LEU B 1 50 ? 27.766 19.844 -16.609 1 51.62 50 LEU B C 1
ATOM 3555 O O . LEU B 1 50 ? 26.953 18.984 -16.984 1 51.62 50 LEU B O 1
ATOM 3559 N N . SER B 1 51 ? 28.953 19.547 -17.016 1 67.25 51 SER B N 1
ATOM 3560 C CA . SER B 1 51 ? 29.438 18.188 -16.891 1 67.25 51 SER B CA 1
ATOM 3561 C C . SER B 1 51 ? 29 17.562 -15.57 1 67.25 51 SER B C 1
ATOM 3563 O O . SER B 1 51 ? 29.5 17.938 -14.5 1 67.25 51 SER B O 1
ATOM 3565 N N . ILE B 1 52 ? 27.812 17.188 -15.523 1 79.12 52 ILE B N 1
ATOM 3566 C CA . ILE B 1 52 ? 27.297 16.516 -14.336 1 79.12 52 ILE B CA 1
ATOM 3567 C C . ILE B 1 52 ? 28.094 15.242 -14.086 1 79.12 52 ILE B C 1
ATOM 3569 O O . ILE B 1 52 ? 28.266 14.422 -14.984 1 79.12 52 ILE B O 1
ATOM 3573 N N . ASP B 1 53 ? 28.812 15.242 -13.031 1 85.38 53 ASP B N 1
ATOM 3574 C CA . ASP B 1 53 ? 29.5 14.031 -12.602 1 85.38 53 ASP B CA 1
ATOM 3575 C C . ASP B 1 53 ? 28.5 12.977 -12.125 1 85.38 53 ASP B C 1
ATOM 3577 O O . ASP B 1 53 ? 28.062 13 -10.977 1 85.38 53 ASP B O 1
ATOM 3581 N N . LEU B 1 54 ? 28.266 12.094 -12.969 1 88.88 54 LEU B N 1
ATOM 3582 C CA . LEU B 1 54 ? 27.281 11.055 -12.672 1 88.88 54 LEU B CA 1
ATOM 3583 C C . LEU B 1 54 ? 27.781 10.141 -11.562 1 88.88 54 LEU B C 1
ATOM 3585 O O . LEU B 1 54 ? 26.984 9.453 -10.914 1 88.88 54 LEU B O 1
ATOM 3589 N N . GLU B 1 55 ? 29.016 10.164 -11.344 1 88.5 55 GLU B N 1
ATOM 3590 C CA . GLU B 1 55 ? 29.578 9.297 -10.305 1 88.5 55 GLU B CA 1
ATOM 3591 C C . GLU B 1 55 ? 29.141 9.758 -8.914 1 88.5 55 GLU B C 1
ATOM 3593 O O . GLU B 1 55 ? 29.203 8.977 -7.957 1 88.5 55 GLU B O 1
ATOM 3598 N N . LYS B 1 56 ? 28.734 10.945 -8.875 1 90.69 56 LYS B N 1
ATOM 3599 C CA . LYS B 1 56 ? 28.219 11.461 -7.609 1 90.69 56 LYS B CA 1
ATOM 3600 C C . LYS B 1 56 ? 27 10.664 -7.148 1 90.69 56 LYS B C 1
ATOM 3602 O O . LYS B 1 56 ? 26.75 10.539 -5.949 1 90.69 56 LYS B O 1
ATOM 3607 N N . VAL B 1 57 ? 26.297 10.102 -8.086 1 93.38 57 VAL B N 1
ATOM 3608 C CA . VAL B 1 57 ? 25.125 9.297 -7.766 1 93.38 57 VAL B CA 1
ATOM 3609 C C . VAL B 1 57 ? 25.531 8.102 -6.91 1 93.38 57 VAL B C 1
ATOM 3611 O O . VAL B 1 57 ? 24.844 7.758 -5.949 1 93.38 57 VAL B O 1
ATOM 3614 N N . ARG B 1 58 ? 26.641 7.598 -7.18 1 93.06 58 ARG B N 1
ATOM 3615 C CA . ARG B 1 58 ? 27.125 6.402 -6.496 1 93.06 58 ARG B CA 1
ATOM 3616 C C . ARG B 1 58 ? 27.438 6.699 -5.035 1 93.06 58 ARG B C 1
ATOM 3618 O O . ARG B 1 58 ? 27.344 5.812 -4.18 1 93.06 58 ARG B O 1
ATOM 3625 N N . SER B 1 59 ? 27.797 7.918 -4.82 1 92.94 59 SER B N 1
ATOM 3626 C CA . SER B 1 59 ? 28.203 8.289 -3.469 1 92.94 59 SER B CA 1
ATOM 3627 C C . SER B 1 59 ? 26.984 8.586 -2.59 1 92.94 59 SER B C 1
ATOM 3629 O O . SER B 1 59 ? 27.094 8.633 -1.364 1 92.94 59 SER B O 1
ATOM 3631 N N . ILE B 1 60 ? 25.891 8.781 -3.178 1 95.62 60 ILE B N 1
ATOM 3632 C CA . ILE B 1 60 ? 24.672 9.062 -2.43 1 95.62 60 ILE B CA 1
ATOM 3633 C C . ILE B 1 60 ? 24.062 7.758 -1.933 1 95.62 60 ILE B C 1
ATOM 3635 O O . ILE B 1 60 ? 23.859 6.824 -2.711 1 95.62 60 ILE B O 1
ATOM 3639 N N . PRO B 1 61 ? 23.797 7.688 -0.628 1 94.75 61 PRO B N 1
ATOM 3640 C CA . PRO B 1 61 ? 23.141 6.48 -0.116 1 94.75 61 PRO B CA 1
ATOM 3641 C C . PRO B 1 61 ? 21.828 6.172 -0.832 1 94.75 61 PRO B C 1
ATOM 3643 O O . PRO B 1 61 ? 21.094 7.094 -1.224 1 94.75 61 PRO B O 1
ATOM 3646 N N . LEU B 1 62 ? 21.469 4.906 -1.002 1 94.25 62 LEU B N 1
ATOM 3647 C CA . LEU B 1 62 ? 20.297 4.461 -1.729 1 94.25 62 LEU B CA 1
ATOM 3648 C C . LEU B 1 62 ? 19.031 5.09 -1.147 1 94.25 62 LEU B C 1
ATOM 3650 O O . LEU B 1 62 ? 18.109 5.453 -1.89 1 94.25 62 LEU B O 1
ATOM 3654 N N . SER B 1 63 ? 19 5.258 0.178 1 93.44 63 SER B N 1
ATOM 3655 C CA . SER B 1 63 ? 17.828 5.789 0.85 1 93.44 63 SER B CA 1
ATOM 3656 C C . SER B 1 63 ? 17.562 7.234 0.449 1 93.44 63 SER B C 1
ATOM 3658 O O . SER B 1 63 ? 16.453 7.742 0.63 1 93.44 63 SER B O 1
ATOM 3660 N N . LYS B 1 64 ? 18.5 7.922 -0.104 1 95.81 64 LYS B N 1
ATOM 3661 C CA . LYS B 1 64 ? 18.375 9.32 -0.5 1 95.81 64 LYS B CA 1
ATOM 3662 C C . LYS B 1 64 ? 18.188 9.453 -2.008 1 95.81 64 LYS B C 1
ATOM 3664 O O . LYS B 1 64 ? 18.281 10.547 -2.559 1 95.81 64 LYS B O 1
ATOM 3669 N N . ARG B 1 65 ? 17.953 8.312 -2.697 1 95.31 65 ARG B N 1
ATOM 3670 C CA . ARG B 1 65 ? 17.734 8.273 -4.141 1 95.31 65 ARG B CA 1
ATOM 3671 C C . ARG B 1 65 ? 16.406 7.609 -4.477 1 95.31 65 ARG B C 1
ATOM 3673 O O . ARG B 1 65 ? 16.281 6.934 -5.5 1 95.31 65 ARG B O 1
ATOM 3680 N N . SER B 1 66 ? 15.469 7.707 -3.602 1 94.69 66 SER B N 1
ATOM 3681 C CA . SER B 1 66 ? 14.211 6.984 -3.789 1 94.69 66 SER B CA 1
ATOM 3682 C C . SER B 1 66 ? 13.258 7.766 -4.684 1 94.69 66 SER B C 1
ATOM 3684 O O . SER B 1 66 ? 12.305 7.195 -5.23 1 94.69 66 SER B O 1
ATOM 3686 N N . THR B 1 67 ? 13.43 9.047 -4.73 1 94.88 67 THR B N 1
ATOM 3687 C CA . THR B 1 67 ? 12.641 9.891 -5.629 1 94.88 67 THR B CA 1
ATOM 3688 C C . THR B 1 67 ? 13.547 10.828 -6.426 1 94.88 67 THR B C 1
ATOM 3690 O O . THR B 1 67 ? 14.703 11.039 -6.059 1 94.88 67 THR B O 1
ATOM 3693 N N . LEU B 1 68 ? 13.031 11.359 -7.453 1 95 68 LEU B N 1
ATOM 3694 C CA . LEU B 1 68 ? 13.789 12.305 -8.273 1 95 68 LEU B CA 1
ATOM 3695 C C . LEU B 1 68 ? 14.133 13.555 -7.484 1 95 68 LEU B C 1
ATOM 3697 O O . LEU B 1 68 ? 15.25 14.078 -7.598 1 95 68 LEU B O 1
ATOM 3701 N N . THR B 1 69 ? 13.211 13.961 -6.672 1 93.5 69 THR B N 1
ATOM 3702 C CA . THR B 1 69 ? 13.422 15.164 -5.875 1 93.5 69 THR B CA 1
ATOM 3703 C C . THR B 1 69 ? 14.547 14.961 -4.867 1 93.5 69 THR B C 1
ATOM 3705 O O . THR B 1 69 ? 15.422 15.812 -4.723 1 93.5 69 THR B O 1
ATOM 3708 N N . LYS B 1 70 ? 14.547 13.836 -4.184 1 95 70 LYS B N 1
ATOM 3709 C CA . LYS B 1 70 ? 15.594 13.531 -3.215 1 95 70 LYS B CA 1
ATOM 3710 C C . LYS B 1 70 ? 16.953 13.438 -3.895 1 95 70 LYS B C 1
ATOM 3712 O O . LYS B 1 70 ? 17.938 14 -3.408 1 95 70 LYS B O 1
ATOM 3717 N N . LEU B 1 71 ? 16.953 12.703 -5.02 1 95.69 71 LEU B N 1
ATOM 3718 C CA . LEU B 1 71 ? 18.219 12.562 -5.746 1 95.69 71 LEU B CA 1
ATOM 3719 C C . LEU B 1 71 ? 18.734 13.93 -6.184 1 95.69 71 LEU B C 1
ATOM 3721 O O . LEU B 1 71 ? 19.922 14.227 -6.004 1 95.69 71 LEU B O 1
ATOM 3725 N N . ALA B 1 72 ? 17.875 14.781 -6.758 1 95.5 72 ALA B N 1
ATOM 3726 C CA . ALA B 1 72 ? 18.25 16.109 -7.207 1 95.5 72 ALA B CA 1
ATOM 3727 C C . ALA B 1 72 ? 18.812 16.938 -6.059 1 95.5 72 ALA B C 1
ATOM 3729 O O . ALA B 1 72 ? 19.844 17.594 -6.207 1 95.5 72 ALA B O 1
ATOM 3730 N N . THR B 1 73 ? 18.125 16.906 -4.926 1 93.88 73 THR B N 1
ATOM 3731 C CA . THR B 1 73 ? 18.547 17.656 -3.748 1 93.88 73 THR B CA 1
ATOM 3732 C C . THR B 1 73 ? 19.938 17.234 -3.303 1 93.88 73 THR B C 1
ATOM 3734 O O . THR B 1 73 ? 20.797 18.078 -3.051 1 93.88 73 THR B O 1
ATOM 3737 N N . HIS B 1 74 ? 20.219 15.945 -3.242 1 94.88 74 HIS B N 1
ATOM 3738 C CA . HIS B 1 74 ? 21.484 15.445 -2.709 1 94.88 74 HIS B CA 1
ATOM 3739 C C . HIS B 1 74 ? 22.594 15.539 -3.748 1 94.88 74 HIS B C 1
ATOM 3741 O O . HIS B 1 74 ? 23.781 15.5 -3.402 1 94.88 74 HIS B O 1
ATOM 3747 N N . MET B 1 75 ? 22.219 15.641 -5.004 1 93.94 75 MET B N 1
ATOM 3748 C CA . MET B 1 75 ? 23.188 15.914 -6.062 1 93.94 75 MET B CA 1
ATOM 3749 C C . MET B 1 75 ? 23.438 17.406 -6.207 1 93.94 75 MET B C 1
ATOM 3751 O O . MET B 1 75 ? 24.328 17.828 -6.938 1 93.94 75 MET B O 1
ATOM 3755 N N . ASN B 1 76 ? 22.609 18.219 -5.543 1 92.12 76 ASN B N 1
ATOM 3756 C CA . ASN B 1 76 ? 22.641 19.672 -5.668 1 92.12 76 ASN B CA 1
ATOM 3757 C C . ASN B 1 76 ? 22.391 20.125 -7.105 1 92.12 76 ASN B C 1
ATOM 3759 O O . ASN B 1 76 ? 23.156 20.906 -7.66 1 92.12 76 ASN B O 1
ATOM 3763 N N . LEU B 1 77 ? 21.438 19.469 -7.699 1 92.88 77 LEU B N 1
ATOM 3764 C CA . LEU B 1 77 ? 20.984 19.797 -9.047 1 92.88 77 LEU B CA 1
ATOM 3765 C C . LEU B 1 77 ? 19.5 20.125 -9.055 1 92.88 77 LEU B C 1
ATOM 3767 O O . LEU B 1 77 ? 18.766 19.797 -8.109 1 92.88 77 LEU B O 1
ATOM 3771 N N . HIS B 1 78 ? 19.062 20.828 -10.016 1 93.12 78 HIS B N 1
ATOM 3772 C CA . HIS B 1 78 ? 17.641 21.062 -10.211 1 93.12 78 HIS B CA 1
ATOM 3773 C C . HIS B 1 78 ? 16.938 19.781 -10.648 1 93.12 78 HIS B C 1
ATOM 3775 O O . HIS B 1 78 ? 17.5 18.969 -11.391 1 93.12 78 HIS B O 1
ATOM 3781 N N . ILE B 1 79 ? 15.734 19.656 -10.266 1 93.69 79 ILE B N 1
ATOM 3782 C CA . ILE B 1 79 ? 14.953 18.453 -10.531 1 93.69 79 ILE B CA 1
ATOM 3783 C C . ILE B 1 79 ? 14.836 18.234 -12.039 1 93.69 79 ILE B C 1
ATOM 3785 O O . ILE B 1 79 ? 14.852 17.094 -12.508 1 93.69 79 ILE B O 1
ATOM 3789 N N . SER B 1 80 ? 14.734 19.297 -12.797 1 93.25 80 SER B N 1
ATOM 3790 C CA . SER B 1 80 ? 14.586 19.188 -14.25 1 93.25 80 SER B CA 1
ATOM 3791 C C . SER B 1 80 ? 15.828 18.562 -14.883 1 93.25 80 SER B C 1
ATOM 3793 O O . SER B 1 80 ? 15.727 17.828 -15.859 1 93.25 80 SER B O 1
ATOM 3795 N N . THR B 1 81 ? 16.953 18.906 -14.344 1 91.56 81 THR B N 1
ATOM 3796 C CA . THR B 1 81 ? 18.203 18.344 -14.828 1 91.56 81 THR B CA 1
ATOM 3797 C C . THR B 1 81 ? 18.234 16.828 -14.602 1 91.56 81 THR B C 1
ATOM 3799 O O . THR B 1 81 ? 18.594 16.062 -15.508 1 91.56 81 THR B O 1
ATOM 3802 N N . VAL B 1 82 ? 17.891 16.422 -13.43 1 94.31 82 VAL B N 1
ATOM 3803 C CA . VAL B 1 82 ? 17.891 15.008 -13.086 1 94.31 82 VAL B CA 1
ATOM 3804 C C . VAL B 1 82 ? 16.859 14.266 -13.938 1 94.31 82 VAL B C 1
ATOM 3806 O O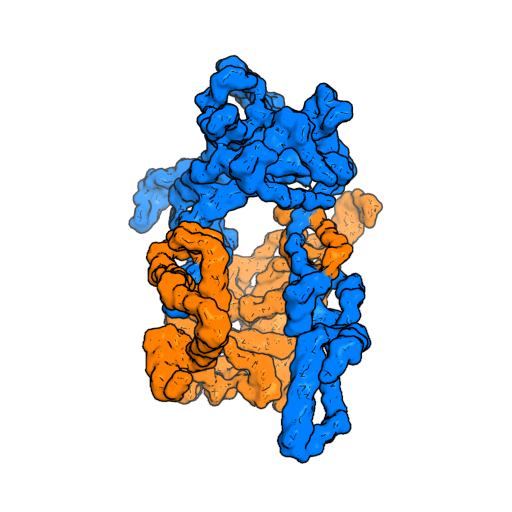 . VAL B 1 82 ? 17.109 13.148 -14.398 1 94.31 82 VAL B O 1
ATOM 3809 N N . THR B 1 83 ? 15.711 14.859 -14.086 1 94.25 83 THR B N 1
ATOM 3810 C CA . THR B 1 83 ? 14.664 14.281 -14.922 1 94.25 83 THR B CA 1
ATOM 3811 C C . THR B 1 83 ? 15.172 14.062 -16.344 1 94.25 83 THR B C 1
ATOM 3813 O O . THR B 1 83 ? 14.875 13.039 -16.969 1 94.25 83 THR B O 1
ATOM 3816 N N . ARG B 1 84 ? 15.922 15 -16.875 1 92.19 84 ARG B N 1
ATOM 3817 C CA . ARG B 1 84 ? 16.516 14.875 -18.203 1 92.19 84 ARG B CA 1
ATOM 3818 C C . ARG B 1 84 ? 17.5 13.711 -18.266 1 92.19 84 ARG B C 1
ATOM 3820 O O . ARG B 1 84 ? 17.562 12.992 -19.266 1 92.19 84 ARG B O 1
ATOM 3827 N N . LEU B 1 85 ? 18.266 13.578 -17.219 1 93.12 85 LEU B N 1
ATOM 3828 C CA . LEU B 1 85 ? 19.234 12.484 -17.141 1 93.12 85 LEU B CA 1
ATOM 3829 C C . LEU B 1 85 ? 18.531 11.133 -17.156 1 93.12 85 LEU B C 1
ATOM 3831 O O . LEU B 1 85 ? 19.031 10.18 -17.75 1 93.12 85 LEU B O 1
ATOM 3835 N N . VAL B 1 86 ? 17.406 11.031 -16.5 1 94.25 86 VAL B N 1
ATOM 3836 C CA . VAL B 1 86 ? 16.625 9.805 -16.484 1 94.25 86 VAL B CA 1
ATOM 3837 C C . VAL B 1 86 ? 16.047 9.531 -17.875 1 94.25 86 VAL B C 1
ATOM 3839 O O . VAL B 1 86 ? 16.094 8.398 -18.359 1 94.25 86 VAL B O 1
ATOM 3842 N N . LYS B 1 87 ? 15.539 10.586 -18.5 1 90.56 87 LYS B N 1
ATOM 3843 C CA . LYS B 1 87 ? 14.977 10.461 -19.844 1 90.56 87 LYS B CA 1
ATOM 3844 C C . LYS B 1 87 ? 16.047 10.023 -20.844 1 90.56 87 LYS B C 1
ATOM 3846 O O . LYS B 1 87 ? 15.758 9.242 -21.766 1 90.56 87 LYS B O 1
ATOM 3851 N N . LYS B 1 88 ? 17.266 10.508 -20.688 1 91.12 88 LYS B N 1
ATOM 3852 C CA . LYS B 1 88 ? 18.375 10.195 -21.578 1 91.12 88 LYS B CA 1
ATOM 3853 C C . LYS B 1 88 ? 18.922 8.797 -21.328 1 91.12 88 LYS B C 1
ATOM 3855 O O . LYS B 1 88 ? 19.688 8.258 -22.125 1 91.12 88 LYS B O 1
ATOM 3860 N N . GLY B 1 89 ? 18.547 8.219 -20.125 1 92.31 89 GLY B N 1
ATOM 3861 C CA . GLY B 1 89 ? 19 6.871 -19.812 1 92.31 89 GLY B CA 1
ATOM 3862 C C . GLY B 1 89 ? 20.281 6.848 -18.984 1 92.31 89 GLY B C 1
ATOM 3863 O O . GLY B 1 89 ? 20.797 5.777 -18.672 1 92.31 89 GLY B O 1
ATOM 3864 N N . SER B 1 90 ? 20.781 8.039 -18.641 1 93.06 90 SER B N 1
ATOM 3865 C CA . SER B 1 90 ? 21.984 8.109 -17.812 1 93.06 90 SER B CA 1
ATOM 3866 C C . SER B 1 90 ? 21.703 7.652 -16.391 1 93.06 90 SER B C 1
ATOM 3868 O O . SER B 1 90 ? 22.609 7.219 -15.68 1 93.06 90 SER B O 1
ATOM 3870 N N . ILE B 1 91 ? 20.484 7.863 -15.992 1 95.81 91 ILE B N 1
ATOM 3871 C CA . ILE B 1 91 ? 19.984 7.383 -14.711 1 95.81 91 ILE B CA 1
ATOM 3872 C C . ILE B 1 91 ? 18.703 6.566 -14.938 1 95.81 91 ILE B C 1
ATOM 3874 O O . ILE B 1 91 ? 17.891 6.91 -15.789 1 95.81 91 ILE B O 1
ATOM 3878 N N . ARG B 1 92 ? 18.609 5.473 -14.227 1 95.5 92 ARG B N 1
ATOM 3879 C CA . ARG B 1 92 ? 17.422 4.641 -14.414 1 95.5 92 ARG B CA 1
ATOM 3880 C C . ARG B 1 92 ? 16.672 4.457 -13.102 1 95.5 92 ARG B C 1
ATOM 3882 O O . ARG B 1 92 ? 17.281 4.418 -12.031 1 95.5 92 ARG B O 1
ATOM 3889 N N . ARG B 1 93 ? 15.406 4.379 -13.25 1 95.19 93 ARG B N 1
ATOM 3890 C CA . ARG B 1 93 ? 14.539 4.086 -12.109 1 95.19 93 ARG B CA 1
ATOM 3891 C C . ARG B 1 93 ? 14.43 2.584 -11.875 1 95.19 93 ARG B C 1
ATOM 3893 O O . ARG B 1 93 ? 14.297 1.81 -12.828 1 95.19 93 ARG B O 1
ATOM 3900 N N . HIS B 1 94 ? 14.578 2.162 -10.672 1 94.38 94 HIS B N 1
ATOM 3901 C CA . HIS B 1 94 ? 14.445 0.756 -10.305 1 94.38 94 HIS B CA 1
ATOM 3902 C C . HIS B 1 94 ? 13.398 0.565 -9.211 1 94.38 94 HIS B C 1
ATOM 3904 O O . HIS B 1 94 ? 13.516 1.14 -8.125 1 94.38 94 HIS B O 1
ATOM 3910 N N . SER B 1 95 ? 12.352 -0.176 -9.57 1 92.06 95 SER B N 1
ATOM 3911 C CA . SER B 1 95 ? 11.383 -0.572 -8.555 1 92.06 95 SER B CA 1
ATOM 3912 C C . SER B 1 95 ? 11.898 -1.752 -7.734 1 92.06 95 SER B C 1
ATOM 3914 O O . SER B 1 95 ? 12.25 -2.793 -8.289 1 92.06 95 SER B O 1
ATOM 3916 N N . ASN B 1 96 ? 11.906 -1.601 -6.5 1 91.19 96 ASN B N 1
ATOM 3917 C CA . ASN B 1 96 ? 12.516 -2.594 -5.621 1 91.19 96 ASN B CA 1
ATOM 3918 C C . ASN B 1 96 ? 11.523 -3.102 -4.578 1 91.19 96 ASN B C 1
ATOM 3920 O O . ASN B 1 96 ? 11.047 -2.332 -3.74 1 91.19 96 ASN B O 1
ATOM 3924 N N . ALA B 1 97 ? 11.172 -4.406 -4.676 1 92.56 97 ALA B N 1
ATOM 3925 C CA . ALA B 1 97 ? 10.328 -5.051 -3.676 1 92.56 97 ALA B CA 1
ATOM 3926 C C . ALA B 1 97 ? 11.164 -5.852 -2.682 1 92.56 97 ALA B C 1
ATOM 3928 O O . ALA B 1 97 ? 12.133 -6.512 -3.068 1 92.56 97 ALA B O 1
ATOM 3929 N N . ILE B 1 98 ? 10.797 -5.797 -1.494 1 93.38 98 ILE B N 1
ATOM 3930 C CA . ILE B 1 98 ? 11.484 -6.574 -0.47 1 93.38 98 ILE B CA 1
ATOM 3931 C C . ILE B 1 98 ? 11.25 -8.062 -0.703 1 93.38 98 ILE B C 1
ATOM 3933 O O . ILE B 1 98 ? 10.141 -8.477 -1.057 1 93.38 98 ILE B O 1
ATOM 3937 N N . LYS B 1 99 ? 12.289 -8.859 -0.559 1 94.31 99 LYS B N 1
ATOM 3938 C CA . LYS B 1 99 ? 12.211 -10.312 -0.698 1 94.31 99 LYS B CA 1
ATOM 3939 C C . LYS B 1 99 ? 12.344 -11 0.656 1 94.31 99 LYS B C 1
ATOM 3941 O O . LYS B 1 99 ? 12.844 -10.406 1.614 1 94.31 99 LYS B O 1
ATOM 3946 N N . PRO B 1 100 ? 11.875 -12.234 0.711 1 94.38 100 PRO B N 1
ATOM 3947 C CA . PRO B 1 100 ? 12.062 -12.961 1.973 1 94.38 100 PRO B CA 1
ATOM 3948 C C . PRO B 1 100 ? 13.531 -13.18 2.311 1 94.38 100 PRO B C 1
ATOM 3950 O O . PRO B 1 100 ? 14.328 -13.523 1.43 1 94.38 100 PRO B O 1
ATOM 3953 N N . ALA B 1 101 ? 13.875 -12.969 3.564 1 95.31 101 ALA B N 1
ATOM 3954 C CA . ALA B 1 101 ? 15.227 -13.281 4.027 1 95.31 101 ALA B CA 1
ATOM 3955 C C . ALA B 1 101 ? 15.445 -14.789 4.086 1 95.31 101 ALA B C 1
ATOM 3957 O O . ALA B 1 101 ? 14.602 -15.531 4.602 1 95.31 101 ALA B O 1
ATOM 3958 N N . LEU B 1 102 ? 16.562 -15.219 3.582 1 96.62 102 LEU B N 1
ATOM 3959 C CA . LEU B 1 102 ? 16.844 -16.641 3.514 1 96.62 102 LEU B CA 1
ATOM 3960 C C . LEU B 1 102 ? 18.062 -16.984 4.367 1 96.62 102 LEU B C 1
ATOM 3962 O O . LEU B 1 102 ? 19.109 -16.344 4.273 1 96.62 102 LEU B O 1
ATOM 3966 N N . THR B 1 103 ? 17.922 -17.953 5.207 1 96.31 103 THR B N 1
ATOM 3967 C CA . THR B 1 103 ? 19.062 -18.547 5.906 1 96.31 103 THR B CA 1
ATOM 3968 C C . THR B 1 103 ? 19.812 -19.516 5.004 1 96.31 103 THR B C 1
ATOM 3970 O O . THR B 1 103 ? 19.328 -19.844 3.908 1 96.31 103 THR B O 1
ATOM 3973 N N . ASP B 1 104 ? 20.891 -19.938 5.426 1 96.75 104 ASP B N 1
ATOM 3974 C CA . ASP B 1 104 ? 21.625 -20.938 4.656 1 96.75 104 ASP B CA 1
ATOM 3975 C C . ASP B 1 104 ? 20.812 -22.219 4.52 1 96.75 104 ASP B C 1
ATOM 3977 O O . ASP B 1 104 ? 20.859 -22.875 3.473 1 96.75 104 ASP B O 1
ATOM 3981 N N . ALA B 1 105 ? 20.141 -22.547 5.562 1 97.5 105 ALA B N 1
ATOM 3982 C CA . ALA B 1 105 ? 19.297 -23.734 5.516 1 97.5 105 ALA B CA 1
ATOM 3983 C C . ALA B 1 105 ? 18.188 -23.578 4.477 1 97.5 105 ALA B C 1
ATOM 3985 O O . ALA B 1 105 ? 17.859 -24.531 3.764 1 97.5 105 ALA B O 1
ATOM 3986 N N . ASN B 1 106 ? 17.641 -22.406 4.414 1 97 106 ASN B N 1
ATOM 3987 C CA . ASN B 1 106 ? 16.625 -22.141 3.398 1 97 106 ASN B CA 1
ATOM 3988 C C . ASN B 1 106 ? 17.188 -22.328 1.99 1 97 106 ASN B C 1
ATOM 3990 O O . ASN B 1 106 ? 16.547 -22.953 1.14 1 97 106 ASN B O 1
ATOM 3994 N N . LYS B 1 107 ? 18.344 -21.812 1.8 1 98.19 107 LYS B N 1
ATOM 3995 C CA . LYS B 1 107 ? 18.984 -21.859 0.483 1 98.19 107 LYS B CA 1
ATOM 3996 C C . LYS B 1 107 ? 19.25 -23.312 0.066 1 98.19 107 LYS B C 1
ATOM 3998 O O . LYS B 1 107 ? 18.984 -23.688 -1.075 1 98.19 107 LYS B O 1
ATOM 4003 N N . ILE B 1 108 ? 19.719 -24.031 0.985 1 98.31 108 ILE B N 1
ATOM 4004 C CA . ILE B 1 108 ? 20 -25.438 0.713 1 98.31 108 ILE B CA 1
ATOM 4005 C C . ILE B 1 108 ? 18.703 -26.172 0.364 1 98.31 108 ILE B C 1
ATOM 4007 O O . ILE B 1 108 ? 18.656 -26.938 -0.593 1 98.31 108 ILE B O 1
ATOM 4011 N N . ALA B 1 109 ? 17.688 -25.922 1.152 1 98.25 109 ALA B N 1
ATOM 4012 C CA . ALA B 1 109 ? 16.391 -26.547 0.902 1 98.25 109 ALA B CA 1
ATOM 4013 C C . ALA B 1 109 ? 15.875 -26.188 -0.488 1 98.25 109 ALA B C 1
ATOM 4015 O O . ALA B 1 109 ? 15.297 -27.031 -1.176 1 98.25 109 ALA B O 1
ATOM 4016 N N . ARG B 1 110 ? 16.109 -24.984 -0.872 1 98.25 110 ARG B N 1
ATOM 4017 C CA . ARG B 1 110 ? 15.656 -24.516 -2.18 1 98.25 110 ARG B CA 1
ATOM 4018 C C . ARG B 1 110 ? 16.422 -25.219 -3.301 1 98.25 110 ARG B C 1
ATOM 4020 O O . ARG B 1 110 ? 15.836 -25.641 -4.297 1 98.25 110 ARG B O 1
ATOM 4027 N N . VAL B 1 111 ? 17.688 -25.359 -3.141 1 97.94 111 VAL B N 1
ATOM 4028 C CA . VAL B 1 111 ? 18.5 -26.047 -4.125 1 97.94 111 VAL B CA 1
ATOM 4029 C C . VAL B 1 111 ? 18.078 -27.516 -4.223 1 97.94 111 VAL B C 1
ATOM 4031 O O . VAL B 1 111 ? 17.859 -28.031 -5.32 1 97.94 111 VAL B O 1
ATOM 4034 N N . LYS B 1 112 ? 17.938 -28.125 -3.098 1 97.56 112 LYS B N 1
ATOM 4035 C CA . LYS B 1 112 ? 17.516 -29.516 -3.066 1 97.56 112 LYS B CA 1
ATOM 4036 C C . LYS B 1 112 ? 16.172 -29.703 -3.746 1 97.56 112 LYS B C 1
ATOM 4038 O O . LYS B 1 112 ? 15.969 -30.672 -4.492 1 97.56 112 LYS B O 1
ATOM 4043 N N . TRP B 1 113 ? 15.289 -28.812 -3.438 1 97.5 113 TRP B N 1
ATOM 4044 C CA . TRP B 1 113 ? 13.961 -28.844 -4.039 1 97.5 113 TRP B CA 1
ATOM 4045 C C . TRP B 1 113 ? 14.055 -28.828 -5.562 1 97.5 113 TRP B C 1
ATOM 4047 O O . TRP B 1 113 ? 13.445 -29.656 -6.238 1 97.5 113 TRP B O 1
ATOM 4057 N N . CYS B 1 114 ? 14.844 -27.922 -6.07 1 95.62 114 CYS B N 1
ATOM 4058 C CA . CYS B 1 114 ? 14.969 -27.766 -7.512 1 95.62 114 CYS B CA 1
ATOM 4059 C C . CYS B 1 114 ? 15.688 -28.969 -8.133 1 95.62 114 CYS B C 1
ATOM 4061 O O . CYS B 1 114 ? 15.289 -29.438 -9.195 1 95.62 114 CYS B O 1
ATOM 4063 N N . LEU B 1 115 ? 16.672 -29.469 -7.484 1 93.31 115 LEU B N 1
ATOM 4064 C CA . LEU B 1 115 ? 17.406 -30.641 -7.973 1 93.31 115 LEU B CA 1
ATOM 4065 C C . LEU B 1 115 ? 16.484 -31.859 -8.031 1 93.31 115 LEU B C 1
ATOM 4067 O O . LEU B 1 115 ? 16.609 -32.688 -8.945 1 93.31 115 LEU B O 1
ATOM 4071 N N . GLY B 1 116 ? 15.648 -31.906 -7.059 1 92.38 116 GLY B N 1
ATOM 4072 C CA . GLY B 1 116 ? 14.727 -33.031 -7.004 1 92.38 116 GLY B CA 1
ATOM 4073 C C . GLY B 1 116 ? 13.719 -33.031 -8.133 1 92.38 116 GLY B C 1
ATOM 4074 O O . GLY B 1 116 ? 13.07 -34.031 -8.398 1 92.38 116 GLY B O 1
ATOM 4075 N N . LYS B 1 117 ? 13.609 -31.938 -8.797 1 91.81 117 LYS B N 1
ATOM 4076 C CA . LYS B 1 117 ? 12.625 -31.828 -9.875 1 91.81 117 LYS B CA 1
ATOM 4077 C C . LYS B 1 117 ? 13.281 -32 -11.234 1 91.81 117 LYS B C 1
ATOM 4079 O O . LYS B 1 117 ? 12.617 -31.906 -12.266 1 91.81 117 LYS B O 1
ATOM 4084 N N . ILE B 1 118 ? 14.516 -32.219 -11.258 1 88.06 118 ILE B N 1
ATOM 4085 C CA . ILE B 1 118 ? 15.234 -32.406 -12.516 1 88.06 118 ILE B CA 1
ATOM 4086 C C . ILE B 1 118 ? 15.055 -33.844 -13 1 88.06 118 ILE B C 1
ATOM 4088 O O . ILE B 1 118 ? 15.086 -34.812 -12.203 1 88.06 118 ILE B O 1
ATOM 4092 N N . VAL B 1 119 ? 14.898 -33.938 -14.305 1 81.88 119 VAL B N 1
ATOM 4093 C CA . VAL B 1 119 ? 14.812 -35.25 -14.922 1 81.88 119 VAL B CA 1
ATOM 4094 C C . VAL B 1 119 ? 16.188 -35.906 -14.938 1 81.88 119 VAL B C 1
ATOM 4096 O O . VAL B 1 119 ? 17.141 -35.375 -15.523 1 81.88 119 VAL B O 1
ATOM 4099 N N . LYS B 1 120 ? 16.359 -37.031 -14.32 1 74.62 120 LYS B N 1
ATOM 4100 C CA . LYS B 1 120 ? 17.625 -37.688 -14.078 1 74.62 120 LYS B CA 1
ATOM 4101 C C . LYS B 1 120 ? 18.328 -38.031 -15.391 1 74.62 120 LYS B C 1
ATOM 4103 O O . LYS B 1 120 ? 19.547 -37.969 -15.492 1 74.62 120 LYS B O 1
ATOM 4108 N N . SER B 1 121 ? 17.5 -38.406 -16.312 1 68.62 121 SER B N 1
ATOM 4109 C CA . SER B 1 121 ? 18.109 -38.875 -17.547 1 68.62 121 SER B CA 1
ATOM 4110 C C . SER B 1 121 ? 18.766 -37.75 -18.328 1 68.62 121 SER B C 1
ATOM 4112 O O . SER B 1 121 ? 19.594 -38 -19.219 1 68.62 121 SER B O 1
ATOM 4114 N N . THR B 1 122 ? 18.484 -36.469 -17.953 1 61.44 122 THR B N 1
ATOM 4115 C CA . THR B 1 122 ? 18.969 -35.344 -18.734 1 61.44 122 THR B CA 1
ATOM 4116 C C . THR B 1 122 ? 20.156 -34.688 -18.047 1 61.44 122 THR B C 1
ATOM 4118 O O . THR B 1 122 ? 20.609 -33.625 -18.469 1 61.44 122 THR B O 1
ATOM 4121 N N . LEU B 1 123 ? 20.609 -35.156 -17.016 1 60.78 123 LEU B N 1
ATOM 4122 C CA . LEU B 1 123 ? 21.656 -34.531 -16.219 1 60.78 123 LEU B CA 1
ATOM 4123 C C . LEU B 1 123 ? 22.875 -34.25 -17.078 1 60.78 123 LEU B C 1
ATOM 4125 O O . LEU B 1 123 ? 23.578 -33.25 -16.844 1 60.78 123 LEU B O 1
ATOM 4129 N N . ASN B 1 124 ? 23.016 -35.031 -18.141 1 56.56 124 ASN B N 1
ATOM 4130 C CA . ASN B 1 124 ? 24.234 -34.844 -18.953 1 56.56 124 ASN B CA 1
ATOM 4131 C C . ASN B 1 124 ? 24.016 -33.875 -20.094 1 56.56 124 ASN B C 1
ATOM 4133 O O . ASN B 1 124 ? 24.969 -33.312 -20.641 1 56.56 124 ASN B O 1
ATOM 4137 N N . ASP B 1 125 ? 22.812 -33.719 -20.625 1 54.41 125 ASP B N 1
ATOM 4138 C CA . ASP B 1 125 ? 22.609 -33.031 -21.891 1 54.41 125 ASP B CA 1
ATOM 4139 C C . ASP B 1 125 ? 21.875 -31.703 -21.656 1 54.41 125 ASP B C 1
ATOM 4141 O O . ASP B 1 125 ? 21.469 -31.031 -22.625 1 54.41 125 ASP B O 1
ATOM 4145 N N . GLY B 1 126 ? 21.641 -31.25 -20.328 1 60.75 126 GLY B N 1
ATOM 4146 C CA . GLY B 1 126 ? 20.906 -30.031 -20.047 1 60.75 126 GLY B CA 1
ATOM 4147 C C . GLY B 1 126 ? 19.875 -30.203 -18.938 1 60.75 126 GLY B C 1
ATOM 4148 O O . GLY B 1 126 ? 19.359 -31.297 -18.734 1 60.75 126 GLY B O 1
ATOM 4149 N N . LEU B 1 127 ? 19.969 -29.438 -18.031 1 67.62 127 LEU B N 1
ATOM 4150 C CA . LEU B 1 127 ? 19.094 -29.516 -16.875 1 67.62 127 LEU B CA 1
ATOM 4151 C C . LEU B 1 127 ? 17.641 -29.297 -17.266 1 67.62 127 LEU B C 1
ATOM 4153 O O . LEU B 1 127 ? 17.281 -28.234 -17.766 1 67.62 127 LEU B O 1
ATOM 4157 N N . LEU B 1 128 ? 16.906 -30.453 -17.438 1 80.56 128 LEU B N 1
ATOM 4158 C CA . LEU B 1 128 ? 15.477 -30.344 -17.719 1 80.56 128 LEU B CA 1
ATOM 4159 C C . LEU B 1 128 ? 14.648 -30.672 -16.484 1 80.56 128 LEU B C 1
ATOM 4161 O O . LEU B 1 128 ? 14.961 -31.625 -15.758 1 80.56 128 LEU B O 1
ATOM 4165 N N . PHE B 1 129 ? 13.75 -29.844 -16.266 1 87.5 129 PHE B N 1
ATOM 4166 C CA . PHE B 1 129 ? 12.867 -30.078 -15.125 1 87.5 129 PHE B CA 1
ATOM 4167 C C . PHE B 1 129 ? 11.688 -30.953 -15.523 1 87.5 129 PHE B C 1
ATOM 4169 O O . PHE B 1 129 ? 11.266 -30.953 -16.688 1 87.5 129 PHE B O 1
ATOM 4176 N N . GLU B 1 130 ? 11.203 -31.672 -14.531 1 87.94 130 GLU B N 1
ATOM 4177 C CA . GLU B 1 130 ? 9.977 -32.438 -14.727 1 87.94 130 GLU B CA 1
ATOM 4178 C C . GLU B 1 130 ? 8.836 -31.547 -15.195 1 87.94 130 GLU B C 1
ATOM 4180 O O . GLU B 1 130 ? 8.727 -30.391 -14.766 1 87.94 130 GLU B O 1
ATOM 4185 N N . PRO B 1 131 ? 7.992 -32.062 -16.109 1 86.88 131 PRO B N 1
ATOM 4186 C CA . PRO B 1 131 ? 6.891 -31.219 -16.609 1 86.88 131 PRO B CA 1
ATOM 4187 C C . PRO B 1 131 ? 5.863 -30.906 -15.516 1 86.88 131 PRO B C 1
ATOM 4189 O O . PRO B 1 131 ? 5.152 -29.891 -15.617 1 86.88 131 PRO B O 1
ATOM 4192 N N . MET B 1 132 ? 5.738 -31.766 -14.531 1 92.75 132 MET B N 1
ATOM 4193 C CA . MET B 1 132 ? 4.906 -31.516 -13.352 1 92.75 132 MET B CA 1
ATOM 4194 C C . MET B 1 132 ? 3.428 -31.531 -13.719 1 92.75 132 MET B C 1
ATOM 4196 O O . MET B 1 132 ? 2.658 -30.688 -13.25 1 92.75 132 MET B O 1
ATOM 4200 N N . TYR B 1 133 ? 3.035 -32.438 -14.555 1 93.94 133 TYR B N 1
ATOM 4201 C CA . TYR B 1 133 ? 1.642 -32.562 -14.977 1 93.94 133 TYR B CA 1
ATOM 4202 C C . TYR B 1 133 ? 0.792 -33.156 -13.859 1 93.94 133 TYR B C 1
ATOM 4204 O O . TYR B 1 133 ? -0.438 -33.094 -13.898 1 93.94 133 TYR B O 1
ATOM 4212 N N . ASN B 1 134 ? 1.443 -33.781 -12.922 1 96.31 134 ASN B N 1
ATOM 4213 C CA . ASN B 1 134 ? 0.706 -34.406 -11.836 1 96.31 134 ASN B CA 1
ATOM 4214 C C . ASN B 1 134 ? 0.786 -33.594 -10.547 1 96.31 134 ASN B C 1
ATOM 4216 O O . ASN B 1 134 ? 0.671 -34.125 -9.453 1 96.31 134 ASN B O 1
ATOM 4220 N N . VAL B 1 135 ? 1.038 -32.312 -10.68 1 97.69 135 VAL B N 1
ATOM 4221 C CA . VAL B 1 135 ? 1.172 -31.422 -9.516 1 97.69 135 VAL B CA 1
ATOM 4222 C C . VAL B 1 135 ? 0.06 -30.375 -9.523 1 97.69 135 VAL B C 1
ATOM 4224 O O . VAL B 1 135 ? -0.256 -29.812 -10.57 1 97.69 135 VAL B O 1
ATOM 4227 N N . VAL B 1 136 ? -0.534 -30.125 -8.406 1 98.56 136 VAL B N 1
ATOM 4228 C CA . VAL B 1 136 ? -1.518 -29.062 -8.18 1 98.56 136 VAL B CA 1
ATOM 4229 C C . VAL B 1 136 ? -0.985 -28.078 -7.148 1 98.56 136 VAL B C 1
ATOM 4231 O O . VAL B 1 136 ? -0.652 -28.453 -6.023 1 98.56 136 VAL B O 1
ATOM 4234 N N . HIS B 1 137 ? -0.837 -26.844 -7.559 1 98.75 137 HIS B N 1
ATOM 4235 C CA . HIS B 1 137 ? -0.44 -25.812 -6.617 1 98.75 137 HIS B CA 1
ATOM 4236 C C . HIS B 1 137 ? -1.653 -25.203 -5.914 1 98.75 137 HIS B C 1
ATOM 4238 O O . HIS B 1 137 ? -2.668 -24.922 -6.555 1 98.75 137 HIS B O 1
ATOM 4244 N N . ILE B 1 138 ? -1.558 -25.016 -4.609 1 98.56 138 ILE B N 1
ATOM 4245 C CA . ILE B 1 138 ? -2.596 -24.312 -3.869 1 98.56 138 ILE B CA 1
ATOM 4246 C C . ILE B 1 138 ? -1.976 -23.141 -3.09 1 98.56 138 ILE B C 1
ATOM 4248 O O . ILE B 1 138 ? -0.799 -23.203 -2.725 1 98.56 138 ILE B O 1
ATOM 4252 N N . ASP B 1 139 ? -2.645 -22.109 -2.938 1 97.88 139 ASP B N 1
ATOM 4253 C CA . ASP B 1 139 ? -2.27 -20.953 -2.137 1 97.88 139 ASP B CA 1
ATOM 4254 C C . ASP B 1 139 ? -3.49 -20.094 -1.812 1 97.88 139 ASP B C 1
ATOM 4256 O O . ASP B 1 139 ? -4.539 -20.234 -2.443 1 97.88 139 ASP B O 1
ATOM 4260 N N . GLU B 1 140 ? -3.348 -19.297 -0.783 1 96.69 140 GLU B N 1
ATOM 4261 C CA . GLU B 1 140 ? -4.449 -18.453 -0.354 1 96.69 140 GLU B CA 1
ATOM 4262 C C . GLU B 1 140 ? -4.148 -16.984 -0.63 1 96.69 140 GLU B C 1
ATOM 4264 O O . GLU B 1 140 ? -2.986 -16.578 -0.649 1 96.69 140 GLU B O 1
ATOM 4269 N N . LYS B 1 141 ? -5.148 -16.203 -0.832 1 96.75 141 LYS B N 1
ATOM 4270 C CA . LYS B 1 141 ? -5.023 -14.773 -1.057 1 96.75 141 LYS B CA 1
ATOM 4271 C C . LYS B 1 141 ? -6.27 -14.031 -0.584 1 96.75 141 LYS B C 1
ATOM 4273 O O . LYS B 1 141 ? -7.391 -14.516 -0.754 1 96.75 141 LYS B O 1
ATOM 4278 N N . TRP B 1 142 ? -6.066 -12.883 0.018 1 95.94 142 TRP B N 1
ATOM 4279 C CA . TRP B 1 142 ? -7.152 -11.977 0.374 1 95.94 142 TRP B CA 1
ATOM 4280 C C . TRP B 1 142 ? -7.574 -11.133 -0.824 1 95.94 142 TRP B C 1
ATOM 4282 O O . TRP B 1 142 ? -6.73 -10.523 -1.488 1 95.94 142 TRP B O 1
ATOM 4292 N N . PHE B 1 143 ? -8.789 -11.164 -1.143 1 97.56 143 PHE B N 1
ATOM 4293 C CA . PHE B 1 143 ? -9.367 -10.242 -2.115 1 97.56 143 PHE B CA 1
ATOM 4294 C C . PHE B 1 143 ? -10.234 -9.203 -1.426 1 97.56 143 PHE B C 1
ATOM 4296 O O . PHE B 1 143 ? -11.039 -9.531 -0.553 1 97.56 143 PHE B O 1
ATOM 4303 N N . LEU B 1 144 ? -10.055 -7.961 -1.791 1 96.06 144 LEU B N 1
ATOM 4304 C CA . LEU B 1 144 ? -10.695 -6.844 -1.105 1 96.06 144 LEU B CA 1
ATOM 4305 C C . LEU B 1 144 ? -11.891 -6.328 -1.901 1 96.06 144 LEU B C 1
ATOM 4307 O O . LEU B 1 144 ? -11.93 -6.465 -3.127 1 96.06 144 LEU B O 1
ATOM 4311 N N . MET B 1 145 ? -12.828 -5.711 -1.186 1 95.19 145 MET B N 1
ATOM 4312 C CA . MET B 1 145 ? -14.008 -5.09 -1.786 1 95.19 145 MET B CA 1
ATOM 4313 C C . MET B 1 145 ? -13.609 -3.963 -2.73 1 95.19 145 MET B C 1
ATOM 4315 O O . MET B 1 145 ? -14.219 -3.781 -3.783 1 95.19 145 MET B O 1
ATOM 4319 N N . THR B 1 146 ? -12.617 -3.273 -2.322 1 93.5 146 THR B N 1
ATOM 4320 C CA . THR B 1 146 ? -12.117 -2.148 -3.105 1 93.5 146 THR B CA 1
ATOM 4321 C C . THR B 1 146 ? -10.695 -1.782 -2.682 1 93.5 146 THR B C 1
ATOM 4323 O O . THR B 1 146 ? -10.219 -2.234 -1.64 1 93.5 146 THR B O 1
ATOM 4326 N N . LYS B 1 147 ? -10.055 -1.057 -3.555 1 92.81 147 LYS B N 1
ATOM 4327 C CA . LYS B 1 147 ? -8.727 -0.55 -3.236 1 92.81 147 LYS B CA 1
ATOM 4328 C C . LYS B 1 147 ? -8.805 0.811 -2.553 1 92.81 147 LYS B C 1
ATOM 4330 O O . LYS B 1 147 ? -9.703 1.604 -2.836 1 92.81 147 LYS B O 1
ATOM 4335 N N . THR B 1 148 ? -7.855 1.082 -1.707 1 93 148 THR B N 1
ATOM 4336 C CA . THR B 1 148 ? -7.832 2.355 -0.995 1 93 148 THR B CA 1
ATOM 4337 C C . THR B 1 148 ? -7.461 3.496 -1.939 1 93 148 THR B C 1
ATOM 4339 O O . THR B 1 148 ? -7.824 4.648 -1.698 1 93 148 THR B O 1
ATOM 4342 N N . ALA B 1 149 ? -6.691 3.154 -2.898 1 92.94 149 ALA B N 1
ATOM 4343 C CA . ALA B 1 149 ? -6.301 4.121 -3.922 1 92.94 149 ALA B CA 1
ATOM 4344 C C . ALA B 1 149 ? -6.203 3.459 -5.293 1 92.94 149 ALA B C 1
ATOM 4346 O O . ALA B 1 149 ? -5.738 2.322 -5.406 1 92.94 149 ALA B O 1
ATOM 4347 N N . GLN B 1 150 ? -6.672 4.121 -6.285 1 92.19 150 GLN B N 1
ATOM 4348 C CA . GLN B 1 150 ? -6.543 3.615 -7.648 1 92.19 150 GLN B CA 1
ATOM 4349 C C . GLN B 1 150 ? -6.602 4.754 -8.664 1 92.19 150 GLN B C 1
ATOM 4351 O O . GLN B 1 150 ? -6.988 5.875 -8.328 1 92.19 150 GLN B O 1
ATOM 4356 N N . ASN B 1 151 ? -6.18 4.469 -9.852 1 94.62 151 ASN B N 1
ATOM 4357 C CA . ASN B 1 151 ? -6.188 5.449 -10.93 1 94.62 151 ASN B CA 1
ATOM 4358 C C . ASN B 1 151 ? -7.379 5.242 -11.859 1 94.62 151 ASN B C 1
ATOM 4360 O O . ASN B 1 151 ? -7.883 4.129 -11.992 1 94.62 151 ASN B O 1
ATOM 4364 N N . TYR B 1 152 ? -7.785 6.316 -12.414 1 95.75 152 TYR B N 1
ATOM 4365 C CA . TYR B 1 152 ? -8.773 6.297 -13.484 1 95.75 152 TYR B CA 1
ATOM 4366 C C . TYR B 1 152 ? -8.328 7.16 -14.656 1 95.75 152 TYR B C 1
ATOM 4368 O O . TYR B 1 152 ? -7.715 8.211 -14.461 1 95.75 152 TYR B O 1
ATOM 4376 N N . TYR B 1 153 ? -8.578 6.715 -15.75 1 96.75 153 TYR B N 1
ATOM 4377 C CA . TYR B 1 153 ? -8.398 7.535 -16.953 1 96.75 153 TYR B CA 1
ATOM 4378 C C . TYR B 1 153 ? -9.719 8.164 -17.375 1 96.75 153 TYR B C 1
ATOM 4380 O O . TYR B 1 153 ? -10.703 7.457 -17.609 1 96.75 153 TYR B O 1
ATOM 4388 N N . LEU B 1 154 ? -9.719 9.5 -17.422 1 96.75 154 LEU B N 1
ATOM 4389 C CA . LEU B 1 154 ? -10.93 10.281 -17.641 1 96.75 154 LEU B CA 1
ATOM 4390 C C . LEU B 1 154 ? -10.742 11.234 -18.812 1 96.75 154 LEU B C 1
ATOM 4392 O O . LEU B 1 154 ? -9.617 11.539 -19.203 1 96.75 154 LEU B O 1
ATOM 4396 N N . LEU B 1 155 ? -11.844 11.648 -19.359 1 95.88 155 LEU B N 1
ATOM 4397 C CA . LEU B 1 155 ? -11.82 12.789 -20.266 1 95.88 155 LEU B CA 1
ATOM 4398 C C . LEU B 1 155 ? -11.539 14.086 -19.5 1 95.88 155 LEU B C 1
ATOM 4400 O O . LEU B 1 155 ? -11.82 14.172 -18.297 1 95.88 155 LEU B O 1
ATOM 4404 N N . PRO B 1 156 ? -10.977 15.102 -20.156 1 93.31 156 PRO B N 1
ATOM 4405 C CA . PRO B 1 156 ? -10.609 16.359 -19.469 1 93.31 156 PRO B CA 1
ATOM 4406 C C . PRO B 1 156 ? -11.797 17.016 -18.781 1 93.31 156 PRO B C 1
ATOM 4408 O O . PRO B 1 156 ? -11.641 17.625 -17.719 1 93.31 156 PRO B O 1
ATOM 4411 N N . ASP B 1 157 ? -12.992 16.844 -19.297 1 92.38 157 ASP B N 1
ATOM 4412 C CA . ASP B 1 157 ? -14.156 17.547 -18.766 1 92.38 157 ASP B CA 1
ATOM 4413 C C . ASP B 1 157 ? -14.961 16.656 -17.812 1 92.38 157 ASP B C 1
ATOM 4415 O O . ASP B 1 157 ? -15.961 17.094 -17.25 1 92.38 157 ASP B O 1
ATOM 4419 N N . GLU B 1 158 ? -14.516 15.43 -17.641 1 94.19 158 GLU B N 1
ATOM 4420 C CA . GLU B 1 158 ? -15.25 14.516 -16.766 1 94.19 158 GLU B CA 1
ATOM 4421 C C . GLU B 1 158 ? -15.055 14.867 -15.297 1 94.19 158 GLU B C 1
ATOM 4423 O O . GLU B 1 158 ? -13.961 15.266 -14.891 1 94.19 158 GLU B O 1
ATOM 4428 N N . ILE B 1 159 ? -16.109 14.656 -14.594 1 91.81 159 ILE B N 1
ATOM 4429 C CA . ILE B 1 159 ? -16.047 14.891 -13.148 1 91.81 159 ILE B CA 1
ATOM 4430 C C . ILE B 1 159 ? -15.234 13.781 -12.477 1 91.81 159 ILE B C 1
ATOM 4432 O O . ILE B 1 159 ? -15.383 12.602 -12.812 1 91.81 159 ILE B O 1
ATOM 4436 N N . GLU B 1 160 ? -14.391 14.148 -11.578 1 92.56 160 GLU B N 1
ATOM 4437 C CA . GLU B 1 160 ? -13.586 13.172 -10.852 1 92.56 160 GLU B CA 1
ATOM 4438 C C . GLU B 1 160 ? -14.453 12.273 -9.977 1 92.56 160 GLU B C 1
ATOM 4440 O O . GLU B 1 160 ? -15.406 12.742 -9.352 1 92.56 160 GLU B O 1
ATOM 4445 N N . PRO B 1 161 ? -14.156 11.023 -10.031 1 93.06 161 PRO B N 1
ATOM 4446 C CA . PRO B 1 161 ? -14.945 10.102 -9.211 1 93.06 161 PRO B CA 1
ATOM 4447 C C . PRO B 1 161 ? -14.789 10.367 -7.715 1 93.06 161 PRO B C 1
ATOM 4449 O O . PRO B 1 161 ? -13.695 10.703 -7.254 1 93.06 161 PRO B O 1
ATOM 4452 N N . HIS B 1 162 ? -15.93 10.281 -6.957 1 93.94 162 HIS B N 1
ATOM 4453 C CA . HIS B 1 162 ? -15.945 10.383 -5.5 1 93.94 162 HIS B CA 1
ATOM 4454 C C . HIS B 1 162 ? -16.156 9.023 -4.852 1 93.94 162 HIS B C 1
ATOM 4456 O O . HIS B 1 162 ? -17.281 8.5 -4.852 1 93.94 162 HIS B O 1
ATOM 4462 N N . ARG B 1 163 ? -15.125 8.438 -4.371 1 92.69 163 ARG B N 1
ATOM 4463 C CA . ARG B 1 163 ? -15.188 7.141 -3.713 1 92.69 163 ARG B CA 1
ATOM 4464 C C . ARG B 1 163 ? -15.086 7.289 -2.199 1 92.69 163 ARG B C 1
ATOM 4466 O O . ARG B 1 163 ? -14.188 7.977 -1.699 1 92.69 163 ARG B O 1
ATOM 4473 N N . THR B 1 164 ? -15.984 6.703 -1.492 1 93.44 164 THR B N 1
ATOM 4474 C CA . THR B 1 164 ? -15.977 6.781 -0.035 1 93.44 164 THR B CA 1
ATOM 4475 C C . THR B 1 164 ? -16.141 5.395 0.582 1 93.44 164 THR B C 1
ATOM 4477 O O . THR B 1 164 ? -16.594 4.461 -0.081 1 93.44 164 THR B O 1
ATOM 4480 N N . TYR B 1 165 ? -15.672 5.238 1.708 1 92.69 165 TYR B N 1
ATOM 4481 C CA . TYR B 1 165 ? -15.789 4.02 2.5 1 92.69 165 TYR B CA 1
ATOM 4482 C C . TYR B 1 165 ? -15.875 4.34 3.988 1 92.69 165 TYR B C 1
ATOM 4484 O O . TYR B 1 165 ? -15.32 5.348 4.441 1 92.69 165 TYR B O 1
ATOM 4492 N N . LYS B 1 166 ? -16.578 3.586 4.73 1 88.56 166 LYS B N 1
ATOM 4493 C CA . LYS B 1 166 ? -16.766 3.844 6.156 1 88.56 166 LYS B CA 1
ATOM 4494 C C . LYS B 1 166 ? -15.43 3.938 6.883 1 88.56 166 LYS B C 1
ATOM 4496 O O . LYS B 1 166 ? -15.203 4.871 7.66 1 88.56 166 LYS B O 1
ATOM 4501 N N . SER B 1 167 ? -14.617 2.951 6.672 1 86 167 SER B N 1
ATOM 4502 C CA . SER B 1 167 ? -13.273 2.957 7.25 1 86 167 SER B CA 1
ATOM 4503 C C . SER B 1 167 ? -12.258 2.352 6.289 1 86 167 SER B C 1
ATOM 4505 O O . SER B 1 167 ? -12.422 1.213 5.844 1 86 167 SER B O 1
ATOM 4507 N N . LYS B 1 168 ? -11.219 3.098 6.035 1 83.31 168 LYS B N 1
ATOM 4508 C CA . LYS B 1 168 ? -10.156 2.613 5.16 1 83.31 168 LYS B CA 1
ATOM 4509 C C . LYS B 1 168 ? -9.43 1.427 5.785 1 83.31 168 LYS B C 1
ATOM 4511 O O . LYS B 1 168 ? -8.812 0.626 5.078 1 83.31 168 LYS B O 1
ATOM 4516 N N . ARG B 1 169 ? -9.469 1.405 7.102 1 79.62 169 ARG B N 1
ATOM 4517 C CA . ARG B 1 169 ? -8.734 0.373 7.828 1 79.62 169 ARG B CA 1
ATOM 4518 C C . ARG B 1 169 ? -9.484 -0.956 7.797 1 79.62 169 ARG B C 1
ATOM 4520 O O . ARG B 1 169 ? -8.891 -2.012 8.039 1 79.62 169 ARG B O 1
ATOM 4527 N N . PHE B 1 170 ? -10.781 -0.858 7.488 1 84.62 170 PHE B N 1
ATOM 4528 C CA . PHE B 1 170 ? -11.594 -2.064 7.566 1 84.62 170 PHE B CA 1
ATOM 4529 C C . PHE B 1 170 ? -12.328 -2.309 6.254 1 84.62 170 PHE B C 1
ATOM 4531 O O . PHE B 1 170 ? -13.555 -2.473 6.238 1 84.62 170 PHE B O 1
ATOM 4538 N N . ILE B 1 171 ? -11.578 -2.326 5.227 1 91.31 171 ILE B N 1
ATOM 4539 C CA . ILE B 1 171 ? -12.172 -2.709 3.949 1 91.31 171 ILE B CA 1
ATOM 4540 C C . ILE B 1 171 ? -12.5 -4.199 3.959 1 91.31 171 ILE B C 1
ATOM 4542 O O . ILE B 1 171 ? -11.664 -5.023 4.328 1 91.31 171 ILE B O 1
ATOM 4546 N N . THR B 1 172 ? -13.695 -4.551 3.596 1 92.88 172 THR B N 1
ATOM 4547 C CA . THR B 1 172 ? -14.125 -5.945 3.574 1 92.88 172 THR B CA 1
ATOM 4548 C C . THR B 1 172 ? -13.195 -6.781 2.693 1 92.88 172 THR B C 1
ATOM 4550 O O . THR B 1 172 ? -12.867 -6.379 1.576 1 92.88 172 THR B O 1
ATOM 4553 N N . LYS B 1 173 ? -12.75 -7.809 3.246 1 94.31 173 LYS B N 1
ATOM 4554 C CA . LYS B 1 173 ? -11.875 -8.719 2.512 1 94.31 173 LYS B CA 1
ATOM 4555 C C . LYS B 1 173 ? -12.273 -10.172 2.756 1 94.31 173 LYS B C 1
ATOM 4557 O O . LYS B 1 173 ? -12.781 -10.516 3.826 1 94.31 173 LYS B O 1
ATOM 4562 N N . ILE B 1 174 ? -12.102 -10.984 1.749 1 96.81 174 ILE B N 1
ATOM 4563 C CA . ILE B 1 174 ? -12.398 -12.406 1.854 1 96.81 174 ILE B CA 1
ATOM 4564 C C . ILE B 1 174 ? -11.203 -13.219 1.359 1 96.81 174 ILE B C 1
ATOM 4566 O O . ILE B 1 174 ? -10.602 -12.891 0.336 1 96.81 174 ILE B O 1
ATOM 4570 N N . MET B 1 175 ? -10.844 -14.203 2.168 1 97.44 175 MET B N 1
ATOM 4571 C CA . MET B 1 175 ? -9.758 -15.102 1.779 1 97.44 175 MET B CA 1
ATOM 4572 C C . MET B 1 175 ? -10.266 -16.188 0.83 1 97.44 175 MET B C 1
ATOM 4574 O O . MET B 1 175 ? -11.344 -16.75 1.039 1 97.44 175 MET B O 1
ATOM 4578 N N . PHE B 1 176 ? -9.523 -16.406 -0.232 1 98.19 176 PHE B N 1
ATOM 4579 C CA . PHE B 1 176 ? -9.781 -17.484 -1.18 1 98.19 176 PHE B CA 1
ATOM 4580 C C . PHE B 1 176 ? -8.594 -18.438 -1.257 1 98.19 176 PHE B C 1
ATOM 4582 O O . PHE B 1 176 ? -7.445 -18.031 -1.056 1 98.19 176 PHE B O 1
ATOM 4589 N N . MET B 1 177 ? -8.844 -19.688 -1.503 1 98.19 177 MET B N 1
ATOM 4590 C CA . MET B 1 177 ? -7.828 -20.656 -1.896 1 98.19 177 MET B CA 1
ATOM 4591 C C . MET B 1 177 ? -7.957 -21.016 -3.375 1 98.19 177 MET B C 1
ATOM 4593 O O . MET B 1 177 ? -9.031 -21.406 -3.832 1 98.19 177 MET B O 1
ATOM 4597 N N . ALA B 1 178 ? -6.898 -20.797 -4.062 1 98.75 178 ALA B N 1
ATOM 4598 C CA . ALA B 1 178 ? -6.883 -21.203 -5.469 1 98.75 178 ALA B CA 1
ATOM 4599 C C . ALA B 1 178 ? -6.086 -22.484 -5.66 1 98.75 178 ALA B C 1
ATOM 4601 O O . ALA B 1 178 ? -5.105 -22.719 -4.953 1 98.75 178 ALA B O 1
ATOM 4602 N N . ALA B 1 179 ? -6.527 -23.328 -6.535 1 98.81 179 ALA B N 1
ATOM 4603 C CA . ALA B 1 179 ? -5.859 -24.562 -6.918 1 98.81 179 ALA B CA 1
ATOM 4604 C C . ALA B 1 179 ? -5.723 -24.672 -8.438 1 98.81 179 ALA B C 1
ATOM 4606 O O . ALA B 1 179 ? -6.711 -24.547 -9.164 1 98.81 179 ALA B O 1
ATOM 4607 N N . VAL B 1 180 ? -4.488 -24.875 -8.867 1 98.75 180 VAL B N 1
ATOM 4608 C CA . VAL B 1 180 ? -4.266 -24.938 -10.305 1 98.75 180 VAL B CA 1
ATOM 4609 C C . VAL B 1 180 ? -3.248 -26.047 -10.617 1 98.75 180 VAL B C 1
ATOM 4611 O O . VAL B 1 180 ? -2.33 -26.281 -9.828 1 98.75 180 VAL B O 1
ATOM 4614 N N . ALA B 1 181 ? -3.453 -26.703 -11.672 1 98.31 181 ALA B N 1
ATOM 4615 C CA . ALA B 1 181 ? -2.514 -27.641 -12.281 1 98.31 181 ALA B CA 1
ATOM 4616 C C . ALA B 1 181 ? -2 -27.109 -13.617 1 98.31 181 ALA B C 1
ATOM 4618 O O . ALA B 1 181 ? -2.398 -26.031 -14.062 1 98.31 181 ALA B O 1
ATOM 4619 N N . ARG B 1 182 ? -1.129 -27.781 -14.148 1 96.38 182 ARG B N 1
ATOM 4620 C CA . ARG B 1 182 ? -0.58 -27.375 -15.438 1 96.38 182 ARG B CA 1
ATOM 4621 C C . ARG B 1 182 ? -1.544 -27.703 -16.578 1 96.38 182 ARG B C 1
ATOM 4623 O O . ARG B 1 182 ? -2.01 -28.828 -16.688 1 96.38 182 ARG B O 1
ATOM 4630 N N . PRO B 1 183 ? -1.812 -26.688 -17.375 1 96.06 183 PRO B N 1
ATOM 4631 C CA . PRO B 1 183 ? -2.695 -26.984 -18.516 1 96.06 183 PRO B CA 1
ATOM 4632 C C . PRO B 1 183 ? -2.051 -27.906 -19.531 1 96.06 183 PRO B C 1
ATOM 4634 O O . PRO B 1 183 ? -0.822 -27.953 -19.641 1 96.06 183 PRO B O 1
ATOM 4637 N N . VAL B 1 184 ? -2.906 -28.656 -20.203 1 93.12 184 VAL B N 1
ATOM 4638 C CA . VAL B 1 184 ? -2.459 -29.594 -21.234 1 93.12 184 VAL B CA 1
ATOM 4639 C C . VAL B 1 184 ? -3.111 -29.234 -22.562 1 93.12 184 VAL B C 1
ATOM 4641 O O . VAL B 1 184 ? -4.336 -29.109 -22.656 1 93.12 184 VAL B O 1
ATOM 4644 N N . PHE B 1 185 ? -2.281 -29.062 -23.5 1 89.06 185 PHE B N 1
ATOM 4645 C CA . PHE B 1 185 ? -2.738 -28.797 -24.859 1 89.06 185 PHE B CA 1
ATOM 4646 C C . PHE B 1 185 ? -2.34 -29.938 -25.797 1 89.06 185 PHE B C 1
ATOM 4648 O O . PHE B 1 185 ? -1.28 -30.531 -25.625 1 89.06 185 PHE B O 1
ATOM 4655 N N . SER B 1 186 ? -3.162 -30.234 -26.766 1 86.88 186 SER B N 1
ATOM 4656 C CA . SER B 1 186 ? -2.828 -31.219 -27.781 1 86.88 186 SER B CA 1
ATOM 4657 C C . SER B 1 186 ? -1.776 -30.688 -28.75 1 86.88 186 SER B C 1
ATOM 4659 O O . SER B 1 186 ? -1.426 -29.516 -28.703 1 86.88 186 SER B O 1
ATOM 4661 N N . SER B 1 187 ? -1.365 -31.625 -29.562 1 80.12 187 SER B N 1
ATOM 4662 C CA . SER B 1 187 ? -0.357 -31.266 -30.547 1 80.12 187 SER B CA 1
ATOM 4663 C C . SER B 1 187 ? -0.893 -30.234 -31.531 1 80.12 187 SER B C 1
ATOM 4665 O O . SER B 1 187 ? -0.13 -29.422 -32.062 1 80.12 187 SER B O 1
ATOM 4667 N N . ASN B 1 188 ? -2.232 -30.203 -31.703 1 81.19 188 ASN B N 1
ATOM 4668 C CA . ASN B 1 188 ? -2.859 -29.266 -32.625 1 81.19 188 ASN B CA 1
ATOM 4669 C C . ASN B 1 188 ? -3.215 -27.953 -31.938 1 81.19 188 ASN B C 1
ATOM 4671 O O . ASN B 1 188 ? -3.793 -27.047 -32.562 1 81.19 188 ASN B O 1
ATOM 4675 N N . GLY B 1 189 ? -2.881 -27.891 -30.688 1 81.38 189 GLY B N 1
ATOM 4676 C CA . GLY B 1 189 ? -3.119 -26.641 -29.969 1 81.38 189 GLY B CA 1
ATOM 4677 C C . GLY B 1 189 ? -4.461 -26.609 -29.266 1 81.38 189 GLY B C 1
ATOM 4678 O O . GLY B 1 189 ? -4.82 -25.594 -28.656 1 81.38 189 GLY B O 1
ATOM 4679 N N . SER B 1 190 ? -5.129 -27.656 -29.328 1 88.81 190 SER B N 1
ATOM 4680 C CA . SER B 1 190 ? -6.43 -27.703 -28.672 1 88.81 190 SER B CA 1
ATOM 4681 C C . SER B 1 190 ? -6.281 -27.938 -27.172 1 88.81 190 SER B C 1
ATOM 4683 O O . SER B 1 190 ? -5.418 -28.719 -26.734 1 88.81 190 SER B O 1
ATOM 4685 N N . LEU B 1 191 ? -7.113 -27.297 -26.453 1 92.75 191 LEU B N 1
ATOM 4686 C CA . LEU B 1 191 ? -7.07 -27.422 -25 1 92.75 191 LEU B CA 1
ATOM 4687 C C . LEU B 1 191 ? -7.672 -28.75 -24.562 1 92.75 191 LEU B C 1
ATOM 4689 O O . LEU B 1 191 ? -8.828 -29.047 -24.875 1 92.75 191 LEU B O 1
ATOM 4693 N N . LEU B 1 192 ? -6.891 -29.578 -23.828 1 92.56 192 LEU B N 1
ATOM 4694 C CA . LEU B 1 192 ? -7.359 -30.859 -23.312 1 92.56 192 LEU B CA 1
ATOM 4695 C C . LEU B 1 192 ? -7.734 -30.75 -21.844 1 92.56 192 LEU B C 1
ATOM 4697 O O . LEU B 1 192 ? -8.719 -31.344 -21.406 1 92.56 192 LEU B O 1
ATOM 4701 N N . PHE B 1 193 ? -6.969 -30.047 -21.172 1 95.75 193 PHE B N 1
ATOM 4702 C CA . PHE B 1 193 ? -7.121 -29.797 -19.734 1 95.75 193 PHE B CA 1
ATOM 4703 C C . PHE B 1 193 ? -6.676 -28.375 -19.375 1 95.75 193 PHE B C 1
ATOM 4705 O O . PHE B 1 193 ? -5.543 -27.984 -19.672 1 95.75 193 PHE B O 1
ATOM 4712 N N . ASP B 1 194 ? -7.512 -27.562 -18.75 1 96.44 194 ASP B N 1
ATOM 4713 C CA . ASP B 1 194 ? -7.188 -26.156 -18.562 1 96.44 194 ASP B CA 1
ATOM 4714 C C . ASP B 1 194 ? -6.336 -25.938 -17.312 1 96.44 194 ASP B C 1
ATOM 4716 O O . ASP B 1 194 ? -5.785 -24.844 -17.125 1 96.44 194 ASP B O 1
ATOM 4720 N N . GLY B 1 195 ? -6.293 -26.984 -16.469 1 97.12 195 GLY B N 1
ATOM 4721 C CA . GLY B 1 195 ? -5.445 -26.922 -15.297 1 97.12 195 GLY B CA 1
ATOM 4722 C C . GLY B 1 195 ? -6.074 -26.141 -14.148 1 97.12 195 GLY B C 1
ATOM 4723 O O . GLY B 1 195 ? -5.5 -26.062 -13.062 1 97.12 195 GLY B O 1
ATOM 4724 N N . LYS B 1 196 ? -7.25 -25.562 -14.383 1 98.25 196 LYS B N 1
ATOM 4725 C CA . LYS B 1 196 ? -7.934 -24.797 -13.344 1 98.25 196 LYS B CA 1
ATOM 4726 C C . LYS B 1 196 ? -8.844 -25.688 -12.508 1 98.25 196 LYS B C 1
ATOM 4728 O O . LYS B 1 196 ? -9.969 -26 -12.922 1 98.25 196 LYS B O 1
ATOM 4733 N N . ILE B 1 197 ? -8.367 -26.078 -11.383 1 98.31 197 ILE B N 1
ATOM 4734 C CA . ILE B 1 197 ? -9.125 -26.938 -10.492 1 98.31 197 ILE B CA 1
ATOM 4735 C C . ILE B 1 197 ? -10.273 -26.156 -9.859 1 98.31 197 ILE B C 1
ATOM 4737 O O . ILE B 1 197 ? -11.438 -26.562 -9.953 1 98.31 197 ILE B O 1
ATOM 4741 N N . GLY B 1 198 ? -9.828 -25 -9.219 1 98.5 198 GLY B N 1
ATOM 4742 C CA . GLY B 1 198 ? -10.883 -24.188 -8.641 1 98.5 198 GLY B CA 1
ATOM 4743 C C . GLY B 1 198 ? -10.367 -23.094 -7.727 1 98.5 198 GLY B C 1
ATOM 4744 O O . GLY B 1 198 ? -9.172 -23.062 -7.406 1 98.5 198 GLY B O 1
ATOM 4745 N N . ILE B 1 199 ? -11.242 -22.188 -7.426 1 98.75 199 ILE B N 1
ATOM 4746 C CA . ILE B 1 199 ? -11.008 -21.172 -6.402 1 98.75 199 ILE B CA 1
ATOM 4747 C C . ILE B 1 199 ? -12.125 -21.234 -5.363 1 98.75 199 ILE B C 1
ATOM 4749 O O . ILE B 1 199 ? -13.305 -21.312 -5.711 1 98.75 199 ILE B O 1
ATOM 4753 N N . PHE B 1 200 ? -11.742 -21.281 -4.121 1 98.44 200 PHE B N 1
ATOM 4754 C CA . PHE B 1 200 ? -12.672 -21.578 -3.033 1 98.44 200 PHE B CA 1
ATOM 4755 C C . PHE B 1 200 ? -12.625 -20.484 -1.972 1 98.44 200 PHE B C 1
ATOM 4757 O O . PHE B 1 200 ? -11.547 -20.078 -1.537 1 98.44 200 PHE B O 1
ATOM 4764 N N . HIS B 1 201 ? -13.805 -19.969 -1.645 1 97.88 201 HIS B N 1
ATOM 4765 C CA . HIS B 1 201 ? -13.859 -18.875 -0.689 1 97.88 201 HIS B CA 1
ATOM 4766 C C . HIS B 1 201 ? -14.031 -19.391 0.736 1 97.88 201 HIS B C 1
ATOM 4768 O O . HIS B 1 201 ? -14.68 -20.406 0.958 1 97.88 201 HIS B O 1
ATOM 4774 N N . PHE B 1 202 ? -13.438 -18.734 1.678 1 97.75 202 PHE B N 1
ATOM 4775 C CA . PHE B 1 202 ? -13.578 -19.047 3.094 1 97.75 202 PHE B CA 1
ATOM 4776 C C . PHE B 1 202 ? -14.656 -18.188 3.742 1 97.75 202 PHE B C 1
ATOM 4778 O O . PHE B 1 202 ? -14.344 -17.188 4.383 1 97.75 202 PHE B O 1
ATOM 4785 N N . THR B 1 203 ? -15.867 -18.578 3.559 1 96.44 203 THR B N 1
ATOM 4786 C CA . THR B 1 203 ? -17.031 -17.906 4.121 1 96.44 203 THR B CA 1
ATOM 4787 C C . THR B 1 203 ? -18 -18.906 4.738 1 96.44 203 THR B C 1
ATOM 4789 O O . THR B 1 203 ? -17.828 -20.125 4.574 1 96.44 203 THR B O 1
ATOM 4792 N N . TYR B 1 204 ? -18.844 -18.469 5.562 1 92.69 204 TYR B N 1
ATOM 4793 C CA . TYR B 1 204 ? -19.922 -19.281 6.121 1 92.69 204 TYR B CA 1
ATOM 4794 C C . TYR B 1 204 ? -21.25 -18.5 6.113 1 92.69 204 TYR B C 1
ATOM 4796 O O . TYR B 1 204 ? -21.25 -17.281 5.965 1 92.69 204 TYR B O 1
ATOM 4804 N N . GLU B 1 205 ? -22.281 -19.203 6.137 1 90.88 205 GLU B N 1
ATOM 4805 C CA . GLU B 1 205 ? -23.594 -18.594 6.172 1 90.88 205 GLU B CA 1
ATOM 4806 C C . GLU B 1 205 ? -24.125 -18.484 7.602 1 90.88 205 GLU B C 1
ATOM 4808 O O . GLU B 1 205 ? -23.938 -19.391 8.406 1 90.88 205 GLU B O 1
ATOM 4813 N N . GLN B 1 206 ? -24.578 -17.297 7.883 1 88.31 206 GLN B N 1
ATOM 4814 C CA . GLN B 1 206 ? -25.156 -17.078 9.203 1 88.31 206 GLN B CA 1
ATOM 4815 C C . GLN B 1 206 ? -26.453 -16.281 9.109 1 88.31 206 GLN B C 1
ATOM 4817 O O . GLN B 1 206 ? -26.562 -15.359 8.289 1 88.31 206 GLN B O 1
ATOM 4822 N N . ALA B 1 207 ? -27.516 -16.766 9.852 1 85 207 ALA B N 1
ATOM 4823 C CA . ALA B 1 207 ? -28.781 -16.047 9.891 1 85 207 ALA B CA 1
ATOM 4824 C C . ALA B 1 207 ? -28.594 -14.672 10.547 1 85 207 ALA B C 1
ATOM 4826 O O . ALA B 1 207 ? -27.922 -14.555 11.57 1 85 207 ALA B O 1
ATOM 4827 N N . ALA B 1 208 ? -29.203 -13.648 9.93 1 80.44 208 ALA B N 1
ATOM 4828 C CA . ALA B 1 208 ? -29.141 -12.305 10.484 1 80.44 208 ALA B CA 1
ATOM 4829 C C . ALA B 1 208 ? -29.703 -12.273 11.906 1 80.44 208 ALA B C 1
ATOM 4831 O O . ALA B 1 208 ? -30.828 -12.742 12.148 1 80.44 208 ALA B O 1
ATOM 4832 N N . ARG B 1 209 ? -28.969 -11.789 12.828 1 75.88 209 ARG B N 1
ATOM 4833 C CA . ARG B 1 209 ? -29.359 -11.75 14.234 1 75.88 209 ARG B CA 1
ATOM 4834 C C . ARG B 1 209 ? -30.344 -10.617 14.508 1 75.88 209 ARG B C 1
ATOM 4836 O O . ARG B 1 209 ? -31.188 -10.727 15.391 1 75.88 209 ARG B O 1
ATOM 4843 N N . ARG B 1 210 ? -30.172 -9.594 13.852 1 75.25 210 ARG B N 1
ATOM 4844 C CA . ARG B 1 210 ? -31 -8.414 14.07 1 75.25 210 ARG B CA 1
ATOM 4845 C C . ARG B 1 210 ? -31.672 -7.969 12.773 1 75.25 210 ARG B C 1
ATOM 4847 O O . ARG B 1 210 ? -31.188 -8.273 11.68 1 75.25 210 ARG B O 1
ATOM 4854 N N . GLN B 1 211 ? -32.938 -7.453 12.898 1 72.62 211 GLN B N 1
ATOM 4855 C CA . GLN B 1 211 ? -33.656 -6.855 11.773 1 72.62 211 GLN B CA 1
ATOM 4856 C C . GLN B 1 211 ? -33 -5.562 11.32 1 72.62 211 GLN B C 1
ATOM 4858 O O . GLN B 1 211 ? -32.438 -4.824 12.133 1 72.62 211 GLN B O 1
ATOM 4863 N N . SER B 1 212 ? -32.531 -5.602 10.141 1 71.5 212 SER B N 1
ATOM 4864 C CA . SER B 1 212 ? -32.062 -4.328 9.602 1 71.5 212 SER B CA 1
ATOM 4865 C C . SER B 1 212 ? -33.062 -3.732 8.633 1 71.5 212 SER B C 1
ATOM 4867 O O . SER B 1 212 ? -34.062 -4.379 8.297 1 71.5 212 SER B O 1
ATOM 4869 N N . LYS B 1 213 ? -32.969 -2.408 8.422 1 67.31 213 LYS B N 1
ATOM 4870 C CA . LYS B 1 213 ? -33.875 -1.718 7.52 1 67.31 213 LYS B CA 1
ATOM 4871 C C . LYS B 1 213 ? -34.125 -2.529 6.25 1 67.31 213 LYS B C 1
ATOM 4873 O O . LYS B 1 213 ? -35.25 -2.598 5.75 1 67.31 213 LYS B O 1
ATOM 4878 N N . ASN B 1 214 ? -33.094 -3.139 5.73 1 64.5 214 ASN B N 1
ATOM 4879 C CA . ASN B 1 214 ? -33.219 -3.779 4.426 1 64.5 214 ASN B CA 1
ATOM 4880 C C . ASN B 1 214 ? -33.188 -5.301 4.543 1 64.5 214 ASN B C 1
ATOM 4882 O O . ASN B 1 214 ? -33.062 -6 3.533 1 64.5 214 ASN B O 1
ATOM 4886 N N . ARG B 1 215 ? -33.094 -5.766 5.844 1 68.38 215 ARG B N 1
ATOM 4887 C CA . ARG B 1 215 ? -32.969 -7.215 5.953 1 68.38 215 ARG B CA 1
ATOM 4888 C C . ARG B 1 215 ? -33.719 -7.746 7.172 1 68.38 215 ARG B C 1
ATOM 4890 O O . ARG B 1 215 ? -33.406 -7.363 8.305 1 68.38 215 ARG B O 1
ATOM 4897 N N . PRO B 1 216 ? -34.75 -8.586 6.906 1 76.81 216 PRO B N 1
ATOM 4898 C CA . PRO B 1 216 ? -35.438 -9.172 8.047 1 76.81 216 PRO B CA 1
ATOM 4899 C C . PRO B 1 216 ? -34.562 -10.086 8.883 1 76.81 216 PRO B C 1
ATOM 4901 O O . PRO B 1 216 ? -33.562 -10.617 8.375 1 76.81 216 PRO B O 1
ATOM 4904 N N . LYS B 1 217 ? -34.781 -10.039 10.078 1 80.75 217 LYS B N 1
ATOM 4905 C CA . LYS B 1 217 ? -34.125 -10.984 10.977 1 80.75 217 LYS B CA 1
ATOM 4906 C C . LYS B 1 217 ? -34.25 -12.414 10.453 1 80.75 217 LYS B C 1
ATOM 4908 O O . LYS B 1 217 ? -35.281 -12.812 9.953 1 80.75 217 LYS B O 1
ATOM 4913 N N . GLY B 1 218 ? -33.125 -13.148 10.477 1 79.75 218 GLY B N 1
ATOM 4914 C CA . GLY B 1 218 ? -33.156 -14.547 10.07 1 79.75 218 GLY B CA 1
ATOM 4915 C C . GLY B 1 218 ? -32.688 -14.766 8.648 1 79.75 218 GLY B C 1
ATOM 4916 O O . GLY B 1 218 ? -32.469 -15.906 8.227 1 79.75 218 GLY B O 1
ATOM 4917 N N . THR B 1 219 ? -32.531 -13.578 7.91 1 82.25 219 THR B N 1
ATOM 4918 C CA . THR B 1 219 ? -32.031 -13.711 6.543 1 82.25 219 THR B CA 1
ATOM 4919 C C . THR B 1 219 ? -30.609 -14.25 6.539 1 82.25 219 THR B C 1
ATOM 4921 O O . THR B 1 219 ? -29.766 -13.805 7.324 1 82.25 219 THR B O 1
ATOM 4924 N N . MET B 1 220 ? -30.453 -15.328 5.73 1 86 220 MET B N 1
ATOM 4925 C CA . MET B 1 220 ? -29.125 -15.922 5.656 1 86 220 MET B CA 1
ATOM 4926 C C . MET B 1 220 ? -28.141 -14.969 5 1 86 220 MET B C 1
ATOM 4928 O O . MET B 1 220 ? -28.391 -14.461 3.906 1 86 220 MET B O 1
ATOM 4932 N N . GLU B 1 221 ? -27.062 -14.68 5.785 1 86.56 221 GLU B N 1
ATOM 4933 C CA . GLU B 1 221 ? -26.016 -13.812 5.262 1 86.56 221 GLU B CA 1
ATOM 4934 C C . GLU B 1 221 ? -24.688 -14.539 5.18 1 86.56 221 GLU B C 1
ATOM 4936 O O . GLU B 1 221 ? -24.375 -15.367 6.035 1 86.56 221 GLU B O 1
ATOM 4941 N N . VAL B 1 222 ? -24 -14.258 4.141 1 91.44 222 VAL B N 1
ATOM 4942 C CA . VAL B 1 222 ? -22.672 -14.828 3.973 1 91.44 222 VAL B CA 1
ATOM 4943 C C . VAL B 1 222 ? -21.641 -13.984 4.723 1 91.44 222 VAL B C 1
ATOM 4945 O O . VAL B 1 222 ? -21.609 -12.758 4.578 1 91.44 222 VAL B O 1
ATOM 4948 N N . LYS B 1 223 ? -20.875 -14.586 5.594 1 92.25 223 LYS B N 1
ATOM 4949 C CA . LYS B 1 223 ? -19.844 -13.906 6.375 1 92.25 223 LYS B CA 1
ATOM 4950 C C . LYS B 1 223 ? -18.469 -14.516 6.125 1 92.25 223 LYS B C 1
ATOM 4952 O O . LYS B 1 223 ? -18.344 -15.719 5.906 1 92.25 223 LYS B O 1
ATOM 4957 N N . PRO B 1 224 ? -17.484 -13.648 6.137 1 93 224 PRO B N 1
ATOM 4958 C CA . PRO B 1 224 ? -16.125 -14.164 5.957 1 93 224 PRO B CA 1
ATOM 4959 C C . PRO B 1 224 ? -15.609 -14.914 7.184 1 93 224 PRO B C 1
ATOM 4961 O O . PRO B 1 224 ? -15.953 -14.562 8.32 1 93 224 PRO B O 1
ATOM 4964 N N . ILE B 1 225 ? -14.875 -15.961 6.949 1 91.44 225 ILE B N 1
ATOM 4965 C CA . ILE B 1 225 ? -14.102 -16.594 8.016 1 91.44 225 ILE B CA 1
ATOM 4966 C C . ILE B 1 225 ? -12.852 -15.766 8.297 1 91.44 225 ILE B C 1
ATOM 4968 O O . ILE B 1 225 ? -11.969 -15.648 7.438 1 91.44 225 ILE B O 1
ATOM 4972 N N . GLU B 1 226 ? -12.727 -15.211 9.414 1 84.44 226 GLU B N 1
ATOM 4973 C CA . GLU B 1 226 ? -11.664 -14.25 9.711 1 84.44 226 GLU B CA 1
ATOM 4974 C C . GLU B 1 226 ? -10.367 -14.969 10.094 1 84.44 226 GLU B C 1
ATOM 4976 O O . GLU B 1 226 ? -9.273 -14.477 9.805 1 84.44 226 GLU B O 1
ATOM 4981 N N . SER B 1 227 ? -10.523 -16.094 10.734 1 88.5 227 SER B N 1
ATOM 4982 C CA . SER B 1 227 ? -9.336 -16.844 11.156 1 88.5 227 SER B CA 1
ATOM 4983 C C . SER B 1 227 ? -9.195 -18.141 10.383 1 88.5 227 SER B C 1
ATOM 4985 O O . SER B 1 227 ? -9.969 -19.078 10.586 1 88.5 227 SER B O 1
ATOM 4987 N N . ILE B 1 228 ? -8.273 -18.188 9.555 1 91.56 228 ILE B N 1
ATOM 4988 C CA . ILE B 1 228 ? -8.023 -19.391 8.758 1 91.56 228 ILE B CA 1
ATOM 4989 C C . ILE B 1 228 ? -7.109 -20.344 9.523 1 91.56 228 ILE B C 1
ATOM 4991 O O . ILE B 1 228 ? -5.887 -20.188 9.508 1 91.56 228 ILE B O 1
ATOM 4995 N N . THR B 1 229 ? -7.688 -21.328 10.109 1 93.69 229 THR B N 1
ATOM 4996 C CA . THR B 1 229 ? -6.969 -22.297 10.914 1 93.69 229 THR B CA 1
ATOM 4997 C C . THR B 1 229 ? -6.672 -23.562 10.102 1 93.69 229 THR B C 1
ATOM 4999 O O . THR B 1 229 ? -7.141 -23.703 8.977 1 93.69 229 THR B O 1
ATOM 5002 N N . LYS B 1 230 ? -5.965 -24.406 10.742 1 94.38 230 LYS B N 1
ATOM 5003 C CA . LYS B 1 230 ? -5.629 -25.688 10.133 1 94.38 230 LYS B CA 1
ATOM 5004 C C . LYS B 1 230 ? -6.891 -26.5 9.828 1 94.38 230 LYS B C 1
ATOM 5006 O O . LYS B 1 230 ? -6.977 -27.141 8.781 1 94.38 230 LYS B O 1
ATOM 5011 N N . VAL B 1 231 ? -7.789 -26.438 10.695 1 94.75 231 VAL B N 1
ATOM 5012 C CA . VAL B 1 231 ? -9.039 -27.172 10.539 1 94.75 231 VAL B CA 1
ATOM 5013 C C . VAL B 1 231 ? -9.797 -26.656 9.32 1 94.75 231 VAL B C 1
ATOM 5015 O O . VAL B 1 231 ? -10.328 -27.438 8.523 1 94.75 231 VAL B O 1
ATOM 5018 N N . VAL B 1 232 ? -9.82 -25.359 9.156 1 95.44 232 VAL B N 1
ATOM 5019 C CA . VAL B 1 232 ? -10.531 -24.734 8.055 1 95.44 232 VAL B CA 1
ATOM 5020 C C . VAL B 1 232 ? -9.883 -25.125 6.727 1 95.44 232 VAL B C 1
ATOM 5022 O O . VAL B 1 232 ? -10.57 -25.484 5.77 1 95.44 232 VAL B O 1
ATOM 5025 N N . ILE B 1 233 ? -8.578 -25.109 6.695 1 96.5 233 ILE B N 1
ATOM 5026 C CA . ILE B 1 233 ? -7.844 -25.453 5.484 1 96.5 233 ILE B CA 1
ATOM 5027 C C . ILE B 1 233 ? -8.047 -26.922 5.164 1 96.5 233 ILE B C 1
ATOM 5029 O O . ILE B 1 233 ? -8.281 -27.297 4.012 1 96.5 233 ILE B O 1
ATOM 5033 N N . LYS B 1 234 ? -7.938 -27.781 6.188 1 96.31 234 LYS B N 1
ATOM 5034 C CA . LYS B 1 234 ? -8.141 -29.203 6.012 1 96.31 234 LYS B CA 1
ATOM 5035 C C . LYS B 1 234 ? -9.516 -29.5 5.426 1 96.31 234 LYS B C 1
ATOM 5037 O O . LYS B 1 234 ? -9.641 -30.297 4.488 1 96.31 234 LYS B O 1
ATOM 5042 N N . GLN B 1 235 ? -10.492 -28.859 5.969 1 96.44 235 GLN B N 1
ATOM 5043 C CA . GLN B 1 235 ? -11.852 -29.047 5.484 1 96.44 235 GLN B CA 1
ATOM 5044 C C . GLN B 1 235 ? -11.992 -28.609 4.031 1 96.44 235 GLN B C 1
ATOM 5046 O O . GLN B 1 235 ? -12.664 -29.281 3.238 1 96.44 235 GLN B O 1
ATOM 5051 N N . CYS B 1 236 ? -11.398 -27.531 3.701 1 97.25 236 CYS B N 1
ATOM 5052 C CA . CYS B 1 236 ? -11.445 -27.031 2.326 1 97.25 236 CYS B CA 1
ATOM 5053 C C . CYS B 1 236 ? -10.797 -28.031 1.373 1 97.25 236 CYS B C 1
ATOM 5055 O O . CYS B 1 236 ? -11.352 -28.328 0.309 1 97.25 236 CYS B O 1
ATOM 5057 N N . LEU B 1 237 ? -9.656 -28.594 1.766 1 97.5 237 LEU B N 1
ATOM 5058 C CA . LEU B 1 237 ? -8.953 -29.578 0.939 1 97.5 237 LEU B CA 1
ATOM 5059 C C . LEU B 1 237 ? -9.797 -30.828 0.736 1 97.5 237 LEU B C 1
ATOM 5061 O O . LEU B 1 237 ? -9.992 -31.266 -0.398 1 97.5 237 LEU B O 1
ATOM 5065 N N . ILE B 1 238 ? -10.344 -31.312 1.813 1 97.31 238 ILE B N 1
ATOM 5066 C CA . ILE B 1 238 ? -11.023 -32.594 1.814 1 97.31 238 ILE B CA 1
ATOM 5067 C C . ILE B 1 238 ? -12.383 -32.469 1.137 1 97.31 238 ILE B C 1
ATOM 5069 O O . ILE B 1 238 ? -12.781 -33.312 0.338 1 97.31 238 ILE B O 1
ATOM 5073 N N . GLU B 1 239 ? -13.062 -31.359 1.394 1 97.44 239 GLU B N 1
ATOM 5074 C CA . GLU B 1 239 ? -14.453 -31.25 0.98 1 97.44 239 GLU B CA 1
ATOM 5075 C C . GLU B 1 239 ? -14.578 -30.547 -0.364 1 97.44 239 GLU B C 1
ATOM 5077 O O . GLU B 1 239 ? -15.594 -30.656 -1.046 1 97.44 239 GLU B O 1
ATOM 5082 N N . LYS B 1 240 ? -13.586 -29.812 -0.713 1 97.75 240 LYS B N 1
ATOM 5083 C CA . LYS B 1 240 ? -13.758 -29 -1.913 1 97.75 240 LYS B CA 1
ATOM 5084 C C . LYS B 1 240 ? -12.664 -29.281 -2.938 1 97.75 240 LYS B C 1
ATOM 5086 O O . LYS B 1 240 ? -12.953 -29.75 -4.043 1 97.75 240 LYS B O 1
ATOM 5091 N N . VAL B 1 241 ? -11.43 -29.188 -2.594 1 98.19 241 VAL B N 1
ATOM 5092 C CA . VAL B 1 241 ? -10.32 -29.25 -3.543 1 98.19 241 VAL B CA 1
ATOM 5093 C C . VAL B 1 241 ? -10.211 -30.672 -4.102 1 98.19 241 VAL B C 1
ATOM 5095 O O . VAL B 1 241 ? -10.203 -30.859 -5.32 1 98.19 241 VAL B O 1
ATOM 5098 N N . ILE B 1 242 ? -10.156 -31.719 -3.256 1 98 242 ILE B N 1
ATOM 5099 C CA . ILE B 1 242 ? -9.914 -33.094 -3.678 1 98 242 ILE B CA 1
ATOM 5100 C C . ILE B 1 242 ? -11.055 -33.562 -4.562 1 98 242 ILE B C 1
ATOM 5102 O O . ILE B 1 242 ? -10.828 -34.125 -5.645 1 98 242 ILE B O 1
ATOM 5106 N N . PRO B 1 243 ? -12.305 -33.344 -4.133 1 97.88 243 PRO B N 1
ATOM 5107 C CA . PRO B 1 243 ? -13.398 -33.781 -5.004 1 97.88 243 PRO B CA 1
ATOM 5108 C C . PRO B 1 243 ? -13.328 -33.188 -6.398 1 97.88 243 PRO B C 1
ATOM 5110 O O . PRO B 1 243 ? -13.602 -33.844 -7.391 1 97.88 243 PRO B O 1
ATOM 5113 N N . VAL B 1 244 ? -12.938 -31.953 -6.469 1 98.12 244 VAL B N 1
ATOM 5114 C CA . VAL B 1 244 ? -12.867 -31.281 -7.766 1 98.12 244 VAL B CA 1
ATOM 5115 C C . VAL B 1 244 ? -11.695 -31.828 -8.57 1 98.12 244 VAL B C 1
ATOM 5117 O O . VAL B 1 244 ? -11.797 -32 -9.789 1 98.12 244 VAL B O 1
ATOM 5120 N N . ILE B 1 245 ? -10.57 -32.062 -7.93 1 98 245 ILE B N 1
ATOM 5121 C CA . ILE B 1 245 ? -9.438 -32.688 -8.602 1 98 245 ILE B CA 1
ATOM 5122 C C . ILE B 1 245 ? -9.883 -34.031 -9.234 1 98 245 ILE B C 1
ATOM 5124 O O . ILE B 1 245 ? -9.656 -34.25 -10.43 1 98 245 ILE B O 1
ATOM 5128 N N . LYS B 1 246 ? -10.57 -34.875 -8.469 1 97.12 246 LYS B N 1
ATOM 5129 C CA . LYS B 1 246 ? -10.977 -36.188 -8.938 1 97.12 246 LYS B CA 1
ATOM 5130 C C . LYS B 1 246 ? -11.953 -36.062 -10.109 1 97.12 246 LYS B C 1
ATOM 5132 O O . LYS B 1 246 ? -11.883 -36.844 -11.062 1 97.12 246 LYS B O 1
ATOM 5137 N N . ALA B 1 247 ? -12.773 -35.094 -10.047 1 96.56 247 ALA B N 1
ATOM 5138 C CA . ALA B 1 247 ? -13.812 -34.906 -11.062 1 96.56 247 ALA B CA 1
ATOM 5139 C C . ALA B 1 247 ? -13.219 -34.406 -12.367 1 96.56 247 ALA B C 1
ATOM 5141 O O . ALA B 1 247 ? -13.656 -34.781 -13.453 1 96.56 247 ALA B O 1
ATOM 5142 N N . LYS B 1 248 ? -12.188 -33.562 -12.25 1 96.5 248 LYS B N 1
ATOM 5143 C CA . LYS B 1 248 ? -11.695 -32.844 -13.438 1 96.5 248 LYS B CA 1
ATOM 5144 C C . LYS B 1 248 ? -10.445 -33.5 -13.992 1 96.5 248 LYS B C 1
ATOM 5146 O O . LYS B 1 248 ? -10.047 -33.25 -15.133 1 96.5 248 LYS B O 1
ATOM 5151 N N . TRP B 1 249 ? -9.836 -34.344 -13.227 1 96.12 249 TRP B N 1
ATOM 5152 C CA . TRP B 1 249 ? -8.539 -34.875 -13.609 1 96.12 249 TRP B CA 1
ATOM 5153 C C . TRP B 1 249 ? -8.625 -35.656 -14.922 1 96.12 249 TRP B C 1
ATOM 5155 O O . TRP B 1 249 ? -9.547 -36.438 -15.125 1 96.12 249 TRP B O 1
ATOM 5165 N N . PRO B 1 250 ? -7.719 -35.312 -15.852 1 92.25 250 PRO B N 1
ATOM 5166 C CA . PRO B 1 250 ? -7.805 -35.969 -17.172 1 92.25 250 PRO B CA 1
ATOM 5167 C C . PRO B 1 250 ? -7.758 -37.5 -17.078 1 92.25 250 PRO B C 1
ATOM 5169 O O . PRO B 1 250 ? -7.012 -38.031 -16.266 1 92.25 250 PRO B O 1
ATOM 5172 N N . GLU B 1 251 ? -8.438 -38.062 -18.062 1 89.25 251 GLU B N 1
ATOM 5173 C CA . GLU B 1 251 ? -8.422 -39.5 -18.172 1 89.25 251 GLU B CA 1
ATOM 5174 C C . GLU B 1 251 ? -7.059 -40 -18.656 1 89.25 251 GLU B C 1
ATOM 5176 O O . GLU B 1 251 ? -6.457 -39.406 -19.547 1 89.25 251 GLU B O 1
ATOM 5181 N N . GLY B 1 252 ? -6.484 -40.969 -18.047 1 87.56 252 GLY B N 1
ATOM 5182 C CA . GLY B 1 252 ? -5.219 -41.562 -18.469 1 87.56 252 GLY B CA 1
ATOM 5183 C C . GLY B 1 252 ? -4.016 -40.938 -17.781 1 87.56 252 GLY B C 1
ATOM 5184 O O . GLY B 1 252 ? -2.898 -41.438 -17.906 1 87.56 252 GLY B O 1
ATOM 5185 N N . ALA B 1 253 ? -4.316 -39.812 -17.156 1 89.69 253 ALA B N 1
ATOM 5186 C CA . ALA B 1 253 ? -3.223 -39.188 -16.422 1 89.69 253 ALA B CA 1
ATOM 5187 C C . ALA B 1 253 ? -2.889 -39.969 -15.156 1 89.69 253 ALA B C 1
ATOM 5189 O O . ALA B 1 253 ? -3.656 -40.844 -14.742 1 89.69 253 ALA B O 1
ATOM 5190 N N . SER B 1 254 ? -1.712 -39.688 -14.648 1 90.44 254 SER B N 1
ATOM 5191 C CA . SER B 1 254 ? -1.287 -40.312 -13.414 1 90.44 254 SER B CA 1
ATOM 5192 C C . SER B 1 254 ? -2.291 -40.094 -12.289 1 90.44 254 SER B C 1
ATOM 5194 O O . SER B 1 254 ? -2.799 -38.969 -12.133 1 90.44 254 SER B O 1
ATOM 5196 N N . LYS B 1 255 ? -2.518 -41.125 -11.562 1 92.81 255 LYS B N 1
ATOM 5197 C CA . LYS B 1 255 ? -3.436 -40.969 -10.438 1 92.81 255 LYS B CA 1
ATOM 5198 C C . LYS B 1 255 ? -2.686 -40.656 -9.148 1 92.81 255 LYS B C 1
ATOM 5200 O O . LYS B 1 255 ? -3.301 -40.406 -8.109 1 92.81 255 LYS B O 1
ATOM 5205 N N . THR B 1 256 ? -1.387 -40.625 -9.297 1 96.5 256 THR B N 1
ATOM 5206 C CA . THR B 1 256 ? -0.592 -40.031 -8.227 1 96.5 256 THR B CA 1
ATOM 5207 C C . THR B 1 256 ? -0.458 -38.531 -8.414 1 96.5 256 THR B C 1
ATOM 5209 O O . THR B 1 256 ? 0.144 -38.062 -9.391 1 96.5 256 THR B O 1
ATOM 5212 N N . ILE B 1 257 ? -1.08 -37.781 -7.598 1 97.56 257 ILE B N 1
ATOM 5213 C CA . ILE B 1 257 ? -1.143 -36.344 -7.707 1 97.56 257 ILE B CA 1
ATOM 5214 C C . ILE B 1 257 ? -0.521 -35.688 -6.465 1 97.56 257 ILE B C 1
ATOM 5216 O O . ILE B 1 257 ? -0.75 -36.156 -5.344 1 97.56 257 ILE B O 1
ATOM 5220 N N . TYR B 1 258 ? 0.276 -34.719 -6.656 1 97.69 258 TYR B N 1
ATOM 5221 C CA . TYR B 1 258 ? 0.881 -33.969 -5.543 1 97.69 258 TYR B CA 1
ATOM 5222 C C . TYR B 1 258 ? 0.276 -32.594 -5.402 1 97.69 258 TYR B C 1
ATOM 5224 O O . TYR B 1 258 ? 0.335 -31.781 -6.332 1 97.69 258 TYR B O 1
ATOM 5232 N N . ILE B 1 259 ? -0.301 -32.312 -4.281 1 98.31 259 ILE B N 1
ATOM 5233 C CA . ILE B 1 259 ? -0.749 -30.969 -3.949 1 98.31 259 ILE B CA 1
ATOM 5234 C C . ILE B 1 259 ? 0.377 -30.203 -3.254 1 98.31 259 ILE B C 1
ATOM 5236 O O . ILE B 1 259 ? 0.806 -30.578 -2.16 1 98.31 259 ILE B O 1
ATOM 5240 N N . GLN B 1 260 ? 0.831 -29.188 -3.932 1 98.31 260 GLN B N 1
ATOM 5241 C CA . GLN B 1 260 ? 1.925 -28.391 -3.389 1 98.31 260 GLN B CA 1
ATOM 5242 C C . GLN B 1 260 ? 1.396 -27.188 -2.629 1 98.31 260 GLN B C 1
ATOM 5244 O O . GLN B 1 260 ? 0.603 -26.406 -3.166 1 98.31 260 GLN B O 1
ATOM 5249 N N . GLN B 1 261 ? 1.788 -27.016 -1.412 1 97.56 261 GLN B N 1
ATOM 5250 C CA . GLN B 1 261 ? 1.42 -25.891 -0.549 1 97.56 261 GLN B CA 1
ATOM 5251 C C . GLN B 1 261 ? 2.654 -25.266 0.085 1 97.56 261 GLN B C 1
ATOM 5253 O O . GLN B 1 261 ? 3.75 -25.828 0.026 1 97.56 261 GLN B O 1
ATOM 5258 N N . ASP B 1 262 ? 2.514 -24.031 0.57 1 94.12 262 ASP B N 1
ATOM 5259 C CA . ASP B 1 262 ? 3.631 -23.438 1.307 1 94.12 262 ASP B CA 1
ATOM 5260 C C . ASP B 1 262 ? 3.678 -23.969 2.738 1 94.12 262 ASP B C 1
ATOM 5262 O O . ASP B 1 262 ? 2.941 -24.891 3.09 1 94.12 262 ASP B O 1
ATOM 5266 N N . ASN B 1 263 ? 4.578 -23.5 3.584 1 89.38 263 ASN B N 1
ATOM 5267 C CA . ASN B 1 263 ? 4.82 -24.016 4.926 1 89.38 263 ASN B CA 1
ATOM 5268 C C . ASN B 1 263 ? 4.113 -23.188 5.988 1 89.38 263 ASN B C 1
ATOM 5270 O O . ASN B 1 263 ? 4.523 -23.172 7.148 1 89.38 263 ASN B O 1
ATOM 5274 N N . ALA B 1 264 ? 3.086 -22.5 5.582 1 89 264 ALA B N 1
ATOM 5275 C CA . ALA B 1 264 ? 2.377 -21.672 6.559 1 89 264 ALA B CA 1
ATOM 5276 C C . ALA B 1 264 ? 1.752 -22.531 7.652 1 89 264 ALA B C 1
ATOM 5278 O O . ALA B 1 264 ? 1.361 -23.672 7.402 1 89 264 ALA B O 1
ATOM 5279 N N . THR B 1 265 ? 1.528 -22.031 8.789 1 86.19 265 THR B N 1
ATOM 5280 C CA . THR B 1 265 ? 1.103 -22.719 10 1 86.19 265 THR B CA 1
ATOM 5281 C C . THR B 1 265 ? -0.262 -23.375 9.789 1 86.19 265 THR B C 1
ATOM 5283 O O . THR B 1 265 ? -0.492 -24.5 10.234 1 86.19 265 THR B O 1
ATOM 5286 N N . PRO B 1 266 ? -1.133 -22.766 9.109 1 90.88 266 PRO B N 1
ATOM 5287 C CA . PRO B 1 266 ? -2.473 -23.344 8.984 1 90.88 266 PRO B CA 1
ATOM 5288 C C . PRO B 1 266 ? -2.514 -24.531 8.023 1 90.88 266 PRO B C 1
ATOM 5290 O O . PRO B 1 266 ? -3.514 -25.25 7.977 1 90.88 266 PRO B O 1
ATOM 5293 N N . HIS B 1 267 ? -1.501 -24.797 7.297 1 92.75 267 HIS B N 1
ATOM 5294 C CA . HIS B 1 267 ? -1.518 -25.891 6.324 1 92.75 267 HIS B CA 1
ATOM 5295 C C . HIS B 1 267 ? -1.344 -27.234 7.012 1 92.75 267 HIS B C 1
ATOM 5297 O O . HIS B 1 267 ? -0.736 -27.328 8.078 1 92.75 267 HIS B O 1
ATOM 5303 N N . ILE B 1 268 ? -1.838 -28.266 6.398 1 90.81 268 ILE B N 1
ATOM 5304 C CA . ILE B 1 268 ? -1.846 -29.594 7.016 1 90.81 268 ILE B CA 1
ATOM 5305 C C . ILE B 1 268 ? -0.557 -30.328 6.668 1 90.81 268 ILE B C 1
ATOM 5307 O O . ILE B 1 268 ? 0.068 -30.047 5.641 1 90.81 268 ILE B O 1
ATOM 5311 N N . ALA B 1 269 ? -0.282 -31.297 7.527 1 89.25 269 ALA B N 1
ATOM 5312 C CA . ALA B 1 269 ? 0.841 -32.188 7.254 1 89.25 269 ALA B CA 1
ATOM 5313 C C . ALA B 1 269 ? 0.449 -33.281 6.258 1 89.25 269 ALA B C 1
ATOM 5315 O O . ALA B 1 269 ? -0.725 -33.625 6.156 1 89.25 269 ALA B O 1
ATOM 5316 N N . GLY B 1 270 ? 1.462 -33.781 5.566 1 88.69 270 GLY B N 1
ATOM 5317 C CA . GLY B 1 270 ? 1.227 -34.812 4.551 1 88.69 270 GLY B CA 1
ATOM 5318 C C . GLY B 1 270 ? 0.667 -36.094 5.117 1 88.69 270 GLY B C 1
ATOM 5319 O O . GLY B 1 270 ? 0.049 -36.875 4.395 1 88.69 270 GLY B O 1
ATOM 5320 N N . ASN B 1 271 ? 0.809 -36.312 6.418 1 89.75 271 ASN B N 1
ATOM 5321 C CA . ASN B 1 271 ? 0.386 -37.594 7.016 1 89.75 271 ASN B CA 1
ATOM 5322 C C . ASN B 1 271 ? -0.934 -37.438 7.766 1 89.75 271 ASN B C 1
ATOM 5324 O O . ASN B 1 271 ? -1.285 -38.281 8.586 1 89.75 271 ASN B O 1
ATOM 5328 N N . ASP B 1 272 ? -1.641 -36.375 7.516 1 93.31 272 ASP B N 1
ATOM 5329 C CA . ASP B 1 272 ? -2.945 -36.188 8.148 1 93.31 272 ASP B CA 1
ATOM 5330 C C . ASP B 1 272 ? -3.885 -37.344 7.785 1 93.31 272 ASP B C 1
ATOM 5332 O O . ASP B 1 272 ? -4.152 -37.594 6.609 1 93.31 272 ASP B O 1
ATOM 5336 N N . THR B 1 273 ? -4.457 -37.969 8.711 1 93.69 273 THR B N 1
ATOM 5337 C CA . THR B 1 273 ? -5.207 -39.219 8.523 1 93.69 273 THR B CA 1
ATOM 5338 C C . THR B 1 273 ? -6.504 -38.938 7.766 1 93.69 273 THR B C 1
ATOM 5340 O O . THR B 1 273 ? -6.867 -39.688 6.859 1 93.69 273 THR B O 1
ATOM 5343 N N . ASP B 1 274 ? -7.223 -37.938 8.172 1 94.75 274 ASP B N 1
ATOM 5344 C CA . ASP B 1 274 ? -8.484 -37.594 7.516 1 94.75 274 ASP B CA 1
ATOM 5345 C C . ASP B 1 274 ? -8.258 -37.25 6.047 1 94.75 274 ASP B C 1
ATOM 5347 O O . ASP B 1 274 ? -9.023 -37.688 5.18 1 94.75 274 ASP B O 1
ATOM 5351 N N . PHE B 1 275 ? -7.219 -36.562 5.848 1 95.5 275 PHE B N 1
ATOM 5352 C CA . PHE B 1 275 ? -6.871 -36.188 4.484 1 95.5 275 PHE B CA 1
ATOM 5353 C C . PHE B 1 275 ? -6.531 -37.406 3.654 1 95.5 275 PHE B C 1
ATOM 5355 O O . PHE B 1 275 ? -7.043 -37.594 2.545 1 95.5 275 PHE B O 1
ATOM 5362 N N . LEU B 1 276 ? -5.715 -38.281 4.172 1 95.56 276 LEU B N 1
ATOM 5363 C CA . LEU B 1 276 ? -5.242 -39.438 3.441 1 95.56 276 LEU B CA 1
ATOM 5364 C C . LEU B 1 276 ? -6.395 -40.406 3.113 1 95.56 276 LEU B C 1
ATOM 5366 O O . LEU B 1 276 ? -6.406 -41.031 2.053 1 95.56 276 LEU B O 1
ATOM 5370 N N . HIS B 1 277 ? -7.312 -40.469 4.027 1 96.12 277 HIS B N 1
ATOM 5371 C CA . HIS B 1 277 ? -8.469 -41.344 3.816 1 96.12 277 HIS B CA 1
ATOM 5372 C C . HIS B 1 277 ? -9.219 -40.969 2.549 1 96.12 277 HIS B C 1
ATOM 5374 O O . HIS B 1 277 ? -9.57 -41.812 1.743 1 96.12 277 HIS B O 1
ATOM 5380 N N . VAL B 1 278 ? -9.398 -39.688 2.361 1 96.38 278 VAL B N 1
ATOM 5381 C CA . VAL B 1 278 ? -10.148 -39.219 1.208 1 96.38 278 VAL B CA 1
ATOM 5382 C C . VAL B 1 278 ? -9.234 -39.156 -0.015 1 96.38 278 VAL B C 1
ATOM 5384 O O . VAL B 1 278 ? -9.656 -39.5 -1.124 1 96.38 278 VAL B O 1
ATOM 5387 N N . ALA B 1 279 ? -8.008 -38.844 0.163 1 95.62 279 ALA B N 1
ATOM 5388 C CA . ALA B 1 279 ? -7.035 -38.594 -0.898 1 95.62 279 ALA B CA 1
ATOM 5389 C C . ALA B 1 279 ? -6.656 -39.906 -1.592 1 95.62 279 ALA B C 1
ATOM 5391 O O . ALA B 1 279 ? -6.312 -39.906 -2.775 1 95.62 279 ALA B O 1
ATOM 5392 N N . GLN B 1 280 ? -6.742 -41 -0.868 1 95.44 280 GLN B N 1
ATOM 5393 C CA . GLN B 1 280 ? -6.289 -42.281 -1.416 1 95.44 280 GLN B CA 1
ATOM 5394 C C . GLN B 1 280 ? -7.473 -43.156 -1.8 1 95.44 280 GLN B C 1
ATOM 5396 O O . GLN B 1 280 ? -7.289 -44.312 -2.203 1 95.44 280 GLN B O 1
ATOM 5401 N N . ALA B 1 281 ? -8.602 -42.594 -1.78 1 94.88 281 ALA B N 1
ATOM 5402 C CA . ALA B 1 281 ? -9.797 -43.344 -2.17 1 94.88 281 ALA B CA 1
ATOM 5403 C C . ALA B 1 281 ? -10.031 -43.25 -3.676 1 94.88 281 ALA B C 1
ATOM 5405 O O . ALA B 1 281 ? -9.398 -42.438 -4.363 1 94.88 281 ALA B O 1
ATOM 5406 N N . ASP B 1 282 ? -10.844 -44.188 -4.227 1 93.56 282 ASP B N 1
ATOM 5407 C CA . ASP B 1 282 ? -11.359 -44.188 -5.594 1 93.56 282 ASP B CA 1
ATOM 5408 C C . ASP B 1 282 ? -10.219 -44.344 -6.602 1 93.56 282 ASP B C 1
ATOM 5410 O O . ASP B 1 282 ? -10.258 -43.75 -7.688 1 93.56 282 ASP B O 1
ATOM 5414 N N . GLY B 1 283 ? -9.125 -44.906 -6.191 1 93.56 283 GLY B N 1
ATOM 5415 C CA . GLY B 1 283 ? -8.039 -45.219 -7.098 1 93.56 283 GLY B CA 1
ATOM 5416 C C . GLY B 1 283 ? -7.012 -44.125 -7.215 1 93.56 283 GLY B C 1
ATOM 5417 O O . GLY B 1 283 ? -6.098 -44.188 -8.039 1 93.56 283 GLY B O 1
ATOM 5418 N N . PHE B 1 284 ? -7.215 -43.062 -6.488 1 96.5 284 PHE B N 1
ATOM 5419 C CA . PHE B 1 284 ? -6.273 -41.969 -6.516 1 96.5 284 PHE B CA 1
ATOM 5420 C C . PHE B 1 284 ? -5.234 -42.094 -5.406 1 96.5 284 PHE B C 1
ATOM 5422 O O . PHE B 1 284 ? -5.477 -42.781 -4.41 1 96.5 284 PHE B O 1
ATOM 5429 N N . ASP B 1 285 ? -4.129 -41.531 -5.672 1 97.25 285 ASP B N 1
ATOM 5430 C CA . ASP B 1 285 ? -3.066 -41.344 -4.691 1 97.25 285 ASP B CA 1
ATOM 5431 C C . ASP B 1 285 ? -2.641 -39.875 -4.637 1 97.25 285 ASP B C 1
ATOM 5433 O O . ASP B 1 285 ? -1.646 -39.5 -5.254 1 97.25 285 ASP B O 1
ATOM 5437 N N . ILE B 1 286 ? -3.422 -39.125 -3.887 1 97.56 286 ILE B N 1
ATOM 5438 C CA . ILE B 1 286 ? -3.17 -37.688 -3.771 1 97.56 286 ILE B CA 1
ATOM 5439 C C . ILE B 1 286 ? -2.371 -37.406 -2.5 1 97.56 286 ILE B C 1
ATOM 5441 O O . ILE B 1 286 ? -2.744 -37.844 -1.413 1 97.56 286 ILE B O 1
ATOM 5445 N N . ARG B 1 287 ? -1.293 -36.719 -2.629 1 96.94 287 ARG B N 1
ATOM 5446 C CA . ARG B 1 287 ? -0.399 -36.438 -1.516 1 96.94 287 ARG B CA 1
ATOM 5447 C C . ARG B 1 287 ? -0.147 -34.938 -1.408 1 96.94 287 ARG B C 1
ATOM 5449 O O . ARG B 1 287 ? -0.223 -34.188 -2.404 1 96.94 287 ARG B O 1
ATOM 5456 N N . VAL B 1 288 ? 0.118 -34.531 -0.185 1 96.62 288 VAL B N 1
ATOM 5457 C CA . VAL B 1 288 ? 0.443 -33.125 0.037 1 96.62 288 VAL B CA 1
ATOM 5458 C C . VAL B 1 288 ? 1.95 -32.938 0.225 1 96.62 288 VAL B C 1
ATOM 5460 O O . VAL B 1 288 ? 2.584 -33.75 0.915 1 96.62 288 VAL B O 1
ATOM 5463 N N . VAL B 1 289 ? 2.504 -32 -0.484 1 96.06 289 VAL B N 1
ATOM 5464 C CA . VAL B 1 289 ? 3.922 -31.688 -0.34 1 96.06 289 VAL B CA 1
ATOM 5465 C C . VAL B 1 289 ? 4.098 -30.203 -0.051 1 96.06 289 VAL B C 1
ATOM 5467 O O . VAL B 1 289 ? 3.344 -29.375 -0.562 1 96.06 289 VAL B O 1
ATOM 5470 N N . CYS B 1 290 ? 5.082 -29.875 0.778 1 96.69 290 CYS B N 1
ATOM 5471 C CA . CYS B 1 290 ? 5.344 -28.484 1.133 1 96.69 290 CYS B CA 1
ATOM 5472 C C . CYS B 1 290 ? 6.559 -27.938 0.385 1 96.69 290 CYS B C 1
ATOM 5474 O O . CYS B 1 290 ? 7.617 -28.578 0.386 1 96.69 290 CYS B O 1
ATOM 5476 N N . GLN B 1 291 ? 6.391 -26.859 -0.305 1 97.25 291 GLN B N 1
ATOM 5477 C CA . GLN B 1 291 ? 7.543 -26.203 -0.896 1 97.25 291 GLN B CA 1
ATOM 5478 C C . GLN B 1 291 ? 8.461 -25.625 0.181 1 97.25 291 GLN B C 1
ATOM 5480 O O . GLN B 1 291 ? 8.055 -25.484 1.336 1 97.25 291 GLN B O 1
ATOM 5485 N N . PRO B 1 292 ? 9.664 -25.281 -0.218 1 97.06 292 PRO B N 1
ATOM 5486 C CA . PRO B 1 292 ? 10.57 -24.719 0.78 1 97.06 292 PRO B CA 1
ATOM 5487 C C . PRO B 1 292 ? 10.047 -23.406 1.38 1 97.06 292 PRO B C 1
ATOM 5489 O O . PRO B 1 292 ? 9.367 -22.641 0.694 1 97.06 292 PRO B O 1
ATOM 5492 N N . SER B 1 293 ? 10.391 -23.234 2.672 1 94.75 293 SER B N 1
ATOM 5493 C CA . SER B 1 293 ? 9.953 -22.016 3.354 1 94.75 293 SER B CA 1
ATOM 5494 C C . SER B 1 293 ? 10.469 -20.766 2.646 1 94.75 293 SER B C 1
ATOM 5496 O O . SER B 1 293 ? 11.547 -20.797 2.053 1 94.75 293 SER B O 1
ATOM 5498 N N . ASN B 1 294 ? 9.719 -19.703 2.73 1 94.38 294 ASN B N 1
ATOM 5499 C CA . ASN B 1 294 ? 10.109 -18.391 2.195 1 94.38 294 ASN B CA 1
ATOM 5500 C C . ASN B 1 294 ? 10.422 -18.484 0.705 1 94.38 294 ASN B C 1
ATOM 5502 O O . ASN B 1 294 ? 11.406 -17.891 0.242 1 94.38 294 ASN B O 1
ATOM 5506 N N . SER B 1 295 ? 9.57 -19.281 -0.004 1 96.88 295 SER B N 1
ATOM 5507 C CA . SER B 1 295 ? 9.828 -19.5 -1.424 1 96.88 295 SER B CA 1
ATOM 5508 C C . SER B 1 295 ? 8.578 -19.266 -2.26 1 96.88 295 SER B C 1
ATOM 5510 O O . SER B 1 295 ? 8.133 -20.141 -2.99 1 96.88 295 SER B O 1
ATOM 5512 N N . PRO B 1 296 ? 8.117 -18.016 -2.211 1 95.81 296 PRO B N 1
ATOM 5513 C CA . PRO B 1 296 ? 6.949 -17.719 -3.041 1 95.81 296 PRO B CA 1
ATOM 5514 C C . PRO B 1 296 ? 7.227 -17.891 -4.535 1 95.81 296 PRO B C 1
ATOM 5516 O O . PRO B 1 296 ? 6.301 -18.078 -5.32 1 95.81 296 PRO B O 1
ATOM 5519 N N . ASP B 1 297 ? 8.461 -17.797 -4.938 1 97 297 ASP B N 1
ATOM 5520 C CA . ASP B 1 297 ? 8.844 -17.922 -6.34 1 97 297 ASP B CA 1
ATOM 5521 C C . ASP B 1 297 ? 8.789 -19.359 -6.809 1 97 297 ASP B C 1
ATOM 5523 O O . ASP B 1 297 ? 9.102 -19.672 -7.965 1 97 297 ASP B O 1
ATOM 5527 N N . LEU B 1 298 ? 8.344 -20.281 -5.992 1 97.94 298 LEU B N 1
ATOM 5528 C CA . LEU B 1 298 ? 8.211 -21.672 -6.375 1 97.94 298 LEU B CA 1
ATOM 5529 C C . LEU B 1 298 ? 6.738 -22.078 -6.426 1 97.94 298 LEU B C 1
ATOM 5531 O O . LEU B 1 298 ? 6.422 -23.281 -6.441 1 97.94 298 LEU B O 1
ATOM 5535 N N . ASN B 1 299 ? 5.836 -21.125 -6.406 1 98.25 299 ASN B N 1
ATOM 5536 C CA . ASN B 1 299 ? 4.398 -21.328 -6.523 1 98.25 299 ASN B CA 1
ATOM 5537 C C . ASN B 1 299 ? 3.801 -20.516 -7.664 1 98.25 299 ASN B C 1
ATOM 5539 O O . ASN B 1 299 ? 3.887 -19.281 -7.664 1 98.25 299 ASN B O 1
ATOM 5543 N N . VAL B 1 300 ? 3.17 -21.203 -8.578 1 98.06 300 VAL B N 1
ATOM 5544 C CA . VAL B 1 300 ? 2.693 -20.547 -9.797 1 98.06 300 VAL B CA 1
ATOM 5545 C C . VAL B 1 300 ? 1.641 -19.5 -9.445 1 98.06 300 VAL B C 1
ATOM 5547 O O . VAL B 1 300 ? 1.468 -18.516 -10.172 1 98.06 300 VAL B O 1
ATOM 5550 N N . LEU B 1 301 ? 0.889 -19.734 -8.312 1 98.56 301 LEU B N 1
ATOM 5551 C CA . LEU B 1 301 ? -0.122 -18.766 -7.898 1 98.56 301 LEU B CA 1
ATOM 5552 C C . LEU B 1 301 ? 0.521 -17.438 -7.516 1 98.56 301 LEU B C 1
ATOM 5554 O O . LEU B 1 301 ? -0.057 -16.375 -7.746 1 98.56 301 LEU B O 1
ATOM 5558 N N . ASP B 1 302 ? 1.78 -17.484 -7.035 1 97.12 302 ASP B N 1
ATOM 5559 C CA . ASP B 1 302 ? 2.514 -16.297 -6.617 1 97.12 302 ASP B CA 1
ATOM 5560 C C . ASP B 1 302 ? 3.336 -15.719 -7.77 1 97.12 302 ASP B C 1
ATOM 5562 O O . ASP B 1 302 ? 3.842 -14.602 -7.684 1 97.12 302 ASP B O 1
ATOM 5566 N N . LEU B 1 303 ? 3.5 -16.469 -8.805 1 95.94 303 LEU B N 1
ATOM 5567 C CA . LEU B 1 303 ? 4.309 -16.016 -9.938 1 95.94 303 LEU B CA 1
ATOM 5568 C C . LEU B 1 303 ? 3.461 -15.258 -10.945 1 95.94 303 LEU B C 1
ATOM 5570 O O . LEU B 1 303 ? 3.855 -15.109 -12.109 1 95.94 303 LEU B O 1
ATOM 5574 N N . GLY B 1 304 ? 2.285 -14.773 -10.531 1 94 304 GLY B N 1
ATOM 5575 C CA . GLY B 1 304 ? 1.549 -13.898 -11.43 1 94 304 GLY B CA 1
ATOM 5576 C C . GLY B 1 304 ? 0.101 -14.312 -11.609 1 94 304 GLY B C 1
ATOM 5577 O O . GLY B 1 304 ? -0.728 -13.516 -12.055 1 94 304 GLY B O 1
ATOM 5578 N N . PHE B 1 305 ? -0.215 -15.57 -11.289 1 97.38 305 PHE B N 1
ATOM 5579 C CA . PHE B 1 305 ? -1.581 -16.016 -11.539 1 97.38 305 PHE B CA 1
ATOM 5580 C C . PHE B 1 305 ? -2.564 -15.273 -10.648 1 97.38 305 PHE B C 1
ATOM 5582 O O . PHE B 1 305 ? -3.604 -14.805 -11.109 1 97.38 305 PHE B O 1
ATOM 5589 N N . PHE B 1 306 ? -2.27 -15.148 -9.336 1 98.12 306 PHE B N 1
ATOM 5590 C CA . PHE B 1 306 ? -3.113 -14.367 -8.438 1 98.12 306 PHE B CA 1
ATOM 5591 C C . PHE B 1 306 ? -3.268 -12.938 -8.945 1 98.12 306 PHE B C 1
ATOM 5593 O O . PHE B 1 306 ? -4.352 -12.352 -8.859 1 98.12 306 PHE B O 1
ATOM 5600 N N . ARG B 1 307 ? -2.191 -12.391 -9.406 1 96.38 307 ARG B N 1
ATOM 5601 C CA . ARG B 1 307 ? -2.24 -11.031 -9.938 1 96.38 307 ARG B CA 1
ATOM 5602 C C . ARG B 1 307 ? -3.205 -10.938 -11.117 1 96.38 307 ARG B C 1
ATOM 5604 O O . ARG B 1 307 ? -3.896 -9.93 -11.281 1 96.38 307 ARG B O 1
ATOM 5611 N N . SER B 1 308 ? -3.193 -11.914 -11.945 1 96.81 308 SER B N 1
ATOM 5612 C CA . SER B 1 308 ? -4.102 -11.953 -13.086 1 96.81 308 SER B CA 1
ATOM 5613 C C . SER B 1 308 ? -5.559 -11.992 -12.633 1 96.81 308 SER B C 1
ATOM 5615 O O . SER B 1 308 ? -6.406 -11.281 -13.18 1 96.81 308 SER B O 1
ATOM 5617 N N . ILE B 1 309 ? -5.809 -12.836 -11.617 1 98.19 309 ILE B N 1
ATOM 5618 C CA . ILE B 1 309 ? -7.16 -12.906 -11.07 1 98.19 309 ILE B CA 1
ATOM 5619 C C . ILE B 1 309 ? -7.559 -11.539 -10.508 1 98.19 309 ILE B C 1
ATOM 5621 O O . ILE B 1 309 ? -8.656 -11.047 -10.781 1 98.19 309 ILE B O 1
ATOM 5625 N N . GLN B 1 310 ? -6.656 -10.953 -9.773 1 97.38 310 GLN B N 1
ATOM 5626 C CA . GLN B 1 310 ? -6.93 -9.68 -9.125 1 97.38 310 GLN B CA 1
ATOM 5627 C C . GLN B 1 310 ? -7.207 -8.586 -10.156 1 97.38 310 GLN B C 1
ATOM 5629 O O . GLN B 1 310 ? -8.094 -7.75 -9.961 1 97.38 310 GLN B O 1
ATOM 5634 N N . SER B 1 311 ? -6.41 -8.57 -11.18 1 95.62 311 SER B N 1
ATOM 5635 C CA . SER B 1 311 ? -6.59 -7.582 -12.242 1 95.62 311 SER B CA 1
ATOM 5636 C C . SER B 1 311 ? -7.996 -7.656 -12.828 1 95.62 311 SER B C 1
ATOM 5638 O O . SER B 1 311 ? -8.633 -6.625 -13.047 1 95.62 311 SER B O 1
ATOM 5640 N N . LEU B 1 312 ? -8.445 -8.812 -13.078 1 96.31 312 LEU B N 1
ATOM 5641 C CA . LEU B 1 312 ? -9.781 -9 -13.625 1 96.31 312 LEU B CA 1
ATOM 5642 C C . LEU B 1 312 ? -10.852 -8.672 -12.594 1 96.31 312 LEU B C 1
ATOM 5644 O O . LEU B 1 312 ? -11.867 -8.062 -12.922 1 96.31 312 LEU B O 1
ATOM 5648 N N . GLN B 1 313 ? -10.594 -9.078 -11.391 1 97.06 313 GLN B N 1
ATOM 5649 C CA . GLN B 1 313 ? -11.523 -8.781 -10.305 1 97.06 313 GLN B CA 1
ATOM 5650 C C . GLN B 1 313 ? -11.688 -7.273 -10.125 1 97.06 313 GLN B C 1
ATOM 5652 O O . GLN B 1 313 ? -12.797 -6.793 -9.867 1 97.06 313 GLN B O 1
ATOM 5657 N N . ASP B 1 314 ? -10.617 -6.527 -10.25 1 94.12 314 ASP B N 1
ATOM 5658 C CA . ASP B 1 314 ? -10.609 -5.078 -10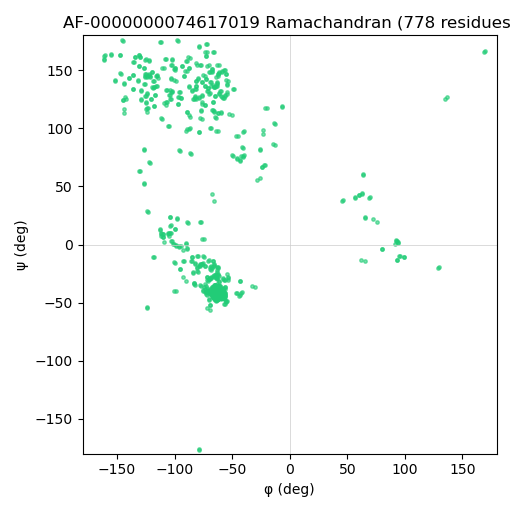.07 1 94.12 314 ASP B CA 1
ATOM 5659 C C . ASP B 1 314 ? -11.516 -4.398 -11.102 1 94.12 314 ASP B C 1
ATOM 5661 O O . ASP B 1 314 ? -11.883 -3.236 -10.938 1 94.12 314 ASP B O 1
ATOM 5665 N N . GLU B 1 315 ? -11.805 -5.074 -12.164 1 94.81 315 GLU B N 1
ATOM 5666 C CA . GLU B 1 315 ? -12.664 -4.504 -13.195 1 94.81 315 GLU B CA 1
ATOM 5667 C C . GLU B 1 315 ? -14.141 -4.613 -12.805 1 94.81 315 GLU B C 1
ATOM 5669 O O . GLU B 1 315 ? -15 -4.039 -13.469 1 94.81 315 GLU B O 1
ATOM 5674 N N . LYS B 1 316 ? -14.266 -5.336 -11.797 1 93.75 316 LYS B N 1
ATOM 5675 C CA . LYS B 1 316 ? -15.617 -5.453 -11.258 1 93.75 316 LYS B CA 1
ATOM 5676 C C . LYS B 1 316 ? -15.812 -4.531 -10.062 1 93.75 316 LYS B C 1
ATOM 5678 O O . LYS B 1 316 ? -14.844 -4.047 -9.484 1 93.75 316 LYS B O 1
ATOM 5683 N N . SER B 1 317 ? -16.953 -4.055 -9.758 1 90.56 317 SER B N 1
ATOM 5684 C CA . SER B 1 317 ? -17.25 -3.141 -8.664 1 90.56 317 SER B CA 1
ATOM 5685 C C . SER B 1 317 ? -18.266 -3.732 -7.699 1 90.56 317 SER B C 1
ATOM 5687 O O . SER B 1 317 ? -19.391 -3.238 -7.605 1 90.56 317 SER B O 1
ATOM 5689 N N . PRO B 1 318 ? -17.719 -4.75 -7.008 1 94.5 318 PRO B N 1
ATOM 5690 C CA . PRO B 1 318 ? -18.672 -5.348 -6.07 1 94.5 318 PRO B CA 1
ATOM 5691 C C . PRO B 1 318 ? -19.047 -4.402 -4.926 1 94.5 318 PRO B C 1
ATOM 5693 O O . PRO B 1 318 ? -18.203 -3.619 -4.473 1 94.5 318 PRO B O 1
ATOM 5696 N N . ASN B 1 319 ? -20.297 -4.531 -4.43 1 91 319 ASN B N 1
ATOM 5697 C CA . ASN B 1 319 ? -20.781 -3.66 -3.363 1 91 319 ASN B CA 1
ATOM 5698 C C . ASN B 1 319 ? -21.125 -4.453 -2.107 1 91 319 ASN B C 1
ATOM 5700 O O . ASN B 1 319 ? -21.469 -3.871 -1.076 1 91 319 ASN B O 1
ATOM 5704 N N . ASN B 1 320 ? -21.156 -5.73 -2.225 1 92.5 320 ASN B N 1
ATOM 5705 C CA . ASN B 1 320 ? -21.422 -6.609 -1.09 1 92.5 320 ASN B CA 1
ATOM 5706 C C . ASN B 1 320 ? -20.625 -7.91 -1.194 1 92.5 320 ASN B C 1
ATOM 5708 O O . ASN B 1 320 ? -19.953 -8.156 -2.197 1 92.5 320 ASN B O 1
ATOM 5712 N N . ILE B 1 321 ? -20.688 -8.695 -0.258 1 94.75 321 ILE B N 1
ATOM 5713 C CA . ILE B 1 321 ? -19.875 -9.898 -0.146 1 94.75 321 ILE B CA 1
ATOM 5714 C C . ILE B 1 321 ? -20.219 -10.867 -1.276 1 94.75 321 ILE B C 1
ATOM 5716 O O . ILE B 1 321 ? -19.328 -11.438 -1.908 1 94.75 321 ILE B O 1
ATOM 5720 N N . SER B 1 322 ? -21.469 -11.086 -1.549 1 94.25 322 SER B N 1
ATOM 5721 C CA . SER B 1 322 ? -21.891 -11.992 -2.607 1 94.25 322 SER B CA 1
ATOM 5722 C C . SER B 1 322 ? -21.344 -11.57 -3.961 1 94.25 322 SER B C 1
ATOM 5724 O O . SER B 1 322 ? -20.859 -12.398 -4.73 1 94.25 322 SER B O 1
ATOM 5726 N N . GLU B 1 323 ? -21.406 -10.312 -4.16 1 96.31 323 GLU B N 1
ATOM 5727 C CA . GLU B 1 323 ? -20.859 -9.789 -5.414 1 96.31 323 GLU B CA 1
ATOM 5728 C C . GLU B 1 323 ? -19.344 -9.961 -5.48 1 96.31 323 GLU B C 1
ATOM 5730 O O . GLU B 1 323 ? -18.797 -10.195 -6.555 1 96.31 323 GLU B O 1
ATOM 5735 N N . LEU B 1 324 ? -18.703 -9.797 -4.348 1 97.62 324 LEU B N 1
ATOM 5736 C CA . LEU B 1 324 ? -17.25 -10 -4.312 1 97.62 324 LEU B CA 1
ATOM 5737 C C . LEU B 1 324 ? -16.906 -11.453 -4.625 1 97.62 324 LEU B C 1
ATOM 5739 O O . LEU B 1 324 ? -15.969 -11.719 -5.391 1 97.62 324 LEU B O 1
ATOM 5743 N N . LEU B 1 325 ? -17.672 -12.367 -4.047 1 98 325 LEU B N 1
ATOM 5744 C CA . LEU B 1 325 ? -17.453 -13.789 -4.328 1 98 325 LEU B CA 1
ATOM 5745 C C . LEU B 1 325 ? -17.609 -14.078 -5.816 1 98 325 LEU B C 1
ATOM 5747 O O . LEU B 1 325 ? -16.766 -14.75 -6.41 1 98 325 LEU B O 1
ATOM 5751 N N . ASP B 1 326 ? -18.609 -13.516 -6.398 1 97.81 326 ASP B N 1
ATOM 5752 C CA . ASP B 1 326 ? -18.859 -13.711 -7.82 1 97.81 326 ASP B CA 1
ATOM 5753 C C . ASP B 1 326 ? -17.766 -13.094 -8.672 1 97.81 326 ASP B C 1
ATOM 5755 O O . ASP B 1 326 ? -17.328 -13.672 -9.672 1 97.81 326 ASP B O 1
ATOM 5759 N N . ALA B 1 327 ? -17.344 -11.922 -8.203 1 98.19 327 ALA B N 1
ATOM 5760 C CA . ALA B 1 327 ? -16.312 -11.211 -8.945 1 98.19 327 ALA B CA 1
ATOM 5761 C C . ALA B 1 327 ? -15.008 -12.008 -8.977 1 98.19 327 ALA B C 1
ATOM 5763 O O . ALA B 1 327 ? -14.375 -12.141 -10.031 1 98.19 327 ALA B O 1
ATOM 5764 N N . VAL B 1 328 ? -14.602 -12.594 -7.891 1 98.56 328 VAL B N 1
ATOM 5765 C CA . VAL B 1 328 ? -13.344 -13.336 -7.793 1 98.56 328 VAL B CA 1
ATOM 5766 C C . VAL B 1 328 ? -13.469 -14.664 -8.539 1 98.56 328 VAL B C 1
ATOM 5768 O O . VAL B 1 328 ? -12.57 -15.031 -9.305 1 98.56 328 VAL B O 1
ATOM 5771 N N . THR B 1 329 ? -14.586 -15.344 -8.375 1 98.31 329 THR B N 1
ATOM 5772 C CA . THR B 1 329 ? -14.797 -16.625 -9.031 1 98.31 329 THR B CA 1
ATOM 5773 C C . THR B 1 329 ? -14.836 -16.469 -10.547 1 98.31 329 THR B C 1
ATOM 5775 O O . THR B 1 329 ? -14.211 -17.219 -11.281 1 98.31 329 THR B O 1
ATOM 5778 N N . SER B 1 330 ? -15.578 -15.445 -10.961 1 98 330 SER B N 1
ATOM 5779 C CA . SER B 1 330 ? -15.648 -15.188 -12.398 1 98 330 SER B CA 1
ATOM 5780 C C . SER B 1 330 ? -14.289 -14.789 -12.953 1 98 330 SER B C 1
ATOM 5782 O O . SER B 1 330 ? -13.93 -15.172 -14.07 1 98 330 SER B O 1
ATOM 5784 N N . ALA B 1 331 ? -13.547 -13.977 -12.188 1 98.25 331 ALA B N 1
ATOM 5785 C CA . ALA B 1 331 ? -12.203 -13.57 -12.602 1 98.25 331 ALA B CA 1
ATOM 5786 C C . ALA B 1 331 ? -11.297 -14.789 -12.766 1 98.25 331 ALA B C 1
ATOM 5788 O O . ALA B 1 331 ? -10.555 -14.891 -13.742 1 98.25 331 ALA B O 1
ATOM 5789 N N . TYR B 1 332 ? -11.344 -15.719 -11.828 1 98.56 332 TYR B N 1
ATOM 5790 C CA . TYR B 1 332 ? -10.57 -16.953 -11.891 1 98.56 332 TYR B CA 1
ATOM 5791 C C . TYR B 1 332 ? -10.906 -17.734 -13.164 1 98.56 332 TYR B C 1
ATOM 5793 O O . TYR B 1 332 ? -10 -18.203 -13.859 1 98.56 332 TYR B O 1
ATOM 5801 N N . GLU B 1 333 ? -12.156 -17.797 -13.469 1 97.75 333 GLU B N 1
ATOM 5802 C CA . GLU B 1 333 ? -12.609 -18.531 -14.641 1 97.75 333 GLU B CA 1
ATOM 5803 C C . GLU B 1 333 ? -12.188 -17.844 -15.93 1 97.75 333 GLU B C 1
ATOM 5805 O O . GLU B 1 333 ? -11.906 -18.5 -16.938 1 97.75 333 GLU B O 1
ATOM 5810 N N . GLU B 1 334 ? -12.086 -16.562 -15.828 1 96.94 334 GLU B N 1
ATOM 5811 C CA . GLU B 1 334 ? -11.812 -15.773 -17.016 1 96.94 334 GLU B CA 1
ATOM 5812 C C . GLU B 1 334 ? -10.336 -15.812 -17.375 1 96.94 334 GLU B C 1
ATOM 5814 O O . GLU B 1 334 ? -9.961 -15.539 -18.531 1 96.94 334 GLU B O 1
ATOM 5819 N N . VAL B 1 335 ? -9.484 -16.078 -16.469 1 97.19 335 VAL B N 1
ATOM 5820 C CA . VAL B 1 335 ? -8.062 -16.156 -16.797 1 97.19 335 VAL B CA 1
ATOM 5821 C C . VAL B 1 335 ? -7.832 -17.25 -17.844 1 97.19 335 VAL B C 1
ATOM 5823 O O . VAL B 1 335 ? -8.266 -18.391 -17.672 1 97.19 335 VAL B O 1
ATOM 5826 N N . GLU B 1 336 ? -7.113 -16.953 -18.859 1 94.88 336 GLU B N 1
ATOM 5827 C CA . GLU B 1 336 ? -6.891 -17.891 -19.953 1 94.88 336 GLU B CA 1
ATOM 5828 C C . GLU B 1 336 ? -5.891 -18.969 -19.562 1 94.88 336 GLU B C 1
ATOM 5830 O O . GLU B 1 336 ? -4.891 -18.688 -18.891 1 94.88 336 GLU B O 1
ATOM 5835 N N . PRO B 1 337 ? -6.191 -20.188 -19.984 1 94.88 337 PRO B N 1
ATOM 5836 C CA . PRO B 1 337 ? -5.258 -21.281 -19.703 1 94.88 337 PRO B CA 1
ATOM 5837 C C . PRO B 1 337 ? -3.857 -21.016 -20.266 1 94.88 337 PRO B C 1
ATOM 5839 O O . PRO B 1 337 ? -2.867 -21.469 -19.688 1 94.88 337 PRO B O 1
ATOM 5842 N N . GLN B 1 338 ? -3.783 -20.266 -21.328 1 91.81 338 GLN B N 1
ATOM 5843 C CA . GLN B 1 338 ? -2.484 -19.922 -21.891 1 91.81 338 GLN B CA 1
ATOM 5844 C C . GLN B 1 338 ? -1.638 -19.141 -20.891 1 91.81 338 GLN B C 1
ATOM 5846 O O . GLN B 1 338 ? -0.42 -19.328 -20.828 1 91.81 338 GLN B O 1
ATOM 5851 N N . LYS B 1 339 ? -2.293 -18.25 -20.188 1 94 339 LYS B N 1
ATOM 5852 C CA . LYS B 1 339 ? -1.587 -17.5 -19.156 1 94 339 LYS B CA 1
ATOM 5853 C C . LYS B 1 339 ? -1.016 -18.438 -18.078 1 94 339 LYS B C 1
ATOM 5855 O O . LYS B 1 339 ? 0.114 -18.25 -17.625 1 94 339 LYS B O 1
ATOM 5860 N N . LEU B 1 340 ? -1.823 -19.375 -17.719 1 95.81 340 LEU B N 1
ATOM 5861 C CA . LEU B 1 340 ? -1.37 -20.344 -16.734 1 95.81 340 LEU B CA 1
ATOM 5862 C C . LEU B 1 340 ? -0.188 -21.141 -17.281 1 95.81 340 LEU B C 1
ATOM 5864 O O . LEU B 1 340 ? 0.771 -21.406 -16.547 1 95.81 340 LEU B O 1
ATOM 5868 N N . LYS B 1 341 ? -0.263 -21.516 -18.547 1 93.56 341 LYS B N 1
ATOM 5869 C CA . LYS B 1 341 ? 0.851 -22.188 -19.203 1 93.56 341 LYS B CA 1
ATOM 5870 C C . LYS B 1 341 ? 2.127 -21.359 -19.125 1 93.56 341 LYS B C 1
ATOM 5872 O O . LYS B 1 341 ? 3.193 -21.875 -18.781 1 93.56 341 LYS B O 1
ATOM 5877 N N . HIS B 1 342 ? 2.029 -20.094 -19.359 1 93 342 HIS B N 1
ATOM 5878 C CA . HIS B 1 342 ? 3.17 -19.188 -19.297 1 93 342 HIS B CA 1
ATOM 5879 C C . HIS B 1 342 ? 3.734 -19.109 -17.891 1 93 342 HIS B C 1
ATOM 5881 O O . HIS B 1 342 ? 4.953 -19.031 -17.703 1 93 342 HIS B O 1
ATOM 5887 N N . VAL B 1 343 ? 2.861 -19.094 -16.938 1 95.25 343 VAL B N 1
ATOM 5888 C CA . VAL B 1 343 ? 3.285 -18.984 -15.539 1 95.25 343 VAL B CA 1
ATOM 5889 C C . VAL B 1 343 ? 4.059 -20.234 -15.133 1 95.25 343 VAL B C 1
ATOM 5891 O O . VAL B 1 343 ? 5.043 -20.156 -14.398 1 95.25 343 VAL B O 1
ATOM 5894 N N . TRP B 1 344 ? 3.615 -21.375 -15.578 1 94.81 344 TRP B N 1
ATOM 5895 C CA . TRP B 1 344 ? 4.34 -22.609 -15.305 1 94.81 344 TRP B CA 1
ATOM 5896 C C . TRP B 1 344 ? 5.727 -22.594 -15.938 1 94.81 344 TRP B C 1
ATOM 5898 O O . TRP B 1 344 ? 6.684 -23.125 -15.383 1 94.81 344 TRP B O 1
ATOM 5908 N N . LEU B 1 345 ? 5.809 -21.984 -17.094 1 91.38 345 LEU B N 1
ATOM 5909 C CA . LEU B 1 345 ? 7.117 -21.797 -17.719 1 91.38 345 LEU B CA 1
ATOM 5910 C C . LEU B 1 345 ? 7.996 -20.891 -16.859 1 91.38 345 LEU B C 1
ATOM 5912 O O . LEU B 1 345 ? 9.188 -21.156 -16.688 1 91.38 345 LEU B O 1
ATOM 5916 N N . SER B 1 346 ? 7.398 -19.844 -16.359 1 94.12 346 SER B N 1
ATOM 5917 C CA . SER B 1 346 ? 8.125 -18.953 -15.453 1 94.12 346 SER B CA 1
ATOM 5918 C C . SER B 1 346 ? 8.656 -19.703 -14.242 1 94.12 346 SER B C 1
ATOM 5920 O O . SER B 1 346 ? 9.742 -19.406 -13.742 1 94.12 346 SER B O 1
ATOM 5922 N N . LEU B 1 347 ? 7.848 -20.641 -13.742 1 95.88 347 LEU B N 1
ATOM 5923 C CA . LEU B 1 347 ? 8.281 -21.453 -12.617 1 95.88 347 LEU B CA 1
ATOM 5924 C C . LEU B 1 347 ? 9.578 -22.188 -12.938 1 95.88 347 LEU B C 1
ATOM 5926 O O . LEU B 1 347 ? 10.5 -22.219 -12.117 1 95.88 347 LEU B O 1
ATOM 5930 N N . LYS B 1 348 ? 9.664 -22.703 -14.086 1 91.75 348 LYS B N 1
ATOM 5931 C CA . LYS B 1 348 ? 10.875 -23.406 -14.508 1 91.75 348 LYS B CA 1
ATOM 5932 C C . LYS B 1 348 ? 12.07 -22.453 -14.57 1 91.75 348 LYS B C 1
ATOM 5934 O O . LYS B 1 348 ? 13.18 -22.812 -14.164 1 91.75 348 LYS B O 1
ATOM 5939 N N . TYR B 1 349 ? 11.797 -21.297 -15.07 1 92 349 TYR B N 1
ATOM 5940 C CA . TYR B 1 349 ? 12.852 -20.297 -15.102 1 92 349 TYR B CA 1
ATOM 5941 C C . TYR B 1 349 ? 13.305 -19.938 -13.688 1 92 349 TYR B C 1
ATOM 5943 O O . TYR B 1 349 ? 14.492 -19.734 -13.438 1 92 349 TYR B O 1
ATOM 5951 N N . CYS B 1 350 ? 12.359 -19.812 -12.812 1 95.94 350 CYS B N 1
ATOM 5952 C CA . CYS B 1 350 ? 12.688 -19.531 -11.422 1 95.94 350 CYS B CA 1
ATOM 5953 C C . CYS B 1 350 ? 13.594 -20.625 -10.852 1 95.94 350 CYS B C 1
ATOM 5955 O O . CYS B 1 350 ? 14.602 -20.328 -10.211 1 95.94 350 CYS B O 1
ATOM 5957 N N . MET B 1 351 ? 13.211 -21.844 -11.117 1 95.19 351 MET B N 1
ATOM 5958 C CA . MET B 1 351 ? 13.984 -22.953 -10.594 1 95.19 351 MET B CA 1
ATOM 5959 C C . MET B 1 351 ? 15.398 -22.953 -11.164 1 95.19 351 MET B C 1
ATOM 5961 O O . MET B 1 351 ? 16.359 -23.219 -10.445 1 95.19 351 MET B O 1
ATOM 5965 N N . ASN B 1 352 ? 15.477 -22.641 -12.43 1 91.81 352 ASN B N 1
ATOM 5966 C CA . ASN B 1 352 ? 16.797 -22.516 -13.047 1 91.81 352 ASN B CA 1
ATOM 5967 C C . ASN B 1 352 ? 17.641 -21.438 -12.367 1 91.81 352 ASN B C 1
ATOM 5969 O O . ASN B 1 352 ? 18.812 -21.656 -12.07 1 91.81 352 ASN B O 1
ATOM 5973 N N . GLU B 1 353 ? 17.047 -20.312 -12.141 1 94.88 353 GLU B N 1
ATOM 5974 C CA . GLU B 1 353 ? 17.75 -19.203 -11.516 1 94.88 353 GLU B CA 1
ATOM 5975 C C . GLU B 1 353 ? 18.156 -19.531 -10.078 1 94.88 353 GLU B C 1
ATOM 5977 O O . GLU B 1 353 ? 19.234 -19.156 -9.617 1 94.88 353 GLU B O 1
ATOM 5982 N N . ILE B 1 354 ? 17.281 -20.219 -9.383 1 96.69 354 ILE B N 1
ATOM 5983 C CA . ILE B 1 354 ? 17.562 -20.609 -8.008 1 96.69 354 ILE B CA 1
ATOM 5984 C C . ILE B 1 354 ? 18.812 -21.469 -7.957 1 96.69 354 ILE B C 1
ATOM 5986 O O . ILE B 1 354 ? 19.672 -21.297 -7.082 1 96.69 354 ILE B O 1
ATOM 5990 N N . LEU B 1 355 ? 18.922 -22.406 -8.898 1 94.69 355 LEU B N 1
ATOM 5991 C CA . LEU B 1 355 ? 20.109 -23.25 -8.961 1 94.69 355 LEU B CA 1
ATOM 5992 C C . LEU B 1 355 ? 21.344 -22.422 -9.297 1 94.69 355 LEU B C 1
ATOM 5994 O O . LEU B 1 355 ? 22.406 -22.609 -8.703 1 94.69 355 LEU B O 1
ATOM 5998 N N . ARG B 1 356 ? 21.172 -21.516 -10.227 1 93.62 356 ARG B N 1
ATOM 5999 C CA . ARG B 1 356 ? 22.297 -20.672 -10.672 1 93.62 356 ARG B CA 1
ATOM 6000 C C . ARG B 1 356 ? 22.844 -19.844 -9.516 1 93.62 356 ARG B C 1
ATOM 6002 O O . ARG B 1 356 ? 24.062 -19.719 -9.367 1 93.62 356 ARG B O 1
ATOM 6009 N N . VAL B 1 357 ? 21.969 -19.359 -8.688 1 96.31 357 VAL B N 1
ATOM 6010 C CA . VAL B 1 357 ? 22.406 -18.469 -7.609 1 96.31 357 VAL B CA 1
ATOM 6011 C C . VAL B 1 357 ? 22.516 -19.266 -6.305 1 96.31 357 VAL B C 1
ATOM 6013 O O . VAL B 1 357 ? 22.438 -18.688 -5.215 1 96.31 357 VAL B O 1
ATOM 6016 N N . LYS B 1 358 ? 22.484 -20.5 -6.391 1 97.25 358 LYS B N 1
ATOM 6017 C CA . LYS B 1 358 ? 22.75 -21.422 -5.285 1 97.25 358 LYS B CA 1
ATOM 6018 C C . LYS B 1 358 ? 21.719 -21.25 -4.176 1 97.25 358 LYS B C 1
ATOM 6020 O O . LYS B 1 358 ? 22.078 -21.141 -3 1 97.25 358 LYS B O 1
ATOM 6025 N N . GLY B 1 359 ? 20.5 -21.141 -4.562 1 97.81 359 GLY B N 1
ATOM 6026 C CA . GLY B 1 359 ? 19.391 -21.156 -3.619 1 97.81 359 GLY B CA 1
ATOM 6027 C C . GLY B 1 359 ? 18.938 -19.766 -3.211 1 97.81 359 GLY B C 1
ATOM 6028 O O . GLY B 1 359 ? 17.906 -19.625 -2.553 1 97.81 359 GLY B O 1
ATOM 6029 N N . ASN B 1 360 ? 19.656 -18.688 -3.547 1 97.12 360 ASN B N 1
ATOM 6030 C CA . ASN B 1 360 ? 19.297 -17.328 -3.209 1 97.12 360 ASN B CA 1
ATOM 6031 C C . ASN B 1 360 ? 18.125 -16.828 -4.043 1 97.12 360 ASN B C 1
ATOM 6033 O O . ASN B 1 360 ? 17.656 -17.531 -4.941 1 97.12 360 ASN B O 1
ATOM 6037 N N . ASN B 1 361 ? 17.547 -15.711 -3.58 1 96.31 361 ASN B N 1
ATOM 6038 C CA . ASN B 1 361 ? 16.406 -15.195 -4.328 1 96.31 361 ASN B CA 1
ATOM 6039 C C . ASN B 1 361 ? 16.734 -13.875 -5.02 1 96.31 361 ASN B C 1
ATOM 6041 O O . ASN B 1 361 ? 15.836 -13.156 -5.461 1 96.31 361 ASN B O 1
ATOM 6045 N N . ASN B 1 362 ? 17.984 -13.547 -5.008 1 94.31 362 ASN B N 1
ATOM 6046 C CA . ASN B 1 362 ? 18.438 -12.352 -5.707 1 94.31 362 ASN B CA 1
ATOM 6047 C C . ASN B 1 362 ? 18.734 -12.633 -7.172 1 94.31 362 ASN B C 1
ATOM 6049 O O . ASN B 1 362 ? 19.906 -12.711 -7.562 1 94.31 362 ASN B O 1
ATOM 6053 N N . TYR B 1 363 ? 17.703 -12.734 -8.023 1 93.62 363 TYR B N 1
ATOM 6054 C CA . TYR B 1 363 ? 17.859 -12.953 -9.461 1 93.62 363 TYR B CA 1
ATOM 6055 C C . TYR B 1 363 ? 16.734 -12.266 -10.227 1 93.62 363 TYR B C 1
ATOM 6057 O O . TYR B 1 363 ? 15.742 -11.82 -9.633 1 93.62 363 TYR B O 1
ATOM 6065 N N . LYS B 1 364 ? 16.922 -12.086 -11.523 1 88.25 364 LYS B N 1
ATOM 6066 C CA . LYS B 1 364 ? 15.922 -11.555 -12.438 1 88.25 364 LYS B CA 1
ATOM 6067 C C . LYS B 1 364 ? 15.562 -12.57 -13.516 1 88.25 364 LYS B C 1
ATOM 6069 O O . LYS B 1 364 ? 16.438 -13.266 -14.039 1 88.25 364 LYS B O 1
ATOM 6074 N N . LEU B 1 365 ? 14.289 -12.617 -13.688 1 88.19 365 LEU B N 1
ATOM 6075 C CA . LEU B 1 365 ? 13.859 -13.5 -14.758 1 88.19 365 LEU B CA 1
ATOM 6076 C C . LEU B 1 365 ? 13.977 -12.805 -16.109 1 88.19 365 LEU B C 1
ATOM 6078 O O . LEU B 1 365 ? 13.648 -11.625 -16.25 1 88.19 365 LEU B O 1
ATOM 6082 N N . PRO B 1 366 ? 14.43 -13.406 -17.047 1 77.31 366 PRO B N 1
ATOM 6083 C CA . PRO B 1 366 ? 14.531 -12.812 -18.391 1 77.31 366 PRO B CA 1
ATOM 6084 C C . PRO B 1 366 ? 13.164 -12.602 -19.031 1 77.31 366 PRO B C 1
ATOM 6086 O O . PRO B 1 366 ? 12.242 -13.391 -18.812 1 77.31 366 PRO B O 1
ATOM 6089 N N . HIS B 1 367 ? 13.039 -11.492 -19.688 1 80.12 367 HIS B N 1
ATOM 6090 C CA . HIS B 1 367 ? 11.859 -11.273 -20.516 1 80.12 367 HIS B CA 1
ATOM 6091 C C . HIS B 1 367 ? 11.969 -12.016 -21.844 1 80.12 367 HIS B C 1
ATOM 6093 O O . HIS B 1 367 ? 12.539 -11.508 -22.797 1 80.12 367 HIS B O 1
ATOM 6099 N N . VAL B 1 368 ? 11.398 -13.18 -21.953 1 74.94 368 VAL B N 1
ATOM 6100 C CA . VAL B 1 368 ? 11.617 -14.031 -23.125 1 74.94 368 VAL B CA 1
ATOM 6101 C C . VAL B 1 368 ? 10.492 -13.836 -24.125 1 74.94 368 VAL B C 1
ATOM 6103 O O . VAL B 1 368 ? 10.562 -14.344 -25.25 1 74.94 368 VAL B O 1
ATOM 6106 N N . GLY B 1 369 ? 9.5 -13 -23.812 1 80.25 369 GLY B N 1
ATOM 6107 C CA . GLY B 1 369 ? 8.398 -12.805 -24.734 1 80.25 369 GLY B CA 1
ATOM 6108 C C . GLY B 1 369 ? 7.586 -14.062 -24.969 1 80.25 369 GLY B C 1
ATOM 6109 O O . GLY B 1 369 ? 7.418 -14.492 -26.109 1 80.25 369 GLY B O 1
ATOM 6110 N N . LYS B 1 370 ? 7.047 -14.594 -24.031 1 81.25 370 LYS B N 1
ATOM 6111 C CA . LYS B 1 370 ? 6.398 -15.898 -24.062 1 81.25 370 LYS B CA 1
ATOM 6112 C C . LYS B 1 370 ? 5.223 -15.906 -25.031 1 81.25 370 LYS B C 1
ATOM 6114 O O . LYS B 1 370 ? 5.031 -16.875 -25.766 1 81.25 370 LYS B O 1
ATOM 6119 N N . GLN B 1 371 ? 4.48 -14.852 -25.016 1 79.06 371 GLN B N 1
ATOM 6120 C CA . GLN B 1 371 ? 3.357 -14.758 -25.953 1 79.06 371 GLN B CA 1
ATOM 6121 C C . GLN B 1 371 ? 3.834 -14.812 -27.391 1 79.06 371 GLN B C 1
ATOM 6123 O O . GLN B 1 371 ? 3.252 -15.516 -28.219 1 79.06 371 GLN B O 1
ATOM 6128 N N . ARG B 1 372 ? 4.863 -14.078 -27.609 1 76.69 372 ARG B N 1
ATOM 6129 C CA . ARG B 1 372 ? 5.426 -14.055 -28.953 1 76.69 372 ARG B CA 1
ATOM 6130 C C . ARG B 1 372 ? 5.961 -15.422 -29.359 1 76.69 372 ARG B C 1
ATOM 6132 O O . ARG B 1 372 ? 5.691 -15.906 -30.469 1 76.69 372 ARG B O 1
ATOM 6139 N N . LEU B 1 373 ? 6.637 -16.031 -28.438 1 78.75 373 LEU B N 1
ATOM 6140 C CA . LEU B 1 373 ? 7.215 -17.344 -28.719 1 78.75 373 LEU B CA 1
ATOM 6141 C C . LEU B 1 373 ? 6.121 -18.375 -28.953 1 78.75 373 LEU B C 1
ATOM 6143 O O . LEU B 1 373 ? 6.27 -19.266 -29.812 1 78.75 373 LEU B O 1
ATOM 6147 N N . GLU B 1 374 ? 5.09 -18.234 -28.281 1 78.62 374 GLU B N 1
ATOM 6148 C CA . GLU B 1 374 ? 3.965 -19.156 -28.438 1 78.62 374 GLU B CA 1
ATOM 6149 C C . GLU B 1 374 ? 3.328 -19.016 -29.812 1 78.62 374 GLU B C 1
ATOM 6151 O O . GLU B 1 374 ? 3.035 -20.016 -30.484 1 78.62 374 GLU B O 1
ATOM 6156 N N . ARG B 1 375 ? 3.16 -17.781 -30.203 1 73.06 375 ARG B N 1
ATOM 6157 C CA . ARG B 1 375 ? 2.572 -17.516 -31.516 1 73.06 375 ARG B CA 1
ATOM 6158 C C . ARG B 1 375 ? 3.441 -18.094 -32.625 1 73.06 375 ARG B C 1
ATOM 6160 O O . ARG B 1 375 ? 2.924 -18.562 -33.656 1 73.06 375 ARG B O 1
ATOM 6167 N N . LEU B 1 376 ? 4.734 -18.109 -32.375 1 75.56 376 LEU B N 1
ATOM 6168 C CA . LEU B 1 376 ? 5.684 -18.578 -33.375 1 75.56 376 LEU B CA 1
ATOM 6169 C C . LEU B 1 376 ? 5.906 -20.078 -33.25 1 75.56 376 LEU B C 1
ATOM 6171 O O . LEU B 1 376 ? 6.637 -20.672 -34.031 1 75.56 376 LEU B O 1
ATOM 6175 N N . GLY B 1 377 ? 5.254 -20.672 -32.219 1 72.06 377 GLY B N 1
ATOM 6176 C CA . GLY B 1 377 ? 5.426 -22.094 -31.969 1 72.06 377 GLY B CA 1
ATOM 6177 C C . GLY B 1 377 ? 6.781 -22.453 -31.391 1 72.06 377 GLY B C 1
ATOM 6178 O O . GLY B 1 377 ? 7.266 -23.562 -31.562 1 72.06 377 GLY B O 1
ATOM 6179 N N . LEU B 1 378 ? 7.441 -21.438 -30.766 1 69.25 378 LEU B N 1
ATOM 6180 C CA . LEU B 1 378 ? 8.805 -21.625 -30.281 1 69.25 378 LEU B CA 1
ATOM 6181 C C . LEU B 1 378 ? 8.844 -21.641 -28.766 1 69.25 378 LEU B C 1
ATOM 6183 O O . LEU B 1 378 ? 9.914 -21.547 -28.156 1 69.25 378 LEU B O 1
ATOM 6187 N N . LEU B 1 379 ? 7.68 -21.672 -28.234 1 75.62 379 LEU B N 1
ATOM 6188 C CA . LEU B 1 379 ? 7.656 -21.688 -26.766 1 75.62 379 LEU B CA 1
ATOM 6189 C C . LEU B 1 379 ? 8.258 -22.984 -26.234 1 75.62 379 LEU B C 1
ATOM 6191 O O . LEU B 1 379 ? 7.859 -24.078 -26.656 1 75.62 379 LEU B O 1
ATOM 6195 N N . PRO B 1 380 ? 9.367 -22.875 -25.578 1 63.78 380 PRO B N 1
ATOM 6196 C CA . PRO B 1 380 ? 9.992 -24.094 -25.094 1 63.78 380 PRO B CA 1
ATOM 6197 C C . PRO B 1 380 ? 9.023 -25 -24.328 1 63.78 380 PRO B C 1
ATOM 6199 O O . PRO B 1 380 ? 8.148 -24.5 -23.609 1 63.78 380 PRO B O 1
ATOM 6202 N N . ASP B 1 381 ? 8.734 -26.141 -24.969 1 58.34 381 ASP B N 1
ATOM 6203 C CA . ASP B 1 381 ? 7.965 -27.125 -24.219 1 58.34 381 ASP B CA 1
ATOM 6204 C C . ASP B 1 381 ? 8.734 -27.594 -22.984 1 58.34 381 ASP B C 1
ATOM 6206 O O . ASP B 1 381 ? 9.922 -27.922 -23.078 1 58.34 381 ASP B O 1
ATOM 6210 N N . PRO B 1 382 ? 8.211 -27.25 -21.875 1 53.31 382 PRO B N 1
ATOM 6211 C CA . PRO B 1 382 ? 8.953 -27.656 -20.672 1 53.31 382 PRO B CA 1
ATOM 6212 C C . PRO B 1 382 ? 9.469 -29.078 -20.75 1 53.31 382 PRO B C 1
ATOM 6214 O O . PRO B 1 382 ? 10.406 -29.438 -20.031 1 53.31 382 PRO B O 1
ATOM 6217 N N . SER B 1 383 ? 8.711 -29.953 -21.469 1 46.88 383 SER B N 1
ATOM 6218 C CA . SER B 1 383 ? 9.164 -31.328 -21.625 1 46.88 383 SER B CA 1
ATOM 6219 C C . SER B 1 383 ? 10.266 -31.438 -22.672 1 46.88 383 SER B C 1
ATOM 6221 O O . SER B 1 383 ? 10.867 -32.5 -22.859 1 46.88 383 SER B O 1
ATOM 6223 N N . ASP B 1 384 ? 10.352 -30.406 -23.484 1 47.78 384 ASP B N 1
ATOM 6224 C CA . ASP B 1 384 ? 11.344 -30.484 -24.547 1 47.78 384 ASP B CA 1
ATOM 6225 C C . ASP B 1 384 ? 12.758 -30.25 -24 1 47.78 384 ASP B C 1
ATOM 6227 O O . ASP B 1 384 ? 13.039 -29.203 -23.422 1 47.78 384 ASP B O 1
ATOM 6231 N N . PRO B 1 385 ? 13.508 -31.234 -23.938 1 42.44 385 PRO B N 1
ATOM 6232 C CA . PRO B 1 385 ? 14.914 -31.109 -23.547 1 42.44 385 PRO B CA 1
ATOM 6233 C C . PRO B 1 385 ? 15.625 -29.953 -24.25 1 42.44 385 PRO B C 1
ATOM 6235 O O . PRO B 1 385 ? 16.547 -29.359 -23.688 1 42.44 385 PRO B O 1
ATOM 6238 N N . ASN B 1 386 ? 15.375 -29.797 -25.469 1 38.75 386 ASN B N 1
ATOM 6239 C CA . ASN B 1 386 ? 16.094 -28.828 -26.297 1 38.75 386 ASN B CA 1
ATOM 6240 C C . ASN B 1 386 ? 15.609 -27.406 -26.031 1 38.75 386 ASN B C 1
ATOM 6242 O O . ASN B 1 386 ? 16.094 -26.453 -26.672 1 38.75 386 ASN B O 1
ATOM 6246 N N . GLY B 1 387 ? 14.578 -27.172 -25.469 1 38.97 387 GLY B N 1
ATOM 6247 C CA . GLY B 1 387 ? 14.188 -25.828 -25.062 1 38.97 387 GLY B CA 1
ATOM 6248 C C . GLY B 1 387 ? 15.086 -25.234 -23.984 1 38.97 387 GLY B C 1
ATOM 6249 O O . GLY B 1 387 ? 14.664 -25.094 -22.844 1 38.97 387 GLY B O 1
ATOM 6250 N N . THR B 1 388 ? 16.266 -25.516 -24.109 1 36.31 388 THR B N 1
ATOM 6251 C CA . THR B 1 388 ? 17.375 -25.031 -23.297 1 36.31 388 THR B CA 1
ATOM 6252 C C . THR B 1 388 ? 17.203 -23.547 -22.969 1 36.31 388 THR B C 1
ATOM 6254 O O . THR B 1 388 ? 17 -22.734 -23.875 1 36.31 388 THR B O 1
ATOM 6257 N N . VAL B 1 389 ? 16.688 -23.266 -21.812 1 35.5 389 VAL B N 1
ATOM 6258 C CA . VAL B 1 389 ? 16.875 -21.891 -21.359 1 35.5 389 VAL B CA 1
ATOM 6259 C C . VAL B 1 389 ? 18.328 -21.453 -21.578 1 35.5 389 VAL B C 1
ATOM 6261 O O . VAL B 1 389 ? 19.234 -22.016 -20.969 1 35.5 389 VAL B O 1
ATOM 6264 N N . ARG B 1 390 ? 18.844 -21.156 -22.734 1 32.97 390 ARG B N 1
ATOM 6265 C CA . ARG B 1 390 ? 20.188 -20.578 -22.891 1 32.97 390 ARG B CA 1
ATOM 6266 C C . ARG B 1 390 ? 20.391 -19.422 -21.906 1 32.97 390 ARG B C 1
ATOM 6268 O O . ARG B 1 390 ? 19.609 -18.469 -21.891 1 32.97 390 ARG B O 1
ATOM 6275 N N . GLY B 1 391 ? 21 -19.703 -20.641 1 27.09 391 GLY B N 1
ATOM 6276 C CA . GLY B 1 391 ? 21.672 -18.656 -19.859 1 27.09 391 GLY B CA 1
ATOM 6277 C C . GLY B 1 391 ? 22.516 -17.734 -20.719 1 27.09 391 GLY B C 1
ATOM 6278 O O . GLY B 1 391 ? 22.984 -18.109 -21.781 1 27.09 391 GLY B O 1
#

pLDDT: mean 85.39, std 17.24, range [26.78, 98.81]

Nearest PDB structures (foldseek):
  4r79-assembly1_B  TM=7.220E-01  e=4.554E-12  Drosophila mauritiana
  3hot-assembly1_B  TM=6.443E-01  e=4.307E-12  Drosophila mauritiana
  4u7b-assembly2_G-2  TM=6.807E-01  e=2.702E-11  Drosophila mauritiana
  3hot-assembly1_A  TM=6.490E-01  e=9.190E-11  Drosophila mauritiana
  3k9k-assembly2_A  TM=7.638E-01  e=4.329E-07  Homo sapiens

Organism: Saponaria officinalis (NCBI:txid3572)

InterPro domains:
  IPR036397 Ribonuclease H superfamily [G3DSA:3.30.420.10] (91-363)

Radius of gyration: 33.62 Å; Cα contacts (8 Å, |Δi|>4): 1136; chains: 2; bounding box: 73×89×102 Å

Foldseek 3Di:
DPPVVLVVCCVVVVNDSVVSVVVVVVVVVCVVVVPPPCPPPVPVPVPPPPPQDLCVLVVDDPVQVQDLVSSCVSSVHDSVVSVVCCVVVVDDDDDDDDADDDDPVLLQLLLVVLVVQFDVVCPPPATFGHLQQQEKEKDKDKDFLADPDDDDDDDPPDDDDDDDDPDPVCTDIWMKMFIFGAWDADPVGHTPALRGLAIGTAWDWDFACDDDPVRGGGDIDIGHDPDQALVSQLCCCQPPRQVSCVVRPDPPDALEHEYEYAPDHSHDDFVDPSNQVRQPPPPHRYTYDHRRHSCLLLGLCSLCLVVQLNVQLNVDNDDDDVSSVVSSRVSNVPDGSVVSNVSSVSNSQQSVVSNVVSRDNPDDRDDPPQVVCVVVVNRDSSPDRPNHPPD/DDPVVLVVCCVVVVHDSVVSVVVVVVVVVCVVVVPPPCPPPVPVPVPPPPPQDLCVLVVDDPVQVQDLVSSCVSSVHDSVVSVVCCVVVVDDDDDDDDADDADPVLLQLLLVVLVVQFDVVCVPPATFGHLQQQEKEKDKDKDFLADPDDDDDDDPPDDDDDDDDPDPVCTDIWMKMFIFGAWDADPVGHTDALRGLAIGTAWDWDFACDCDPVRGGGPIDIGHDPDQALVSQLCCCQPPRQVSCVVRPDDPDALEHEYEYAPDHSHDDFVDPSNQVRQPPPPHRYTYDHRRHSCLLLGLCSLCLVVQLNVQLNVDNDDDDVSSVVSSRVSNVPDGSVVSNVSSVSNSQQSVVSNVVSRDNPDDRDDPPQVVCVVVVNRDDSPDRPNHPPD

Solvent-accessible surface area (backbone atoms only — not comparable to full-atom values): 44214 Å² total; per-residue (Å²): 126,58,64,69,57,44,52,51,46,18,65,72,68,74,40,55,56,65,58,51,49,51,50,49,53,50,49,50,52,37,48,73,68,66,46,76,62,62,75,73,54,63,67,74,54,75,66,69,70,75,80,71,64,68,67,56,60,73,71,47,58,66,49,44,18,45,44,66,61,46,33,13,58,76,68,72,45,55,50,68,58,48,52,49,35,38,73,72,52,63,28,36,82,38,84,42,64,55,37,62,50,71,52,72,66,45,16,50,46,39,32,51,54,45,57,69,38,40,39,73,90,29,67,84,82,41,88,29,48,57,69,51,73,45,34,31,42,43,52,72,46,75,46,60,56,66,70,65,57,49,43,33,60,38,49,74,84,54,78,78,84,85,51,61,38,80,43,88,90,64,61,56,59,39,44,31,39,39,34,36,36,54,45,39,61,45,97,87,66,46,81,76,38,62,22,70,59,46,72,45,73,45,58,46,76,41,58,33,85,55,68,44,99,92,37,60,55,57,43,78,36,80,40,65,55,84,74,76,38,40,67,56,47,48,47,44,41,60,70,46,50,48,56,40,42,68,73,64,54,64,86,90,53,73,48,56,30,37,37,37,31,63,69,56,83,32,54,76,64,64,79,40,62,75,51,42,58,63,29,48,40,97,78,29,42,47,42,55,43,64,47,52,66,81,42,59,67,76,34,47,58,68,59,44,50,51,55,53,28,48,57,48,25,52,45,43,82,41,88,49,67,72,44,39,54,50,35,47,51,50,19,52,67,61,54,53,44,65,58,52,45,51,29,53,52,49,37,52,50,39,44,51,49,22,53,73,54,64,22,48,84,89,76,80,81,80,87,78,49,62,69,61,27,48,74,71,69,61,46,58,46,65,75,39,66,81,47,58,78,78,126,126,56,66,70,58,43,52,51,47,18,65,72,66,74,41,55,55,65,59,50,48,50,49,46,52,51,47,48,50,36,46,71,69,65,45,74,61,60,75,72,54,61,66,73,52,74,66,68,68,74,80,71,65,69,67,56,58,73,72,47,59,65,46,42,18,44,42,66,61,44,34,13,58,76,66,73,45,55,50,68,58,50,52,49,34,38,74,74,53,64,28,37,82,39,84,41,63,55,37,61,50,71,51,71,67,44,16,50,45,40,32,51,54,43,58,69,39,40,40,73,90,29,67,83,80,43,91,30,46,58,70,53,73,44,33,32,43,44,52,72,49,77,45,61,55,66,71,65,58,50,42,34,60,38,50,75,86,54,79,78,83,85,51,62,38,82,45,86,89,65,60,58,58,38,44,30,39,40,34,36,37,54,44,38,62,46,97,87,65,46,82,75,38,61,22,70,59,45,72,44,74,45,58,46,77,42,58,33,86,56,68,44,100,90,37,61,53,57,44,77,37,79,40,64,55,85,74,77,38,39,67,55,46,48,47,44,41,60,71,46,50,49,55,38,41,68,71,64,54,63,85,90,54,72,48,57,30,37,38,36,32,62,68,55,82,33,55,76,63,63,79,40,62,74,52,44,57,62,31,48,40,96,78,28,42,45,43,54,43,66,47,52,66,82,43,60,68,76,33,49,58,67,59,46,49,49,56,52,27,47,58,47,26,53,45,43,81,42,87,48,66,70,44,39,53,49,33,47,50,51,19,53,67,63,54,52,44,64,58,51,44,51,28,53,51,48,36,51,52,40,43,51,49,23,54,73,55,64,22,48,83,88,76,80,80,77,88,79,49,62,68,60,28,46,76,70,70,60,46,60,46,64,76,39,66,82,46,57,78,78,126

Sequence (782 aa):
MEREVMNKMAEEFKISRVSINKFWTGLKAHINEGKLFNANRKYLGYQPHLSIDLEKVRSIPLSKRSTLTKLATHMNLHISTVTRLVKKGSIRRHSNAIKPALTDANKIARVKWCLGKIVKSTLNDGLLFEPMYNVVHIDEKWFLMTKTAQNYYLLPDEIEPHRTYKSKRFITKIMFMAAVARPVFSSNGSLLFDGKIGIFHFTYEQAARRQSKNRPKGTMEVKPIESITKVVIKQCLIEKVIPVIKAKWPEGASKTIYIQQDNATPHIAGNDTDFLHVAQADGFDIRVVCQPSNSPDLNVLDLGFFRSIQSLQDEKSPNNISELLDAVTSAYEEVEPQKLKHVWLSLKYCMNEILRVKGNNNYKLPHVGKQRLERLGLLPDPSDPNGTVRGMEREVMNKMAEEFKISRVSINKFWTGLKAHINEGKLFNANRKYLGYQPHLSIDLEKVRSIPLSKRSTLTKLATHMNLHISTVTRLVKKGSIRRHSNAIKPALTDANKIARVKWCLGKIVKSTLNDGLLFEPMYNVVHIDEKWFLMTKTAQNYYLLPDEIEPHRTYKSKRFITKIMFMAAVARPVFSSNGSLLFDGKIGIFHFTYEQAARRQSKNRPKGTMEVKPIESITKVVIKQCLIEKVIPVIKAKWPEGASKTIYIQQDNATPHIAGNDTDFLHVAQADGFDIRVVCQPSNSPDLNVLDLGFFRSIQSLQDEKSPNNISELLDAVTSAYEEVEPQKLKHVWLSLKYCMNEILRVKGNNNYKLPHVGKQRLERLGLLPDPSDPNGTVRG